Protein AF-0000000066243257 (afdb_homodimer)

InterPro domains:
  IPR002155 Thiolase [PIRSF000429] (6-396)
  IPR002155 Thiolase [TIGR01930] (10-394)
  IPR002155 Thiolase [cd00751] (9-396)
  IPR016039 Thiolase-like [G3DSA:3.40.47.10] (8-280)
  IPR016039 Thiolase-like [G3DSA:3.40.47.10] (130-394)
  IPR016039 Thiolase-like [SSF53901] (8-271)
  IPR016039 Thiolase-like [SSF53901] (275-395)
  IPR020610 Thiolase, active site [PS00099] (378-391)
  IPR020613 Thiolase, conserved site [PS00737] (343-359)
  IPR020616 Thiolase, N-terminal [PF00108] (8-266)
  IPR020617 Thiolase, C-terminal [PF02803] (274-396)

Structure (mmCIF, N/CA/C/O backbone):
data_AF-0000000066243257-model_v1
#
loop_
_entity.id
_entity.type
_entity.pdbx_description
1 polymer 'Acetyl-CoA acetyltransferase, cytosolic'
#
loop_
_atom_site.group_PDB
_atom_site.id
_atom_site.type_symbol
_atom_site.label_atom_id
_atom_site.label_alt_id
_atom_site.label_comp_id
_atom_site.label_asym_id
_atom_site.label_entity_id
_atom_site.label_seq_id
_atom_site.pdbx_PDB_ins_code
_atom_site.Cartn_x
_atom_site.Cartn_y
_atom_site.Cartn_z
_atom_site.occupancy
_atom_site.B_iso_or_equiv
_atom_site.auth_seq_id
_atom_site.auth_comp_id
_atom_site.auth_asym_id
_atom_site.auth_atom_id
_atom_site.pdbx_PDB_model_num
ATOM 1 N N . MET A 1 1 ? -22.312 9.375 -4.59 1 34.16 1 MET A N 1
ATOM 2 C CA . MET A 1 1 ? -23.109 8.617 -3.625 1 34.16 1 MET A CA 1
ATOM 3 C C . MET A 1 1 ? -24.562 9.094 -3.633 1 34.16 1 MET A C 1
ATOM 5 O O . MET A 1 1 ? -24.828 10.281 -3.467 1 34.16 1 MET A O 1
ATOM 9 N N . ASN A 1 2 ? -25.422 8.539 -4.207 1 38.47 2 ASN A N 1
ATOM 10 C CA . ASN A 1 2 ? -26.812 8.992 -4.258 1 38.47 2 ASN A CA 1
ATOM 11 C C . ASN A 1 2 ? -27.359 9.289 -2.863 1 38.47 2 ASN A C 1
ATOM 13 O O . ASN A 1 2 ? -27 8.617 -1.896 1 38.47 2 ASN A O 1
ATOM 17 N N . ALA A 1 3 ? -28.062 10.43 -2.631 1 41.09 3 ALA A N 1
ATOM 18 C CA . ALA A 1 3 ? -28.75 10.914 -1.437 1 41.09 3 ALA A CA 1
ATOM 19 C C . ALA A 1 3 ? -29.438 9.766 -0.71 1 41.09 3 ALA A C 1
ATOM 21 O O . ALA A 1 3 ? -29.625 9.82 0.508 1 41.09 3 ALA A O 1
ATOM 22 N N . GLY A 1 4 ? -29.906 8.875 -1.362 1 50.94 4 GLY A N 1
ATOM 23 C CA . GLY A 1 4 ? -30.781 7.855 -0.788 1 50.94 4 GLY A CA 1
ATOM 24 C C . GLY A 1 4 ?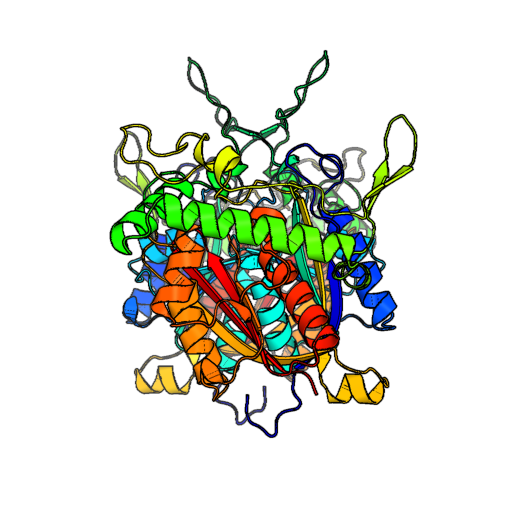 -30.016 6.668 -0.23 1 50.94 4 GLY A C 1
ATOM 25 O O . GLY A 1 4 ? -30.594 5.773 0.379 1 50.94 4 GLY A O 1
ATOM 26 N N . SER A 1 5 ? -28.547 6.496 -0.566 1 78.56 5 SER A N 1
ATOM 27 C CA . SER A 1 5 ? -27.781 5.32 -0.156 1 78.56 5 SER A CA 1
ATOM 28 C C . SER A 1 5 ? -27.297 5.449 1.284 1 78.56 5 SER A C 1
ATOM 30 O O . SER A 1 5 ? -27.203 6.559 1.815 1 78.56 5 SER A O 1
ATOM 32 N N . ASP A 1 6 ? -27.422 4.477 2.107 1 93.5 6 ASP A N 1
ATOM 33 C CA . ASP A 1 6 ? -26.938 4.367 3.475 1 93.5 6 ASP A CA 1
ATOM 34 C C . ASP A 1 6 ? -25.484 4.852 3.574 1 93.5 6 ASP A C 1
ATOM 36 O O . ASP A 1 6 ? -24.562 4.137 3.184 1 93.5 6 ASP A O 1
ATOM 40 N N . PRO A 1 7 ? -25.297 6.176 4.016 1 97.12 7 PRO A N 1
ATOM 41 C CA . PRO A 1 7 ? -23.969 6.789 3.996 1 97.12 7 PRO A CA 1
ATOM 42 C C . PRO A 1 7 ? -22.984 6.062 4.898 1 97.12 7 PRO A C 1
ATOM 44 O O . PRO A 1 7 ? -23.375 5.375 5.84 1 97.12 7 PRO A O 1
ATOM 47 N N . VAL A 1 8 ? -21.703 6.219 4.602 1 98.75 8 VAL A N 1
ATOM 48 C CA . VAL A 1 8 ? -20.641 5.73 5.465 1 98.75 8 VAL A CA 1
ATOM 49 C C . VAL A 1 8 ? -20.281 6.797 6.496 1 98.75 8 VAL A C 1
ATOM 51 O O . VAL A 1 8 ? -20.062 7.961 6.145 1 98.75 8 VAL A O 1
ATOM 54 N N . VAL A 1 9 ? -20.188 6.41 7.781 1 98.88 9 VAL A N 1
ATOM 55 C CA . VAL A 1 9 ? -19.938 7.371 8.852 1 98.88 9 VAL A CA 1
ATOM 56 C C . VAL A 1 9 ? -18.688 6.965 9.625 1 98.88 9 VAL A C 1
ATOM 58 O O . VAL A 1 9 ? -18.312 5.785 9.656 1 98.88 9 VAL A O 1
ATOM 61 N N . ILE A 1 10 ? -18.031 7.938 10.148 1 98.94 10 ILE A N 1
ATOM 62 C CA . ILE A 1 10 ? -16.938 7.758 11.102 1 98.94 10 ILE A CA 1
ATOM 63 C C . ILE A 1 10 ? -17.484 7.859 12.523 1 98.94 10 ILE A C 1
ATOM 65 O O . ILE A 1 10 ? -18.094 8.867 12.898 1 98.94 10 ILE A O 1
ATOM 69 N N . VAL A 1 11 ? -17.203 6.867 13.367 1 98.88 11 VAL A N 1
ATOM 70 C CA . VAL A 1 11 ? -17.859 6.84 14.664 1 98.88 11 VAL A CA 1
ATOM 71 C C . VAL A 1 11 ? -16.844 7.102 15.781 1 98.88 11 VAL A C 1
ATOM 73 O O . VAL A 1 11 ? -17.219 7.457 16.891 1 98.88 11 VAL A O 1
ATOM 76 N N . SER A 1 12 ? -15.609 6.91 15.477 1 98.88 12 SER A N 1
ATOM 77 C CA . SER A 1 12 ? -14.539 7.258 16.406 1 98.88 12 SER A CA 1
ATOM 78 C C . SER A 1 12 ? -13.258 7.617 15.68 1 98.88 12 SER A C 1
ATOM 80 O O . SER A 1 12 ? -13.062 7.219 14.523 1 98.88 12 SER A O 1
ATOM 82 N N . ALA A 1 13 ? -12.406 8.43 16.297 1 98.94 13 ALA A N 1
ATOM 83 C CA . ALA A 1 13 ? -11.156 8.938 15.734 1 98.94 13 ALA A CA 1
ATOM 84 C C . ALA A 1 13 ? -10.133 9.227 16.844 1 98.94 13 ALA A C 1
ATOM 86 O O . ALA A 1 13 ? -10.477 9.805 17.875 1 98.94 13 ALA A O 1
ATOM 87 N N . ALA A 1 14 ? -8.898 8.781 16.594 1 98.94 14 ALA A N 1
ATOM 88 C CA . ALA A 1 14 ? -7.832 9.047 17.547 1 98.94 14 ALA A CA 1
ATOM 89 C C . ALA A 1 14 ? -6.469 9.062 16.859 1 98.94 14 ALA A C 1
ATOM 91 O O . ALA A 1 14 ? -6.316 8.539 15.758 1 98.94 14 ALA A O 1
ATOM 92 N N . ARG A 1 15 ? -5.574 9.664 17.484 1 98.94 15 ARG A N 1
ATOM 93 C CA . ARG A 1 15 ? -4.184 9.688 17.031 1 98.94 15 ARG A CA 1
ATOM 94 C C . ARG A 1 15 ? -3.232 9.617 18.234 1 98.94 15 ARG A C 1
ATOM 96 O O . ARG A 1 15 ? -3.623 9.906 19.359 1 98.94 15 ARG A O 1
ATOM 103 N N . THR A 1 16 ? -2.016 9.203 17.969 1 98.94 16 THR A N 1
ATOM 104 C CA . THR A 1 16 ? -0.962 9.367 18.969 1 98.94 16 THR A CA 1
ATOM 105 C C . THR A 1 16 ? -0.488 10.82 19.016 1 98.94 16 THR A C 1
ATOM 107 O O . THR A 1 16 ? -0.808 11.617 18.141 1 98.94 16 THR A O 1
ATOM 110 N N . ALA A 1 17 ? 0.277 11.078 20.156 1 98.75 17 ALA A N 1
ATOM 111 C CA . ALA A 1 17 ? 1.12 12.266 20.047 1 98.75 17 ALA A CA 1
ATOM 112 C C . ALA A 1 17 ? 2.098 12.141 18.891 1 98.75 17 ALA A C 1
ATOM 114 O O . ALA A 1 17 ? 2.469 11.031 18.5 1 98.75 17 ALA A O 1
ATOM 115 N N . ILE A 1 18 ? 2.424 13.25 18.312 1 98.88 18 ILE A N 1
ATOM 116 C CA . ILE A 1 18 ? 3.432 13.258 17.266 1 98.88 18 ILE A CA 1
ATOM 117 C C . ILE A 1 18 ? 4.816 13.445 17.875 1 98.88 18 ILE A C 1
ATOM 119 O O . ILE A 1 18 ? 5.059 14.422 18.594 1 98.88 18 ILE A O 1
ATOM 123 N N . GLY A 1 19 ? 5.676 12.484 17.656 1 98.75 19 GLY A N 1
ATOM 124 C CA . GLY A 1 19 ? 7.043 12.578 18.125 1 98.75 19 GLY A CA 1
ATOM 125 C C . GLY A 1 19 ? 7.965 13.305 17.172 1 98.75 19 GLY A C 1
ATOM 126 O O . GLY A 1 19 ? 7.75 13.266 15.953 1 98.75 19 GLY A O 1
ATOM 127 N N . SER A 1 20 ? 9.008 13.984 17.719 1 98.5 20 SER A N 1
ATOM 128 C CA . SER A 1 20 ? 10.062 14.57 16.891 1 98.5 20 SER A CA 1
ATOM 129 C C . SER A 1 20 ? 11.016 13.5 16.375 1 98.5 20 SER A C 1
ATOM 131 O O . SER A 1 20 ? 11.086 12.398 16.922 1 98.5 20 SER A O 1
ATOM 133 N N . PHE A 1 21 ? 11.727 13.883 15.352 1 98.5 21 PHE A N 1
ATOM 134 C CA . PHE A 1 21 ? 12.734 12.984 14.789 1 98.5 21 PHE A CA 1
ATOM 135 C C . PHE A 1 21 ? 13.773 12.609 15.836 1 98.5 21 PHE A C 1
ATOM 137 O O . PHE A 1 21 ? 14.422 13.492 16.422 1 98.5 21 PHE A O 1
ATOM 144 N N . ASN A 1 22 ? 13.891 11.266 16.047 1 97.88 22 ASN A N 1
ATOM 145 C CA . ASN A 1 22 ? 14.781 10.719 17.078 1 97.88 22 ASN A CA 1
ATOM 146 C C . ASN A 1 22 ? 14.383 11.188 18.469 1 97.88 22 ASN A C 1
ATOM 148 O O . ASN A 1 22 ? 15.227 11.273 19.359 1 97.88 22 ASN A O 1
ATOM 152 N N . GLY A 1 23 ? 13.078 11.5 18.641 1 97.12 23 GLY A N 1
ATOM 153 C CA . GLY A 1 23 ? 12.57 12 19.906 1 97.12 23 GLY A CA 1
ATOM 154 C C . GLY A 1 23 ? 11.828 10.953 20.703 1 97.12 23 GLY A C 1
ATOM 155 O O . GLY A 1 23 ? 12.281 9.812 20.812 1 97.12 23 GLY A O 1
ATOM 156 N N . ALA A 1 24 ? 10.695 11.312 21.266 1 96.69 24 ALA A N 1
ATOM 157 C CA . ALA A 1 24 ? 10 10.578 22.312 1 96.69 24 ALA A CA 1
ATOM 158 C C . ALA A 1 24 ? 9.492 9.234 21.797 1 96.69 24 ALA A C 1
ATOM 160 O O . ALA A 1 24 ? 9.414 8.266 22.562 1 96.69 24 ALA A O 1
ATOM 161 N N . LEU A 1 25 ? 9.156 9.148 20.516 1 98 25 LEU A N 1
ATOM 162 C CA . LEU A 1 25 ? 8.547 7.93 19.984 1 98 25 LEU A CA 1
ATOM 163 C C . LEU A 1 25 ? 9.555 7.141 19.156 1 98 25 LEU A C 1
ATOM 165 O O . LEU A 1 25 ? 9.195 6.148 18.516 1 98 25 LEU A O 1
ATOM 169 N N . SER A 1 26 ? 10.82 7.543 19.172 1 97 26 SER A N 1
ATOM 170 C CA . SER A 1 26 ? 11.82 7.059 18.219 1 97 26 SER A CA 1
ATOM 171 C C . SER A 1 26 ? 12.117 5.578 18.438 1 97 26 SER A C 1
ATOM 173 O O . SER A 1 26 ? 12.602 4.898 17.531 1 97 26 SER A O 1
ATOM 175 N N . THR A 1 27 ? 11.805 5.035 19.594 1 95.38 27 THR A N 1
ATOM 176 C CA . THR A 1 27 ? 12.148 3.65 19.891 1 95.38 27 THR A CA 1
ATOM 177 C C . THR A 1 27 ? 10.938 2.742 19.75 1 95.38 27 THR A C 1
ATOM 179 O O . THR A 1 27 ? 11.047 1.519 19.859 1 95.38 27 THR A O 1
ATOM 182 N N . VAL A 1 28 ? 9.789 3.258 19.531 1 97.5 28 VAL A N 1
ATOM 183 C CA . VAL A 1 28 ? 8.547 2.488 19.469 1 97.5 28 VAL A CA 1
ATOM 184 C C . VAL A 1 28 ? 8.391 1.875 18.078 1 97.5 28 VAL A C 1
ATOM 186 O O . VAL A 1 28 ? 8.367 2.592 17.078 1 97.5 28 VAL A O 1
ATOM 189 N N . PRO A 1 29 ? 8.328 0.495 17.969 1 97.88 29 PRO A N 1
ATOM 190 C CA . PRO A 1 29 ? 8 -0.062 16.656 1 97.88 29 PRO A CA 1
ATOM 191 C C . PRO A 1 29 ? 6.723 0.535 16.062 1 97.88 29 PRO A C 1
ATOM 193 O O . PRO A 1 29 ? 5.758 0.774 16.797 1 97.88 29 PRO A O 1
ATOM 196 N N . VAL A 1 30 ? 6.715 0.812 14.805 1 98.75 30 VAL A N 1
ATOM 197 C CA . VAL A 1 30 ? 5.625 1.526 14.148 1 98.75 30 VAL A CA 1
ATOM 198 C C . VAL A 1 30 ? 4.312 0.774 14.359 1 98.75 30 VAL A C 1
ATOM 200 O O . VAL A 1 30 ? 3.264 1.39 14.57 1 98.75 30 VAL A O 1
ATOM 203 N N . HIS A 1 31 ? 4.316 -0.611 14.258 1 98.81 31 HIS A N 1
ATOM 204 C CA . HIS A 1 31 ? 3.092 -1.39 14.406 1 98.81 31 HIS A CA 1
ATOM 205 C C . HIS A 1 31 ? 2.525 -1.271 15.812 1 98.81 31 HIS A C 1
ATOM 207 O O . HIS A 1 31 ? 1.318 -1.419 16.016 1 98.81 31 HIS A O 1
ATOM 213 N N . GLU A 1 32 ? 3.365 -0.96 16.828 1 98.62 32 GLU A N 1
ATOM 214 C CA . GLU A 1 32 ? 2.871 -0.749 18.188 1 98.62 32 GLU A CA 1
ATOM 215 C C . GLU A 1 32 ? 2.102 0.564 18.297 1 98.62 32 GLU A C 1
ATOM 217 O O . GLU A 1 32 ? 1.135 0.661 19.062 1 98.62 32 GLU A O 1
ATOM 222 N N . MET A 1 33 ? 2.562 1.591 17.594 1 98.81 33 MET A N 1
ATOM 223 C CA . MET A 1 33 ? 1.779 2.82 17.531 1 98.81 33 MET A CA 1
ATOM 224 C C . MET A 1 33 ? 0.441 2.578 16.844 1 98.81 33 MET A C 1
ATOM 226 O O . MET A 1 33 ? -0.591 3.086 17.297 1 98.81 33 MET A O 1
ATOM 230 N N . GLY A 1 34 ? 0.481 1.78 15.727 1 98.94 34 GLY A N 1
ATOM 231 C CA . GLY A 1 34 ? -0.763 1.375 15.094 1 98.94 34 GLY A CA 1
ATOM 232 C C . GLY A 1 34 ? -1.693 0.628 16.031 1 98.94 34 GLY A C 1
ATOM 233 O O . GLY A 1 34 ? -2.891 0.919 16.078 1 98.94 34 GLY A O 1
ATOM 234 N N . THR A 1 35 ? -1.135 -0.325 16.781 1 98.88 35 THR A N 1
ATOM 235 C CA . THR A 1 35 ? -1.894 -1.102 17.75 1 98.88 35 THR A CA 1
ATOM 236 C C . THR A 1 35 ? -2.58 -0.183 18.75 1 98.88 35 THR A C 1
ATOM 238 O O . THR A 1 35 ? -3.758 -0.367 19.062 1 98.88 35 THR A O 1
ATOM 241 N N . THR A 1 36 ? -1.855 0.79 19.219 1 98.81 36 THR A N 1
ATOM 242 C CA . THR A 1 36 ? -2.338 1.705 20.25 1 98.81 36 THR A CA 1
ATOM 243 C C . THR A 1 36 ? -3.566 2.467 19.75 1 98.81 36 THR A C 1
ATOM 245 O O . THR A 1 36 ? -4.578 2.537 20.453 1 98.81 36 THR A O 1
ATOM 248 N N . VAL A 1 37 ? -3.512 3.008 18.547 1 98.94 37 VAL A N 1
ATOM 249 C CA . VAL A 1 37 ? -4.625 3.814 18.062 1 98.94 37 VAL A CA 1
ATOM 250 C C . VAL A 1 37 ? -5.785 2.908 17.672 1 98.94 37 VAL A C 1
ATOM 252 O O . VAL A 1 37 ? -6.953 3.291 17.797 1 98.94 37 VAL A O 1
ATOM 255 N N . ILE A 1 38 ? -5.523 1.674 17.141 1 98.94 38 ILE A N 1
ATOM 256 C CA . ILE A 1 38 ? -6.594 0.744 16.797 1 98.94 38 ILE A CA 1
ATOM 257 C C . ILE A 1 38 ? -7.371 0.363 18.047 1 98.94 38 ILE A C 1
ATOM 259 O O . ILE A 1 38 ? -8.602 0.408 18.062 1 98.94 38 ILE A O 1
ATOM 263 N N . LYS A 1 39 ? -6.656 0.023 19.141 1 98.88 39 LYS A N 1
ATOM 264 C CA . LYS A 1 39 ? -7.305 -0.324 20.391 1 98.88 39 LYS A CA 1
ATOM 265 C C . LYS A 1 39 ? -8.195 0.814 20.891 1 98.88 39 LYS A C 1
ATOM 267 O O . LYS A 1 39 ? -9.336 0.584 21.297 1 98.88 39 LYS A O 1
ATOM 272 N N . GLU A 1 40 ? -7.676 1.999 20.812 1 98.88 40 GLU A N 1
ATOM 273 C CA . GLU A 1 40 ? -8.383 3.156 21.359 1 98.88 40 GLU A CA 1
ATOM 274 C C . GLU A 1 40 ? -9.664 3.436 20.578 1 98.88 40 GLU A C 1
ATOM 276 O O . GLU A 1 40 ? -10.719 3.674 21.172 1 98.88 40 GLU A O 1
ATOM 281 N N . VAL A 1 41 ? -9.602 3.438 19.25 1 98.94 41 VAL A N 1
ATOM 282 C CA . VAL A 1 41 ? -10.781 3.812 18.469 1 98.94 41 VAL A CA 1
ATOM 283 C C . VAL A 1 41 ? -11.852 2.732 18.609 1 98.94 41 VAL A C 1
ATOM 285 O O . VAL A 1 41 ? -13.047 3.031 18.609 1 98.94 41 VAL A O 1
ATOM 288 N N . LEU A 1 42 ? -11.461 1.479 18.703 1 98.88 42 LEU A N 1
ATOM 289 C CA . LEU A 1 42 ? -12.438 0.421 18.922 1 98.88 42 LEU A CA 1
ATOM 290 C C . LEU A 1 42 ? -13.109 0.589 20.281 1 98.88 42 LEU A C 1
ATOM 292 O O . LEU A 1 42 ? -14.328 0.425 20.406 1 98.88 42 LEU A O 1
ATOM 296 N N . GLN A 1 43 ? -12.32 0.927 21.297 1 98.69 43 GLN A N 1
ATOM 297 C CA . GLN A 1 43 ? -12.859 1.161 22.641 1 98.69 43 GLN A CA 1
ATOM 298 C C . GLN A 1 43 ? -13.859 2.316 22.625 1 98.69 43 GLN A C 1
ATOM 300 O O . GLN A 1 43 ? -14.953 2.201 23.188 1 98.69 43 GLN A O 1
ATOM 305 N N . ARG A 1 44 ? -13.523 3.385 21.984 1 98.38 44 ARG A N 1
ATOM 306 C CA . ARG A 1 44 ? -14.391 4.562 21.922 1 98.38 44 ARG A CA 1
ATOM 307 C C . ARG A 1 44 ? -15.688 4.25 21.203 1 98.38 44 ARG A C 1
ATOM 309 O O . ARG A 1 44 ? -16.75 4.785 21.547 1 98.38 44 ARG A O 1
ATOM 316 N N . ALA A 1 45 ? -15.609 3.441 20.203 1 98.38 45 ALA A N 1
ATOM 317 C CA . ALA A 1 45 ? -16.766 3.092 19.391 1 98.38 45 ALA A CA 1
ATOM 318 C C . ALA A 1 45 ? -17.562 1.958 20.031 1 98.38 45 ALA A C 1
ATOM 320 O O . ALA A 1 45 ? -18.641 1.602 19.562 1 98.38 45 ALA A O 1
ATOM 321 N N . LYS A 1 46 ? -16.984 1.352 21.062 1 97.88 46 LYS A N 1
ATOM 322 C CA . LYS A 1 46 ? -17.562 0.172 21.688 1 97.88 46 LYS A CA 1
ATOM 323 C C . LYS A 1 46 ? -17.766 -0.953 20.672 1 97.88 46 LYS A C 1
ATOM 325 O O . LYS A 1 46 ? -18.844 -1.554 20.609 1 97.88 46 LYS A O 1
ATOM 330 N N . VAL A 1 47 ? -16.859 -1.112 19.875 1 98.62 47 VAL A N 1
ATOM 331 C CA . VAL A 1 47 ? -16.828 -2.201 18.906 1 98.62 47 VAL A CA 1
ATOM 332 C C . VAL A 1 47 ? -15.867 -3.285 19.375 1 98.62 47 VAL A C 1
ATOM 334 O O . VAL A 1 47 ? -14.695 -3.006 19.641 1 98.62 47 VAL A O 1
ATOM 337 N N . ALA A 1 48 ? -16.375 -4.508 19.531 1 98.69 48 ALA A N 1
ATOM 338 C CA . ALA A 1 48 ? -15.484 -5.617 19.859 1 98.69 48 ALA A CA 1
ATOM 339 C C . ALA A 1 48 ? -14.547 -5.941 18.703 1 98.69 48 ALA A C 1
ATOM 341 O O . ALA A 1 48 ? -14.953 -5.891 17.531 1 98.69 48 ALA A O 1
ATOM 342 N N . PRO A 1 49 ? -13.289 -6.242 18.984 1 98.75 49 PRO A N 1
ATOM 343 C CA . PRO A 1 49 ? -12.328 -6.543 17.922 1 98.75 49 PRO A CA 1
ATOM 344 C C . PRO A 1 49 ? -12.836 -7.598 16.938 1 98.75 49 PRO A C 1
ATOM 346 O O . PRO A 1 49 ? -12.555 -7.52 15.742 1 98.75 49 PRO A O 1
ATOM 349 N N . GLU A 1 50 ? -13.602 -8.57 17.344 1 98.38 50 GLU A N 1
ATOM 350 C CA . GLU A 1 50 ? -14.086 -9.672 16.5 1 98.38 50 GLU A CA 1
ATOM 351 C C . GLU A 1 50 ? -15.133 -9.188 15.508 1 98.38 50 GLU A C 1
ATOM 353 O O . GLU A 1 50 ? -15.445 -9.883 14.539 1 98.38 50 GLU A O 1
ATOM 358 N N . GLU A 1 51 ? -15.664 -7.984 15.75 1 98.62 51 GLU A N 1
ATOM 359 C CA . GLU A 1 51 ? -16.703 -7.441 14.883 1 98.62 51 GLU A CA 1
ATOM 360 C C . GLU A 1 51 ? -16.094 -6.719 13.68 1 98.62 51 GLU A C 1
ATOM 362 O O . GLU A 1 51 ? -16.797 -6.398 12.719 1 98.62 51 GLU A O 1
ATOM 367 N N . VAL A 1 52 ? -14.82 -6.453 13.781 1 98.88 52 VAL A N 1
ATOM 368 C CA . VAL A 1 52 ? -14.133 -5.766 12.695 1 98.88 52 VAL A CA 1
ATOM 369 C C . VAL A 1 52 ? -14.047 -6.68 11.484 1 98.88 52 VAL A C 1
ATOM 371 O O . VAL A 1 52 ? -13.766 -7.875 11.617 1 98.88 52 VAL A O 1
ATOM 374 N N . SER A 1 53 ? -14.273 -6.137 10.297 1 98.62 53 SER A N 1
ATOM 375 C CA . SER A 1 53 ? -14.242 -6.973 9.102 1 98.62 53 SER A CA 1
ATOM 376 C C . SER A 1 53 ? -12.977 -6.742 8.297 1 98.62 53 SER A C 1
ATOM 378 O O . SER A 1 53 ? -12.602 -7.57 7.465 1 98.62 53 SER A O 1
ATOM 380 N N . GLU A 1 54 ? -12.344 -5.602 8.508 1 98.88 54 GLU A N 1
ATOM 381 C CA . GLU A 1 54 ? -11.164 -5.258 7.719 1 98.88 54 GLU A CA 1
ATOM 382 C C . GLU A 1 54 ? -10.367 -4.129 8.367 1 98.88 54 GLU A C 1
ATOM 384 O O . GLU A 1 54 ? -10.945 -3.264 9.031 1 98.88 54 GLU A O 1
ATOM 389 N N . VAL A 1 55 ? -9.031 -4.156 8.297 1 99 55 VAL A N 1
ATOM 390 C CA . VAL A 1 55 ? -8.164 -3.078 8.75 1 99 55 VAL A CA 1
ATOM 391 C C . VAL A 1 55 ? -7.301 -2.578 7.594 1 99 55 VAL A C 1
ATOM 393 O O . VAL A 1 55 ? -6.645 -3.367 6.914 1 99 55 VAL A O 1
ATOM 396 N N . ILE A 1 56 ? -7.309 -1.259 7.332 1 99 56 ILE A N 1
ATOM 397 C CA . ILE A 1 56 ? -6.559 -0.643 6.242 1 99 56 ILE A CA 1
ATOM 398 C C . ILE A 1 56 ? -5.727 0.519 6.781 1 99 56 ILE A C 1
ATOM 400 O O . ILE A 1 56 ? -6.273 1.484 7.32 1 99 56 ILE A O 1
ATOM 404 N N . PHE A 1 57 ? -4.418 0.496 6.613 1 98.94 57 PHE A N 1
ATOM 405 C CA . PHE A 1 57 ? -3.561 1.577 7.09 1 98.94 57 PHE A CA 1
ATOM 406 C C . PHE A 1 57 ? -2.662 2.088 5.969 1 98.94 57 PHE A C 1
ATOM 408 O O . PHE A 1 57 ? -2.18 1.307 5.148 1 98.94 57 PHE A O 1
ATOM 415 N N . GLY A 1 58 ? -2.455 3.42 5.93 1 98.88 58 GLY A N 1
ATOM 416 C CA . GLY A 1 58 ? -1.356 3.986 5.16 1 98.88 58 GLY A CA 1
ATOM 417 C C . GLY A 1 58 ? -0.007 3.811 5.832 1 98.88 58 GLY A C 1
ATOM 418 O O . GLY A 1 58 ? 0.122 4.004 7.043 1 98.88 58 GLY A O 1
ATOM 419 N N . HIS A 1 59 ? 0.99 3.445 5.141 1 98.88 59 HIS A N 1
ATOM 420 C CA . HIS A 1 59 ? 2.355 3.248 5.613 1 98.88 59 HIS A CA 1
ATOM 421 C C . HIS A 1 59 ? 3.361 3.416 4.48 1 98.88 59 HIS A C 1
ATOM 423 O O . HIS A 1 59 ? 3.258 2.744 3.449 1 98.88 59 HIS A O 1
ATOM 429 N N . VAL A 1 60 ? 4.336 4.348 4.664 1 98.81 60 VAL A N 1
ATOM 430 C CA . VAL A 1 60 ? 5.199 4.723 3.551 1 98.81 60 VAL A CA 1
ATOM 431 C C . VAL A 1 60 ? 6.551 4.023 3.686 1 98.81 60 VAL A C 1
ATOM 433 O O . VAL A 1 60 ? 6.945 3.248 2.812 1 98.81 60 VAL A O 1
ATOM 436 N N . LEU A 1 61 ? 7.246 4.285 4.785 1 98.69 61 LEU A N 1
ATOM 437 C CA . LEU A 1 61 ? 8.578 3.727 5.016 1 98.69 61 LEU A CA 1
ATOM 438 C C . LEU A 1 61 ? 8.484 2.381 5.727 1 98.69 61 LEU A C 1
ATOM 440 O O . LEU A 1 61 ? 8.703 2.295 6.938 1 98.69 61 LEU A O 1
ATOM 444 N N . THR A 1 62 ? 8.289 1.316 4.977 1 98.38 62 THR A N 1
ATOM 445 C CA . THR A 1 62 ? 7.977 0.012 5.547 1 98.38 62 THR A CA 1
ATOM 446 C C . THR A 1 62 ? 9.25 -0.807 5.754 1 98.38 62 THR A C 1
ATOM 448 O O . THR A 1 62 ? 9.219 -1.855 6.398 1 98.38 62 THR A O 1
ATOM 451 N N . ALA A 1 63 ? 10.398 -0.366 5.223 1 98.44 63 ALA A N 1
ATOM 452 C CA . ALA A 1 63 ? 11.641 -1.136 5.285 1 98.44 63 ALA A CA 1
ATOM 453 C C . ALA A 1 63 ? 12.023 -1.452 6.73 1 98.44 63 ALA A C 1
ATOM 455 O O . ALA A 1 63 ? 12.109 -0.55 7.566 1 98.44 63 ALA A O 1
ATOM 456 N N . GLY A 1 64 ? 12.195 -2.717 7.012 1 98.12 64 GLY A N 1
ATOM 457 C CA . GLY A 1 64 ? 12.703 -3.131 8.312 1 98.12 64 GLY A CA 1
ATOM 458 C C . GLY A 1 64 ? 11.617 -3.25 9.359 1 98.12 64 GLY A C 1
ATOM 459 O O . GLY A 1 64 ? 11.891 -3.576 10.516 1 98.12 64 GLY A O 1
ATOM 460 N N . CYS A 1 65 ? 10.359 -3.027 8.992 1 98.5 65 CYS A N 1
ATOM 461 C CA . CYS A 1 65 ? 9.273 -3.045 9.969 1 98.5 65 CYS A CA 1
ATOM 462 C C . CYS A 1 65 ? 8.664 -4.438 10.086 1 98.5 65 CYS A C 1
ATOM 464 O O . CYS A 1 65 ? 7.719 -4.648 10.852 1 98.5 65 CYS A O 1
ATOM 466 N N . GLY A 1 66 ? 9.211 -5.418 9.328 1 98.31 66 GLY A N 1
ATOM 467 C CA . GLY A 1 66 ? 8.672 -6.77 9.336 1 98.31 66 GLY A CA 1
ATOM 468 C C . GLY A 1 66 ? 7.559 -6.977 8.328 1 98.31 66 GLY A C 1
ATOM 469 O O . GLY A 1 66 ? 7.125 -6.027 7.668 1 98.31 66 GLY A O 1
ATOM 470 N N . GLN A 1 67 ? 7.164 -8.234 8.242 1 98.44 67 GLN A N 1
ATOM 471 C CA . GLN A 1 67 ? 6.145 -8.633 7.281 1 98.44 67 GLN A CA 1
ATOM 472 C C . GLN A 1 67 ? 4.797 -8 7.609 1 98.44 67 GLN A C 1
ATOM 474 O O . GLN A 1 67 ? 4.254 -8.211 8.695 1 98.44 67 GLN A O 1
ATOM 479 N N . ASN A 1 68 ? 4.227 -7.176 6.695 1 98.56 68 ASN A N 1
ATOM 480 C CA . ASN A 1 68 ? 2.902 -6.57 6.801 1 98.56 68 ASN A CA 1
ATOM 481 C C . ASN A 1 68 ? 2.689 -5.922 8.172 1 98.56 68 ASN A C 1
ATOM 483 O O . ASN A 1 68 ? 1.944 -6.445 9 1 98.56 68 ASN A O 1
ATOM 487 N N . PRO A 1 69 ? 3.225 -4.723 8.43 1 98.75 69 PRO A N 1
ATOM 488 C CA . PRO A 1 69 ? 3.105 -4.051 9.727 1 98.75 69 PRO A CA 1
ATOM 489 C C . PRO A 1 69 ? 1.656 -3.754 10.102 1 98.75 69 PRO A C 1
ATOM 491 O O . PRO A 1 69 ? 1.314 -3.746 11.289 1 98.75 69 PRO A O 1
ATOM 494 N N . THR A 1 70 ? 0.787 -3.514 9.141 1 98.94 70 THR A N 1
ATOM 495 C CA . THR A 1 70 ? -0.62 -3.268 9.438 1 98.94 70 THR A CA 1
ATOM 496 C C . THR A 1 70 ? -1.268 -4.508 10.055 1 98.94 70 THR A C 1
ATOM 498 O O . THR A 1 70 ? -2.062 -4.398 10.984 1 98.94 70 THR A O 1
ATOM 501 N N . ARG A 1 71 ? -0.954 -5.688 9.492 1 98.81 71 ARG A N 1
ATOM 502 C CA . ARG A 1 71 ? -1.441 -6.938 10.062 1 98.81 71 ARG A CA 1
ATOM 503 C C . ARG A 1 71 ? -0.932 -7.121 11.492 1 98.81 71 ARG A C 1
ATOM 505 O O . ARG A 1 71 ? -1.673 -7.566 12.367 1 98.81 71 ARG A O 1
ATOM 512 N N . GLN A 1 72 ? 0.357 -6.801 11.75 1 98.88 72 GLN A N 1
ATOM 513 C CA . GLN A 1 72 ? 0.925 -6.844 13.094 1 98.88 72 GLN A CA 1
ATOM 514 C C . GLN A 1 72 ? 0.143 -5.949 14.055 1 98.88 72 GLN A C 1
ATOM 516 O O . GLN A 1 72 ? -0.201 -6.367 15.156 1 98.88 72 GLN A O 1
ATOM 521 N N . ALA A 1 73 ? -0.106 -4.715 13.586 1 98.94 73 ALA A N 1
ATOM 522 C CA . ALA A 1 73 ? -0.834 -3.754 14.414 1 98.94 73 ALA A CA 1
ATOM 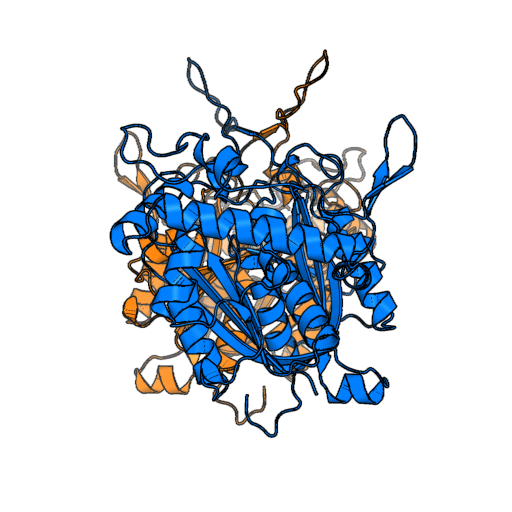523 C C . ALA A 1 73 ? -2.246 -4.25 14.719 1 98.94 73 ALA A C 1
ATOM 525 O O . ALA A 1 73 ? -2.727 -4.129 15.844 1 98.94 73 ALA A O 1
ATOM 526 N N . SER A 1 74 ? -2.922 -4.777 13.672 1 98.94 74 SER A N 1
ATOM 527 C CA . SER A 1 74 ? -4.285 -5.285 13.789 1 98.94 74 SER A CA 1
ATOM 528 C C . SER A 1 74 ? -4.371 -6.398 14.828 1 98.94 74 SER A C 1
ATOM 530 O O . SER A 1 74 ? -5.188 -6.336 15.75 1 98.94 74 SER A O 1
ATOM 532 N N . VAL A 1 75 ? -3.512 -7.398 14.688 1 98.88 75 VAL A N 1
ATOM 533 C CA . VAL A 1 75 ? -3.512 -8.547 15.586 1 98.88 75 VAL A CA 1
ATOM 534 C C . VAL A 1 75 ? -3.068 -8.109 16.984 1 98.88 75 VAL A C 1
ATOM 536 O O . VAL A 1 75 ? -3.6 -8.594 17.984 1 98.88 75 VAL A O 1
ATOM 539 N N . GLY A 1 76 ? -2.117 -7.164 17.062 1 98.75 76 GLY A N 1
ATOM 540 C CA . GLY A 1 76 ? -1.675 -6.613 18.344 1 98.75 76 GLY A CA 1
ATOM 541 C C . GLY A 1 76 ? -2.787 -5.93 19.109 1 98.75 76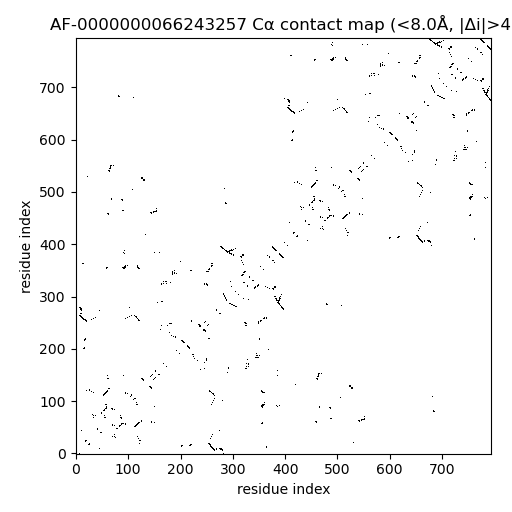 GLY A C 1
ATOM 542 O O . GLY A 1 76 ? -2.756 -5.879 20.344 1 98.75 76 GLY A O 1
ATOM 543 N N . ALA A 1 77 ? -3.771 -5.422 18.391 1 98.88 77 ALA A N 1
ATOM 544 C CA . ALA A 1 77 ? -4.883 -4.703 19.016 1 98.88 77 ALA A CA 1
ATOM 545 C C . ALA A 1 77 ? -5.977 -5.668 19.469 1 98.88 77 ALA A C 1
ATOM 547 O O . ALA A 1 77 ? -7.02 -5.242 19.969 1 98.88 77 ALA A O 1
ATOM 548 N N . GLY A 1 78 ? -5.766 -6.934 19.234 1 98.81 78 GLY A N 1
ATOM 549 C CA . GLY A 1 78 ? -6.715 -7.945 19.672 1 98.81 78 GLY A CA 1
ATOM 550 C C . GLY A 1 78 ? -7.68 -8.367 18.578 1 98.81 78 GLY A C 1
ATOM 551 O O . GLY A 1 78 ? -8.578 -9.188 18.812 1 98.81 78 GLY A O 1
ATOM 552 N N . ILE A 1 79 ? -7.598 -7.871 17.422 1 98.94 79 ILE A N 1
ATOM 553 C CA . ILE A 1 79 ? -8.43 -8.289 16.297 1 98.94 79 ILE A CA 1
ATOM 554 C C . ILE A 1 79 ? -8.023 -9.695 15.844 1 98.94 79 ILE A C 1
ATOM 556 O O . ILE A 1 79 ? -6.844 -9.977 15.648 1 98.94 79 ILE A O 1
ATOM 560 N N . PRO A 1 80 ? -8.969 -10.586 15.656 1 98.88 80 PRO A N 1
ATOM 561 C CA . PRO A 1 80 ? -8.641 -11.984 15.375 1 98.88 80 PRO A CA 1
ATOM 562 C C . PRO A 1 80 ? -7.953 -12.164 14.023 1 98.88 80 PRO A C 1
ATOM 564 O O . PRO A 1 80 ? -8.133 -11.344 13.117 1 98.88 80 PRO A O 1
ATOM 567 N N . TYR A 1 81 ? -7.25 -13.281 13.898 1 98.75 81 TYR A N 1
ATOM 568 C CA . TYR A 1 81 ? -6.523 -13.625 12.68 1 98.75 81 TYR A CA 1
ATOM 569 C C . TYR A 1 81 ? -7.473 -13.758 11.492 1 98.75 81 TYR A C 1
ATOM 571 O O . TYR A 1 81 ? -7.059 -13.633 10.344 1 98.75 81 TYR A O 1
ATOM 579 N N . SER A 1 82 ? -8.727 -13.984 11.703 1 98.62 82 SER A N 1
ATOM 580 C CA . SER A 1 82 ? -9.695 -14.18 10.633 1 98.62 82 SER A CA 1
ATOM 581 C C . SER A 1 82 ? -9.969 -12.875 9.891 1 98.62 82 SER A C 1
ATOM 583 O O . SER A 1 82 ? -10.547 -12.883 8.797 1 98.62 82 SER A O 1
ATOM 585 N N . VAL A 1 83 ? -9.594 -11.719 10.492 1 98.81 83 VAL A N 1
ATOM 586 C CA . VAL A 1 83 ? -9.875 -10.414 9.914 1 98.81 83 VAL A CA 1
ATOM 587 C C . VAL A 1 83 ? -8.688 -9.953 9.062 1 98.81 83 VAL A C 1
ATOM 589 O O . VAL A 1 83 ? -7.566 -9.844 9.562 1 98.81 83 VAL A O 1
ATOM 592 N N . PRO A 1 84 ? -8.906 -9.719 7.758 1 98.81 84 PRO A N 1
ATOM 593 C CA . PRO A 1 84 ? -7.816 -9.266 6.895 1 98.81 84 PRO A CA 1
ATOM 594 C C . PRO A 1 84 ? -7.328 -7.863 7.254 1 98.81 84 PRO A C 1
ATOM 596 O O . PRO A 1 84 ? -8.117 -7.023 7.695 1 98.81 84 PRO A O 1
ATOM 599 N N . ALA A 1 85 ? -6.043 -7.605 7.094 1 98.94 85 ALA A N 1
ATOM 600 C CA . ALA A 1 85 ? -5.395 -6.316 7.312 1 98.94 85 ALA A CA 1
ATOM 601 C C . ALA A 1 85 ? -4.289 -6.078 6.293 1 98.94 85 ALA A C 1
ATOM 603 O O . ALA A 1 85 ? -3.512 -6.984 5.984 1 98.94 85 ALA A O 1
ATOM 604 N N . TRP A 1 86 ? -4.25 -4.906 5.707 1 98.88 86 TRP A N 1
ATOM 605 C CA . TRP A 1 86 ? -3.289 -4.602 4.652 1 98.88 86 TRP A CA 1
ATOM 606 C C . TRP A 1 86 ? -3.012 -3.102 4.586 1 98.88 86 TRP A C 1
ATOM 608 O O . TRP A 1 86 ? -3.633 -2.316 5.305 1 98.88 86 TRP A O 1
ATOM 618 N N . SER A 1 87 ? -2.006 -2.686 3.811 1 98.81 87 SER A N 1
ATOM 619 C CA . SER A 1 87 ? -1.598 -1.286 3.766 1 98.81 87 SER A CA 1
ATOM 620 C C . SER A 1 87 ? -1.731 -0.716 2.357 1 98.81 87 SER A C 1
ATOM 622 O O . SER A 1 87 ? -1.726 -1.463 1.377 1 98.81 87 SER A O 1
ATOM 624 N N . CYS A 1 88 ? -1.93 0.549 2.275 1 98.75 88 CYS A N 1
ATOM 625 C CA . CYS A 1 88 ? -1.768 1.302 1.038 1 98.75 88 CYS A CA 1
ATOM 626 C C . CYS A 1 88 ? -0.637 2.316 1.16 1 98.75 88 CYS A C 1
ATOM 628 O O . CYS A 1 88 ? -0.266 2.707 2.268 1 98.75 88 CYS A O 1
ATOM 630 N N . GLN A 1 89 ? -0.038 2.637 0.065 1 98.62 89 GLN A N 1
ATOM 631 C CA . GLN A 1 89 ? 1.07 3.584 0.021 1 98.62 89 GLN A CA 1
ATOM 632 C C . GLN A 1 89 ? 0.86 4.629 -1.073 1 98.62 89 GLN A C 1
ATOM 634 O O . GLN A 1 89 ? 0.979 4.32 -2.262 1 98.62 89 GLN A O 1
ATOM 639 N N . MET A 1 90 ? 0.519 5.805 -0.675 1 98.75 90 MET A N 1
ATOM 640 C CA . MET A 1 90 ? 0.396 7.004 -1.496 1 98.75 90 MET A CA 1
ATOM 641 C C . MET A 1 90 ? 1.136 8.18 -0.86 1 98.75 90 MET A C 1
ATOM 643 O O . MET A 1 90 ? 0.577 9.266 -0.72 1 98.75 90 MET A O 1
ATOM 647 N N . ILE A 1 91 ? 2.322 7.898 -0.38 1 98.56 91 ILE A N 1
ATOM 648 C CA . ILE A 1 91 ? 3.221 8.828 0.292 1 98.56 91 ILE A CA 1
ATOM 649 C C . ILE A 1 91 ? 2.473 9.547 1.414 1 98.56 91 ILE A C 1
ATOM 651 O O . ILE A 1 91 ? 1.908 8.906 2.303 1 98.56 91 ILE A O 1
ATOM 655 N N . CYS A 1 92 ? 2.451 10.906 1.352 1 98.44 92 CYS A N 1
ATOM 656 C CA . CYS A 1 92 ? 1.86 11.688 2.43 1 98.44 92 CYS A CA 1
ATOM 657 C C . CYS A 1 92 ? 0.357 11.453 2.516 1 98.44 92 CYS A C 1
ATOM 659 O O . CYS A 1 92 ? -0.241 11.609 3.58 1 98.44 92 CYS A O 1
ATOM 661 N N . GLY A 1 93 ? -0.223 11.07 1.415 1 98.75 93 GLY A N 1
ATOM 662 C CA . GLY A 1 93 ? -1.669 10.93 1.367 1 98.75 93 GLY A CA 1
ATOM 663 C C . GLY A 1 93 ? -2.146 9.562 1.818 1 98.75 93 GLY A C 1
ATOM 664 O O . GLY A 1 93 ? -3.352 9.297 1.865 1 98.75 93 GLY A O 1
ATOM 665 N N . SER A 1 94 ? -1.249 8.641 2.264 1 98.94 94 SER A N 1
ATOM 666 C CA . SER A 1 94 ? -1.541 7.234 2.498 1 98.94 94 SER A CA 1
ATOM 667 C C . SER A 1 94 ? -2.637 7.062 3.545 1 98.94 94 SER A C 1
ATOM 669 O O . SER A 1 94 ? -3.566 6.277 3.355 1 98.94 94 SER A O 1
ATOM 671 N N . GLY A 1 95 ? -2.508 7.789 4.66 1 98.94 95 GLY A N 1
ATOM 672 C CA . GLY A 1 95 ? -3.48 7.648 5.73 1 98.94 95 GLY A CA 1
ATOM 673 C C . GLY A 1 95 ? -4.887 8.047 5.316 1 98.94 95 GLY A C 1
ATOM 674 O O . GLY A 1 95 ? -5.855 7.375 5.684 1 98.94 95 GLY A O 1
ATOM 675 N N . LEU A 1 96 ? -5.035 9.156 4.582 1 98.94 96 LEU A N 1
ATOM 676 C CA . LEU A 1 96 ? -6.352 9.578 4.121 1 98.94 96 LEU A CA 1
ATOM 677 C C . LEU A 1 96 ? -6.875 8.641 3.035 1 98.94 96 LEU A C 1
ATOM 679 O O . LEU A 1 96 ? -8.07 8.359 2.98 1 98.94 96 LEU A O 1
ATOM 683 N N . LYS A 1 97 ? -5.957 8.195 2.16 1 98.94 97 LYS A N 1
ATOM 684 C CA . LYS A 1 97 ? -6.344 7.223 1.141 1 98.94 97 LYS A CA 1
ATOM 685 C C . LYS A 1 97 ? -6.914 5.957 1.772 1 98.94 97 LYS A C 1
ATOM 687 O O . LYS A 1 97 ? -7.887 5.387 1.27 1 98.94 97 LYS A O 1
ATOM 692 N N . ALA A 1 98 ? -6.289 5.504 2.85 1 98.94 98 ALA A N 1
ATOM 693 C CA . ALA A 1 98 ? -6.793 4.332 3.561 1 98.94 98 ALA A CA 1
ATOM 694 C C . ALA A 1 98 ? -8.25 4.527 3.98 1 98.94 98 ALA A C 1
ATOM 696 O O . ALA A 1 98 ? -9.055 3.602 3.885 1 98.94 98 ALA A O 1
ATOM 697 N N . VAL A 1 99 ? -8.594 5.707 4.43 1 98.94 99 VAL A N 1
ATOM 698 C CA . VAL A 1 99 ? -9.961 6.008 4.852 1 98.94 99 VAL A CA 1
ATOM 699 C C . VAL A 1 99 ? -10.891 6.008 3.641 1 98.94 99 VAL A C 1
ATOM 701 O O . VAL A 1 99 ? -12.016 5.516 3.715 1 98.94 99 VAL A O 1
ATOM 704 N N . CYS A 1 100 ? -10.414 6.586 2.502 1 98.88 100 CYS A N 1
ATOM 705 C CA . CYS A 1 100 ? -11.195 6.555 1.268 1 98.88 100 CYS A CA 1
ATOM 706 C C . CYS A 1 100 ? -11.5 5.125 0.851 1 98.88 100 CYS A C 1
ATOM 708 O O . CYS A 1 100 ? -12.633 4.812 0.474 1 98.88 100 CYS A O 1
ATOM 710 N N . LEU A 1 101 ? -10.492 4.273 0.942 1 98.88 101 LEU A N 1
ATOM 711 C CA . LEU A 1 101 ? -10.641 2.879 0.541 1 98.88 101 LEU A CA 1
ATOM 712 C C . LEU A 1 101 ? -11.594 2.145 1.476 1 98.88 101 LEU A C 1
ATOM 714 O O . LEU A 1 101 ? -12.383 1.304 1.033 1 98.88 101 LEU A O 1
ATOM 718 N N . ALA A 1 102 ? -11.516 2.432 2.748 1 98.88 102 ALA A N 1
ATOM 719 C CA . ALA A 1 102 ? -12.438 1.857 3.719 1 98.88 102 ALA A CA 1
ATOM 720 C C . ALA A 1 102 ? -13.883 2.242 3.393 1 98.88 102 ALA A C 1
ATOM 722 O O . ALA A 1 102 ? -14.781 1.402 3.451 1 98.88 102 ALA A O 1
ATOM 723 N N . ALA A 1 103 ? -14.062 3.51 3.082 1 98.75 103 ALA A N 1
ATOM 724 C CA . ALA A 1 103 ? -15.398 3.988 2.723 1 98.75 103 ALA A CA 1
ATOM 725 C C . ALA A 1 103 ? -15.93 3.254 1.494 1 98.75 103 ALA A C 1
ATOM 727 O O . ALA A 1 103 ? -17.094 2.877 1.448 1 98.75 103 ALA A O 1
ATOM 728 N N . GLN A 1 104 ? -15.078 3.053 0.492 1 98.19 104 GLN A N 1
ATOM 729 C CA . GLN A 1 104 ? -15.469 2.32 -0.709 1 98.19 104 GLN A CA 1
ATOM 730 C C . GLN A 1 104 ? -15.859 0.884 -0.375 1 98.19 104 GLN A C 1
ATOM 732 O O . GLN A 1 104 ? -16.859 0.377 -0.879 1 98.19 104 GLN A O 1
ATOM 737 N N . SER A 1 105 ? -15.023 0.209 0.441 1 98.31 105 SER A N 1
ATOM 738 C CA . SER A 1 105 ? -15.266 -1.188 0.789 1 98.31 105 SER A CA 1
ATOM 739 C C . SER A 1 105 ? -16.609 -1.363 1.497 1 98.31 105 SER A C 1
ATOM 741 O O . SER A 1 105 ? -17.312 -2.336 1.25 1 98.31 105 SER A O 1
ATOM 743 N N . ILE A 1 106 ? -16.922 -0.442 2.387 1 98.44 106 ILE A N 1
ATOM 744 C CA . ILE A 1 106 ? -18.172 -0.487 3.129 1 98.44 106 ILE A CA 1
ATOM 745 C C . ILE A 1 106 ? -19.344 -0.194 2.189 1 98.44 106 ILE A C 1
ATOM 747 O O . ILE A 1 106 ? -20.359 -0.89 2.219 1 98.44 106 ILE A O 1
ATOM 751 N N . ALA A 1 107 ? -19.188 0.864 1.368 1 97.75 107 ALA A N 1
ATOM 752 C CA . ALA A 1 107 ? -20.25 1.251 0.443 1 97.75 107 ALA A CA 1
ATOM 753 C C . ALA A 1 107 ? -20.578 0.114 -0.52 1 97.75 107 ALA A C 1
ATOM 755 O O . ALA A 1 107 ? -21.734 -0.071 -0.896 1 97.75 107 ALA A O 1
ATOM 756 N N . MET A 1 108 ? -19.594 -0.701 -0.897 1 95.81 108 MET A N 1
ATOM 757 C CA . MET A 1 108 ? -19.75 -1.794 -1.853 1 95.81 108 MET A CA 1
ATOM 758 C C . MET A 1 108 ? -20.328 -3.031 -1.173 1 95.81 108 MET A C 1
ATOM 760 O O . MET A 1 108 ? -20.781 -3.957 -1.844 1 95.81 108 MET A O 1
ATOM 764 N N . GLY A 1 109 ? -20.297 -3.016 0.155 1 96.25 109 GLY A N 1
ATOM 765 C CA . GLY A 1 109 ? -20.781 -4.168 0.903 1 96.25 109 GLY A CA 1
ATOM 766 C C . GLY A 1 109 ? -19.719 -5.238 1.087 1 96.25 109 GLY A C 1
ATOM 767 O O . GLY A 1 109 ? -20.016 -6.332 1.571 1 96.25 109 GLY A O 1
ATOM 768 N N . ASP A 1 110 ? -18.5 -4.938 0.718 1 96.56 110 ASP A N 1
ATOM 769 C CA . ASP A 1 110 ? -17.391 -5.887 0.887 1 96.56 110 ASP A CA 1
ATOM 770 C C . ASP A 1 110 ? -16.953 -5.961 2.348 1 96.56 110 ASP A C 1
ATOM 772 O O . ASP A 1 110 ? -16.375 -6.961 2.777 1 96.56 110 ASP A O 1
ATOM 776 N N . SER A 1 111 ? -17.125 -4.863 3.111 1 97.94 111 SER A N 1
ATOM 777 C CA . SER A 1 111 ? -16.812 -4.773 4.535 1 97.94 111 SER A CA 1
ATOM 778 C C . SER A 1 111 ? -17.969 -4.137 5.309 1 97.94 111 SER A C 1
ATOM 780 O O . SER A 1 111 ? -18.812 -3.461 4.723 1 97.94 111 SER A O 1
ATOM 782 N N . THR A 1 112 ? -18.047 -4.352 6.602 1 98.31 112 THR A N 1
ATOM 783 C CA . THR A 1 112 ? -19.109 -3.791 7.445 1 98.31 112 THR A CA 1
ATOM 784 C C . THR A 1 112 ? -18.531 -2.74 8.391 1 98.31 112 THR A C 1
ATOM 786 O O . THR A 1 112 ? -18.922 -1.571 8.336 1 98.31 112 THR A O 1
ATOM 789 N N . ILE A 1 113 ? -17.656 -3.17 9.297 1 98.88 113 ILE A N 1
ATOM 790 C CA . ILE A 1 113 ? -16.922 -2.283 10.195 1 98.88 113 ILE A CA 1
ATOM 791 C C . ILE A 1 113 ? -15.438 -2.311 9.844 1 98.88 113 ILE A C 1
ATOM 793 O O . ILE A 1 113 ? -14.805 -3.367 9.891 1 98.88 113 ILE A O 1
ATOM 797 N N . VAL A 1 114 ? -14.898 -1.143 9.477 1 98.94 114 VAL A N 1
ATOM 798 C CA . VAL A 1 114 ? -13.508 -1.072 9.055 1 98.94 114 VAL A CA 1
ATOM 799 C C . VAL A 1 114 ? -12.734 -0.119 9.969 1 98.94 114 VAL A C 1
ATOM 801 O O . VAL A 1 114 ? -13.234 0.954 10.32 1 98.94 114 VAL A O 1
ATOM 804 N N . VAL A 1 115 ? -11.57 -0.552 10.461 1 99 115 VAL A N 1
ATOM 805 C CA . VAL A 1 115 ? -10.594 0.358 11.055 1 99 115 VAL A CA 1
ATOM 806 C C . VAL A 1 115 ? -9.617 0.841 9.984 1 99 115 VAL A C 1
ATOM 808 O O . VAL A 1 115 ? -8.977 0.032 9.312 1 99 115 VAL A O 1
ATOM 811 N N . ALA A 1 116 ? -9.57 2.143 9.781 1 99 116 ALA A N 1
ATOM 812 C CA . ALA A 1 116 ? -8.695 2.73 8.773 1 99 116 ALA A CA 1
ATOM 813 C C . ALA A 1 116 ? -7.812 3.818 9.383 1 99 116 ALA A C 1
ATOM 815 O O . ALA A 1 116 ? -8.172 4.426 10.391 1 99 116 ALA A O 1
ATOM 816 N N . GLY A 1 117 ? -6.672 4.059 8.797 1 98.94 117 GLY A N 1
ATOM 817 C CA . GLY A 1 117 ? -5.789 5.105 9.273 1 98.94 117 GLY A CA 1
ATOM 818 C C . GLY A 1 117 ? -4.414 5.07 8.625 1 98.94 117 GLY A C 1
ATOM 819 O O . GLY A 1 117 ? -4.297 4.84 7.422 1 98.94 117 GLY A O 1
ATOM 820 N N . GLY A 1 118 ? -3.426 5.48 9.414 1 98.94 118 GLY A N 1
ATOM 821 C CA . GLY A 1 118 ? -2.039 5.477 8.977 1 98.94 118 GLY A CA 1
ATOM 822 C C . GLY A 1 118 ? -1.05 5.504 10.125 1 98.94 118 GLY A C 1
ATOM 823 O O . GLY A 1 118 ? -1.411 5.844 11.25 1 98.94 118 GLY A O 1
ATOM 824 N N . MET A 1 119 ? 0.137 5.098 9.812 1 98.94 119 MET A N 1
ATOM 825 C CA . MET A 1 119 ? 1.227 5.09 10.789 1 98.94 119 MET A CA 1
ATOM 826 C C . MET A 1 119 ? 2.568 5.332 10.102 1 98.94 119 MET A C 1
ATOM 828 O O . MET A 1 119 ? 2.725 5.047 8.914 1 98.94 119 MET A O 1
ATOM 832 N N . GLU A 1 120 ? 3.496 5.914 10.836 1 98.94 120 GLU A N 1
ATOM 833 C CA . GLU A 1 120 ? 4.855 6.133 10.359 1 98.94 120 GLU A CA 1
ATOM 834 C C . GLU A 1 120 ? 5.824 6.34 11.516 1 98.94 120 GLU A C 1
ATOM 836 O O . GLU A 1 120 ? 5.5 7.023 12.492 1 98.94 120 GLU A O 1
ATOM 841 N N . ASN A 1 121 ? 6.902 5.758 11.508 1 98.81 121 ASN A N 1
ATOM 842 C CA . ASN A 1 121 ? 8.039 6.066 12.367 1 98.81 121 ASN A CA 1
ATOM 843 C C . ASN A 1 121 ? 9.297 6.367 11.555 1 98.81 121 ASN A C 1
ATOM 845 O O . ASN A 1 121 ? 10.086 5.469 11.266 1 98.81 121 ASN A O 1
ATOM 849 N N . MET A 1 122 ? 9.461 7.594 11.266 1 98.81 122 MET A N 1
ATOM 850 C CA . MET A 1 122 ? 10.578 8 10.422 1 98.81 122 MET A CA 1
ATOM 851 C C . MET A 1 122 ? 11.906 7.844 11.164 1 98.81 122 MET A C 1
ATOM 853 O O . MET A 1 122 ? 12.938 7.57 10.547 1 98.81 122 MET A O 1
ATOM 857 N N . SER A 1 123 ? 11.875 7.938 12.508 1 98.69 123 SER A N 1
ATOM 858 C CA . SER A 1 123 ? 13.07 7.789 13.336 1 98.69 123 SER A CA 1
ATOM 859 C C . SER A 1 123 ? 13.664 6.391 13.211 1 98.69 123 SER A C 1
ATOM 861 O O . SER A 1 123 ? 14.875 6.211 13.32 1 98.69 123 SER A O 1
ATOM 863 N N . LYS A 1 124 ? 12.836 5.41 12.836 1 97.94 124 LYS A N 1
ATOM 864 C CA . LYS A 1 124 ? 13.297 4.023 12.828 1 97.94 124 LYS A CA 1
ATOM 865 C C . LYS A 1 124 ? 13.625 3.564 11.414 1 97.94 124 LYS A C 1
ATOM 867 O O . LYS A 1 124 ? 14.07 2.432 11.203 1 97.94 124 LYS A O 1
ATOM 872 N N . ALA A 1 125 ? 13.461 4.434 10.43 1 98.38 125 ALA A N 1
ATOM 873 C CA . ALA A 1 125 ? 13.75 4.074 9.047 1 98.38 125 ALA A CA 1
ATOM 874 C C . ALA A 1 125 ? 15.227 3.719 8.875 1 98.38 125 ALA A C 1
ATOM 876 O O . ALA A 1 125 ? 16.109 4.453 9.328 1 98.38 125 ALA A O 1
ATOM 877 N N . PRO A 1 126 ? 15.516 2.66 8.211 1 98.31 126 PRO A N 1
ATOM 878 C CA . PRO A 1 126 ? 16.891 2.184 8.141 1 98.31 126 PRO A CA 1
ATOM 879 C C . PRO A 1 126 ? 17.688 2.834 7.008 1 98.31 126 PRO A C 1
ATOM 881 O O . PRO A 1 126 ? 17.109 3.566 6.195 1 98.31 126 PRO A O 1
ATOM 884 N N . HIS A 1 127 ? 18.984 2.592 7.031 1 98.31 127 HIS A N 1
ATOM 885 C CA . HIS A 1 127 ? 19.859 2.773 5.879 1 98.31 127 HIS A CA 1
ATOM 886 C C . HIS A 1 127 ? 19.906 1.508 5.031 1 98.31 127 HIS A C 1
ATOM 888 O O . HIS A 1 127 ? 19.734 0.4 5.543 1 98.31 127 HIS A O 1
ATOM 894 N N . LEU A 1 128 ? 20.125 1.653 3.709 1 98.06 128 LEU A N 1
ATOM 895 C CA . LEU A 1 128 ? 20.016 0.564 2.748 1 98.06 128 LEU A CA 1
ATOM 896 C C . LEU A 1 128 ? 21.312 0.37 1.979 1 98.06 128 LEU A C 1
ATOM 898 O O . LEU A 1 128 ? 21.984 1.344 1.643 1 98.06 128 LEU A O 1
ATOM 902 N N . THR A 1 129 ? 21.641 -0.841 1.691 1 97.19 129 THR A N 1
ATOM 903 C CA . THR A 1 129 ? 22.703 -1.172 0.759 1 97.19 129 THR A CA 1
ATOM 904 C C . THR A 1 129 ? 22.422 -2.492 0.05 1 97.19 129 THR A C 1
ATOM 906 O O . THR A 1 129 ? 21.875 -3.418 0.65 1 97.19 129 THR A O 1
ATOM 909 N N . HIS A 1 130 ? 22.594 -2.512 -1.254 1 96.25 130 HIS A N 1
ATOM 910 C CA . HIS A 1 130 ? 22.406 -3.738 -2.023 1 96.25 130 HIS A CA 1
ATOM 911 C C . HIS A 1 130 ? 23.703 -4.527 -2.107 1 96.25 130 HIS A C 1
ATOM 913 O O . HIS A 1 130 ? 24.656 -4.109 -2.785 1 96.25 130 HIS A O 1
ATOM 919 N N . LEU A 1 131 ? 23.75 -5.754 -1.521 1 94.88 131 LEU A N 1
ATOM 920 C CA . LEU A 1 131 ? 25.016 -6.492 -1.393 1 94.88 131 LEU A CA 1
ATOM 921 C C . LEU A 1 131 ? 24.891 -7.879 -2.012 1 94.88 131 LEU A C 1
ATOM 923 O O . LEU A 1 131 ? 25.828 -8.672 -1.97 1 94.88 131 LEU A O 1
ATOM 927 N N . ARG A 1 132 ? 23.828 -8.234 -2.598 1 92.69 132 ARG A N 1
ATOM 928 C CA . ARG A 1 132 ? 23.484 -9.609 -2.965 1 92.69 132 ARG A CA 1
ATOM 929 C C . ARG A 1 132 ? 24.484 -10.164 -3.98 1 92.69 132 ARG A C 1
ATOM 931 O O . ARG A 1 132 ? 24.812 -11.352 -3.949 1 92.69 132 ARG A O 1
ATOM 938 N N . THR A 1 133 ? 24.922 -9.352 -4.926 1 91.44 133 THR A N 1
ATOM 939 C CA . THR A 1 133 ? 25.828 -9.82 -5.961 1 91.44 133 THR A CA 1
ATOM 940 C C . THR A 1 133 ? 27.25 -9.289 -5.715 1 91.44 133 THR A C 1
ATOM 942 O O . THR A 1 133 ? 28.094 -9.336 -6.609 1 91.44 133 THR A O 1
ATOM 945 N N . GLY A 1 134 ? 27.438 -8.812 -4.512 1 91.44 134 GLY A N 1
ATOM 946 C CA . GLY A 1 134 ? 28.734 -8.25 -4.164 1 91.44 134 GLY A CA 1
ATOM 947 C C . GLY A 1 134 ? 28.906 -6.816 -4.633 1 91.44 134 GLY A C 1
ATOM 948 O O . GLY A 1 134 ? 28.031 -6.273 -5.32 1 91.44 134 GLY A O 1
ATOM 949 N N . VAL A 1 135 ? 29.844 -6.164 -4.098 1 90.62 135 VAL A N 1
ATOM 950 C CA . VAL A 1 135 ? 30.156 -4.789 -4.48 1 90.62 135 VAL A CA 1
ATOM 951 C C . VAL A 1 135 ? 31.531 -4.727 -5.125 1 90.62 135 VAL A C 1
ATOM 953 O O . VAL A 1 135 ? 32.406 -5.523 -4.793 1 90.62 135 VAL A O 1
ATOM 956 N N . ARG A 1 136 ? 31.766 -3.889 -6.047 1 88.19 136 ARG A N 1
ATOM 957 C CA . ARG A 1 136 ? 33.062 -3.674 -6.68 1 88.19 136 ARG A CA 1
ATOM 958 C C . ARG A 1 136 ? 34 -2.959 -5.734 1 88.19 136 ARG A C 1
ATOM 960 O O . ARG A 1 136 ? 33.625 -2.514 -4.656 1 88.19 136 ARG A O 1
ATOM 967 N N . MET A 1 137 ? 35.188 -2.994 -6.105 1 91.5 137 MET A N 1
ATOM 968 C CA . MET A 1 137 ? 36.188 -2.303 -5.309 1 91.5 137 MET A CA 1
ATOM 969 C C . MET A 1 137 ? 35.844 -0.823 -5.164 1 91.5 137 MET A C 1
ATOM 971 O O . MET A 1 137 ? 35.438 -0.185 -6.125 1 91.5 137 MET A O 1
ATOM 975 N N . GLY A 1 138 ? 36.062 -0.28 -4.004 1 91.25 138 GLY A N 1
ATOM 976 C CA . GLY A 1 138 ? 35.781 1.114 -3.711 1 91.25 138 GLY A CA 1
ATOM 977 C C . GLY A 1 138 ? 34.688 1.29 -2.672 1 91.25 138 GLY A C 1
ATOM 978 O O . GLY A 1 138 ? 34.188 0.31 -2.117 1 91.25 138 GLY A O 1
ATOM 979 N N . GLU A 1 139 ? 34.312 2.467 -2.32 1 91.5 139 GLU A N 1
ATOM 980 C CA . GLU A 1 139 ? 33.312 2.797 -1.309 1 91.5 139 GLU A CA 1
ATOM 981 C C . GLU A 1 139 ? 31.906 2.656 -1.863 1 91.5 139 GLU A C 1
ATOM 983 O O . GLU A 1 139 ? 31.656 2.971 -3.029 1 91.5 139 GLU A O 1
ATOM 988 N N . VAL A 1 140 ? 31.062 2.031 -1.065 1 91.44 140 VAL A N 1
ATOM 989 C CA . VAL A 1 140 ? 29.641 1.944 -1.39 1 91.44 140 VAL A CA 1
ATOM 990 C C . VAL A 1 140 ? 28.828 2.736 -0.368 1 91.44 140 VAL A C 1
ATOM 992 O O . VAL A 1 140 ? 28.969 2.531 0.84 1 91.44 140 VAL A O 1
ATOM 995 N N . PRO A 1 141 ? 28.109 3.645 -0.84 1 91.69 141 PRO A N 1
ATOM 996 C CA . PRO A 1 141 ? 27.312 4.434 0.095 1 91.69 141 PRO A CA 1
ATOM 997 C C . PRO A 1 141 ? 26.156 3.637 0.696 1 91.69 141 PRO A C 1
ATOM 999 O O . PRO A 1 141 ? 25.594 2.764 0.032 1 91.69 141 PRO A O 1
ATOM 1002 N N . LEU A 1 142 ? 25.812 3.883 1.961 1 94.94 142 LEU A N 1
ATOM 1003 C CA . LEU A 1 142 ? 24.547 3.475 2.57 1 94.94 142 LEU A CA 1
ATOM 1004 C C . LEU A 1 142 ? 23.469 4.512 2.312 1 94.94 142 LEU A C 1
ATOM 1006 O O . LEU A 1 142 ? 23.531 5.633 2.828 1 94.94 142 LEU A O 1
ATOM 1010 N N . ALA A 1 143 ? 22.453 4.094 1.575 1 96.81 143 ALA A N 1
ATOM 1011 C CA . ALA A 1 143 ? 21.375 5.035 1.246 1 96.81 143 ALA A CA 1
ATOM 1012 C C . ALA A 1 143 ? 20.453 5.242 2.438 1 96.81 143 ALA A C 1
ATOM 1014 O O . ALA A 1 143 ? 20.109 4.293 3.148 1 96.81 143 ALA A O 1
ATOM 1015 N N . ASP A 1 144 ? 20.125 6.48 2.742 1 97.81 144 ASP A N 1
ATOM 1016 C CA . ASP A 1 144 ? 19.094 6.809 3.734 1 97.81 144 ASP A CA 1
ATOM 1017 C C . ASP A 1 144 ? 17.703 6.551 3.186 1 97.81 144 ASP A C 1
ATOM 1019 O O . ASP A 1 144 ? 17.25 7.234 2.266 1 97.81 144 ASP A O 1
ATOM 1023 N N . SER A 1 145 ? 16.953 5.637 3.805 1 98.38 145 SER A N 1
ATOM 1024 C CA . SER A 1 145 ? 15.656 5.242 3.264 1 98.38 145 SER A CA 1
ATOM 1025 C C . SER A 1 145 ? 14.648 6.383 3.355 1 98.38 145 SER A C 1
ATOM 1027 O O . SER A 1 145 ? 13.711 6.457 2.561 1 98.38 145 SER A O 1
ATOM 1029 N N . ILE A 1 146 ? 14.75 7.32 4.324 1 98.56 146 ILE A N 1
ATOM 1030 C CA . ILE A 1 146 ? 13.859 8.469 4.426 1 98.56 146 ILE A CA 1
ATOM 1031 C C . ILE A 1 146 ? 13.984 9.336 3.174 1 98.56 146 ILE A C 1
ATOM 1033 O O . ILE A 1 146 ? 12.977 9.734 2.588 1 98.56 146 ILE A O 1
ATOM 1037 N N . LEU A 1 147 ? 15.258 9.586 2.801 1 98 147 LEU A N 1
ATOM 1038 C CA . LEU A 1 147 ? 15.508 10.414 1.623 1 98 147 LEU A CA 1
ATOM 1039 C C . LEU A 1 147 ? 15.141 9.664 0.347 1 98 147 LEU A C 1
ATOM 1041 O O . LEU A 1 147 ? 14.367 10.156 -0.472 1 98 147 LEU A O 1
ATOM 1045 N N . CYS A 1 148 ? 15.586 8.438 0.198 1 97.88 148 CYS A N 1
ATOM 1046 C CA . CYS A 1 148 ? 15.461 7.652 -1.025 1 97.88 148 CYS A CA 1
ATOM 1047 C C . CYS A 1 148 ? 14 7.359 -1.34 1 97.88 148 CYS A C 1
ATOM 1049 O O . CYS A 1 148 ? 13.539 7.602 -2.457 1 97.88 148 CYS A O 1
ATOM 1051 N N . ASP A 1 149 ? 13.281 6.867 -0.362 1 98.44 149 ASP A N 1
ATOM 1052 C CA . ASP A 1 149 ? 11.945 6.328 -0.599 1 98.44 149 ASP A CA 1
ATOM 1053 C C . ASP A 1 149 ? 10.875 7.348 -0.225 1 98.44 149 ASP A C 1
ATOM 1055 O O . ASP A 1 149 ? 9.711 7.195 -0.602 1 98.44 149 ASP A O 1
ATOM 1059 N N . GLY A 1 150 ? 11.227 8.461 0.504 1 98.44 150 GLY A N 1
ATOM 1060 C CA . GLY A 1 150 ? 10.203 9.344 1.055 1 98.44 150 GLY A CA 1
ATOM 1061 C C . GLY A 1 150 ? 10.336 10.773 0.581 1 98.44 150 GLY A C 1
ATOM 1062 O O . GLY A 1 150 ? 9.375 11.367 0.087 1 98.44 150 GLY A O 1
ATOM 1063 N N . LEU A 1 151 ? 11.594 11.352 0.608 1 98.44 151 LEU A N 1
ATOM 1064 C CA . LEU A 1 151 ? 11.672 12.805 0.579 1 98.44 151 LEU A CA 1
ATOM 1065 C C . LEU A 1 151 ? 12.398 13.289 -0.67 1 98.44 151 LEU A C 1
ATOM 1067 O O . LEU A 1 151 ? 12.539 14.492 -0.887 1 98.44 151 LEU A O 1
ATOM 1071 N N . THR A 1 152 ? 12.867 12.391 -1.521 1 98.56 152 THR A N 1
ATOM 1072 C CA . THR A 1 152 ? 13.453 12.75 -2.807 1 98.56 152 THR A CA 1
ATOM 1073 C C . THR A 1 152 ? 12.477 12.469 -3.943 1 98.56 152 THR A C 1
ATOM 1075 O O . THR A 1 152 ? 11.969 11.352 -4.074 1 98.56 152 THR A O 1
ATOM 1078 N N . ASP A 1 153 ? 12.203 13.5 -4.68 1 98.38 153 ASP A N 1
ATOM 1079 C CA . ASP A 1 153 ? 11.328 13.336 -5.84 1 98.38 153 ASP A CA 1
ATOM 1080 C C . ASP A 1 153 ? 11.922 12.352 -6.844 1 98.38 153 ASP A C 1
ATOM 1082 O O . ASP A 1 153 ? 13.086 12.477 -7.227 1 98.38 153 ASP A O 1
ATOM 1086 N N . ALA A 1 154 ? 11.141 11.453 -7.297 1 98.06 154 ALA A N 1
ATOM 1087 C CA . ALA A 1 154 ? 11.648 10.375 -8.141 1 98.06 154 ALA A CA 1
ATOM 1088 C C . ALA A 1 154 ? 11.852 10.852 -9.578 1 98.06 154 ALA A C 1
ATOM 1090 O O . ALA A 1 154 ? 12.586 10.227 -10.344 1 98.06 154 ALA A O 1
ATOM 1091 N N . PHE A 1 155 ? 11.25 11.938 -9.969 1 98.5 155 PHE A N 1
ATOM 1092 C CA . PHE A 1 155 ? 11.258 12.359 -11.359 1 98.5 155 PHE A CA 1
ATOM 1093 C C . PHE A 1 155 ? 12.336 13.406 -11.602 1 98.5 155 PHE A C 1
ATOM 1095 O O . PHE A 1 155 ? 12.977 13.414 -12.656 1 98.5 155 PHE A O 1
ATOM 1102 N N . HIS A 1 156 ? 12.555 14.289 -10.594 1 98 156 HIS A N 1
ATOM 1103 C CA . HIS A 1 156 ? 13.523 15.367 -10.758 1 98 156 HIS A CA 1
ATOM 1104 C C . HIS A 1 156 ? 14.75 15.148 -9.883 1 98 156 HIS A C 1
ATOM 1106 O O . HIS A 1 156 ? 15.742 15.875 -9.992 1 98 156 HIS A O 1
ATOM 1112 N N . ASN A 1 157 ? 14.703 14.227 -9.023 1 97.69 157 ASN A N 1
ATOM 1113 C CA . ASN A 1 157 ? 15.812 13.789 -8.188 1 97.69 157 ASN A CA 1
ATOM 1114 C C . ASN A 1 157 ? 16.312 14.922 -7.293 1 97.69 157 ASN A C 1
ATOM 1116 O O . ASN A 1 157 ? 17.516 15.18 -7.23 1 97.69 157 ASN A O 1
ATOM 1120 N N . TYR A 1 158 ? 15.461 15.648 -6.684 1 97.31 158 TYR A N 1
ATOM 1121 C CA . TYR A 1 158 ? 15.812 16.594 -5.637 1 97.31 158 TYR A CA 1
ATOM 1122 C C . TYR A 1 158 ? 14.883 16.469 -4.438 1 97.31 158 TYR A C 1
ATOM 1124 O O . TYR A 1 158 ? 13.828 15.828 -4.527 1 97.31 158 TYR A O 1
ATOM 1132 N N . HIS A 1 159 ? 15.297 16.984 -3.34 1 97.5 159 HIS A N 1
ATOM 1133 C CA . HIS A 1 159 ? 14.57 16.953 -2.074 1 97.5 159 HIS A CA 1
ATOM 1134 C C . HIS A 1 159 ? 13.227 17.656 -2.197 1 97.5 159 HIS A C 1
ATOM 1136 O O . HIS A 1 159 ? 13.094 18.641 -2.924 1 97.5 159 HIS A O 1
ATOM 1142 N N . MET A 1 160 ? 12.188 17.219 -1.448 1 97.75 160 MET A N 1
ATOM 1143 C CA . MET A 1 160 ? 10.852 17.812 -1.434 1 97.75 160 MET A CA 1
ATOM 1144 C C . MET A 1 160 ? 10.922 19.297 -1.146 1 97.75 160 MET A C 1
ATOM 1146 O O . MET A 1 160 ? 10.07 20.062 -1.598 1 97.75 160 MET A O 1
ATOM 1150 N N . GLY A 1 161 ? 11.945 19.703 -0.406 1 98.25 161 GLY A N 1
ATOM 1151 C CA . GLY A 1 161 ? 12.117 21.125 -0.115 1 98.25 161 GLY A CA 1
ATOM 1152 C C . GLY A 1 161 ? 12.328 21.969 -1.358 1 98.25 161 GLY A C 1
ATOM 1153 O O . GLY A 1 161 ? 11.938 23.141 -1.392 1 98.25 161 GLY A O 1
ATOM 1154 N N . ILE A 1 162 ? 12.977 21.375 -2.367 1 98.56 162 ILE A N 1
ATOM 1155 C CA . ILE A 1 162 ? 13.172 22.094 -3.629 1 98.56 162 ILE A CA 1
ATOM 1156 C C . ILE A 1 162 ? 11.82 22.297 -4.316 1 98.56 162 ILE A C 1
ATOM 1158 O O . ILE A 1 162 ? 11.594 23.344 -4.934 1 98.56 162 ILE A O 1
ATOM 1162 N N . THR A 1 163 ? 10.906 21.328 -4.199 1 98.62 163 THR A N 1
ATOM 1163 C CA . THR A 1 163 ? 9.57 21.5 -4.758 1 98.62 163 THR A CA 1
ATOM 1164 C C . THR A 1 163 ? 8.852 22.656 -4.066 1 98.62 163 THR A C 1
ATOM 1166 O O . THR A 1 163 ? 8.062 23.375 -4.695 1 98.62 163 THR A O 1
ATOM 1169 N N . ALA A 1 164 ? 9.078 22.844 -2.771 1 98.75 164 ALA A N 1
ATOM 1170 C CA . ALA A 1 164 ? 8.508 23.969 -2.045 1 98.75 164 ALA A CA 1
ATOM 1171 C C . ALA A 1 164 ? 9.07 25.297 -2.553 1 98.75 164 ALA A C 1
ATOM 1173 O O . ALA A 1 164 ? 8.344 26.281 -2.668 1 98.75 164 ALA A O 1
ATOM 1174 N N . GLU A 1 165 ? 10.422 25.281 -2.787 1 98.75 165 GLU A N 1
ATOM 1175 C CA . GLU A 1 165 ? 11.039 26.469 -3.385 1 98.75 165 GLU A CA 1
ATOM 1176 C C . GLU A 1 165 ? 10.414 26.797 -4.738 1 98.75 165 GLU A C 1
ATOM 1178 O O . GLU A 1 165 ? 10.195 27.953 -5.062 1 98.75 165 GLU A O 1
ATOM 1183 N N . ASN A 1 166 ? 10.141 25.719 -5.527 1 98.75 166 ASN A N 1
ATOM 1184 C CA . ASN A 1 166 ? 9.5 25.906 -6.824 1 98.75 166 ASN A CA 1
ATOM 1185 C C . ASN A 1 166 ? 8.117 26.531 -6.68 1 98.75 166 ASN A C 1
ATOM 1187 O O . ASN A 1 166 ? 7.754 27.422 -7.441 1 98.75 166 ASN A O 1
ATOM 1191 N N . VAL A 1 167 ? 7.348 26.078 -5.75 1 98.81 167 VAL A N 1
ATOM 1192 C CA . VAL A 1 167 ? 6.02 26.641 -5.496 1 98.81 167 VAL A CA 1
ATOM 1193 C C . VAL A 1 167 ? 6.137 28.094 -5.062 1 98.81 167 VAL A C 1
ATOM 1195 O O . VAL A 1 167 ? 5.387 28.953 -5.535 1 98.81 167 VAL A O 1
ATOM 1198 N N . ALA A 1 168 ? 7.062 28.375 -4.129 1 98.69 168 ALA A N 1
ATOM 1199 C CA . ALA A 1 168 ? 7.273 29.75 -3.664 1 98.69 168 ALA A CA 1
ATOM 1200 C C . ALA A 1 168 ? 7.559 30.688 -4.832 1 98.69 168 ALA A C 1
ATOM 1202 O O . ALA A 1 168 ? 7.008 31.781 -4.898 1 98.69 168 ALA A O 1
ATOM 1203 N N . LYS A 1 169 ? 8.406 30.234 -5.695 1 98.19 169 LYS A N 1
ATOM 1204 C CA . LYS A 1 169 ? 8.797 31.047 -6.852 1 98.19 169 LYS A CA 1
ATOM 1205 C C . LYS A 1 169 ? 7.621 31.234 -7.805 1 98.19 169 LYS A C 1
ATOM 1207 O O . LYS A 1 169 ? 7.297 32.344 -8.188 1 98.19 169 LYS A O 1
ATOM 1212 N N . LYS A 1 170 ? 6.953 30.172 -8.172 1 98.38 170 LYS A N 1
ATOM 1213 C CA . LYS A 1 170 ? 5.906 30.203 -9.188 1 98.38 170 LYS A CA 1
ATOM 1214 C C . LYS A 1 170 ? 4.68 30.969 -8.695 1 98.38 170 LYS A C 1
ATOM 1216 O O . LYS A 1 170 ? 4.023 31.672 -9.469 1 98.38 170 LYS A O 1
ATOM 1221 N N . TRP A 1 171 ? 4.355 30.844 -7.418 1 98.31 171 TRP A N 1
ATOM 1222 C CA . TRP A 1 171 ? 3.17 31.484 -6.863 1 98.31 171 TRP A CA 1
ATOM 1223 C C . TRP A 1 171 ? 3.543 32.781 -6.145 1 98.31 171 TRP A C 1
ATOM 1225 O O . TRP A 1 171 ? 2.701 33.406 -5.488 1 98.31 171 TRP A O 1
ATOM 1235 N N . GLN A 1 172 ? 4.77 33.125 -6.172 1 97.94 172 GLN A N 1
ATOM 1236 C CA . GLN A 1 172 ? 5.281 34.375 -5.641 1 97.94 172 GLN A CA 1
ATOM 1237 C C . GLN A 1 172 ? 4.969 34.5 -4.152 1 97.94 172 GLN A C 1
ATOM 1239 O O . GLN A 1 172 ? 4.418 35.531 -3.719 1 97.94 172 GLN A O 1
ATOM 1244 N N . VAL A 1 173 ? 5.297 33.5 -3.441 1 98.56 173 VAL A N 1
ATOM 1245 C CA . VAL A 1 173 ? 5.184 33.531 -1.986 1 98.56 173 VAL A CA 1
ATOM 1246 C C . VAL A 1 173 ? 6.508 33.969 -1.377 1 98.56 173 VAL A C 1
ATOM 1248 O O . VAL A 1 173 ? 7.508 33.25 -1.443 1 98.56 173 VAL A O 1
ATOM 1251 N N . SER A 1 174 ? 6.527 35.125 -0.768 1 97.75 174 SER A N 1
ATOM 1252 C CA . SER A 1 174 ? 7.758 35.688 -0.223 1 97.75 174 SER A CA 1
ATOM 1253 C C . SER A 1 174 ? 8.219 34.938 1.013 1 97.75 174 SER A C 1
ATOM 1255 O O . SER A 1 174 ? 7.422 34.25 1.648 1 97.75 174 SER A O 1
ATOM 1257 N N . ARG A 1 175 ? 9.508 35.062 1.308 1 97.62 175 ARG A N 1
ATOM 1258 C CA . ARG A 1 175 ? 10.062 34.5 2.533 1 97.62 175 ARG A CA 1
ATOM 1259 C C . ARG A 1 175 ? 9.305 35 3.758 1 97.62 175 ARG A C 1
ATOM 1261 O O . ARG A 1 175 ? 8.992 34.219 4.664 1 97.62 175 ARG A O 1
ATOM 1268 N N . GLU A 1 176 ? 8.992 36.25 3.809 1 97.31 176 GLU A N 1
ATOM 1269 C CA . GLU A 1 176 ? 8.266 36.844 4.93 1 97.31 176 GLU A CA 1
ATOM 1270 C C . GLU A 1 176 ? 6.883 36.219 5.078 1 97.31 176 GLU A C 1
ATOM 1272 O O . GLU A 1 176 ? 6.438 35.938 6.195 1 97.31 176 GLU A O 1
ATOM 1277 N N . ALA A 1 177 ? 6.215 36.094 3.979 1 97.94 177 ALA A N 1
ATOM 1278 C CA . ALA A 1 177 ? 4.891 35.469 4 1 97.94 177 ALA A CA 1
ATOM 1279 C C . ALA A 1 177 ? 4.961 34.031 4.535 1 97.94 177 ALA A C 1
ATOM 1281 O O . ALA A 1 177 ? 4.078 33.594 5.273 1 97.94 177 ALA A O 1
ATOM 1282 N N . GLN A 1 178 ? 5.98 33.312 4.094 1 98.69 178 GLN A N 1
ATOM 1283 C CA . GLN A 1 178 ? 6.18 31.938 4.57 1 98.69 178 GLN A CA 1
ATOM 1284 C C . GLN A 1 178 ? 6.395 31.922 6.082 1 98.69 178 GLN A C 1
ATOM 1286 O O . GLN A 1 178 ? 5.781 31.109 6.785 1 98.69 178 GLN A O 1
ATOM 1291 N N . ASP A 1 179 ? 7.25 32.75 6.559 1 98.5 179 ASP A N 1
ATOM 1292 C CA . ASP A 1 179 ? 7.535 32.812 7.988 1 98.5 179 ASP A CA 1
ATOM 1293 C C . ASP A 1 179 ? 6.289 33.188 8.789 1 98.5 179 ASP A C 1
ATOM 1295 O O . ASP A 1 179 ? 6.086 32.688 9.898 1 98.5 179 ASP A O 1
ATOM 1299 N N . LYS A 1 180 ? 5.496 34.094 8.258 1 98.19 180 LYS A N 1
ATOM 1300 C CA . LYS A 1 180 ? 4.246 34.469 8.914 1 98.19 180 LYS A CA 1
ATOM 1301 C C . LYS A 1 180 ? 3.32 33.25 9.047 1 98.19 180 LYS A C 1
ATOM 1303 O O . LYS A 1 180 ? 2.703 33.062 10.094 1 98.19 180 LYS A O 1
ATOM 1308 N N . VAL A 1 181 ? 3.234 32.469 7.969 1 98.38 181 VAL A N 1
ATOM 1309 C CA . VAL A 1 181 ? 2.424 31.25 7.996 1 98.38 181 VAL A CA 1
ATOM 1310 C C . VAL A 1 181 ? 2.957 30.297 9.062 1 98.38 181 VAL A C 1
ATOM 1312 O O . VAL A 1 181 ? 2.182 29.703 9.812 1 98.38 181 VAL A O 1
ATOM 1315 N N . ALA A 1 182 ? 4.238 30.141 9.125 1 98.62 182 ALA A N 1
ATOM 1316 C CA . ALA A 1 182 ? 4.875 29.219 10.062 1 98.62 182 ALA A CA 1
ATOM 1317 C C . ALA A 1 182 ? 4.641 29.656 11.508 1 98.62 182 ALA A C 1
ATOM 1319 O O . ALA A 1 182 ? 4.324 28.828 12.367 1 98.62 182 ALA A O 1
ATOM 1320 N N . VAL A 1 183 ? 4.824 30.953 11.773 1 98.56 183 VAL A N 1
ATOM 1321 C CA . VAL A 1 183 ? 4.621 31.484 13.109 1 98.56 183 VAL A CA 1
ATOM 1322 C C . VAL A 1 183 ? 3.158 31.312 13.523 1 98.56 183 VAL A C 1
ATOM 1324 O O . VAL A 1 183 ? 2.863 30.969 14.664 1 98.56 183 VAL A O 1
ATOM 1327 N N . LEU A 1 184 ? 2.271 31.609 12.602 1 98.44 184 LEU A N 1
ATOM 1328 C CA . LEU A 1 184 ? 0.849 31.438 12.875 1 98.44 184 LEU A CA 1
ATOM 1329 C C . LEU A 1 184 ? 0.538 29.984 13.242 1 98.44 184 LEU A C 1
ATOM 1331 O O . LEU A 1 184 ? -0.188 29.734 14.203 1 98.44 184 LEU A O 1
ATOM 1335 N N . SER A 1 185 ? 1.036 29.016 12.438 1 98.75 185 SER A N 1
ATOM 1336 C CA . SER A 1 185 ? 0.838 27.609 12.719 1 98.75 185 SER A CA 1
ATOM 1337 C C . SER A 1 185 ? 1.347 27.234 14.109 1 98.75 185 SER A C 1
ATOM 1339 O O . SER A 1 185 ? 0.668 26.531 14.859 1 98.75 185 SER A O 1
ATOM 1341 N N . GLN A 1 186 ? 2.531 27.719 14.469 1 98.75 186 GLN A N 1
ATOM 1342 C CA . GLN A 1 186 ? 3.143 27.438 15.758 1 98.75 186 GLN A CA 1
ATOM 1343 C C . GLN A 1 186 ? 2.314 28.031 16.891 1 98.75 186 GLN A C 1
ATOM 1345 O O . GLN A 1 186 ? 2.061 27.359 17.906 1 98.75 186 GLN A O 1
ATOM 1350 N N . ASN A 1 187 ? 1.916 29.25 16.719 1 98.69 187 ASN A N 1
ATOM 1351 C CA . ASN A 1 187 ? 1.151 29.922 17.766 1 98.69 187 ASN A CA 1
ATOM 1352 C C . ASN A 1 187 ? -0.227 29.281 17.953 1 98.69 187 ASN A C 1
ATOM 1354 O O . ASN A 1 187 ? -0.731 29.188 19.062 1 98.69 187 ASN A O 1
ATOM 1358 N N . ARG A 1 188 ? -0.851 28.938 16.875 1 98.81 188 ARG A N 1
ATOM 1359 C CA . ARG A 1 188 ? -2.133 28.25 16.953 1 98.81 188 ARG A CA 1
ATOM 1360 C C . ARG A 1 188 ? -1.988 26.906 17.672 1 98.81 188 ARG A C 1
ATOM 1362 O O . ARG A 1 188 ? -2.832 26.531 18.484 1 98.81 188 ARG A O 1
ATOM 1369 N N . ALA A 1 189 ? -0.935 26.125 17.344 1 98.75 189 ALA A N 1
ATOM 1370 C CA . ALA A 1 189 ? -0.687 24.844 18.016 1 98.75 189 ALA A CA 1
ATOM 1371 C C . ALA A 1 189 ? -0.432 25.031 19.5 1 98.75 189 ALA A C 1
ATOM 1373 O O . ALA A 1 189 ? -0.912 24.25 20.328 1 98.75 189 ALA A O 1
ATOM 1374 N N . GLU A 1 190 ? 0.349 26.062 19.797 1 98.62 190 GLU A N 1
ATOM 1375 C CA . GLU A 1 190 ? 0.61 26.375 21.203 1 98.62 190 GLU A CA 1
ATOM 1376 C C . GLU A 1 190 ? -0.683 26.688 21.938 1 98.62 190 GLU A C 1
ATOM 1378 O O . GLU A 1 190 ? -0.916 26.172 23.047 1 98.62 190 GLU A O 1
ATOM 1383 N N . HIS A 1 191 ? -1.479 27.562 21.391 1 98.56 191 HIS A N 1
ATOM 1384 C CA . HIS A 1 191 ? -2.764 27.906 21.984 1 98.56 191 HIS A CA 1
ATOM 1385 C C . HIS A 1 191 ? -3.639 26.656 22.156 1 98.56 191 HIS A C 1
ATOM 1387 O O . HIS A 1 191 ? -4.266 26.484 23.203 1 98.56 191 HIS A O 1
ATOM 1393 N N . ALA A 1 192 ? -3.74 25.844 21.125 1 98.75 192 ALA A N 1
ATOM 1394 C CA . ALA A 1 192 ? -4.555 24.641 21.156 1 98.75 192 ALA A CA 1
ATOM 1395 C C . ALA A 1 192 ? -4.098 23.688 22.266 1 98.75 192 ALA A C 1
ATOM 1397 O O . ALA A 1 192 ? -4.926 23.109 22.969 1 98.75 192 ALA A O 1
ATOM 1398 N N . GLN A 1 193 ? -2.768 23.469 22.344 1 98.38 193 GLN A N 1
ATOM 1399 C CA . GLN A 1 193 ? -2.234 22.625 23.406 1 98.38 193 GLN A CA 1
ATOM 1400 C C . GLN A 1 193 ? -2.596 23.156 24.781 1 98.38 193 GLN A C 1
ATOM 1402 O O . GLN A 1 193 ? -3.045 22.406 25.656 1 98.38 193 GLN A O 1
ATOM 1407 N N . LYS A 1 194 ? -2.412 24.453 24.969 1 98.31 194 LYS A N 1
ATOM 1408 C CA . LYS A 1 194 ? -2.684 25.078 26.25 1 98.31 194 LYS A CA 1
ATOM 1409 C C . LYS A 1 194 ? -4.172 25.047 26.578 1 98.31 194 LYS A C 1
ATOM 1411 O O . LYS A 1 194 ? -4.555 24.922 27.75 1 98.31 194 LYS A O 1
ATOM 1416 N N . ALA A 1 195 ? -5.004 25.141 25.578 1 98.38 195 ALA A N 1
ATOM 1417 C CA . ALA A 1 195 ? -6.453 25.156 25.766 1 98.38 195 ALA A CA 1
ATOM 1418 C C . ALA A 1 195 ? -7.004 23.734 25.844 1 98.38 195 ALA A C 1
ATOM 1420 O O . ALA A 1 195 ? -8.195 23.531 26.109 1 98.38 195 ALA A O 1
ATOM 1421 N N . GLY A 1 196 ? -6.219 22.703 25.594 1 98.31 196 GLY A N 1
ATOM 1422 C CA . GLY A 1 196 ? -6.637 21.312 25.688 1 98.31 196 GLY A CA 1
ATOM 1423 C C . GLY A 1 196 ? -7.441 20.859 24.484 1 98.31 196 GLY A C 1
ATOM 1424 O O . GLY A 1 196 ? -8.242 19.922 24.578 1 98.31 196 GLY A O 1
ATOM 1425 N N . HIS A 1 197 ? -7.246 21.5 23.344 1 98.56 197 HIS A N 1
ATOM 1426 C CA . HIS A 1 197 ? -8.031 21.188 22.156 1 98.56 197 HIS A CA 1
ATOM 1427 C C . HIS A 1 197 ? -7.715 19.797 21.641 1 98.56 197 HIS A C 1
ATOM 1429 O O . HIS A 1 197 ? -8.539 19.172 20.953 1 98.56 197 HIS A O 1
ATOM 1435 N N . PHE A 1 198 ? -6.496 19.25 21.969 1 98.62 198 PHE A N 1
ATOM 1436 C CA . PHE A 1 198 ? -6.078 17.969 21.422 1 98.62 198 PHE A CA 1
ATOM 1437 C C . PHE A 1 198 ? -6.359 16.828 22.391 1 98.62 198 PHE A C 1
ATOM 1439 O O . PHE A 1 198 ? -6.102 15.664 22.078 1 98.62 198 PHE A O 1
ATOM 1446 N N . ASP A 1 199 ? -6.902 17.062 23.547 1 97.94 199 ASP A N 1
ATOM 1447 C CA . ASP A 1 199 ? -7.066 16.078 24.609 1 97.94 199 ASP A CA 1
ATOM 1448 C C . ASP A 1 199 ? -7.949 14.922 24.156 1 97.94 199 ASP A C 1
ATOM 1450 O O . ASP A 1 199 ? -7.68 13.766 24.484 1 97.94 199 ASP A O 1
ATOM 1454 N N . LYS A 1 200 ? -8.945 15.266 23.375 1 97.75 200 LYS A N 1
ATOM 1455 C CA . LYS A 1 200 ? -9.883 14.242 22.953 1 97.75 200 LYS A CA 1
ATOM 1456 C C . LYS A 1 200 ? -9.289 13.383 21.828 1 97.75 200 LYS A C 1
ATOM 1458 O O . LYS A 1 200 ? -9.688 12.227 21.656 1 97.75 200 LYS A O 1
ATOM 1463 N N . GLU A 1 201 ? -8.367 13.945 21.047 1 98.56 201 GLU A N 1
ATOM 1464 C CA . GLU A 1 201 ? -7.91 13.203 19.875 1 98.56 201 GLU A CA 1
ATOM 1465 C C . GLU A 1 201 ? -6.652 12.391 20.188 1 98.56 201 GLU A C 1
ATOM 1467 O O . GLU A 1 201 ? -6.375 11.391 19.531 1 98.56 201 GLU A O 1
ATOM 1472 N N . ILE A 1 202 ? -5.906 12.68 21.25 1 98.81 202 ILE A N 1
ATOM 1473 C CA . ILE A 1 202 ? -4.621 12.039 21.484 1 98.81 202 ILE A CA 1
ATOM 1474 C C . ILE A 1 202 ? -4.801 10.859 22.438 1 98.81 202 ILE A C 1
ATOM 1476 O O . ILE A 1 202 ? -5.457 10.992 23.484 1 98.81 202 ILE A O 1
ATOM 1480 N N . VAL A 1 203 ? -4.289 9.734 22.031 1 98.69 203 VAL A N 1
ATOM 1481 C CA . VAL A 1 203 ? -4.141 8.578 22.906 1 98.69 203 VAL A CA 1
ATOM 1482 C C . VAL A 1 203 ? -2.678 8.438 23.328 1 98.69 203 VAL A C 1
ATOM 1484 O O . VAL A 1 203 ? -1.776 8.5 22.484 1 98.69 203 VAL A O 1
ATOM 1487 N N . PRO A 1 204 ? -2.42 8.266 24.562 1 97.38 204 PRO A N 1
ATOM 1488 C CA . PRO A 1 204 ? -1.034 8.148 25.031 1 97.38 204 PRO A CA 1
ATOM 1489 C C . PRO A 1 204 ? -0.345 6.891 24.5 1 97.38 204 PRO A C 1
ATOM 1491 O O . PRO A 1 204 ? -0.968 5.828 24.438 1 97.38 204 PRO A O 1
ATOM 1494 N N . VAL A 1 205 ? 0.857 7.02 24.141 1 97.94 205 VAL A N 1
ATOM 1495 C CA . VAL A 1 205 ? 1.71 5.887 23.797 1 97.94 205 VAL A CA 1
ATOM 1496 C C . VAL A 1 205 ? 2.664 5.59 24.953 1 97.94 205 VAL A C 1
ATOM 1498 O O . VAL A 1 205 ? 3.32 6.492 25.469 1 97.94 205 VAL A O 1
ATOM 1501 N N . LEU A 1 206 ? 2.756 4.355 25.328 1 95.5 206 LEU A N 1
ATOM 1502 C CA . LEU A 1 206 ? 3.676 3.941 26.391 1 95.5 206 LEU A CA 1
ATOM 1503 C C . LEU A 1 206 ? 5.047 3.6 25.812 1 95.5 206 LEU A C 1
ATOM 1505 O O . LEU A 1 206 ? 5.148 2.795 24.875 1 95.5 206 LEU A O 1
ATOM 1509 N N . VAL A 1 207 ? 5.992 4.277 26.312 1 95.94 207 VAL A N 1
ATOM 1510 C CA . VAL A 1 207 ? 7.355 4.07 25.844 1 95.94 207 VAL A CA 1
ATOM 1511 C C . VAL A 1 207 ? 8.234 3.576 26.984 1 95.94 207 VAL A C 1
ATOM 1513 O O . VAL A 1 207 ? 8.242 4.168 28.062 1 95.94 207 VAL A O 1
ATOM 1516 N N . SER A 1 208 ? 8.938 2.469 26.734 1 90.25 208 SER A N 1
ATOM 1517 C CA . SER A 1 208 ? 9.859 1.942 27.734 1 90.25 208 SER A CA 1
ATOM 1518 C C . SER A 1 208 ? 11.203 2.658 27.672 1 90.25 208 SER A C 1
ATOM 1520 O O . SER A 1 208 ? 11.742 2.896 26.594 1 90.25 208 SER A O 1
ATOM 1522 N N . SER A 1 209 ? 11.625 3.197 28.797 1 81.25 209 SER A N 1
ATOM 1523 C CA . SER A 1 209 ? 12.945 3.795 28.938 1 81.25 209 SER A CA 1
ATOM 1524 C C . SER A 1 209 ? 13.688 3.219 30.141 1 81.25 209 SER A C 1
ATOM 1526 O O . SER A 1 209 ? 13.141 2.406 30.891 1 81.25 209 SER A O 1
ATOM 1528 N N . ARG A 1 210 ? 15.008 3.57 30.359 1 79.31 210 ARG A N 1
ATOM 1529 C CA . ARG A 1 210 ? 15.82 3.143 31.5 1 79.31 210 ARG A CA 1
ATOM 1530 C C . ARG A 1 210 ? 15.18 3.561 32.812 1 79.31 210 ARG A C 1
ATOM 1532 O O . ARG A 1 210 ? 15.359 2.902 33.844 1 79.31 210 ARG A O 1
ATOM 1539 N N . LYS A 1 211 ? 14.375 4.543 32.75 1 83.19 211 LYS A N 1
ATOM 1540 C CA . LYS A 1 211 ? 13.758 5.117 33.938 1 83.19 211 LYS A CA 1
ATOM 1541 C C . LYS A 1 211 ? 12.375 4.52 34.188 1 83.19 211 LYS A C 1
ATOM 1543 O O . LYS A 1 211 ? 11.695 4.879 35.125 1 83.19 211 LYS A O 1
ATOM 1548 N N . GLY A 1 212 ? 12.016 3.66 33.281 1 87.62 212 GLY A N 1
ATOM 1549 C CA . GLY A 1 212 ? 10.703 3.033 33.406 1 87.62 212 GLY A CA 1
ATOM 1550 C C . GLY A 1 212 ? 9.789 3.354 32.25 1 87.62 212 GLY A C 1
ATOM 1551 O O . GLY A 1 212 ? 10.242 3.783 31.172 1 87.62 212 GLY A O 1
ATOM 1552 N N . LEU A 1 213 ? 8.414 3.043 32.469 1 90.75 213 LEU A N 1
ATOM 1553 C CA . LEU A 1 213 ? 7.395 3.291 31.453 1 90.75 213 LEU A CA 1
ATOM 1554 C C . LEU A 1 213 ? 6.945 4.75 31.469 1 90.75 213 LEU A C 1
ATOM 1556 O O . LEU A 1 213 ? 6.582 5.273 32.531 1 90.75 213 LEU A O 1
ATOM 1560 N N . THR A 1 214 ? 7.133 5.414 30.344 1 93.38 214 THR A N 1
ATOM 1561 C CA . THR A 1 214 ? 6.715 6.805 30.188 1 93.38 214 THR A CA 1
ATOM 1562 C C . THR A 1 214 ? 5.574 6.926 29.188 1 93.38 214 THR A C 1
ATOM 1564 O O . THR A 1 214 ? 5.59 6.27 28.141 1 93.38 214 THR A O 1
ATOM 1567 N N . GLU A 1 215 ? 4.645 7.789 29.531 1 95.38 215 GLU A N 1
ATOM 1568 C CA . GLU A 1 215 ? 3.527 8.062 28.625 1 95.38 215 GLU A CA 1
ATOM 1569 C C . GLU A 1 215 ? 3.809 9.281 27.75 1 95.38 215 GLU A C 1
ATOM 1571 O O . GLU A 1 215 ? 4.125 10.359 28.266 1 95.38 215 GLU A O 1
ATOM 1576 N N . VAL A 1 216 ? 3.766 9.109 26.531 1 97.19 216 VAL A N 1
ATOM 1577 C CA . VAL A 1 216 ? 3.869 10.227 25.594 1 97.19 216 VAL A CA 1
ATOM 1578 C C . VAL A 1 216 ? 2.473 10.664 25.156 1 97.19 216 VAL A C 1
ATOM 1580 O O . VAL A 1 216 ? 1.797 9.953 24.406 1 97.19 216 VAL A O 1
ATOM 1583 N N . LYS A 1 217 ? 2.027 11.836 25.578 1 97.31 217 LYS A N 1
ATOM 1584 C CA . LYS A 1 217 ? 0.645 12.234 25.344 1 97.31 217 LYS A CA 1
ATOM 1585 C C . LYS A 1 217 ? 0.566 13.68 24.859 1 97.31 217 LYS A C 1
ATOM 1587 O O . LYS A 1 217 ? -0.524 14.242 24.75 1 97.31 217 LYS A O 1
ATOM 1592 N N . ILE A 1 218 ? 1.675 14.273 24.672 1 97.81 218 ILE A N 1
ATOM 1593 C CA . ILE A 1 218 ? 1.742 15.648 24.172 1 97.81 218 ILE A CA 1
ATOM 1594 C C . ILE A 1 218 ? 2.596 15.688 22.906 1 97.81 218 ILE A C 1
ATOM 1596 O O . ILE A 1 218 ? 3.67 15.086 22.859 1 97.81 218 ILE A O 1
ATOM 1600 N N . ASP A 1 219 ? 2.1 16.375 21.906 1 98.62 219 ASP A N 1
ATOM 1601 C CA . ASP A 1 219 ? 2.893 16.547 20.688 1 98.62 219 ASP A CA 1
ATOM 1602 C C . ASP A 1 219 ? 4.234 17.203 21 1 98.62 219 ASP A C 1
ATOM 1604 O O . ASP A 1 219 ? 4.289 18.234 21.672 1 98.62 219 ASP A O 1
ATOM 1608 N N . GLU A 1 220 ? 5.262 16.641 20.484 1 98 220 GLU A N 1
ATOM 1609 C CA . GLU A 1 220 ? 6.621 17 20.875 1 98 220 GLU A CA 1
ATOM 1610 C C . GLU A 1 220 ? 7.188 18.094 19.969 1 98 220 GLU A C 1
ATOM 1612 O O . GLU A 1 220 ? 8.102 18.828 20.359 1 98 220 GLU A O 1
ATOM 1617 N N . PHE A 1 221 ? 6.621 18.312 18.797 1 97.94 221 PHE A N 1
ATOM 1618 C CA . PHE A 1 221 ? 7.297 19.031 17.734 1 97.94 221 PHE A CA 1
ATOM 1619 C C . PHE A 1 221 ? 7.047 20.531 17.844 1 97.94 221 PHE A C 1
ATOM 1621 O O . PHE A 1 221 ? 7.863 21.344 17.406 1 97.94 221 PHE A O 1
ATOM 1628 N N . PRO A 1 222 ? 5.855 20.953 18.469 1 98.38 222 PRO A N 1
ATOM 1629 C CA . PRO A 1 222 ? 5.598 22.391 18.578 1 98.38 222 PRO A CA 1
ATOM 1630 C C . PRO A 1 222 ? 6.688 23.125 19.359 1 98.38 222 PRO A C 1
ATOM 1632 O O . PRO A 1 222 ? 7.215 22.594 20.344 1 98.38 222 PRO A O 1
ATOM 1635 N N . ARG A 1 223 ? 6.941 24.297 18.891 1 97.19 223 ARG A N 1
ATOM 1636 C CA . ARG A 1 223 ? 7.91 25.188 19.531 1 97.19 223 ARG A CA 1
ATOM 1637 C C . ARG A 1 223 ? 7.219 26.406 20.141 1 97.19 223 ARG A C 1
ATOM 1639 O O . ARG A 1 223 ? 7.145 27.469 19.5 1 97.19 223 ARG A O 1
ATOM 1646 N N . HIS A 1 224 ? 6.949 26.359 21.375 1 97.19 224 HIS A N 1
ATOM 1647 C CA . HIS A 1 224 ? 6.23 27.422 22.062 1 97.19 224 HIS A CA 1
ATOM 1648 C C . HIS A 1 224 ? 7.035 28.719 22.062 1 97.19 224 HIS A C 1
ATOM 1650 O O . HIS A 1 224 ? 8.25 28.688 22.25 1 97.19 224 HIS A O 1
ATOM 1656 N N . GLY A 1 225 ? 6.387 29.734 21.812 1 97.25 225 GLY A N 1
ATOM 1657 C CA . GLY A 1 225 ? 7.027 31.047 21.844 1 97.25 225 GLY A CA 1
ATOM 1658 C C . GLY A 1 225 ? 7.582 31.469 20.484 1 97.25 225 GLY A C 1
ATOM 1659 O O . GLY A 1 225 ? 8.281 32.469 20.391 1 97.25 225 GLY A O 1
ATOM 1660 N N . SER A 1 226 ? 7.273 30.781 19.453 1 97.31 226 SER A N 1
ATOM 1661 C CA . SER A 1 226 ? 7.73 31.109 18.109 1 97.31 226 SER A CA 1
ATOM 1662 C C . SER A 1 226 ? 7.285 32.531 17.719 1 97.31 226 SER A C 1
ATOM 1664 O O . SER A 1 226 ? 6.168 32.938 18.031 1 97.31 226 SER A O 1
ATOM 1666 N N . ASN A 1 227 ? 8.18 33.219 17.109 1 97.81 227 ASN A N 1
ATOM 1667 C CA . ASN A 1 227 ? 7.895 34.594 16.656 1 97.81 227 ASN A CA 1
ATOM 1668 C C . ASN A 1 227 ? 8.656 34.906 15.367 1 97.81 227 ASN A C 1
ATOM 1670 O O . ASN A 1 227 ? 9.578 34.188 14.984 1 97.81 227 ASN A O 1
ATOM 1674 N N . LEU A 1 228 ? 8.227 36 14.734 1 97.62 228 LEU A N 1
ATOM 1675 C CA . LEU A 1 228 ? 8.75 36.344 13.422 1 97.62 228 LEU A CA 1
ATOM 1676 C C . LEU A 1 228 ? 10.227 36.688 13.5 1 97.62 228 LEU A C 1
ATOM 1678 O O . LEU A 1 228 ? 10.992 36.406 12.562 1 97.62 228 LEU A O 1
ATOM 1682 N N . GLU A 1 229 ? 10.672 37.344 14.523 1 96.88 229 GLU A N 1
ATOM 1683 C CA . GLU A 1 229 ? 12.07 37.75 14.688 1 96.88 229 GLU A CA 1
ATOM 1684 C C . GLU A 1 229 ? 12.992 36.531 14.727 1 96.88 229 GLU A C 1
ATOM 1686 O O . GLU A 1 229 ? 13.992 36.5 14.008 1 96.88 229 GLU A O 1
ATOM 1691 N N . ALA A 1 230 ? 12.688 35.625 15.547 1 95.44 230 ALA A N 1
ATOM 1692 C CA . ALA A 1 230 ? 13.492 34.406 15.68 1 95.44 230 ALA A CA 1
ATOM 1693 C C . ALA A 1 230 ? 13.484 33.625 14.391 1 95.44 230 ALA A C 1
ATOM 1695 O O . ALA A 1 230 ? 14.523 33.094 13.961 1 95.44 230 ALA A O 1
ATOM 1696 N N . MET A 1 231 ? 12.359 33.469 13.758 1 94.75 231 MET A N 1
ATOM 1697 C CA . MET A 1 231 ? 12.219 32.688 12.539 1 94.75 231 MET A CA 1
ATOM 1698 C C . MET A 1 231 ? 12.945 33.344 11.375 1 94.75 231 MET A C 1
ATOM 1700 O O . MET A 1 231 ? 13.508 32.656 10.516 1 94.75 231 MET A O 1
ATOM 1704 N N . GLY A 1 232 ? 12.867 34.625 11.367 1 93.38 232 GLY A N 1
ATOM 1705 C CA . GLY A 1 232 ? 13.492 35.375 10.289 1 93.38 232 GLY A CA 1
ATOM 1706 C C . GLY A 1 232 ? 15 35.219 10.242 1 93.38 232 GLY A C 1
ATOM 1707 O O . GLY A 1 232 ? 15.625 35.469 9.219 1 93.38 232 GLY A O 1
ATOM 1708 N N . LYS A 1 233 ? 15.609 34.75 11.32 1 94.38 233 LYS A N 1
ATOM 1709 C CA . LYS A 1 233 ? 17.062 34.625 11.422 1 94.38 233 LYS A CA 1
ATOM 1710 C C . LYS A 1 233 ? 17.562 33.312 10.82 1 94.38 233 LYS A C 1
ATOM 1712 O O . LYS A 1 233 ? 18.75 33.188 10.547 1 94.38 233 LYS A O 1
ATOM 1717 N N . LEU A 1 234 ? 16.703 32.438 10.586 1 95.75 234 LEU A N 1
ATOM 1718 C CA . LEU A 1 234 ? 17.109 31.125 10.086 1 95.75 234 LEU A CA 1
ATOM 1719 C C . LEU A 1 234 ? 17.406 31.188 8.594 1 95.75 234 LEU A C 1
ATOM 1721 O O . LEU A 1 234 ? 16.703 31.875 7.844 1 95.75 234 LEU A O 1
ATOM 1725 N N . LYS A 1 235 ? 18.375 30.453 8.141 1 96.19 235 LYS A N 1
ATOM 1726 C CA . LYS A 1 235 ? 18.797 30.453 6.742 1 96.19 235 LYS A CA 1
ATOM 1727 C C . LYS A 1 235 ? 18.062 29.391 5.934 1 96.19 235 LYS A C 1
ATOM 1729 O O . LYS A 1 235 ? 17.688 28.359 6.469 1 96.19 235 LYS A O 1
ATOM 1734 N N . PRO A 1 236 ? 17.859 29.75 4.609 1 96.62 236 PRO A N 1
ATOM 1735 C CA . PRO A 1 236 ? 17.312 28.703 3.742 1 96.62 236 PRO A CA 1
ATOM 1736 C C . PRO A 1 236 ? 18.141 27.422 3.75 1 96.62 236 PRO A C 1
ATOM 1738 O O . PRO A 1 236 ? 19.375 27.484 3.824 1 96.62 236 PRO A O 1
ATOM 1741 N N . TYR A 1 237 ? 17.5 26.359 3.584 1 95.44 237 TYR A N 1
ATOM 1742 C CA . TYR A 1 237 ? 18.172 25.078 3.779 1 95.44 237 TYR A CA 1
ATOM 1743 C C . TYR A 1 237 ? 18.406 24.375 2.445 1 95.44 237 TYR A C 1
ATOM 1745 O O . TYR A 1 237 ? 19.438 23.734 2.248 1 95.44 237 TYR A O 1
ATOM 1753 N N . PHE A 1 238 ? 17.562 24.453 1.463 1 96.19 238 PHE A N 1
ATOM 1754 C CA . PHE A 1 238 ? 17.609 23.609 0.271 1 96.19 238 PHE A CA 1
ATOM 1755 C C . PHE A 1 238 ? 18.281 24.344 -0.885 1 96.19 238 PHE A C 1
ATOM 1757 O O . PHE A 1 238 ? 19.078 23.766 -1.614 1 96.19 238 PHE A O 1
ATOM 1764 N N . LEU A 1 239 ? 17.844 25.547 -1.156 1 95.31 239 LEU A N 1
ATOM 1765 C CA . LEU A 1 239 ? 18.547 26.422 -2.088 1 95.31 239 LEU A CA 1
ATOM 1766 C C . LEU A 1 239 ? 19.484 27.359 -1.345 1 95.31 239 LEU A C 1
ATOM 1768 O O . LEU A 1 239 ? 19.031 28.203 -0.573 1 95.31 239 LEU A O 1
ATOM 1772 N N . THR A 1 240 ? 20.75 27.281 -1.637 1 92.75 240 THR A N 1
ATOM 1773 C CA . THR A 1 240 ? 21.719 28.031 -0.839 1 92.75 240 THR A CA 1
ATOM 1774 C C . THR A 1 240 ? 22.438 29.062 -1.694 1 92.75 240 THR A C 1
ATOM 1776 O O . THR A 1 240 ? 23.484 29.578 -1.298 1 92.75 240 THR A O 1
ATOM 1779 N N . ASP A 1 241 ? 21.938 29.328 -2.771 1 94.5 241 ASP A N 1
ATOM 1780 C CA . ASP A 1 241 ? 22.578 30.266 -3.682 1 94.5 241 ASP A CA 1
ATOM 1781 C C . ASP A 1 241 ? 22.078 31.688 -3.447 1 94.5 241 ASP A C 1
ATOM 1783 O O . ASP A 1 241 ? 22.297 32.594 -4.273 1 94.5 241 ASP A O 1
ATOM 1787 N N . GLY A 1 242 ? 21.406 31.875 -2.396 1 92.38 242 GLY A N 1
ATOM 1788 C CA . GLY A 1 242 ? 20.891 33.188 -2.068 1 92.38 242 GLY A CA 1
ATOM 1789 C C . GLY A 1 242 ? 19.453 33.406 -2.498 1 92.38 242 GLY A C 1
ATOM 1790 O O . GLY A 1 242 ? 18.828 34.406 -2.104 1 92.38 242 GLY A O 1
ATOM 1791 N N . THR A 1 243 ? 18.922 32.469 -3.213 1 94.94 243 THR A N 1
ATOM 1792 C CA . THR A 1 243 ? 17.562 32.656 -3.715 1 94.94 243 THR A CA 1
ATOM 1793 C C . THR A 1 243 ? 16.578 31.797 -2.91 1 94.94 243 THR A C 1
ATOM 1795 O O . THR A 1 243 ? 15.359 31.891 -3.109 1 94.94 243 THR A O 1
ATOM 1798 N N . GLY A 1 244 ? 17.109 30.984 -2.006 1 97.62 244 GLY A N 1
ATOM 1799 C CA . GLY A 1 244 ? 16.281 30.078 -1.222 1 97.62 244 GLY A CA 1
ATOM 1800 C C . GLY A 1 244 ? 15.414 30.797 -0.21 1 97.62 244 GLY A C 1
ATOM 1801 O O . GLY A 1 244 ? 15.797 31.844 0.325 1 97.62 244 GLY A O 1
ATOM 1802 N N . THR A 1 245 ? 14.203 30.25 0.039 1 98.31 245 THR A N 1
ATOM 1803 C CA . THR A 1 245 ? 13.281 30.875 0.975 1 98.31 245 THR A CA 1
ATOM 1804 C C . THR A 1 245 ? 12.789 29.875 2.01 1 98.31 245 THR A C 1
ATOM 1806 O O . THR A 1 245 ? 12.242 30.25 3.043 1 98.31 245 THR A O 1
ATOM 1809 N N . VAL A 1 246 ? 12.945 28.594 1.743 1 98.62 246 VAL A N 1
ATOM 1810 C CA . VAL A 1 246 ? 12.453 27.562 2.637 1 98.62 246 VAL A CA 1
ATOM 1811 C C . VAL A 1 246 ? 13.484 27.281 3.73 1 98.62 246 VAL A C 1
ATOM 1813 O O . VAL A 1 246 ? 14.648 27.031 3.438 1 98.62 246 VAL A O 1
ATOM 1816 N N . THR A 1 247 ? 13.086 27.359 4.934 1 98.06 247 THR A N 1
ATOM 1817 C CA . THR A 1 247 ? 13.93 27.141 6.098 1 98.06 247 THR A CA 1
ATOM 1818 C C . THR A 1 247 ? 13.359 26.031 6.973 1 98.06 247 THR A C 1
ATOM 1820 O O . THR A 1 247 ? 12.211 25.609 6.793 1 98.06 247 THR A O 1
ATOM 1823 N N . PRO A 1 248 ? 14.141 25.531 7.938 1 96.19 248 PRO A N 1
ATOM 1824 C CA . PRO A 1 248 ? 13.609 24.531 8.875 1 96.19 248 PRO A CA 1
ATOM 1825 C C . PRO A 1 248 ? 12.414 25.062 9.672 1 96.19 248 PRO A C 1
ATOM 1827 O O . PRO A 1 248 ? 11.594 24.266 10.141 1 96.19 248 PRO A O 1
ATOM 1830 N N . ALA A 1 249 ? 12.289 26.344 9.82 1 96.81 249 ALA A N 1
ATOM 1831 C CA . ALA A 1 249 ? 11.219 26.938 10.625 1 96.81 249 ALA A CA 1
ATOM 1832 C C . ALA A 1 249 ? 9.914 27 9.836 1 96.81 249 ALA A C 1
ATOM 1834 O O . ALA A 1 249 ? 8.828 26.969 10.414 1 96.81 249 ALA A O 1
ATOM 1835 N N . ASN A 1 250 ? 10.023 27.203 8.539 1 98.31 250 ASN A N 1
ATOM 1836 C CA . ASN A 1 250 ? 8.805 27.312 7.75 1 98.31 250 ASN A CA 1
ATOM 1837 C C . ASN A 1 250 ? 8.547 26.047 6.934 1 98.31 250 ASN A C 1
ATOM 1839 O O . ASN A 1 250 ? 7.953 26.109 5.852 1 98.31 250 ASN A O 1
ATOM 1843 N N . ALA A 1 251 ? 9.102 24.922 7.379 1 98.31 251 ALA A N 1
ATOM 1844 C CA . ALA A 1 251 ? 8.875 23.562 6.867 1 98.31 251 ALA A CA 1
ATOM 1845 C C . ALA A 1 251 ? 8.43 22.625 7.98 1 98.31 251 ALA A C 1
ATOM 1847 O O . ALA A 1 251 ? 8.742 22.844 9.156 1 98.31 251 ALA A O 1
ATOM 1848 N N . SER A 1 252 ? 7.625 21.656 7.539 1 98.19 252 SER A N 1
ATOM 1849 C CA . SER A 1 252 ? 7.328 20.609 8.523 1 98.19 252 SER A CA 1
ATOM 1850 C C . SER A 1 252 ? 8.57 19.781 8.844 1 98.19 252 SER A C 1
ATOM 1852 O O . SER A 1 252 ? 9.586 19.906 8.164 1 98.19 252 SER A O 1
ATOM 1854 N N . GLY A 1 253 ? 8.539 19 9.852 1 96.94 253 GLY A N 1
ATOM 1855 C CA . GLY A 1 253 ? 9.656 18.156 10.258 1 96.94 253 GLY A CA 1
ATOM 1856 C C . GLY A 1 253 ? 9.484 16.703 9.867 1 96.94 253 GLY A C 1
ATOM 1857 O O . GLY A 1 253 ? 8.578 16.359 9.109 1 96.94 253 GLY A O 1
ATOM 1858 N N . MET A 1 254 ? 10.445 15.898 10.203 1 98.12 254 MET A N 1
ATOM 1859 C CA . MET A 1 254 ? 10.344 14.445 10.211 1 98.12 254 MET A CA 1
ATOM 1860 C C . MET A 1 254 ? 9.836 13.945 11.555 1 98.12 254 MET A C 1
ATOM 1862 O O . MET A 1 254 ? 10.312 14.375 12.609 1 98.12 254 MET A O 1
ATOM 1866 N N . ASN A 1 255 ? 8.852 13.125 11.484 1 98.88 255 ASN A N 1
ATOM 1867 C CA . ASN A 1 255 ? 8.141 12.844 12.734 1 98.88 255 ASN A CA 1
ATOM 1868 C C . ASN A 1 255 ? 7.641 11.398 12.781 1 98.88 255 ASN A C 1
ATOM 1870 O O . ASN A 1 255 ? 7.699 10.688 11.781 1 98.88 255 ASN A O 1
ATOM 1874 N N . ASP A 1 256 ? 7.223 10.969 13.938 1 98.88 256 ASP A N 1
ATOM 1875 C CA . ASP A 1 256 ? 6.664 9.656 14.227 1 98.88 256 ASP A CA 1
ATOM 1876 C C . ASP A 1 256 ? 5.246 9.773 14.781 1 98.88 256 ASP A C 1
ATOM 1878 O O . ASP A 1 256 ? 4.949 10.68 15.562 1 98.88 256 ASP A O 1
ATOM 1882 N N . GLY A 1 257 ? 4.348 8.93 14.297 1 98.88 257 GLY A N 1
ATOM 1883 C CA . GLY A 1 257 ? 2.988 8.961 14.82 1 98.88 257 GLY A CA 1
ATOM 1884 C C . GLY A 1 257 ? 2.053 8.008 14.094 1 98.88 257 GLY A C 1
ATOM 1885 O O . GLY A 1 257 ? 2.449 7.352 13.133 1 98.88 257 GLY A O 1
ATOM 1886 N N . ALA A 1 258 ? 0.873 7.859 14.617 1 98.94 258 ALA A N 1
ATOM 1887 C CA . ALA A 1 258 ? -0.193 7.043 14.039 1 98.94 258 ALA A CA 1
ATOM 1888 C C . ALA A 1 258 ? -1.562 7.668 14.289 1 98.94 258 ALA A C 1
ATOM 1890 O O . ALA A 1 258 ? -1.716 8.492 15.195 1 98.94 258 ALA A O 1
ATOM 1891 N N . ALA A 1 259 ? -2.516 7.371 13.484 1 99 259 ALA A N 1
ATOM 1892 C CA . ALA A 1 259 ? -3.902 7.812 13.609 1 99 259 ALA A CA 1
ATOM 1893 C C . ALA A 1 259 ? -4.863 6.773 13.039 1 99 259 ALA A C 1
ATOM 1895 O O . ALA A 1 259 ? -4.504 6.023 12.125 1 99 259 ALA A O 1
ATOM 1896 N N . ALA A 1 260 ? -6.078 6.688 13.57 1 99 260 ALA A N 1
ATOM 1897 C CA . ALA A 1 260 ? -7.059 5.711 13.102 1 99 260 ALA A CA 1
ATOM 1898 C C . ALA A 1 260 ? -8.484 6.227 13.297 1 99 260 ALA A C 1
ATOM 1900 O O . ALA A 1 260 ? -8.734 7.078 14.156 1 99 260 ALA A O 1
ATOM 1901 N N . VAL A 1 261 ? -9.383 5.727 12.523 1 99 261 VAL A N 1
ATOM 1902 C CA . VAL A 1 261 ? -10.82 5.941 12.641 1 99 261 VAL A CA 1
ATOM 1903 C C . VAL A 1 261 ? -11.555 4.613 12.484 1 99 261 VAL A C 1
ATOM 1905 O O . VAL A 1 261 ? -11.008 3.656 11.93 1 99 261 VAL A O 1
ATOM 1908 N N . VAL A 1 262 ? -12.742 4.5 13 1 98.94 262 VAL A N 1
ATOM 1909 C CA . VAL A 1 262 ? -13.641 3.383 12.75 1 98.94 262 VAL A CA 1
ATOM 1910 C C . VAL A 1 262 ? -14.797 3.838 11.852 1 98.94 262 VAL A C 1
ATOM 1912 O O . VAL A 1 262 ? -15.453 4.84 12.141 1 98.94 262 VAL A O 1
ATOM 1915 N N . LEU A 1 263 ? -15.016 3.119 10.758 1 98.94 263 LEU A N 1
ATOM 1916 C CA . LEU A 1 263 ? -16.062 3.439 9.789 1 98.94 263 LEU A CA 1
ATOM 1917 C C . LEU A 1 263 ? -17.109 2.332 9.734 1 98.94 263 LEU A C 1
ATOM 1919 O O . LEU A 1 263 ? -16.766 1.151 9.867 1 98.94 263 LEU A O 1
ATOM 1923 N N . MET A 1 264 ? -18.297 2.65 9.492 1 98.88 264 MET A N 1
ATOM 1924 C CA . MET A 1 264 ? -19.406 1.745 9.242 1 98.88 264 MET A CA 1
ATOM 1925 C C . MET A 1 264 ? -20.547 2.471 8.523 1 98.88 264 MET A C 1
ATOM 1927 O O . MET A 1 264 ? -20.453 3.674 8.281 1 98.88 264 MET A O 1
ATOM 1931 N N . LYS A 1 265 ? -21.594 1.772 8.133 1 98.75 265 LYS A N 1
ATOM 1932 C CA . LYS A 1 265 ? -22.797 2.406 7.59 1 98.75 265 LYS A CA 1
ATOM 1933 C C . LYS A 1 265 ? -23.547 3.162 8.68 1 98.75 265 LYS A C 1
ATOM 1935 O O . LYS A 1 265 ? -23.547 2.758 9.844 1 98.75 265 LYS A O 1
ATOM 1940 N N . LYS A 1 266 ? -24.203 4.238 8.289 1 98.44 266 LYS A N 1
ATOM 1941 C CA . LYS A 1 266 ? -25 5.027 9.234 1 98.44 266 LYS A CA 1
ATOM 1942 C C . LYS A 1 266 ? -26.031 4.16 9.938 1 98.44 266 LYS A C 1
ATOM 1944 O O . LYS A 1 266 ? -26.234 4.285 11.141 1 98.44 266 LYS A O 1
ATOM 1949 N N . THR A 1 267 ? -26.688 3.281 9.188 1 98.19 267 THR A N 1
ATOM 1950 C CA . THR A 1 267 ? -27.703 2.416 9.758 1 98.19 267 THR A CA 1
ATOM 1951 C C . THR A 1 267 ? -27.109 1.51 10.828 1 98.19 267 THR A C 1
ATOM 1953 O O . THR A 1 267 ? -27.766 1.234 11.844 1 98.19 267 THR A O 1
ATOM 1956 N N . GLU A 1 268 ? -25.891 1.024 10.57 1 97.88 268 GLU A N 1
ATOM 1957 C CA . GLU A 1 268 ? -25.219 0.211 11.578 1 97.88 268 GLU A CA 1
ATOM 1958 C C . GLU A 1 268 ? -24.906 1.025 12.828 1 97.88 268 GLU A C 1
ATOM 1960 O O . GLU A 1 268 ? -25.062 0.538 13.945 1 97.88 268 GLU A O 1
ATOM 1965 N N . ALA A 1 269 ? -24.438 2.248 12.672 1 98.25 269 ALA A N 1
ATOM 1966 C CA . ALA A 1 269 ? -24.172 3.131 13.805 1 98.25 269 ALA A CA 1
ATOM 1967 C C . ALA A 1 269 ? -25.438 3.373 14.617 1 98.25 269 ALA A C 1
ATOM 1969 O O . ALA A 1 269 ? -25.391 3.367 15.852 1 98.25 269 ALA A O 1
ATOM 1970 N N . GLU A 1 270 ? -26.516 3.602 13.938 1 97.75 270 GLU A N 1
ATOM 1971 C CA . GLU A 1 270 ? -27.797 3.828 14.602 1 97.75 270 GLU A CA 1
ATOM 1972 C C . GLU A 1 270 ? -28.234 2.598 15.391 1 97.75 270 GLU A C 1
ATOM 1974 O O . GLU A 1 270 ? -28.703 2.713 16.531 1 97.75 270 GLU A O 1
ATOM 1979 N N . ARG A 1 271 ? -28.094 1.472 14.727 1 97.69 271 ARG A N 1
ATOM 1980 C CA . ARG A 1 271 ? -28.453 0.217 15.383 1 97.69 271 ARG A CA 1
ATOM 1981 C C . ARG A 1 271 ? -27.641 0.032 16.672 1 97.69 271 ARG A C 1
ATOM 1983 O O . ARG A 1 271 ? -28.156 -0.518 17.641 1 97.69 271 ARG A O 1
ATOM 1990 N N . ARG A 1 272 ? -26.5 0.581 16.641 1 97.25 272 ARG A N 1
ATOM 1991 C CA . ARG A 1 272 ? -25.594 0.43 17.781 1 97.25 272 ARG A CA 1
ATOM 1992 C C . ARG A 1 272 ? -25.719 1.608 18.734 1 97.25 272 ARG A C 1
ATOM 1994 O O . ARG A 1 272 ? -25.016 1.665 19.75 1 97.25 272 ARG A O 1
ATOM 2001 N N . MET A 1 273 ? -26.484 2.504 18.406 1 97.62 273 MET A N 1
ATOM 2002 C CA . MET A 1 273 ? -26.703 3.703 19.203 1 97.62 273 MET A CA 1
ATOM 2003 C C . MET A 1 273 ? -25.422 4.512 19.344 1 97.62 273 MET A C 1
ATOM 2005 O O . MET A 1 273 ? -25.094 4.977 20.438 1 97.62 273 MET A O 1
ATOM 2009 N N . LEU A 1 274 ? -24.703 4.508 18.281 1 97.56 274 LEU A N 1
ATOM 2010 C CA . LEU A 1 274 ? -23.5 5.332 18.219 1 97.56 274 LEU A CA 1
ATOM 2011 C C . LEU A 1 274 ? -23.797 6.664 17.531 1 97.56 274 LEU A C 1
ATOM 2013 O O . LEU A 1 274 ? -24.547 6.719 16.562 1 97.56 274 LEU A O 1
ATOM 2017 N N . LYS A 1 275 ? -23.281 7.652 18.156 1 97.12 275 LYS A N 1
ATOM 2018 C CA . LYS A 1 275 ? -23.344 8.953 17.484 1 97.12 275 LYS A CA 1
ATOM 2019 C C . LYS A 1 275 ? -22.141 9.164 16.578 1 97.12 275 LYS A C 1
ATOM 2021 O O . LYS A 1 275 ? -21.016 9.336 17.062 1 97.12 275 LYS A O 1
ATOM 2026 N N . PRO A 1 276 ? -22.359 9.219 15.281 1 98.44 276 PRO A N 1
ATOM 2027 C CA . PRO A 1 276 ? -21.219 9.438 14.383 1 98.44 276 PRO A CA 1
ATOM 2028 C C . PRO A 1 276 ? -20.547 10.789 14.594 1 98.44 276 PRO A C 1
ATOM 2030 O O . PRO A 1 276 ? -21.219 11.773 14.906 1 98.44 276 PRO A O 1
ATOM 2033 N N . LEU A 1 277 ? -19.25 10.812 14.406 1 98.69 277 LEU A N 1
ATOM 2034 C CA . LEU A 1 277 ? -18.531 12.086 14.375 1 98.69 277 LEU A CA 1
ATOM 2035 C C . LEU A 1 277 ? -18.875 12.867 13.109 1 98.69 277 LEU A C 1
ATOM 2037 O O . LEU A 1 277 ? -19.016 14.094 13.156 1 98.69 277 LEU A O 1
ATOM 2041 N N . ALA A 1 278 ? -18.922 12.164 11.984 1 98.81 278 ALA A N 1
ATOM 2042 C CA . ALA A 1 278 ? -19.266 12.75 10.688 1 98.81 278 ALA A CA 1
ATOM 2043 C C . ALA A 1 278 ? -19.562 11.672 9.656 1 98.81 278 ALA A C 1
ATOM 2045 O O . ALA A 1 278 ? -19.188 10.508 9.844 1 98.81 278 ALA A O 1
ATOM 2046 N N . ARG A 1 279 ? -20.312 12.008 8.641 1 98.69 279 ARG A N 1
ATOM 2047 C CA . ARG A 1 279 ? -20.391 11.156 7.461 1 98.69 279 ARG A CA 1
ATOM 2048 C C . ARG A 1 279 ? -19.359 11.57 6.418 1 98.69 279 ARG A C 1
ATOM 2050 O O . ARG A 1 279 ? -18.984 12.75 6.336 1 98.69 279 ARG A O 1
ATOM 2057 N N . ILE A 1 280 ? -18.844 10.664 5.676 1 98.88 280 ILE A N 1
ATOM 2058 C CA . ILE A 1 280 ? -18 10.953 4.523 1 98.88 280 ILE A CA 1
ATOM 2059 C C . ILE A 1 280 ? -18.875 11.312 3.322 1 98.88 280 ILE A C 1
ATOM 2061 O O . ILE A 1 280 ? -19.641 10.484 2.832 1 98.88 280 ILE A O 1
ATOM 2065 N N . VAL A 1 281 ? -18.734 12.547 2.832 1 98.62 281 VAL A N 1
ATOM 2066 C CA . VAL A 1 281 ? -19.609 13.047 1.775 1 98.62 281 VAL A CA 1
ATOM 2067 C C . VAL A 1 281 ? -18.984 12.75 0.411 1 98.62 281 VAL A C 1
ATOM 2069 O O . VAL A 1 281 ? -19.688 12.336 -0.518 1 98.62 281 VAL A O 1
ATOM 2072 N N . SER A 1 282 ? -17.75 13.023 0.289 1 98.5 282 SER A N 1
ATOM 2073 C CA . SER A 1 282 ? -17.031 12.789 -0.961 1 98.5 282 SER A CA 1
ATOM 2074 C C . SER A 1 282 ? -15.516 12.758 -0.736 1 98.5 282 SER A C 1
ATOM 2076 O O . SER A 1 282 ? -15.039 13.102 0.347 1 98.5 282 SER A O 1
ATOM 2078 N N . TRP A 1 283 ? -14.844 12.336 -1.653 1 98.75 283 TRP A N 1
ATOM 2079 C CA . TRP A 1 283 ? -13.391 12.445 -1.708 1 98.75 283 TRP A CA 1
ATOM 2080 C C . TRP A 1 283 ? -12.898 12.469 -3.152 1 98.75 283 TRP A C 1
ATOM 2082 O O . TRP A 1 283 ? -13.656 12.164 -4.078 1 98.75 283 TRP A O 1
ATOM 2092 N N . SER A 1 284 ? -11.656 12.922 -3.303 1 98.69 284 SER A N 1
ATOM 2093 C CA . SER A 1 284 ? -11.055 12.961 -4.629 1 98.69 284 SER A CA 1
ATOM 2094 C C . SER A 1 284 ? -9.531 12.859 -4.543 1 98.69 284 SER A C 1
ATOM 2096 O O . SER A 1 284 ? -8.945 13.133 -3.494 1 98.69 284 SER A O 1
ATOM 2098 N N . GLN A 1 285 ? -8.945 12.344 -5.512 1 98.81 285 GLN A N 1
ATOM 2099 C CA . GLN A 1 285 ? -7.504 12.352 -5.75 1 98.81 285 GLN A CA 1
ATOM 2100 C C . GLN A 1 285 ? -7.18 12.93 -7.125 1 98.81 285 GLN A C 1
ATOM 2102 O O . GLN A 1 285 ? -7.965 12.789 -8.062 1 98.81 285 GLN A O 1
ATOM 2107 N N . ALA A 1 286 ? -6.02 13.57 -7.203 1 98.56 286 ALA A N 1
ATOM 2108 C CA . ALA A 1 286 ? -5.598 14.203 -8.453 1 98.56 286 ALA A CA 1
ATOM 2109 C C . ALA A 1 286 ? -4.078 14.195 -8.586 1 98.56 286 ALA A C 1
ATOM 2111 O O . ALA A 1 286 ? -3.365 14.008 -7.598 1 98.56 286 ALA A O 1
ATOM 2112 N N . GLY A 1 287 ? -3.613 14.336 -9.867 1 98.56 287 GLY A N 1
ATOM 2113 C CA . GLY A 1 287 ? -2.189 14.477 -10.125 1 98.56 287 GLY A CA 1
ATOM 2114 C C . GLY A 1 287 ? -1.812 15.859 -10.617 1 98.56 287 GLY A C 1
ATOM 2115 O O . GLY A 1 287 ? -2.631 16.562 -11.227 1 98.56 287 GLY A O 1
ATOM 2116 N N . VAL A 1 288 ? -0.654 16.281 -10.273 1 98.75 288 VAL A N 1
ATOM 2117 C CA . VAL A 1 288 ? -0.048 17.516 -10.758 1 98.75 288 VAL A CA 1
ATOM 2118 C C . VAL A 1 288 ? 1.418 17.266 -11.109 1 98.75 288 VAL A C 1
ATOM 2120 O O . VAL A 1 288 ? 1.946 16.188 -10.859 1 98.75 288 VAL A O 1
ATOM 2123 N N . GLU A 1 289 ? 2.033 18.266 -11.703 1 98.62 289 GLU A N 1
ATOM 2124 C CA . GLU A 1 289 ? 3.459 18.172 -12.008 1 98.62 289 GLU A CA 1
ATOM 2125 C C . GLU A 1 289 ? 4.281 17.953 -10.734 1 98.62 289 GLU A C 1
ATOM 2127 O O . GLU A 1 289 ? 4.121 18.703 -9.758 1 98.62 289 GLU A O 1
ATOM 2132 N N . PRO A 1 290 ? 5.227 16.984 -10.734 1 98.75 290 PRO A N 1
ATOM 2133 C CA . PRO A 1 290 ? 5.992 16.656 -9.531 1 98.75 290 PRO A CA 1
ATOM 2134 C C . PRO A 1 290 ? 6.805 17.844 -9.008 1 98.75 290 PRO A C 1
ATOM 2136 O O . PRO A 1 290 ? 6.984 17.984 -7.793 1 98.75 290 PRO A O 1
ATOM 2139 N N . SER A 1 291 ? 7.25 18.734 -9.82 1 98.69 291 SER A N 1
ATOM 2140 C CA . SER A 1 291 ? 8.078 19.859 -9.406 1 98.69 291 SER A CA 1
ATOM 2141 C C . SER A 1 291 ? 7.301 20.828 -8.523 1 98.69 291 SER A C 1
ATOM 2143 O O . SER A 1 291 ? 7.895 21.609 -7.777 1 98.69 291 SER A O 1
ATOM 2145 N N . VAL A 1 292 ? 5.965 20.797 -8.633 1 98.69 292 VAL A N 1
ATOM 2146 C CA . VAL A 1 292 ? 5.105 21.641 -7.805 1 98.69 292 VAL A CA 1
ATOM 2147 C C . VAL A 1 292 ? 4.094 20.781 -7.059 1 98.69 292 VAL A C 1
ATOM 2149 O O . VAL A 1 292 ? 2.936 21.156 -6.895 1 98.69 292 VAL A O 1
ATOM 2152 N N . MET A 1 293 ? 4.582 19.594 -6.664 1 98.62 293 MET A N 1
ATOM 2153 C CA . MET A 1 293 ? 3.715 18.609 -6.016 1 98.62 293 MET A CA 1
ATOM 2154 C C . MET A 1 293 ? 2.924 19.266 -4.883 1 98.62 293 MET A C 1
ATOM 2156 O O . MET A 1 293 ? 1.814 18.828 -4.566 1 98.62 293 MET A O 1
ATOM 2160 N N . GLY A 1 294 ? 3.414 20.375 -4.305 1 98.56 294 GLY A N 1
ATOM 2161 C CA . GLY A 1 294 ? 2.801 21.031 -3.164 1 98.56 294 GLY A CA 1
ATOM 2162 C C . GLY A 1 294 ? 1.417 21.578 -3.461 1 98.56 294 GLY A C 1
ATOM 2163 O O . GLY A 1 294 ? 0.618 21.797 -2.547 1 98.56 294 GLY A O 1
ATOM 2164 N N . VAL A 1 295 ? 1.048 21.766 -4.672 1 98.69 295 VAL A N 1
ATOM 2165 C CA . VAL A 1 295 ? -0.235 22.375 -5 1 98.69 295 VAL A CA 1
ATOM 2166 C C . VAL A 1 295 ? -1.257 21.281 -5.332 1 98.69 295 VAL A C 1
ATOM 2168 O O . VAL A 1 295 ? -2.371 21.594 -5.762 1 98.69 295 VAL A O 1
ATOM 2171 N N . GLY A 1 296 ? -0.874 20.016 -5.105 1 98.81 296 GLY A N 1
ATOM 2172 C CA . GLY A 1 296 ? -1.748 18.875 -5.336 1 98.81 296 GLY A CA 1
ATOM 2173 C C . GLY A 1 296 ? -3.117 19.031 -4.703 1 98.81 296 GLY A C 1
ATOM 2174 O O . GLY A 1 296 ? -4.129 18.656 -5.293 1 98.81 296 GLY A O 1
ATOM 2175 N N . PRO A 1 297 ? -3.207 19.641 -3.549 1 98.88 297 PRO A N 1
ATOM 2176 C CA . PRO A 1 297 ? -4.504 19.797 -2.887 1 98.88 297 PRO A CA 1
ATOM 2177 C C . PRO A 1 297 ? -5.469 20.688 -3.684 1 98.88 297 PRO A C 1
ATOM 2179 O O . PRO A 1 297 ? -6.684 20.562 -3.525 1 98.88 297 PRO A O 1
ATOM 2182 N N . ILE A 1 298 ? -4.984 21.594 -4.516 1 98.88 298 ILE A N 1
ATOM 2183 C CA . ILE A 1 298 ? -5.844 22.547 -5.219 1 98.88 298 ILE A CA 1
ATOM 2184 C C . ILE A 1 298 ? -6.848 21.781 -6.086 1 98.88 298 ILE A C 1
ATOM 2186 O O . ILE A 1 298 ? -8.055 21.891 -5.875 1 98.88 298 ILE A O 1
ATOM 2190 N N . PRO A 1 299 ? -6.375 20.953 -7.031 1 98.88 299 PRO A N 1
ATOM 2191 C CA . PRO A 1 299 ? -7.371 20.203 -7.801 1 98.88 299 PRO A CA 1
ATOM 2192 C C . PRO A 1 299 ? -8.125 19.172 -6.957 1 98.88 299 PRO A C 1
ATOM 2194 O O . PRO A 1 299 ? -9.312 18.938 -7.188 1 98.88 299 PRO A O 1
ATOM 2197 N N . ALA A 1 300 ? -7.508 18.531 -5.969 1 98.88 300 ALA A N 1
ATOM 2198 C CA . ALA A 1 300 ? -8.164 17.516 -5.137 1 98.88 300 ALA A CA 1
ATOM 2199 C C . ALA A 1 300 ? -9.336 18.125 -4.363 1 98.88 300 ALA A C 1
ATOM 2201 O O . ALA A 1 300 ? -10.414 17.547 -4.305 1 98.88 300 ALA A O 1
ATOM 2202 N N . ILE A 1 301 ? -9.109 19.312 -3.758 1 98.94 301 ILE A N 1
ATOM 2203 C CA . ILE A 1 301 ? -10.141 19.984 -2.98 1 98.94 301 ILE A CA 1
ATOM 2204 C C . ILE A 1 301 ? -11.281 20.438 -3.9 1 98.94 301 ILE A C 1
ATOM 2206 O O . ILE A 1 301 ? -12.453 20.203 -3.602 1 98.94 301 ILE A O 1
ATOM 2210 N N . LYS A 1 302 ? -10.93 21.062 -5.031 1 98.88 302 LYS A N 1
ATOM 2211 C CA . LYS A 1 302 ? -11.953 21.516 -5.965 1 98.88 302 LYS A CA 1
ATOM 2212 C C . LYS A 1 302 ? -12.844 20.359 -6.41 1 98.88 302 LYS A C 1
ATOM 2214 O O . LYS A 1 302 ? -14.07 20.484 -6.422 1 98.88 302 LYS A O 1
ATOM 2219 N N . GLN A 1 303 ? -12.25 19.281 -6.707 1 98.69 303 GLN A N 1
ATOM 2220 C CA . GLN A 1 303 ? -13.008 18.125 -7.184 1 98.69 303 GLN A CA 1
ATOM 2221 C C . GLN A 1 303 ? -13.859 17.516 -6.074 1 98.69 303 GLN A C 1
ATOM 2223 O O . GLN A 1 303 ? -15.023 17.172 -6.297 1 98.69 303 GLN A O 1
ATOM 2228 N N . ALA A 1 304 ? -13.289 17.359 -4.879 1 98.81 304 ALA A N 1
ATOM 2229 C CA . ALA A 1 304 ? -14.031 16.766 -3.764 1 98.81 304 ALA A CA 1
ATOM 2230 C C . ALA A 1 304 ? -15.227 17.641 -3.379 1 98.81 304 ALA A C 1
ATOM 2232 O O . ALA A 1 304 ? -16.312 17.125 -3.123 1 98.81 304 ALA A O 1
ATOM 2233 N N . VAL A 1 305 ? -15.031 18.922 -3.312 1 98.81 305 VAL A N 1
ATOM 2234 C CA . VAL A 1 305 ? -16.078 19.859 -2.934 1 98.81 305 VAL A CA 1
ATOM 2235 C C . VAL A 1 305 ? -17.172 19.875 -4.004 1 98.81 305 VAL A C 1
ATOM 2237 O O . VAL A 1 305 ? -18.359 19.906 -3.682 1 98.81 305 VAL A O 1
ATOM 2240 N N . ALA A 1 306 ? -16.766 19.828 -5.262 1 98.62 306 ALA A N 1
ATOM 2241 C CA . ALA A 1 306 ? -17.734 19.75 -6.352 1 98.62 306 ALA A CA 1
ATOM 2242 C C . ALA A 1 306 ? -18.562 18.469 -6.27 1 98.62 306 ALA A C 1
ATOM 2244 O O . ALA A 1 306 ? -19.781 18.5 -6.445 1 98.62 306 ALA A O 1
ATOM 2245 N N . LYS A 1 307 ? -17.906 17.375 -6.027 1 98.06 307 LYS A N 1
ATOM 2246 C CA . LYS A 1 307 ? -18.578 16.094 -5.887 1 98.06 307 LYS A CA 1
ATOM 2247 C C . LYS A 1 307 ? -19.578 16.109 -4.738 1 98.06 307 LYS A C 1
ATOM 2249 O O . LYS A 1 307 ? -20.609 15.43 -4.789 1 98.06 307 LYS A O 1
ATOM 2254 N N . ALA A 1 308 ? -19.297 16.891 -3.729 1 98.06 308 ALA A N 1
ATOM 2255 C CA . ALA A 1 308 ? -20.156 16.984 -2.557 1 98.06 308 ALA A CA 1
ATOM 2256 C C . ALA A 1 308 ? -21.344 17.906 -2.83 1 98.06 308 ALA A C 1
ATOM 2258 O O . ALA A 1 308 ? -22.281 17.969 -2.039 1 98.06 308 ALA A O 1
ATOM 2259 N N . GLY A 1 309 ? -21.25 18.641 -3.945 1 98.31 309 GLY A N 1
ATOM 2260 C CA . GLY A 1 309 ? -22.266 19.641 -4.23 1 98.31 309 GLY A CA 1
ATOM 2261 C C . GLY A 1 309 ? -22.125 20.891 -3.387 1 98.31 309 GLY A C 1
ATOM 2262 O O . GLY A 1 309 ? -23.125 21.562 -3.094 1 98.31 309 GLY A O 1
ATOM 2263 N N . TRP A 1 310 ? -20.906 21.125 -2.861 1 98.5 310 TRP A N 1
ATOM 2264 C CA . TRP A 1 310 ? -20.609 22.281 -2.021 1 98.5 310 TRP A CA 1
ATOM 2265 C C . TRP A 1 310 ? -19.891 23.359 -2.822 1 98.5 310 TRP A C 1
ATOM 2267 O O . TRP A 1 310 ? -19.516 23.141 -3.975 1 98.5 310 TRP A O 1
ATOM 2277 N N . SER A 1 311 ? -19.844 24.516 -2.283 1 98.38 311 SER A N 1
ATOM 2278 C CA . SER A 1 311 ? -18.859 25.547 -2.629 1 98.38 311 SER A CA 1
ATOM 2279 C C . SER A 1 311 ? -17.797 25.688 -1.54 1 98.38 311 SER A C 1
ATOM 2281 O O . SER A 1 311 ? -18 25.219 -0.415 1 98.38 311 SER A O 1
ATOM 2283 N N . LEU A 1 312 ? -16.703 26.25 -1.895 1 98.38 312 LEU A N 1
ATOM 2284 C CA . LEU A 1 312 ? -15.648 26.438 -0.908 1 98.38 312 LEU A CA 1
ATOM 2285 C C . LEU A 1 312 ? -16.141 27.312 0.251 1 98.38 312 LEU A C 1
ATOM 2287 O O . LEU A 1 312 ? -15.703 27.125 1.392 1 98.38 312 LEU A O 1
ATOM 2291 N N . GLU A 1 313 ? -17.062 28.188 -0.022 1 97.5 313 GLU A N 1
ATOM 2292 C CA . GLU A 1 313 ? -17.625 29.078 0.995 1 97.5 313 GLU A CA 1
ATOM 2293 C C . GLU A 1 313 ? -18.484 28.297 1.992 1 97.5 313 GLU A C 1
ATOM 2295 O O . GLU A 1 313 ? -18.672 28.734 3.131 1 97.5 313 GLU A O 1
ATOM 2300 N N . ASP A 1 314 ? -18.984 27.125 1.585 1 97.5 314 ASP A N 1
ATOM 2301 C CA . ASP A 1 314 ? -19.859 26.297 2.41 1 97.5 314 ASP A CA 1
ATOM 2302 C C . ASP A 1 314 ? -19.062 25.562 3.488 1 97.5 314 ASP A C 1
ATOM 2304 O O . ASP A 1 314 ? -19.625 25.062 4.453 1 97.5 314 ASP A O 1
ATOM 2308 N N . VAL A 1 315 ? -17.766 25.531 3.305 1 98.81 315 VAL A N 1
ATOM 2309 C CA . VAL A 1 315 ? -16.938 24.719 4.188 1 98.81 315 VAL A CA 1
ATOM 2310 C C . VAL A 1 315 ? -16.609 25.516 5.457 1 98.81 315 VAL A C 1
ATOM 2312 O O . VAL A 1 315 ? -16.203 26.672 5.383 1 98.81 315 VAL A O 1
ATOM 2315 N N . ASP A 1 316 ? -16.812 24.906 6.586 1 98.88 316 ASP A N 1
ATOM 2316 C CA . ASP A 1 316 ? -16.578 25.562 7.867 1 98.88 316 ASP A CA 1
ATOM 2317 C C . ASP A 1 316 ? -15.109 25.516 8.25 1 98.88 316 ASP A C 1
ATOM 2319 O O . ASP A 1 316 ? -14.578 26.469 8.82 1 98.88 316 ASP A O 1
ATOM 2323 N N . LEU A 1 317 ? -14.5 24.344 8 1 98.88 317 LEU A N 1
ATOM 2324 C CA . LEU A 1 317 ? -13.102 24.156 8.398 1 98.88 317 LEU A CA 1
ATOM 2325 C C . LEU A 1 317 ? -12.336 23.391 7.332 1 98.88 317 LEU A C 1
ATOM 2327 O O . LEU A 1 317 ? -12.867 22.453 6.734 1 98.88 317 LEU A O 1
ATOM 2331 N N . PHE A 1 318 ? -11.133 23.844 7.121 1 98.94 318 PHE A N 1
ATOM 2332 C CA . PHE A 1 318 ? -10.156 23.125 6.305 1 98.94 318 PHE A CA 1
ATOM 2333 C C . PHE A 1 318 ? -8.984 22.641 7.16 1 98.94 318 PHE A C 1
ATOM 2335 O O . PHE A 1 318 ? -8.43 23.406 7.945 1 98.94 318 PHE A O 1
ATOM 2342 N N . GLU A 1 319 ? -8.688 21.406 7.109 1 98.88 319 GLU A N 1
ATOM 2343 C CA . GLU A 1 319 ? -7.43 20.859 7.602 1 98.88 319 GLU A CA 1
ATOM 2344 C C . GLU A 1 319 ? -6.539 20.406 6.449 1 98.88 319 GLU A C 1
ATOM 2346 O O . GLU A 1 319 ? -6.688 19.281 5.953 1 98.88 319 GLU A O 1
ATOM 2351 N N . ILE A 1 320 ? -5.613 21.234 6.066 1 98.88 320 ILE A N 1
ATOM 2352 C CA . ILE A 1 320 ? -4.723 21 4.934 1 98.88 320 ILE A CA 1
ATOM 2353 C C . ILE A 1 320 ? -3.291 20.828 5.434 1 98.88 320 ILE A C 1
ATOM 2355 O O . ILE A 1 320 ? -2.779 21.672 6.176 1 98.88 320 ILE A O 1
ATOM 2359 N N . ASN A 1 321 ? -2.654 19.75 5.035 1 98.75 321 ASN A N 1
ATOM 2360 C CA . ASN A 1 321 ? -1.313 19.453 5.527 1 98.75 321 ASN A CA 1
ATOM 2361 C C . ASN A 1 321 ? -0.326 20.562 5.176 1 98.75 321 ASN A C 1
ATOM 2363 O O . ASN A 1 321 ? -0.189 20.938 4.008 1 98.75 321 ASN A O 1
ATOM 2367 N N . GLU A 1 322 ? 0.317 21.031 6.188 1 98.19 322 GLU A N 1
ATOM 2368 C CA . GLU A 1 322 ? 1.307 22.094 6.02 1 98.19 322 GLU A CA 1
ATOM 2369 C C . GLU A 1 322 ? 2.705 21.516 5.824 1 98.19 322 GLU A C 1
ATOM 2371 O O . GLU A 1 322 ? 3.604 21.766 6.629 1 98.19 322 GLU A O 1
ATOM 2376 N N . ALA A 1 323 ? 2.893 20.875 4.672 1 98.12 323 ALA A N 1
ATOM 2377 C CA . ALA A 1 323 ? 4.223 20.328 4.434 1 98.12 323 ALA A CA 1
ATOM 2378 C C . ALA A 1 323 ? 5.285 21.422 4.445 1 98.12 323 ALA A C 1
ATOM 2380 O O . ALA A 1 323 ? 6.387 21.219 4.961 1 98.12 323 ALA A O 1
ATOM 2381 N N . PHE A 1 324 ? 4.988 22.516 3.818 1 98.69 324 PHE A N 1
ATOM 2382 C CA . PHE A 1 324 ? 5.789 23.734 3.771 1 98.69 324 PHE A CA 1
ATOM 2383 C C . PHE A 1 324 ? 4.895 24.969 3.803 1 98.69 324 PHE A C 1
ATOM 2385 O O . PHE A 1 324 ? 3.775 24.953 3.291 1 98.69 324 PHE A O 1
ATOM 2392 N N . ALA A 1 325 ? 5.422 26 4.391 1 98.81 325 ALA A N 1
ATOM 2393 C CA . ALA A 1 325 ? 4.66 27.25 4.465 1 98.81 325 ALA A CA 1
ATOM 2394 C C . ALA A 1 325 ? 4.336 27.781 3.072 1 98.81 325 ALA A C 1
ATOM 2396 O O . ALA A 1 325 ? 3.246 28.297 2.84 1 98.81 325 ALA A O 1
ATOM 2397 N N . ALA A 1 326 ? 5.293 27.672 2.139 1 98.75 326 ALA A N 1
ATOM 2398 C CA . ALA A 1 326 ? 5.082 28.109 0.762 1 98.75 326 ALA A CA 1
ATOM 2399 C C . ALA A 1 326 ? 3.871 27.422 0.145 1 98.75 326 ALA A C 1
ATOM 2401 O O . ALA A 1 326 ? 3.074 28.047 -0.553 1 98.75 326 ALA A O 1
ATOM 2402 N N . VAL A 1 327 ? 3.75 26.172 0.412 1 98.56 327 VAL A N 1
ATOM 2403 C CA . VAL A 1 327 ? 2.678 25.344 -0.112 1 98.56 327 VAL A CA 1
ATOM 2404 C C . VAL A 1 327 ? 1.346 25.766 0.505 1 98.56 327 VAL A C 1
ATOM 2406 O O . VAL A 1 327 ? 0.353 25.938 -0.205 1 98.56 327 VAL A O 1
ATOM 2409 N N . SER A 1 328 ? 1.329 25.906 1.803 1 98.56 328 SER A N 1
ATOM 2410 C CA . SER A 1 328 ? 0.119 26.312 2.506 1 98.56 328 SER A CA 1
ATOM 2411 C C . SER A 1 328 ? -0.381 27.656 2 1 98.56 328 SER A C 1
ATOM 2413 O O . SER A 1 328 ? -1.578 27.844 1.764 1 98.56 328 SER A O 1
ATOM 2415 N N . ALA A 1 329 ? 0.541 28.609 1.861 1 98.56 329 ALA A N 1
ATOM 2416 C CA . ALA A 1 329 ? 0.191 29.953 1.389 1 98.56 329 ALA A CA 1
ATOM 2417 C C . ALA A 1 329 ? -0.349 29.906 -0.038 1 98.56 329 ALA A C 1
ATOM 2419 O O . ALA A 1 329 ? -1.341 30.562 -0.356 1 98.56 329 ALA A O 1
ATOM 2420 N N . ALA A 1 330 ? 0.306 29.141 -0.904 1 98.69 330 ALA A N 1
ATOM 2421 C CA . ALA A 1 330 ? -0.086 29.031 -2.307 1 98.69 330 ALA A CA 1
ATOM 2422 C C . ALA A 1 330 ? -1.485 28.438 -2.445 1 98.69 330 ALA A C 1
ATOM 2424 O O . ALA A 1 330 ? -2.299 28.938 -3.234 1 98.69 330 ALA A O 1
ATOM 2425 N N . ILE A 1 331 ? -1.783 27.375 -1.709 1 98.81 331 ILE A N 1
ATOM 2426 C CA . ILE A 1 331 ? -3.078 26.703 -1.761 1 98.81 331 ILE A CA 1
ATOM 2427 C C . ILE A 1 331 ? -4.176 27.656 -1.301 1 98.81 331 ILE A C 1
ATOM 2429 O O . ILE A 1 331 ? -5.211 27.781 -1.957 1 98.81 331 ILE A O 1
ATOM 2433 N N . ALA A 1 332 ? -3.959 28.297 -0.134 1 98.19 332 ALA A N 1
ATOM 2434 C CA . ALA A 1 332 ? -4.953 29.219 0.414 1 98.19 332 ALA A CA 1
ATOM 2435 C C . ALA A 1 332 ? -5.238 30.359 -0.558 1 98.19 332 ALA A C 1
ATOM 2437 O O . ALA A 1 332 ? -6.395 30.734 -0.758 1 98.19 332 ALA A O 1
ATOM 2438 N N . LYS A 1 333 ? -4.176 30.859 -1.114 1 97.38 333 LYS A N 1
ATOM 2439 C CA . LYS A 1 333 ? -4.301 31.969 -2.061 1 97.38 333 LYS A CA 1
ATOM 2440 C C . LYS A 1 333 ? -5.062 31.531 -3.311 1 97.38 333 LYS A C 1
ATOM 2442 O O . LYS A 1 333 ? -6.016 32.219 -3.721 1 97.38 333 LYS A O 1
ATOM 2447 N N . GLU A 1 334 ? -4.656 30.469 -3.91 1 98.06 334 GLU A N 1
ATOM 2448 C CA . GLU A 1 334 ? -5.238 29.984 -5.16 1 98.06 334 GLU A CA 1
ATOM 2449 C C . GLU A 1 334 ? -6.719 29.656 -4.988 1 98.06 334 GLU A C 1
ATOM 2451 O O . GLU A 1 334 ? -7.523 29.906 -5.891 1 98.06 334 GLU A O 1
ATOM 2456 N N . LEU A 1 335 ? -7.066 29.094 -3.846 1 98.62 335 LEU A N 1
ATOM 2457 C CA . LEU A 1 335 ? -8.438 28.656 -3.611 1 98.62 335 LEU A CA 1
ATOM 2458 C C . LEU A 1 335 ? -9.25 29.766 -2.945 1 98.62 335 LEU A C 1
ATOM 2460 O O . LEU A 1 335 ? -10.469 29.641 -2.783 1 98.62 335 LEU A O 1
ATOM 2464 N N . GLY A 1 336 ? -8.656 30.844 -2.578 1 98.25 336 GLY A N 1
ATOM 2465 C CA . GLY A 1 336 ? -9.344 31.938 -1.911 1 98.25 336 GLY A CA 1
ATOM 2466 C C . GLY A 1 336 ? -9.93 31.547 -0.569 1 98.25 336 GLY A C 1
ATOM 2467 O O . GLY A 1 336 ? -11.062 31.922 -0.245 1 98.25 336 GLY A O 1
ATOM 2468 N N . LEU A 1 337 ? -9.156 30.812 0.192 1 98.38 337 LEU A N 1
ATOM 2469 C CA . LEU A 1 337 ? -9.688 30.297 1.45 1 98.38 337 LEU A CA 1
ATOM 2470 C C . LEU A 1 337 ? -9.609 31.344 2.545 1 98.38 337 LEU A C 1
ATOM 2472 O O . LEU A 1 337 ? -8.641 32.125 2.609 1 98.38 337 LEU A O 1
ATOM 2476 N N . ASN A 1 338 ? -10.641 31.391 3.357 1 97.12 338 ASN A N 1
ATOM 2477 C CA . ASN A 1 338 ? -10.602 32.219 4.566 1 97.12 338 ASN A CA 1
ATOM 2478 C C . ASN A 1 338 ? -9.578 31.688 5.566 1 97.12 338 ASN A C 1
ATOM 2480 O O . ASN A 1 338 ? -9.734 30.578 6.105 1 97.12 338 ASN A O 1
ATOM 2484 N N . PRO A 1 339 ? -8.531 32.438 5.859 1 95.44 339 PRO A N 1
ATOM 2485 C CA . PRO A 1 339 ? -7.469 31.953 6.746 1 95.44 339 PRO A CA 1
ATOM 2486 C C . PRO A 1 339 ? -7.988 31.547 8.125 1 95.44 339 PRO A C 1
ATOM 2488 O O . PRO A 1 339 ? -7.395 30.703 8.789 1 95.44 339 PRO A O 1
ATOM 2491 N N . GLU A 1 340 ? -9.094 32.094 8.562 1 96.81 340 GLU A N 1
ATOM 2492 C CA . GLU A 1 340 ? -9.648 31.797 9.883 1 96.81 340 GLU A CA 1
ATOM 2493 C C . GLU A 1 340 ? -10.297 30.422 9.922 1 96.81 340 GLU A C 1
ATOM 2495 O O . GLU A 1 340 ? -10.641 29.922 10.992 1 96.81 340 GLU A O 1
ATOM 2500 N N . LYS A 1 341 ? -10.414 29.781 8.766 1 98.5 341 LYS A N 1
ATOM 2501 C CA . LYS A 1 341 ? -11.047 28.469 8.68 1 98.5 341 LYS A CA 1
ATOM 2502 C C . LYS A 1 341 ? -10.016 27.375 8.398 1 98.5 341 LYS A C 1
ATOM 2504 O O . LYS A 1 341 ? -10.352 26.188 8.367 1 98.5 341 LYS A O 1
ATOM 2509 N N . VAL A 1 342 ? -8.734 27.781 8.203 1 98.75 342 VAL A N 1
ATOM 2510 C CA . VAL A 1 342 ? -7.727 26.828 7.758 1 98.75 342 VAL A CA 1
ATOM 2511 C C . VAL A 1 342 ? -6.789 26.5 8.914 1 98.75 342 VAL A C 1
ATOM 2513 O O . VAL A 1 342 ? -6.137 27.391 9.469 1 98.75 342 VAL A O 1
ATOM 2516 N N . ASN A 1 343 ? -6.695 25.234 9.25 1 98.75 343 ASN A N 1
ATOM 2517 C CA . ASN A 1 343 ? -5.758 24.75 10.258 1 98.75 343 ASN A CA 1
ATOM 2518 C C . ASN A 1 343 ? -5.785 25.625 11.516 1 98.75 343 ASN A C 1
ATOM 2520 O O . ASN A 1 343 ? -4.746 26.109 11.961 1 98.75 343 ASN A O 1
ATOM 2524 N N . ILE A 1 344 ? -6.938 25.703 12.141 1 98.69 344 ILE A N 1
ATOM 2525 C CA . ILE A 1 344 ? -7.16 26.734 13.156 1 98.69 344 ILE A CA 1
ATOM 2526 C C . ILE A 1 344 ? -6.477 26.328 14.461 1 98.69 344 ILE A C 1
ATOM 2528 O O . ILE A 1 344 ? -6.348 27.141 15.383 1 98.69 344 ILE A O 1
ATOM 2532 N N . ASP A 1 345 ? -6.012 25.062 14.57 1 98.62 345 ASP A N 1
ATOM 2533 C CA . ASP A 1 345 ? -5.258 24.609 15.734 1 98.62 345 ASP A CA 1
ATOM 2534 C C . ASP A 1 345 ? -3.801 24.328 15.367 1 98.62 345 ASP A C 1
ATOM 2536 O O . ASP A 1 345 ? -3.107 23.594 16.078 1 98.62 345 ASP A O 1
ATOM 2540 N N . GLY A 1 346 ? -3.34 24.875 14.258 1 98.62 346 GLY A N 1
ATOM 2541 C CA . GLY A 1 346 ? -2.004 24.578 13.766 1 98.62 346 GLY A CA 1
ATOM 2542 C C . GLY A 1 346 ? -1.954 23.359 12.859 1 98.62 346 GLY A C 1
ATOM 2543 O O . GLY A 1 346 ? -2.881 22.547 12.844 1 98.62 346 GLY A O 1
ATOM 2544 N N . GLY A 1 347 ? -0.945 23.312 12.086 1 98.44 347 GLY A N 1
ATOM 2545 C CA . GLY A 1 347 ? -0.766 22.203 11.156 1 98.44 347 GLY A CA 1
ATOM 2546 C C . GLY A 1 347 ? 0.6 21.547 11.258 1 98.44 347 GLY A C 1
ATOM 2547 O O . GLY A 1 347 ? 1.211 21.547 12.328 1 98.44 347 GLY A O 1
ATOM 2548 N N . ALA A 1 348 ? 1.063 20.969 10.203 1 98.75 348 ALA A N 1
ATOM 2549 C CA . ALA A 1 348 ? 2.238 20.094 10.195 1 98.75 348 ALA A C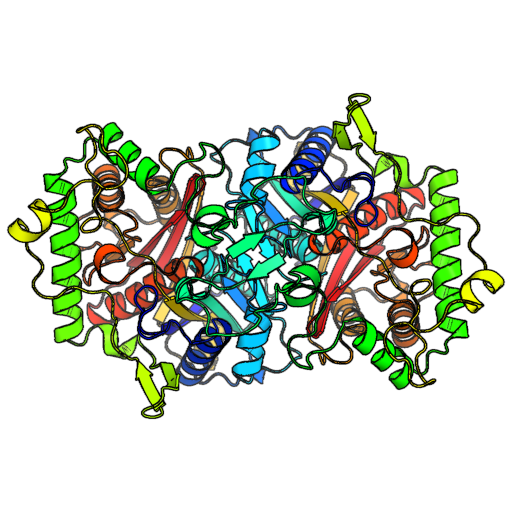A 1
ATOM 2550 C C . ALA A 1 348 ? 3.514 20.906 10.445 1 98.75 348 ALA A C 1
ATOM 2552 O O . ALA A 1 348 ? 4.516 20.359 10.914 1 98.75 348 ALA A O 1
ATOM 2553 N N . ILE A 1 349 ? 3.518 22.172 10.094 1 98.75 349 ILE A N 1
ATOM 2554 C CA . ILE A 1 349 ? 4.691 22.984 10.383 1 98.75 349 ILE A CA 1
ATOM 2555 C C . ILE A 1 349 ? 4.93 23.016 11.891 1 98.75 349 ILE A C 1
ATOM 2557 O O . ILE A 1 349 ? 6.074 23.016 12.344 1 98.75 349 ILE A O 1
ATOM 2561 N N . ALA A 1 350 ? 3.869 23.016 12.648 1 98.81 350 ALA A N 1
ATOM 2562 C CA . ALA A 1 350 ? 3.969 23.078 14.109 1 98.81 350 ALA A CA 1
ATOM 2563 C C . ALA A 1 350 ? 3.912 21.672 14.719 1 98.81 350 ALA A C 1
ATOM 2565 O O . ALA A 1 350 ? 4.707 21.344 15.602 1 98.81 350 ALA A O 1
ATOM 2566 N N . LEU A 1 351 ? 3.006 20.844 14.266 1 98.81 351 LEU A N 1
ATOM 2567 C CA . LEU A 1 351 ? 2.703 19.578 14.898 1 98.81 351 LEU A CA 1
ATOM 2568 C C . LEU A 1 351 ? 3.625 18.469 14.383 1 98.81 351 LEU A C 1
ATOM 2570 O O . LEU A 1 351 ? 3.9 17.5 15.086 1 98.81 351 LEU A O 1
ATOM 2574 N N . GLY A 1 352 ? 4.023 18.594 13.125 1 98.69 352 GLY A N 1
ATOM 2575 C CA . GLY A 1 352 ? 4.848 17.578 12.508 1 98.69 352 GLY A CA 1
ATOM 2576 C C . GLY A 1 352 ? 4.129 16.812 11.414 1 98.69 352 GLY A C 1
ATOM 2577 O O . GLY A 1 352 ? 2.93 17 11.203 1 98.69 352 GLY A O 1
ATOM 2578 N N . HIS A 1 353 ? 4.906 15.992 10.75 1 98.75 353 HIS A N 1
ATOM 2579 C CA . HIS A 1 353 ? 4.422 15.344 9.531 1 98.75 353 HIS A CA 1
ATOM 2580 C C . HIS A 1 353 ? 4.91 13.898 9.445 1 98.75 353 HIS A C 1
ATOM 2582 O O . HIS A 1 353 ? 5.738 13.57 8.594 1 98.75 353 HIS A O 1
ATOM 2588 N N . PRO A 1 354 ? 4.355 12.984 10.242 1 98.88 354 PRO A N 1
ATOM 2589 C CA . PRO A 1 354 ? 4.629 11.562 9.984 1 98.88 354 PRO A CA 1
ATOM 2590 C C . PRO A 1 354 ? 3.994 11.07 8.688 1 98.88 354 PRO A C 1
ATOM 2592 O O . PRO A 1 354 ? 2.791 10.797 8.648 1 98.88 354 PRO A O 1
ATOM 2595 N N . LEU A 1 355 ? 4.68 10.875 7.68 1 98.31 355 LEU A N 1
ATOM 2596 C CA . LEU A 1 355 ? 4.281 10.688 6.293 1 98.31 355 LEU A CA 1
ATOM 2597 C C . LEU A 1 355 ? 3.004 9.859 6.199 1 98.31 355 LEU A C 1
ATOM 2599 O O . LEU A 1 355 ? 1.911 10.406 6.055 1 98.31 355 LEU A O 1
ATOM 2603 N N . GLY A 1 356 ? 3.094 8.594 6.461 1 98.62 356 GLY A N 1
ATOM 2604 C CA . GLY A 1 356 ? 1.994 7.668 6.258 1 98.62 356 GLY A CA 1
ATOM 2605 C C . GLY A 1 356 ? 0.808 7.938 7.164 1 98.62 356 GLY A C 1
ATOM 2606 O O . GLY A 1 356 ? -0.32 7.551 6.848 1 98.62 356 GLY A O 1
ATOM 2607 N N . ALA A 1 357 ? 0.978 8.648 8.258 1 98.88 357 ALA A N 1
ATOM 2608 C CA . ALA A 1 357 ? -0.06 8.875 9.258 1 98.88 357 ALA A CA 1
ATOM 2609 C C . ALA A 1 357 ? -0.744 10.227 9.055 1 98.88 357 ALA A C 1
ATOM 2611 O O . ALA A 1 357 ? -1.873 10.43 9.5 1 98.88 357 ALA A O 1
ATOM 2612 N N . SER A 1 358 ? -0.094 11.125 8.336 1 98.88 358 SER A N 1
ATOM 2613 C CA . SER A 1 358 ? -0.476 12.531 8.312 1 98.88 358 SER A CA 1
ATOM 2614 C C . SER A 1 358 ? -1.896 12.711 7.789 1 98.88 358 SER A C 1
ATOM 2616 O O . SER A 1 358 ? -2.65 13.539 8.297 1 98.88 358 SER A O 1
ATOM 2618 N N . GLY A 1 359 ? -2.221 11.93 6.73 1 98.88 359 GLY A N 1
ATOM 2619 C CA . GLY A 1 359 ? -3.547 12.07 6.152 1 98.88 359 GLY A CA 1
ATOM 2620 C C . GLY A 1 359 ? -4.664 11.766 7.133 1 98.88 359 GLY A C 1
ATOM 2621 O O . GLY A 1 359 ? -5.656 12.492 7.199 1 98.88 359 GLY A O 1
ATOM 2622 N N . CYS A 1 360 ? -4.531 10.727 7.852 1 98.94 360 CYS A N 1
ATOM 2623 C CA . CYS A 1 360 ? -5.539 10.391 8.852 1 98.94 360 CYS A CA 1
ATOM 2624 C C . CYS A 1 360 ? -5.449 11.32 10.055 1 98.94 360 CYS A C 1
ATOM 2626 O O . CYS A 1 360 ? -6.469 11.672 10.648 1 98.94 360 CYS A O 1
ATOM 2628 N N . ARG A 1 361 ? -4.23 11.719 10.422 1 98.94 361 ARG A N 1
ATOM 2629 C CA . ARG A 1 361 ? -4.012 12.633 11.539 1 98.94 361 ARG A CA 1
ATOM 2630 C C . ARG A 1 361 ? -4.77 13.945 11.336 1 98.94 361 ARG A C 1
ATOM 2632 O O . ARG A 1 361 ? -5.438 14.43 12.258 1 98.94 361 ARG A O 1
ATOM 2639 N N . ILE A 1 362 ? -4.719 14.516 10.141 1 98.88 362 ILE A N 1
ATOM 2640 C CA . ILE A 1 362 ? -5.398 15.789 9.93 1 98.88 362 ILE A CA 1
ATOM 2641 C C . ILE A 1 362 ? -6.91 15.562 9.914 1 98.88 362 ILE A C 1
ATOM 2643 O O . ILE A 1 362 ? -7.676 16.438 10.336 1 98.88 362 ILE A O 1
ATOM 2647 N N . LEU A 1 363 ? -7.359 14.383 9.43 1 98.94 363 LEU A N 1
ATOM 2648 C CA . LEU A 1 363 ? -8.781 14.062 9.484 1 98.94 363 LEU A CA 1
ATOM 2649 C C . LEU A 1 363 ? -9.266 13.984 10.93 1 98.94 363 LEU A C 1
ATOM 2651 O O . LEU A 1 363 ? -10.328 14.516 11.258 1 98.94 363 LEU A O 1
ATOM 2655 N N . VAL A 1 364 ? -8.5 13.344 11.789 1 99 364 VAL A N 1
ATOM 2656 C CA . VAL A 1 364 ? -8.844 13.203 13.203 1 99 364 VAL A CA 1
ATOM 2657 C C . VAL A 1 364 ? -9 14.586 13.828 1 99 364 VAL A C 1
ATOM 2659 O O . VAL A 1 364 ? -9.984 14.859 14.516 1 99 364 VAL A O 1
ATOM 2662 N N . THR A 1 365 ? -8.039 15.445 13.586 1 98.94 365 THR A N 1
ATOM 2663 C CA . THR A 1 365 ? -8.094 16.797 14.125 1 98.94 365 THR A CA 1
ATOM 2664 C C . THR A 1 365 ? -9.312 17.547 13.578 1 98.94 365 THR A C 1
ATOM 2666 O O . THR A 1 365 ? -10 18.25 14.32 1 98.94 365 THR A O 1
ATOM 2669 N N . LEU A 1 366 ? -9.555 17.375 12.281 1 98.94 366 LEU A N 1
ATOM 2670 C CA . LEU A 1 366 ? -10.695 18.031 11.648 1 98.94 366 LEU A CA 1
ATOM 2671 C C . LEU A 1 366 ? -12 17.641 12.328 1 98.94 366 LEU A C 1
ATOM 2673 O O . LEU A 1 366 ? -12.828 18.5 12.641 1 98.94 366 LEU A O 1
ATOM 2677 N N . LEU A 1 367 ? -12.203 16.359 12.562 1 98.94 367 LEU A N 1
ATOM 2678 C CA . LEU A 1 367 ? -13.43 15.836 13.141 1 98.94 367 LEU A CA 1
ATOM 2679 C C . LEU A 1 367 ? -13.656 16.391 14.547 1 98.94 367 LEU A C 1
ATOM 2681 O O . LEU A 1 367 ? -14.758 16.844 14.867 1 98.94 367 LEU A O 1
ATOM 2685 N N . HIS A 1 368 ? -12.641 16.375 15.352 1 98.81 368 HIS A N 1
ATOM 2686 C CA . HIS A 1 368 ? -12.773 16.859 16.719 1 98.81 368 HIS A CA 1
ATOM 2687 C C . HIS A 1 368 ? -12.945 18.375 16.766 1 98.81 368 HIS A C 1
ATOM 2689 O O . HIS A 1 368 ? -13.672 18.891 17.609 1 98.81 368 HIS A O 1
ATOM 2695 N N . THR A 1 369 ? -12.227 19.062 15.891 1 98.81 369 THR A N 1
ATOM 2696 C CA . THR A 1 369 ? -12.359 20.516 15.844 1 98.81 369 THR A CA 1
ATOM 2697 C C . THR A 1 369 ? -13.758 20.922 15.406 1 98.81 369 THR A C 1
ATOM 2699 O O . THR A 1 369 ? -14.344 21.859 15.961 1 98.81 369 THR A O 1
ATOM 2702 N N . LEU A 1 370 ? -14.289 20.25 14.367 1 98.81 370 LEU A N 1
ATOM 2703 C CA . LEU A 1 370 ? -15.664 20.516 13.945 1 98.81 370 LEU A CA 1
ATOM 2704 C C . LEU A 1 370 ? -16.625 20.359 15.117 1 98.81 370 LEU A C 1
ATOM 2706 O O . LEU A 1 370 ? -17.516 21.203 15.312 1 98.81 370 LEU A O 1
ATOM 2710 N N . GLU A 1 371 ? -16.469 19.297 15.859 1 98.38 371 GLU A N 1
ATOM 2711 C CA . GLU A 1 371 ? -17.312 19.062 17.031 1 98.38 371 GLU A CA 1
ATOM 2712 C C . GLU A 1 371 ? -17.172 20.188 18.047 1 98.38 371 GLU A C 1
ATOM 2714 O O . GLU A 1 371 ? -18.172 20.703 18.547 1 98.38 371 GLU A O 1
ATOM 2719 N N . ARG A 1 372 ? -15.977 20.578 18.328 1 98.25 372 ARG A N 1
ATOM 2720 C CA . ARG A 1 372 ? -15.688 21.578 19.359 1 98.25 372 ARG A CA 1
ATOM 2721 C C . ARG A 1 372 ? -16.297 22.938 19 1 98.25 372 ARG A C 1
ATOM 2723 O O . ARG A 1 372 ? -16.859 23.609 19.859 1 98.25 372 ARG A O 1
ATOM 2730 N N . VAL A 1 373 ? -16.234 23.344 17.688 1 98.12 373 VAL A N 1
ATOM 2731 C CA . VAL A 1 373 ? -16.609 24.703 17.312 1 98.12 373 VAL A CA 1
ATOM 2732 C C . VAL A 1 373 ? -18.047 24.703 16.766 1 98.12 373 VAL A C 1
ATOM 2734 O O . VAL A 1 373 ? -18.547 25.75 16.359 1 98.12 373 VAL A O 1
ATOM 2737 N N . GLY A 1 374 ? -18.656 23.531 16.672 1 98.06 374 GLY A N 1
ATOM 2738 C CA . GLY A 1 374 ? -20.016 23.406 16.172 1 98.06 374 GLY A CA 1
ATOM 2739 C C . GLY A 1 374 ? -20.109 23.547 14.664 1 98.06 374 GLY A C 1
ATOM 2740 O O . GLY A 1 374 ? -21.141 23.969 14.133 1 98.06 374 GLY A O 1
ATOM 2741 N N . GLY A 1 375 ? -19 23.25 13.992 1 98.44 375 GLY A N 1
ATOM 2742 C CA . GLY A 1 375 ? -19 23.25 12.531 1 98.44 375 GLY A CA 1
ATOM 2743 C C . GLY A 1 375 ? -19.656 22.016 11.945 1 98.44 375 GLY A C 1
ATOM 2744 O O . GLY A 1 375 ? -19.828 21.016 12.633 1 98.44 375 GLY A O 1
ATOM 2745 N N . THR A 1 376 ? -20 22.109 10.688 1 98.56 376 THR A N 1
ATOM 2746 C CA . THR A 1 376 ? -20.734 21.031 10.062 1 98.56 376 THR A CA 1
ATOM 2747 C C . THR A 1 376 ? -19.953 20.453 8.883 1 98.56 376 THR A C 1
ATOM 2749 O O . THR A 1 376 ? -19.797 19.234 8.766 1 98.56 376 THR A O 1
ATOM 2752 N N . ARG A 1 377 ? -19.453 21.312 8.016 1 98.88 377 ARG A N 1
ATOM 2753 C CA . ARG A 1 377 ? -18.781 20.875 6.801 1 98.88 377 ARG A CA 1
ATOM 2754 C C . ARG A 1 377 ? -17.266 21.062 6.914 1 98.88 377 ARG A C 1
ATOM 2756 O O . ARG A 1 377 ? -16.797 22.156 7.207 1 98.88 377 ARG A O 1
ATOM 2763 N N . GLY A 1 378 ? -16.516 19.984 6.723 1 98.94 378 GLY A N 1
ATOM 2764 C CA . GLY A 1 378 ? -15.07 20.016 6.797 1 98.94 378 GLY A CA 1
ATOM 2765 C C . GLY A 1 378 ? -14.391 19.375 5.598 1 98.94 378 GLY A C 1
ATOM 2766 O O . GLY A 1 378 ? -14.953 18.484 4.961 1 98.94 378 GLY A O 1
ATOM 2767 N N . VAL A 1 379 ? -13.188 19.844 5.266 1 98.94 379 VAL A N 1
ATOM 2768 C CA . VAL A 1 379 ? -12.367 19.281 4.199 1 98.94 379 VAL A CA 1
ATOM 2769 C C . VAL A 1 379 ? -10.977 18.953 4.734 1 98.94 379 VAL A C 1
ATOM 2771 O O . VAL A 1 379 ? -10.32 19.812 5.336 1 98.94 379 VAL A O 1
ATOM 2774 N N . ALA A 1 380 ? -10.531 17.75 4.609 1 98.94 380 ALA A N 1
ATOM 2775 C CA . ALA A 1 380 ? -9.148 17.328 4.836 1 98.94 380 ALA A CA 1
ATOM 2776 C C . ALA A 1 380 ? -8.414 17.141 3.514 1 98.94 380 ALA A C 1
ATOM 2778 O O . ALA A 1 380 ? -8.961 16.578 2.564 1 98.94 380 ALA A O 1
ATOM 2779 N N . ALA A 1 381 ? -7.164 17.641 3.383 1 98.94 381 ALA A N 1
ATOM 2780 C CA . ALA A 1 381 ? -6.465 17.516 2.109 1 98.94 381 ALA A CA 1
ATOM 2781 C C . ALA A 1 381 ? -4.949 17.5 2.312 1 98.94 381 ALA A C 1
ATOM 2783 O O . ALA A 1 381 ? -4.445 18.078 3.283 1 98.94 381 ALA A O 1
ATOM 2784 N N . LEU A 1 382 ? -4.25 16.859 1.413 1 98.81 382 LEU A N 1
ATOM 2785 C CA . LEU A 1 382 ? -2.795 16.781 1.454 1 98.81 382 LEU A CA 1
ATOM 2786 C C . LEU A 1 382 ? -2.207 16.828 0.048 1 98.81 382 LEU A C 1
ATOM 2788 O O . LEU A 1 382 ? -2.756 16.234 -0.881 1 98.81 382 LEU A O 1
ATOM 2792 N N . CYS A 1 383 ? -1.053 17.547 -0 1 98.81 383 CYS A N 1
ATOM 2793 C CA . CYS A 1 383 ? -0.184 17.344 -1.152 1 98.81 383 CYS A CA 1
ATOM 2794 C C . CYS A 1 383 ? 0.601 16.047 -1.01 1 98.81 383 CYS A C 1
ATOM 2796 O O . CYS A 1 383 ? 0.774 15.531 0.1 1 98.81 383 CYS A O 1
ATOM 2798 N N . ILE A 1 384 ? 0.968 15.484 -2.092 1 98.88 384 ILE A N 1
ATOM 2799 C CA . ILE A 1 384 ? 1.6 14.172 -2.092 1 98.88 384 ILE A CA 1
ATOM 2800 C C . ILE A 1 384 ? 2.857 14.203 -2.957 1 98.88 384 ILE A C 1
ATOM 2802 O O . ILE A 1 384 ? 2.814 14.633 -4.109 1 98.88 384 ILE A O 1
ATOM 2806 N N . GLY A 1 385 ? 4.059 13.742 -2.385 1 98.44 385 GLY A N 1
ATOM 2807 C CA . GLY A 1 385 ? 5.289 13.625 -3.154 1 98.44 385 GLY A CA 1
ATOM 2808 C C . GLY A 1 385 ? 5.09 12.922 -4.484 1 98.44 385 GLY A C 1
ATOM 2809 O O . GLY A 1 385 ? 4.332 11.953 -4.574 1 98.44 385 GLY A O 1
ATOM 2810 N N . GLY A 1 386 ? 5.852 13.312 -5.469 1 98.25 386 GLY A N 1
ATOM 2811 C CA . GLY A 1 386 ? 5.695 12.766 -6.809 1 98.25 386 GLY A CA 1
ATOM 2812 C C . GLY A 1 386 ? 4.621 13.469 -7.613 1 98.25 386 GLY A C 1
ATOM 2813 O O . GLY A 1 386 ? 4.461 13.211 -8.812 1 98.25 386 GLY A O 1
ATOM 2814 N N . GLY A 1 387 ? 3.889 14.391 -7.043 1 98.62 387 GLY A N 1
ATOM 2815 C CA . GLY A 1 387 ? 2.934 15.227 -7.754 1 98.62 387 GLY A CA 1
ATOM 2816 C C . GLY A 1 387 ? 1.519 14.688 -7.715 1 98.62 387 GLY A C 1
ATOM 2817 O O . GLY A 1 387 ? 0.93 14.398 -8.758 1 98.62 387 GLY A O 1
ATOM 2818 N N . MET A 1 388 ? 0.89 14.602 -6.547 1 98.81 388 MET A N 1
ATOM 2819 C CA . MET A 1 388 ? -0.509 14.211 -6.395 1 98.81 388 MET A CA 1
ATOM 2820 C C . MET A 1 388 ? -1.155 14.953 -5.227 1 98.81 388 MET A C 1
ATOM 2822 O O . MET A 1 388 ? -0.481 15.688 -4.5 1 98.81 388 MET A O 1
ATOM 2826 N N . GLY A 1 389 ? -2.416 14.898 -5.113 1 98.88 389 GLY A N 1
ATOM 2827 C CA . GLY A 1 389 ? -3.203 15.391 -3.996 1 98.88 389 GLY A CA 1
ATOM 2828 C C . GLY A 1 389 ? -4.41 14.531 -3.688 1 98.88 389 GLY A C 1
ATOM 2829 O O . GLY A 1 389 ? -4.895 13.797 -4.555 1 98.88 389 GLY A O 1
ATOM 2830 N N . VAL A 1 390 ? -4.84 14.531 -2.484 1 98.94 390 VAL A N 1
ATOM 2831 C CA . VAL A 1 390 ? -6.047 13.844 -2.049 1 98.94 390 VAL A CA 1
ATOM 2832 C C . VAL A 1 390 ? -6.84 14.734 -1.098 1 98.94 390 VAL A C 1
ATOM 2834 O O . VAL A 1 390 ? -6.258 15.516 -0.342 1 98.94 390 VAL A O 1
ATOM 2837 N N . ALA A 1 391 ? -8.125 14.719 -1.175 1 98.94 391 ALA A N 1
ATOM 2838 C CA . ALA A 1 391 ? -9.016 15.5 -0.322 1 98.94 391 ALA A CA 1
ATOM 2839 C C . ALA A 1 391 ? -10.273 14.711 0.031 1 98.94 391 ALA A C 1
ATOM 2841 O O . ALA A 1 391 ? -10.719 13.859 -0.744 1 98.94 391 ALA A O 1
ATOM 2842 N N . MET A 1 392 ? -10.797 14.945 1.176 1 98.94 392 MET A N 1
ATOM 2843 C CA . MET A 1 392 ? -12.031 14.32 1.643 1 98.94 392 MET A CA 1
ATOM 2844 C C . MET A 1 392 ? -12.961 15.352 2.268 1 98.94 392 MET A C 1
ATOM 2846 O O . MET A 1 392 ? -12.523 16.203 3.045 1 98.94 392 MET A O 1
ATOM 2850 N N . CYS A 1 393 ? -14.219 15.328 1.885 1 98.94 393 CYS A N 1
ATOM 2851 C CA . CYS A 1 393 ? -15.273 16.141 2.482 1 98.94 393 CYS A CA 1
ATOM 2852 C C . CYS A 1 393 ? -16.047 15.336 3.525 1 98.94 393 CYS A C 1
ATOM 2854 O O . CYS A 1 393 ? -16.516 14.234 3.244 1 98.94 393 CYS A O 1
ATOM 2856 N N . VAL A 1 394 ? -16.141 15.883 4.707 1 98.94 394 VAL A N 1
ATOM 2857 C CA . VAL A 1 394 ? -16.906 15.258 5.777 1 98.94 394 VAL A CA 1
ATOM 2858 C C . VAL A 1 394 ? -17.969 16.234 6.285 1 98.94 394 VAL A C 1
ATOM 2860 O O . VAL A 1 394 ? -17.797 17.453 6.215 1 98.94 394 VAL A O 1
ATOM 2863 N N . GLN A 1 395 ? -19.047 15.664 6.824 1 98.81 395 GLN A N 1
ATOM 2864 C CA . GLN A 1 395 ? -20.141 16.484 7.316 1 98.81 395 GLN A CA 1
ATOM 2865 C C . GLN A 1 395 ? -20.688 15.945 8.641 1 98.81 395 GLN A C 1
ATOM 2867 O O . GLN A 1 395 ? -21.062 14.773 8.727 1 98.81 395 GLN A O 1
ATOM 2872 N N . ARG A 1 396 ? -20.719 16.766 9.625 1 97.88 396 ARG A N 1
ATOM 2873 C CA . ARG A 1 396 ? -21.312 16.453 10.922 1 97.88 396 ARG A CA 1
ATOM 2874 C C . ARG A 1 396 ? -22.812 16.609 10.891 1 97.88 396 ARG A C 1
ATOM 2876 O O . ARG A 1 396 ? -23.328 17.547 10.258 1 97.88 396 ARG A O 1
ATOM 2883 N N . GLY A 1 397 ? -23.641 15.773 11.742 1 85.69 397 GLY A N 1
ATOM 2884 C CA . GLY A 1 397 ? -25.078 15.93 11.922 1 85.69 397 GLY A CA 1
ATOM 2885 C C . GLY A 1 397 ? -25.875 14.828 11.25 1 85.69 397 GLY A C 1
ATOM 2886 O O . GLY A 1 397 ? -25.359 14.086 10.422 1 85.69 397 GLY A O 1
ATOM 2887 N N . MET B 1 1 ? -22.75 -7.625 -6.227 1 34.81 1 MET B N 1
ATOM 2888 C CA . MET B 1 1 ? -23 -6.812 -7.41 1 34.81 1 MET B CA 1
ATOM 2889 C C . MET B 1 1 ? -24.344 -7.16 -8.031 1 34.81 1 MET B C 1
ATOM 2891 O O . MET B 1 1 ? -24.609 -8.328 -8.336 1 34.81 1 MET B O 1
ATOM 2895 N N . ASN B 1 2 ? -25.297 -6.539 -7.867 1 38.69 2 ASN B N 1
ATOM 2896 C CA . ASN B 1 2 ? -26.594 -6.883 -8.43 1 38.69 2 ASN B CA 1
ATOM 2897 C C . ASN B 1 2 ? -26.516 -7.137 -9.93 1 38.69 2 ASN B C 1
ATOM 2899 O O . ASN B 1 2 ? -25.734 -6.488 -10.633 1 38.69 2 ASN B O 1
ATOM 2903 N N . ALA B 1 3 ? -27.203 -8.234 -10.484 1 41.41 3 ALA B N 1
ATOM 2904 C CA . ALA B 1 3 ? -27.359 -8.672 -11.867 1 41.41 3 ALA B CA 1
ATOM 2905 C C . ALA B 1 3 ? -27.562 -7.484 -12.805 1 41.41 3 ALA B C 1
ATOM 2907 O O . ALA B 1 3 ? -27.25 -7.566 -13.992 1 41.41 3 ALA B O 1
ATOM 2908 N N . GLY B 1 4 ? -28.125 -6.523 -12.375 1 51.5 4 GLY B N 1
ATOM 2909 C CA . GLY B 1 4 ? -28.562 -5.434 -13.234 1 51.5 4 GLY B CA 1
ATOM 2910 C C . GLY B 1 4 ? -27.516 -4.336 -13.375 1 51.5 4 GLY B C 1
ATOM 2911 O O . GLY B 1 4 ? -27.703 -3.398 -14.156 1 51.5 4 GLY B O 1
ATOM 2912 N N . SER B 1 5 ? -26.328 -4.297 -12.43 1 78.62 5 SER B N 1
ATOM 2913 C CA . SER B 1 5 ? -25.344 -3.211 -12.43 1 78.62 5 SER B CA 1
ATOM 2914 C C . SER B 1 5 ? -24.297 -3.408 -13.523 1 78.62 5 SER B C 1
ATOM 2916 O O . SER B 1 5 ? -24.094 -4.527 -13.992 1 78.62 5 SER B O 1
ATOM 2918 N N . ASP B 1 6 ? -23.969 -2.43 -14.297 1 93.5 6 ASP B N 1
ATOM 2919 C CA . ASP B 1 6 ? -22.922 -2.395 -15.305 1 93.5 6 ASP B CA 1
ATOM 2920 C C . ASP B 1 6 ? -21.625 -3.006 -14.773 1 93.5 6 ASP B C 1
ATOM 2922 O O . ASP B 1 6 ? -20.906 -2.367 -14.008 1 93.5 6 ASP B O 1
ATOM 2926 N N . PRO B 1 7 ? -21.391 -4.344 -15.117 1 97.12 7 PRO B N 1
ATOM 2927 C CA . PRO B 1 7 ? -20.266 -5.07 -14.523 1 97.12 7 PRO B CA 1
ATOM 2928 C C . PRO B 1 7 ? -18.906 -4.457 -14.891 1 97.12 7 PRO B C 1
ATOM 2930 O O . PRO B 1 7 ? -18.797 -3.758 -15.898 1 97.12 7 PRO B O 1
ATOM 2933 N N . VAL B 1 8 ? -17.922 -4.715 -14.062 1 98.75 8 VAL B N 1
ATOM 2934 C CA . VAL B 1 8 ? -16.531 -4.348 -14.359 1 98.75 8 VAL B CA 1
ATOM 2935 C C . VAL B 1 8 ? -15.859 -5.465 -15.148 1 98.75 8 VAL B C 1
ATOM 2937 O O . VAL B 1 8 ? -15.922 -6.633 -14.758 1 98.75 8 VAL B O 1
ATOM 2940 N N . VAL B 1 9 ? -15.188 -5.113 -16.266 1 98.88 9 VAL B N 1
ATOM 2941 C CA . VAL B 1 9 ? -14.578 -6.113 -17.125 1 98.88 9 VAL B CA 1
ATOM 2942 C C . VAL B 1 9 ? -13.086 -5.836 -17.281 1 98.88 9 VAL B C 1
ATOM 2944 O O . VAL B 1 9 ? -12.641 -4.699 -17.109 1 98.88 9 VAL B O 1
ATOM 2947 N N . ILE B 1 10 ? -12.367 -6.883 -17.469 1 98.94 10 ILE B N 1
ATOM 2948 C CA . ILE B 1 10 ? -10.961 -6.824 -17.844 1 98.94 10 ILE B CA 1
ATOM 2949 C C . ILE B 1 10 ? -10.828 -6.906 -19.359 1 98.94 10 ILE B C 1
ATOM 2951 O O . ILE B 1 10 ? -11.297 -7.859 -19.984 1 98.94 10 ILE B O 1
ATOM 2955 N N . VAL B 1 11 ? -10.102 -5.945 -19.984 1 98.88 11 VAL B N 1
ATOM 2956 C CA . VAL B 1 11 ? -10.133 -5.887 -21.438 1 98.88 11 VAL B CA 1
ATOM 2957 C C . VAL B 1 11 ? -8.766 -6.262 -22 1 98.88 11 VAL B C 1
ATOM 2959 O O . VAL B 1 11 ? -8.641 -6.602 -23.188 1 98.88 11 VAL B O 1
ATOM 2962 N N . SER B 1 12 ? -7.758 -6.188 -21.188 1 98.88 12 SER B N 1
ATOM 2963 C CA . SER B 1 12 ? -6.43 -6.656 -21.562 1 98.88 12 SER B CA 1
ATOM 2964 C C . SER B 1 12 ? -5.633 -7.113 -20.344 1 98.88 12 SER B C 1
ATOM 2966 O O . SER B 1 12 ? -5.926 -6.711 -19.219 1 98.88 12 SER B O 1
ATOM 2968 N N . ALA B 1 13 ? -4.676 -8.008 -20.547 1 98.94 13 ALA B N 1
ATOM 2969 C CA . ALA B 1 13 ? -3.852 -8.617 -19.5 1 98.94 13 ALA B CA 1
ATOM 2970 C C . ALA B 1 13 ? -2.486 -9.023 -20.047 1 98.94 13 ALA B C 1
ATOM 2972 O O . ALA B 1 13 ? -2.391 -9.594 -21.141 1 98.94 13 ALA B O 1
ATOM 2973 N N . ALA B 1 14 ? -1.442 -8.68 -19.281 1 98.94 14 ALA B N 1
ATOM 2974 C CA . ALA B 1 14 ? -0.092 -9.062 -19.688 1 98.94 14 ALA B CA 1
ATOM 2975 C C . ALA B 1 14 ? 0.827 -9.188 -18.469 1 98.94 14 ALA B C 1
ATOM 2977 O O . ALA B 1 14 ? 0.532 -8.648 -17.406 1 98.94 14 ALA B O 1
ATOM 2978 N N . ARG B 1 15 ? 1.833 -9.891 -18.641 1 98.94 15 ARG B N 1
ATOM 2979 C CA . ARG B 1 15 ? 2.883 -10.023 -17.641 1 98.94 15 ARG B CA 1
ATOM 2980 C C . ARG B 1 15 ? 4.262 -10.062 -18.297 1 98.94 15 ARG B C 1
ATOM 2982 O O . ARG B 1 15 ? 4.379 -10.336 -19.484 1 98.94 15 ARG B O 1
ATOM 2989 N N . THR B 1 16 ? 5.281 -9.758 -17.516 1 98.94 16 THR B N 1
ATOM 2990 C CA . THR B 1 16 ? 6.645 -10.031 -17.953 1 98.94 16 THR B CA 1
ATOM 2991 C C . THR B 1 16 ? 6.965 -11.516 -17.828 1 98.94 16 THR B C 1
ATOM 2993 O O . THR B 1 16 ? 6.223 -12.266 -17.188 1 98.94 16 THR B O 1
ATOM 2996 N N . ALA B 1 17 ? 8.125 -11.867 -18.531 1 98.75 17 ALA B N 1
ATOM 2997 C CA . ALA B 1 17 ? 8.727 -13.125 -18.078 1 98.75 17 ALA B CA 1
ATOM 2998 C C . ALA B 1 17 ? 9.102 -13.062 -16.609 1 98.75 17 ALA B C 1
ATOM 3000 O O . ALA B 1 17 ? 9.352 -11.984 -16.062 1 98.75 17 ALA B O 1
ATOM 3001 N N . ILE B 1 18 ? 9.039 -14.195 -15.969 1 98.88 18 ILE B N 1
ATOM 3002 C CA . ILE B 1 18 ? 9.477 -14.273 -14.578 1 98.88 18 ILE B CA 1
ATOM 3003 C C . ILE B 1 18 ? 10.969 -14.602 -14.523 1 98.88 18 ILE B C 1
ATOM 3005 O O . ILE B 1 18 ? 11.406 -15.602 -15.086 1 98.88 18 ILE B O 1
ATOM 3009 N N . GLY B 1 19 ? 11.727 -13.695 -13.93 1 98.75 19 GLY B N 1
ATOM 3010 C CA . GLY B 1 19 ? 13.148 -13.93 -13.766 1 98.75 19 GLY B CA 1
ATOM 3011 C C . GLY B 1 19 ? 13.484 -14.711 -12.508 1 98.75 19 GLY B C 1
ATOM 3012 O O . GLY B 1 19 ? 12.766 -14.625 -11.508 1 98.75 19 GLY B O 1
ATOM 3013 N N . SER B 1 20 ? 14.602 -15.5 -12.562 1 98.44 20 SER B N 1
ATOM 3014 C CA . SER B 1 20 ? 15.125 -16.156 -11.375 1 98.44 20 SER B CA 1
ATOM 3015 C C . SER B 1 20 ? 15.844 -15.164 -10.469 1 98.44 20 SER B C 1
ATOM 3017 O O . SER B 1 20 ? 16.25 -14.094 -10.914 1 98.44 20 SER B O 1
ATOM 3019 N N . PHE B 1 21 ? 16.016 -15.602 -9.234 1 98.44 21 PHE B N 1
ATOM 3020 C CA . PHE B 1 21 ? 16.75 -14.789 -8.273 1 98.44 21 PHE B CA 1
ATOM 3021 C C . PHE B 1 21 ? 18.172 -14.539 -8.758 1 98.44 21 PHE B C 1
ATOM 3023 O O . PHE B 1 21 ? 18.922 -15.477 -9.016 1 98.44 21 PHE B O 1
ATOM 3030 N N . ASN B 1 22 ? 18.453 -13.195 -8.883 1 97.88 22 ASN B N 1
ATOM 3031 C CA . ASN B 1 22 ? 19.75 -12.758 -9.398 1 97.88 22 ASN B CA 1
ATOM 3032 C C . ASN B 1 22 ? 19.969 -13.211 -10.844 1 97.88 22 ASN B C 1
ATOM 3034 O O . ASN B 1 22 ? 21.109 -13.391 -11.273 1 97.88 22 ASN B O 1
ATOM 3038 N N . GLY B 1 23 ? 18.859 -13.414 -11.562 1 97.12 23 GLY B N 1
ATOM 3039 C CA . GLY B 1 23 ? 18.906 -13.898 -12.938 1 97.12 23 GLY B CA 1
ATOM 3040 C C . GLY B 1 23 ? 18.688 -12.805 -13.961 1 97.12 23 GLY B C 1
ATOM 3041 O O . GLY B 1 23 ? 19.25 -11.711 -13.844 1 97.12 23 GLY B O 1
ATOM 3042 N N . ALA B 1 24 ? 17.891 -13.07 -14.953 1 96.62 24 ALA B N 1
ATOM 3043 C CA . ALA B 1 24 ? 17.781 -12.305 -16.188 1 96.62 24 ALA B CA 1
ATOM 3044 C C . ALA B 1 24 ? 17.234 -10.906 -15.922 1 96.62 24 ALA B C 1
ATOM 3046 O O . ALA B 1 24 ? 17.578 -9.953 -16.625 1 96.62 24 ALA B O 1
ATOM 3047 N N . LEU B 1 25 ? 16.375 -10.766 -14.914 1 98 25 LEU B N 1
ATOM 3048 C CA . LEU B 1 25 ? 15.711 -9.484 -14.688 1 98 25 LEU B CA 1
ATOM 3049 C C . LEU B 1 25 ? 16.312 -8.773 -13.477 1 98 25 LEU B C 1
ATOM 3051 O O . LEU B 1 25 ? 15.805 -7.738 -13.047 1 98 25 LEU B O 1
ATOM 3055 N N . SER B 1 26 ? 17.422 -9.281 -12.938 1 97 26 SER B N 1
ATOM 3056 C CA . SER B 1 26 ? 17.953 -8.867 -11.641 1 97 26 SER B CA 1
ATOM 3057 C C . SER B 1 26 ? 18.438 -7.426 -11.68 1 97 26 SER B C 1
ATOM 3059 O O . SER B 1 26 ? 18.531 -6.773 -10.641 1 97 26 SER B O 1
ATOM 3061 N N . THR B 1 27 ? 18.719 -6.887 -12.844 1 95.31 27 THR B N 1
ATOM 3062 C CA . THR B 1 27 ? 19.297 -5.547 -12.938 1 95.31 27 THR B CA 1
ATOM 3063 C C . THR B 1 27 ? 18.219 -4.527 -13.32 1 95.31 27 THR B C 1
ATOM 3065 O O . THR B 1 27 ? 18.484 -3.324 -13.352 1 95.31 27 THR B O 1
ATOM 3068 N N . VAL B 1 28 ? 17.047 -4.941 -13.633 1 97.5 28 VAL B N 1
ATOM 3069 C CA . VAL B 1 28 ? 15.984 -4.059 -14.102 1 97.5 28 VAL B CA 1
ATOM 3070 C C . VAL B 1 28 ? 15.297 -3.402 -12.914 1 97.5 28 VAL B C 1
ATOM 3072 O O . VAL B 1 28 ? 14.773 -4.094 -12.031 1 97.5 28 VAL B O 1
ATOM 3075 N N . PRO B 1 29 ? 15.32 -2.016 -12.82 1 97.88 29 PRO B N 1
ATOM 3076 C CA . PRO B 1 29 ? 14.5 -1.403 -11.773 1 97.88 29 PRO B CA 1
ATOM 3077 C C . PRO B 1 29 ? 13.047 -1.873 -11.805 1 97.88 29 PRO B C 1
ATOM 3079 O O . PRO B 1 29 ? 12.477 -2.043 -12.891 1 97.88 29 PRO B O 1
ATOM 3082 N N . VAL B 1 30 ? 12.469 -2.119 -10.688 1 98.75 30 VAL B N 1
ATOM 3083 C CA . VAL B 1 30 ? 11.141 -2.719 -10.594 1 98.75 30 VAL B CA 1
ATOM 3084 C C . VAL B 1 30 ? 10.125 -1.858 -11.344 1 98.75 30 VAL B C 1
ATOM 3086 O O . VAL B 1 30 ? 9.219 -2.383 -12 1 98.75 30 VAL B O 1
ATOM 3089 N N . HIS B 1 31 ? 10.203 -0.478 -11.219 1 98.81 31 HIS B N 1
ATOM 3090 C CA . HIS B 1 31 ? 9.242 0.401 -11.867 1 98.81 31 HIS B CA 1
ATOM 3091 C C . HIS B 1 31 ? 9.344 0.302 -13.383 1 98.81 31 HIS B C 1
ATOM 3093 O O . HIS B 1 31 ? 8.367 0.549 -14.094 1 98.81 31 HIS B O 1
ATOM 3099 N N . GLU B 1 32 ? 10.516 -0.099 -13.938 1 98.62 32 GLU B N 1
ATOM 3100 C CA . GLU B 1 32 ? 10.648 -0.295 -15.375 1 98.62 32 GLU B CA 1
ATOM 3101 C C . GLU B 1 32 ? 9.891 -1.534 -15.844 1 98.62 32 GLU B C 1
ATOM 3103 O O . GLU B 1 32 ? 9.344 -1.558 -16.953 1 98.62 32 GLU B O 1
ATOM 3108 N N . MET B 1 33 ? 9.906 -2.584 -15.031 1 98.81 33 MET B N 1
ATOM 3109 C CA . MET B 1 33 ? 9.062 -3.736 -15.336 1 98.81 33 MET B CA 1
ATOM 3110 C C . MET B 1 33 ? 7.586 -3.357 -15.305 1 98.81 33 MET B C 1
ATOM 3112 O O . MET B 1 33 ? 6.812 -3.779 -16.156 1 98.81 33 MET B O 1
ATOM 3116 N N . GLY B 1 34 ? 7.207 -2.545 -14.266 1 98.94 34 GLY B N 1
ATOM 3117 C CA . GLY B 1 34 ? 5.852 -2.016 -14.234 1 98.94 34 GLY B CA 1
ATOM 3118 C C . GLY B 1 34 ? 5.496 -1.208 -15.461 1 98.94 34 GLY B C 1
ATOM 3119 O O . GLY B 1 34 ? 4.426 -1.392 -16.047 1 98.94 34 GLY B O 1
ATOM 3120 N N . THR B 1 35 ? 6.41 -0.323 -15.867 1 98.88 35 THR B N 1
ATOM 3121 C CA . THR B 1 35 ? 6.227 0.499 -17.062 1 98.88 35 THR B CA 1
ATOM 3122 C C . THR B 1 35 ? 5.973 -0.375 -18.281 1 98.88 35 THR B C 1
ATOM 3124 O O . THR B 1 35 ? 5.07 -0.092 -19.078 1 98.88 35 THR B O 1
ATOM 3127 N N . THR B 1 36 ? 6.727 -1.42 -18.391 1 98.81 36 THR B N 1
ATOM 3128 C CA . THR B 1 36 ? 6.66 -2.311 -19.547 1 98.81 36 THR B CA 1
ATOM 3129 C C . THR B 1 36 ? 5.277 -2.945 -19.672 1 98.81 36 THR B C 1
ATOM 3131 O O . THR B 1 36 ? 4.672 -2.938 -20.734 1 98.81 36 THR B O 1
ATOM 3134 N N . VAL B 1 37 ? 4.754 -3.461 -18.578 1 98.94 37 VAL B N 1
ATOM 3135 C CA . VAL B 1 37 ? 3.473 -4.152 -18.641 1 98.94 37 VAL B CA 1
ATOM 3136 C C . VAL B 1 37 ? 2.342 -3.137 -18.781 1 98.94 37 VAL B C 1
ATOM 3138 O O . VAL B 1 37 ? 1.318 -3.416 -19.406 1 98.94 37 VAL B O 1
ATOM 3141 N N . ILE B 1 38 ? 2.451 -1.925 -18.156 1 98.94 38 ILE B N 1
ATOM 3142 C CA . ILE B 1 38 ? 1.428 -0.895 -18.297 1 98.94 38 ILE B CA 1
ATOM 3143 C C . ILE B 1 38 ? 1.318 -0.47 -19.766 1 98.94 38 ILE B C 1
ATOM 3145 O O . ILE B 1 38 ? 0.217 -0.401 -20.312 1 98.94 38 ILE B O 1
ATOM 3149 N N . LYS B 1 39 ? 2.469 -0.219 -20.406 1 98.88 39 LYS B N 1
ATOM 3150 C CA . LYS B 1 39 ? 2.469 0.161 -21.812 1 98.88 39 LYS B CA 1
ATOM 3151 C C . LYS B 1 39 ? 1.785 -0.9 -22.672 1 98.88 39 LYS B C 1
ATOM 3153 O O . LYS B 1 39 ? 0.971 -0.575 -23.547 1 98.88 39 LYS B O 1
ATOM 3158 N N . GLU B 1 40 ? 2.109 -2.131 -22.406 1 98.88 40 GLU B N 1
ATOM 3159 C CA . GLU B 1 40 ? 1.611 -3.23 -23.234 1 98.88 40 GLU B CA 1
ATOM 3160 C C . GLU B 1 40 ? 0.098 -3.375 -23.094 1 98.88 40 GLU B C 1
ATOM 3162 O O . GLU B 1 40 ? -0.605 -3.525 -24.094 1 98.88 40 GLU B O 1
ATOM 3167 N N . VAL B 1 41 ? -0.43 -3.35 -21.875 1 98.94 41 VAL B N 1
ATOM 3168 C CA . VAL B 1 41 ? -1.856 -3.602 -21.703 1 98.94 41 VAL B CA 1
ATOM 3169 C C . VAL B 1 41 ? -2.66 -2.43 -22.266 1 98.94 41 VAL B C 1
ATOM 3171 O O . VAL B 1 41 ? -3.758 -2.619 -22.797 1 98.94 41 VAL B O 1
ATOM 3174 N N . LEU B 1 42 ? -2.154 -1.215 -22.156 1 98.88 42 LEU B N 1
ATOM 3175 C CA . LEU B 1 42 ? -2.834 -0.077 -22.766 1 98.88 42 LEU B CA 1
ATOM 3176 C C . LEU B 1 42 ? -2.859 -0.21 -24.281 1 98.88 42 LEU B C 1
ATOM 3178 O O . LEU B 1 42 ? -3.881 0.063 -24.906 1 98.88 42 LEU B O 1
ATOM 3182 N N . GLN B 1 43 ? -1.733 -0.64 -24.859 1 98.69 43 GLN B N 1
ATOM 3183 C CA . GLN B 1 43 ? -1.655 -0.85 -26.297 1 98.69 43 GLN B CA 1
ATOM 3184 C C . GLN B 1 43 ? -2.654 -1.909 -26.75 1 98.69 43 GLN B C 1
ATOM 3186 O O . GLN B 1 43 ? -3.383 -1.703 -27.719 1 98.69 43 GLN B O 1
ATOM 3191 N N . ARG B 1 44 ? -2.74 -2.996 -26.047 1 98.38 44 ARG B N 1
ATOM 3192 C CA . ARG B 1 44 ? -3.645 -4.086 -26.406 1 98.38 44 ARG B CA 1
ATOM 3193 C C . ARG B 1 44 ? -5.102 -3.641 -26.297 1 98.38 44 ARG B C 1
ATOM 3195 O O . ARG B 1 44 ? -5.945 -4.082 -27.094 1 98.38 44 ARG B O 1
ATOM 3202 N N . ALA B 1 45 ? -5.387 -2.828 -25.344 1 98.38 45 ALA B N 1
ATOM 3203 C CA . ALA B 1 45 ? -6.75 -2.355 -25.125 1 98.38 45 ALA B CA 1
ATOM 3204 C C . ALA B 1 45 ? -7.074 -1.168 -26.031 1 98.38 45 ALA B C 1
ATOM 3206 O O . ALA B 1 45 ? -8.211 -0.701 -26.062 1 98.38 45 ALA B O 1
ATOM 3207 N N . LYS B 1 46 ? -6.055 -0.632 -26.688 1 97.94 46 LYS B N 1
ATOM 3208 C CA . LYS B 1 46 ? -6.195 0.581 -27.484 1 97.94 46 LYS B CA 1
ATOM 3209 C C . LYS B 1 46 ? -6.707 1.743 -26.625 1 97.94 46 LYS B C 1
ATOM 3211 O O . LYS B 1 46 ? -7.641 2.443 -27.031 1 97.94 46 LYS B O 1
ATOM 3216 N N . VAL B 1 47 ? -6.234 1.832 -25.516 1 98.69 47 VAL B N 1
ATOM 3217 C CA . VAL B 1 47 ? -6.531 2.936 -24.609 1 98.69 47 VAL B CA 1
ATOM 3218 C C . VAL B 1 47 ? -5.363 3.916 -24.578 1 98.69 47 VAL B C 1
ATOM 3220 O O . VAL B 1 47 ? -4.223 3.527 -24.312 1 98.69 47 VAL B O 1
ATOM 3223 N N . ALA B 1 48 ? -5.633 5.184 -24.906 1 98.69 48 ALA B N 1
ATOM 3224 C CA . ALA B 1 48 ? -4.594 6.203 -24.797 1 98.69 48 ALA B CA 1
ATOM 3225 C C . ALA B 1 48 ? -4.238 6.465 -23.344 1 98.69 48 ALA B C 1
ATOM 3227 O O . ALA B 1 48 ? -5.117 6.477 -22.469 1 98.69 48 ALA B O 1
ATOM 3228 N N . PRO B 1 49 ? -2.957 6.637 -23.047 1 98.75 49 PRO B N 1
ATOM 3229 C CA . PRO B 1 49 ? -2.533 6.867 -21.656 1 98.75 49 PRO B CA 1
ATOM 3230 C C . PRO B 1 49 ? -3.322 7.984 -20.984 1 98.75 49 PRO B C 1
ATOM 3232 O O . PRO B 1 49 ? -3.598 7.91 -19.781 1 98.75 49 PRO B O 1
ATOM 3235 N N . GLU B 1 50 ? -3.746 9.016 -21.656 1 98.38 50 GLU B N 1
ATOM 3236 C CA . GLU B 1 50 ? -4.441 10.172 -21.094 1 98.38 50 GLU B CA 1
ATOM 3237 C C . GLU B 1 50 ? -5.863 9.812 -20.672 1 98.38 50 GLU B C 1
ATOM 3239 O O . GLU B 1 50 ? -6.504 10.555 -19.922 1 98.38 50 GLU B O 1
ATOM 3244 N N . GLU B 1 51 ? -6.336 8.648 -21.141 1 98.62 51 GLU B N 1
ATOM 3245 C CA . GLU B 1 51 ? -7.695 8.219 -20.828 1 98.62 51 GLU B CA 1
ATOM 3246 C C . GLU B 1 51 ? -7.738 7.469 -19.5 1 98.62 51 GLU B C 1
ATOM 3248 O O . GLU B 1 51 ? -8.812 7.238 -18.938 1 98.62 51 GLU B O 1
ATOM 3253 N N . VAL B 1 52 ? -6.586 7.094 -19.031 1 98.88 52 VAL B N 1
ATOM 3254 C CA . VAL B 1 52 ? -6.512 6.367 -17.766 1 98.88 52 VAL B CA 1
ATOM 3255 C C . VAL B 1 52 ? -6.875 7.293 -16.609 1 98.88 52 VAL B C 1
ATOM 3257 O O . VAL B 1 52 ? -6.461 8.453 -16.594 1 98.88 52 VAL B O 1
ATOM 3260 N N . SER B 1 53 ? -7.648 6.789 -15.672 1 98.62 53 SER B N 1
ATOM 3261 C CA . SER B 1 53 ? -8.07 7.645 -14.57 1 98.62 53 SER B CA 1
ATOM 3262 C C . SER B 1 53 ? -7.312 7.312 -13.289 1 98.62 53 SER B C 1
ATOM 3264 O O . SER B 1 53 ? -7.27 8.125 -12.359 1 98.62 53 SER B O 1
ATOM 3266 N N . GLU B 1 54 ? -6.758 6.117 -13.227 1 98.81 54 GLU B N 1
ATOM 3267 C CA . GLU B 1 54 ? -6.086 5.68 -12.008 1 98.81 54 GLU B CA 1
ATOM 3268 C C . GLU B 1 54 ? -5.191 4.473 -12.273 1 98.81 54 GLU B C 1
ATOM 3270 O O . GLU B 1 54 ? -5.488 3.652 -13.148 1 98.81 54 GLU B O 1
ATOM 3275 N N . VAL B 1 55 ? -4.031 4.383 -11.617 1 99 55 VAL B N 1
ATOM 3276 C CA . VAL B 1 55 ? -3.148 3.221 -11.672 1 99 55 VAL B CA 1
ATOM 3277 C C . VAL B 1 55 ? -2.936 2.668 -10.266 1 99 55 VAL B C 1
ATOM 3279 O O . VAL B 1 55 ? -2.572 3.41 -9.352 1 99 55 VAL B O 1
ATOM 3282 N N . ILE B 1 56 ? -3.176 1.359 -10.055 1 99 56 ILE B N 1
ATOM 3283 C CA . ILE B 1 56 ? -3.037 0.702 -8.766 1 99 56 ILE B CA 1
ATOM 3284 C C . ILE B 1 56 ? -2.164 -0.541 -8.906 1 99 56 ILE B C 1
ATOM 3286 O O . ILE B 1 56 ? -2.502 -1.463 -9.656 1 99 56 ILE B O 1
ATOM 3290 N N . PHE B 1 57 ? -1.061 -0.634 -8.18 1 98.94 57 PHE B N 1
ATOM 3291 C CA . PHE B 1 57 ? -0.185 -1.798 -8.258 1 98.94 57 PHE B CA 1
ATOM 3292 C C . PHE B 1 57 ? 0.081 -2.367 -6.871 1 98.94 57 PHE B C 1
ATOM 3294 O O . PHE B 1 57 ? 0.215 -1.616 -5.902 1 98.94 57 PHE B O 1
ATOM 3301 N N . GLY B 1 58 ? 0.133 -3.717 -6.773 1 98.88 58 GLY B N 1
ATOM 3302 C CA . GLY B 1 58 ? 0.725 -4.367 -5.617 1 98.88 58 GLY B CA 1
ATOM 3303 C C . GLY B 1 58 ? 2.242 -4.328 -5.621 1 98.88 58 GLY B C 1
ATOM 3304 O O . GLY B 1 58 ? 2.871 -4.562 -6.652 1 98.88 58 GLY B O 1
ATOM 3305 N N . HIS B 1 59 ? 2.861 -4.027 -4.566 1 98.88 59 HIS B N 1
ATOM 3306 C CA . HIS B 1 59 ? 4.309 -3.961 -4.383 1 98.88 59 HIS B CA 1
ATOM 3307 C C . HIS B 1 59 ? 4.691 -4.191 -2.926 1 98.88 59 HIS B C 1
ATOM 3309 O O . HIS B 1 59 ? 4.203 -3.498 -2.033 1 98.88 59 HIS B O 1
ATOM 3315 N N . VAL B 1 60 ? 5.57 -5.219 -2.676 1 98.81 60 VAL B N 1
ATOM 3316 C CA . VAL B 1 60 ? 5.82 -5.645 -1.303 1 98.81 60 VAL B CA 1
ATOM 3317 C C . VAL B 1 60 ? 7.156 -5.074 -0.821 1 98.81 60 VAL B C 1
ATOM 3319 O O . VAL B 1 60 ? 7.199 -4.32 0.153 1 98.81 60 VAL B O 1
ATOM 3322 N N . LEU B 1 61 ? 8.234 -5.414 -1.506 1 98.69 61 LEU B N 1
ATOM 3323 C CA . LEU B 1 61 ? 9.578 -4.988 -1.123 1 98.69 61 LEU B CA 1
ATOM 3324 C C . LEU B 1 61 ? 9.93 -3.654 -1.772 1 98.69 61 LEU B C 1
ATOM 3326 O O . LEU B 1 61 ? 10.664 -3.617 -2.76 1 98.69 61 LEU B O 1
ATOM 3330 N N . THR B 1 62 ? 9.523 -2.562 -1.165 1 98.44 62 THR B N 1
ATOM 3331 C CA . THR B 1 62 ? 9.617 -1.247 -1.79 1 98.44 62 THR B CA 1
ATOM 3332 C C . THR B 1 62 ? 10.914 -0.552 -1.401 1 98.44 62 THR B C 1
ATOM 3334 O O . THR B 1 62 ? 11.273 0.479 -1.977 1 98.44 62 THR B O 1
ATOM 3337 N N . ALA B 1 63 ? 11.672 -1.087 -0.424 1 98.44 63 ALA B N 1
ATOM 3338 C CA . ALA B 1 63 ? 12.875 -0.434 0.083 1 98.44 63 ALA B CA 1
ATOM 3339 C C . ALA B 1 63 ? 13.875 -0.182 -1.041 1 98.44 63 ALA B C 1
ATOM 3341 O O . ALA B 1 63 ? 14.25 -1.106 -1.766 1 98.44 63 ALA B O 1
ATOM 3342 N N . GLY B 1 64 ? 14.273 1.062 -1.192 1 98.12 64 GLY B N 1
ATOM 3343 C CA . GLY B 1 64 ? 15.328 1.404 -2.131 1 98.12 64 GLY B CA 1
ATOM 3344 C C . GLY B 1 64 ? 14.828 1.599 -3.549 1 98.12 64 GLY B C 1
ATOM 3345 O O . GLY B 1 64 ? 15.609 1.877 -4.457 1 98.12 64 GLY B O 1
ATOM 3346 N N . CYS B 1 65 ? 13.523 1.496 -3.783 1 98.5 65 CYS B N 1
ATOM 3347 C CA . CYS B 1 65 ? 12.984 1.588 -5.137 1 98.5 65 CYS B CA 1
ATOM 3348 C C . CYS B 1 65 ? 12.617 3.027 -5.48 1 98.5 65 CYS B C 1
ATOM 3350 O O . CYS B 1 65 ? 12.117 3.301 -6.574 1 98.5 65 CYS B O 1
ATOM 3352 N N . GLY B 1 66 ? 12.859 3.975 -4.535 1 98.25 66 GLY B N 1
ATOM 3353 C CA . GLY B 1 66 ? 12.508 5.367 -4.754 1 98.25 66 GLY B CA 1
ATOM 3354 C C . GLY B 1 66 ? 11.086 5.695 -4.332 1 98.25 66 GLY B C 1
ATOM 3355 O O . GLY B 1 66 ? 10.328 4.801 -3.941 1 98.25 66 GLY B O 1
ATOM 3356 N N . GLN B 1 67 ? 10.812 6.977 -4.402 1 98.44 67 GLN B N 1
ATOM 3357 C CA . GLN B 1 67 ? 9.516 7.488 -3.975 1 98.44 67 GLN B CA 1
ATOM 3358 C C . GLN B 1 67 ? 8.398 6.969 -4.875 1 98.44 67 GLN B C 1
ATOM 3360 O O . GLN B 1 67 ? 8.406 7.203 -6.086 1 98.44 67 GLN B O 1
ATOM 3365 N N . ASN B 1 68 ? 7.402 6.227 -4.316 1 98.56 68 ASN B N 1
ATOM 3366 C CA . ASN B 1 68 ? 6.211 5.742 -5.008 1 98.56 68 ASN B CA 1
ATOM 3367 C C . ASN B 1 68 ? 6.559 5.086 -6.34 1 98.56 68 ASN B C 1
ATOM 3369 O O . ASN B 1 68 ? 6.305 5.652 -7.402 1 98.56 68 ASN B O 1
ATOM 3373 N N . PRO B 1 69 ? 7.047 3.846 -6.359 1 98.75 69 PRO B N 1
ATOM 3374 C CA . PRO B 1 69 ? 7.449 3.156 -7.586 1 98.75 69 PRO B CA 1
ATOM 3375 C C . PRO B 1 69 ? 6.297 2.982 -8.57 1 98.75 69 PRO B C 1
ATOM 3377 O O . PRO B 1 69 ? 6.512 2.98 -9.789 1 98.75 69 PRO B O 1
ATOM 3380 N N . THR B 1 70 ? 5.074 2.838 -8.102 1 98.88 70 THR B N 1
ATOM 3381 C CA . THR B 1 70 ? 3.924 2.711 -8.984 1 98.88 70 THR B CA 1
ATOM 3382 C C . THR B 1 70 ? 3.725 3.988 -9.797 1 98.88 70 THR B C 1
ATOM 3384 O O . THR B 1 70 ? 3.416 3.93 -10.992 1 98.88 70 THR B O 1
ATOM 3387 N N . ARG B 1 71 ? 3.863 5.148 -9.133 1 98.81 71 ARG B N 1
ATOM 3388 C CA . ARG B 1 71 ? 3.789 6.426 -9.844 1 98.81 71 ARG B CA 1
ATOM 3389 C C . ARG B 1 71 ? 4.887 6.531 -10.891 1 98.81 71 ARG B C 1
ATOM 3391 O O . ARG B 1 71 ? 4.652 7.023 -12 1 98.81 71 ARG B O 1
ATOM 3398 N N . GLN B 1 72 ? 6.125 6.098 -10.57 1 98.88 72 GLN B N 1
ATOM 3399 C CA . GLN B 1 72 ? 7.227 6.059 -11.523 1 98.88 72 GLN B CA 1
ATOM 3400 C C . GLN B 1 72 ? 6.871 5.211 -12.742 1 98.88 72 GLN B C 1
ATOM 3402 O O . GLN B 1 72 ? 7.086 5.633 -13.883 1 98.88 72 GLN B O 1
ATOM 3407 N N . ALA B 1 73 ? 6.332 4.016 -12.461 1 98.94 73 ALA B N 1
ATOM 3408 C CA . ALA B 1 73 ? 5.953 3.107 -13.539 1 98.94 73 ALA B CA 1
ATOM 3409 C C . ALA B 1 73 ? 4.871 3.721 -14.414 1 98.94 73 ALA B C 1
ATOM 3411 O O . ALA B 1 73 ? 4.926 3.617 -15.648 1 98.94 73 ALA B O 1
ATOM 3412 N N . SER B 1 74 ? 3.854 4.328 -13.766 1 98.94 74 SER B N 1
ATOM 3413 C CA . SER B 1 74 ? 2.73 4.953 -14.461 1 98.94 74 SER B CA 1
ATOM 3414 C C . SER B 1 74 ? 3.207 6.047 -15.406 1 98.94 74 SER B C 1
ATOM 3416 O O . SER B 1 74 ? 2.877 6.035 -16.594 1 98.94 74 SER B O 1
ATOM 3418 N N . VAL B 1 75 ? 4.008 6.977 -14.883 1 98.88 75 VAL B N 1
ATOM 3419 C CA . VAL B 1 75 ? 4.504 8.102 -15.672 1 98.88 75 VAL B CA 1
ATOM 3420 C C . VAL B 1 75 ? 5.477 7.594 -16.734 1 98.88 75 VAL B C 1
ATOM 3422 O O . VAL B 1 75 ? 5.488 8.102 -17.859 1 98.88 75 VAL B O 1
ATOM 3425 N N . GLY B 1 76 ? 6.277 6.562 -16.422 1 98.75 76 GLY B N 1
ATOM 3426 C CA . GLY B 1 76 ? 7.18 5.945 -17.375 1 98.75 76 GLY B CA 1
ATOM 3427 C C . GLY B 1 76 ? 6.465 5.348 -18.578 1 98.75 76 GLY B C 1
ATOM 3428 O O . GLY B 1 76 ? 7.027 5.266 -19.672 1 98.75 76 GLY B O 1
ATOM 3429 N N . ALA B 1 77 ? 5.223 4.949 -18.375 1 98.88 77 ALA B N 1
ATOM 3430 C CA . ALA B 1 77 ? 4.434 4.324 -19.422 1 98.88 77 ALA B CA 1
ATOM 3431 C C . ALA B 1 77 ? 3.74 5.375 -20.297 1 98.88 77 ALA B C 1
ATOM 3433 O O . ALA B 1 77 ? 2.992 5.039 -21.219 1 98.88 77 ALA B O 1
ATOM 3434 N N . GLY B 1 78 ? 3.939 6.629 -19.969 1 98.81 78 GLY B N 1
ATOM 3435 C CA . GLY B 1 78 ? 3.371 7.711 -20.75 1 98.81 78 GLY B CA 1
ATOM 3436 C C . GLY B 1 78 ? 2.072 8.242 -20.188 1 98.81 78 GLY B C 1
ATOM 3437 O O . GLY B 1 78 ? 1.45 9.133 -20.766 1 98.81 78 GLY B O 1
ATOM 3438 N N . ILE B 1 79 ? 1.594 7.762 -19.109 1 98.94 79 ILE B N 1
ATOM 3439 C CA . ILE B 1 79 ? 0.397 8.273 -18.453 1 98.94 79 ILE B CA 1
ATOM 3440 C C . ILE B 1 79 ? 0.692 9.648 -17.844 1 98.94 79 ILE B C 1
ATOM 3442 O O . ILE B 1 79 ? 1.689 9.82 -17.141 1 98.94 79 ILE B O 1
ATOM 3446 N N . PRO B 1 80 ? -0.155 10.625 -18.078 1 98.88 80 PRO B N 1
ATOM 3447 C CA . PRO B 1 80 ? 0.148 11.992 -17.641 1 98.88 80 PRO B CA 1
ATOM 3448 C C . PRO B 1 80 ? 0.188 12.141 -16.125 1 98.88 80 PRO B C 1
ATOM 3450 O O . PRO B 1 80 ? -0.443 11.359 -15.406 1 98.88 80 PRO B O 1
ATOM 3453 N N . TYR B 1 81 ? 0.859 13.18 -15.68 1 98.75 81 TYR B N 1
ATOM 3454 C CA . TYR B 1 81 ? 1.008 13.477 -14.258 1 98.75 81 TYR B CA 1
ATOM 3455 C C . TYR B 1 81 ? -0.349 13.727 -13.602 1 98.75 81 TYR B C 1
ATOM 3457 O O . TYR B 1 81 ? -0.495 13.578 -12.391 1 98.75 81 TYR B O 1
ATOM 3465 N N . SER B 1 82 ? -1.354 14.07 -14.336 1 98.62 82 SER B N 1
ATOM 3466 C CA . SER B 1 82 ? -2.672 14.375 -13.789 1 98.62 82 SER B CA 1
ATOM 3467 C C . SER B 1 82 ? -3.359 13.109 -13.273 1 98.62 82 SER B C 1
ATOM 3469 O O . SER B 1 82 ? -4.352 13.195 -12.547 1 98.62 82 SER B O 1
ATOM 3471 N N . VAL B 1 83 ? -2.869 11.914 -13.672 1 98.81 83 VAL B N 1
ATOM 3472 C CA . VAL B 1 83 ? -3.494 10.648 -13.305 1 98.81 83 VAL B CA 1
ATOM 3473 C C . VAL B 1 83 ? -2.85 10.102 -12.031 1 98.81 83 VAL B C 1
ATOM 3475 O O . VAL B 1 83 ? -1.638 9.883 -11.984 1 98.81 83 VAL B O 1
ATOM 3478 N N . PRO B 1 84 ? -3.645 9.922 -10.961 1 98.81 84 PRO B N 1
ATOM 3479 C CA . PRO B 1 84 ? -3.092 9.383 -9.711 1 98.81 84 PRO B CA 1
ATOM 3480 C C . PRO B 1 84 ? -2.623 7.938 -9.852 1 98.81 84 PRO B C 1
ATOM 3482 O O . PRO B 1 84 ? -3.215 7.164 -10.609 1 98.81 84 PRO B O 1
ATOM 3485 N N . ALA B 1 85 ? -1.562 7.57 -9.156 1 98.94 85 ALA B N 1
ATOM 3486 C CA . ALA B 1 85 ? -1.002 6.223 -9.102 1 98.94 85 ALA B CA 1
ATOM 3487 C C . ALA B 1 85 ? -0.48 5.906 -7.699 1 98.94 85 ALA B C 1
ATOM 3489 O O . ALA B 1 85 ? 0.156 6.75 -7.062 1 98.94 85 ALA B O 1
ATOM 3490 N N . TRP B 1 86 ? -0.804 4.75 -7.184 1 98.88 86 TRP B N 1
ATOM 3491 C CA . TRP B 1 86 ? -0.432 4.379 -5.82 1 98.88 86 TRP B CA 1
ATOM 3492 C C . TRP B 1 86 ? -0.354 2.861 -5.672 1 98.88 86 TRP B C 1
ATOM 3494 O O . TRP B 1 86 ? -0.673 2.123 -6.605 1 98.88 86 TRP B O 1
ATOM 3504 N N . SER B 1 87 ? 0.173 2.373 -4.547 1 98.81 87 SER B N 1
ATOM 3505 C CA . SER B 1 87 ? 0.389 0.943 -4.355 1 98.81 87 SER B CA 1
ATOM 3506 C C . SER B 1 87 ? -0.399 0.419 -3.16 1 98.81 87 SER B C 1
ATOM 3508 O O . SER B 1 87 ? -0.745 1.182 -2.256 1 98.81 87 SER B O 1
ATOM 3510 N N . CYS B 1 88 ? -0.738 -0.821 -3.205 1 98.75 88 CYS B N 1
ATOM 3511 C CA . CYS B 1 88 ? -1.204 -1.559 -2.037 1 98.75 88 CYS B CA 1
ATOM 3512 C C . CYS B 1 88 ? -0.23 -2.674 -1.672 1 98.75 88 CYS B C 1
ATOM 3514 O O . CYS B 1 88 ? 0.552 -3.119 -2.514 1 98.75 88 CYS B O 1
ATOM 3516 N N . GLN B 1 89 ? -0.204 -3.016 -0.426 1 98.62 89 GLN B N 1
ATOM 3517 C CA . GLN B 1 89 ? 0.683 -4.059 0.081 1 98.62 89 GLN B CA 1
ATOM 3518 C C . GLN B 1 89 ? -0.079 -5.051 0.952 1 98.62 89 GLN B C 1
ATOM 3520 O O . GLN B 1 89 ? -0.467 -4.73 2.076 1 98.62 89 GLN B O 1
ATOM 3525 N N . MET B 1 90 ? -0.312 -6.207 0.418 1 98.75 90 MET B N 1
ATOM 3526 C CA . MET B 1 90 ? -0.889 -7.375 1.078 1 98.75 90 MET B CA 1
ATOM 3527 C C . MET B 1 90 ? -0.056 -8.625 0.805 1 98.75 90 MET B C 1
ATOM 3529 O O . MET B 1 90 ? -0.593 -9.664 0.414 1 98.75 90 MET B O 1
ATOM 3533 N N . ILE B 1 91 ? 1.232 -8.461 0.895 1 98.56 91 ILE B N 1
ATOM 3534 C CA . ILE B 1 91 ? 2.248 -9.484 0.663 1 98.56 91 ILE B CA 1
ATOM 3535 C C . ILE B 1 91 ? 2.006 -10.156 -0.687 1 98.56 91 ILE B C 1
ATOM 3537 O O . ILE B 1 91 ? 1.948 -9.484 -1.72 1 98.56 91 ILE B O 1
ATOM 3541 N N . CYS B 1 92 ? 1.838 -11.492 -0.672 1 98.5 92 CYS B N 1
ATOM 3542 C CA . CYS B 1 92 ? 1.707 -12.242 -1.914 1 98.5 92 CYS B CA 1
ATOM 3543 C C . CYS B 1 92 ? 0.419 -11.875 -2.643 1 98.5 92 CYS B C 1
ATOM 3545 O O . CYS B 1 92 ? 0.333 -12.008 -3.865 1 98.5 92 CYS B O 1
ATOM 3547 N N . GLY B 1 93 ? -0.543 -11.43 -1.902 1 98.81 93 GLY B N 1
ATOM 3548 C CA . GLY B 1 93 ? -1.846 -11.148 -2.486 1 98.81 93 GLY B CA 1
ATOM 3549 C C . GLY B 1 93 ? -1.95 -9.758 -3.072 1 98.81 93 GLY B C 1
ATOM 3550 O O . GLY B 1 93 ? -2.984 -9.383 -3.633 1 98.81 93 GLY B O 1
ATOM 3551 N N . SER B 1 94 ? -0.869 -8.938 -3.057 1 98.94 94 SER B N 1
ATOM 3552 C CA . SER B 1 94 ? -0.897 -7.516 -3.367 1 98.94 94 SER B CA 1
ATOM 3553 C C . SER B 1 94 ? -1.403 -7.266 -4.785 1 98.94 94 SER B C 1
ATOM 3555 O O . SER B 1 94 ? -2.248 -6.395 -5.004 1 98.94 94 SER B O 1
ATOM 3557 N N . GLY B 1 95 ? -0.869 -8.023 -5.746 1 98.94 95 GLY B N 1
ATOM 3558 C CA . GLY B 1 95 ? -1.256 -7.816 -7.129 1 98.94 95 GLY B CA 1
ATOM 3559 C C . GLY B 1 95 ? -2.729 -8.07 -7.387 1 98.94 95 GLY B C 1
ATOM 3560 O O . GLY B 1 95 ? -3.377 -7.332 -8.125 1 98.94 95 GLY B O 1
ATOM 3561 N N . LEU B 1 96 ? -3.279 -9.156 -6.812 1 98.94 96 LEU B N 1
ATOM 3562 C CA . LEU B 1 96 ? -4.695 -9.445 -6.98 1 98.94 96 LEU B CA 1
ATOM 3563 C C . LEU B 1 96 ? -5.555 -8.445 -6.219 1 98.94 96 LEU B C 1
ATOM 3565 O O . LEU B 1 96 ? -6.629 -8.055 -6.688 1 98.94 96 LEU B O 1
ATOM 3569 N N . LYS B 1 97 ? -5.082 -8.062 -5.023 1 98.94 97 LYS B N 1
ATOM 3570 C CA . LYS B 1 97 ? -5.789 -7.039 -4.254 1 98.94 97 LYS B CA 1
ATOM 3571 C C . LYS B 1 97 ? -5.906 -5.742 -5.043 1 98.94 97 LYS B C 1
ATOM 3573 O O . LYS B 1 97 ? -6.945 -5.078 -5.004 1 98.94 97 LYS B O 1
ATOM 3578 N N . ALA B 1 98 ? -4.836 -5.375 -5.727 1 98.94 98 ALA B N 1
ATOM 3579 C CA . ALA B 1 98 ? -4.867 -4.176 -6.562 1 98.94 98 ALA B CA 1
ATOM 3580 C C . ALA B 1 98 ? -6 -4.246 -7.582 1 98.94 98 ALA B C 1
ATOM 3582 O O . ALA B 1 98 ? -6.68 -3.248 -7.832 1 98.94 98 ALA B O 1
ATOM 3583 N N . VAL B 1 99 ? -6.227 -5.395 -8.156 1 98.94 99 VAL B N 1
ATOM 3584 C CA . VAL B 1 99 ? -7.285 -5.582 -9.141 1 98.94 99 VAL B CA 1
ATOM 3585 C C . VAL B 1 99 ? -8.648 -5.469 -8.461 1 98.94 99 VAL B C 1
ATOM 3587 O O . VAL B 1 99 ? -9.578 -4.879 -9.016 1 98.94 99 VAL B O 1
ATOM 3590 N N . CYS B 1 100 ? -8.773 -6.062 -7.242 1 98.88 100 CYS B N 1
ATOM 3591 C CA . CYS B 1 100 ? -10.008 -5.938 -6.473 1 98.88 100 CYS B CA 1
ATOM 3592 C C . CYS B 1 100 ? -10.336 -4.473 -6.203 1 98.88 100 CYS B C 1
ATOM 3594 O O . CYS B 1 100 ? -11.484 -4.051 -6.355 1 98.88 100 CYS B O 1
ATOM 3596 N N . LEU B 1 101 ? -9.312 -3.723 -5.824 1 98.88 101 LEU B N 1
ATOM 3597 C CA . LEU B 1 101 ? -9.5 -2.311 -5.5 1 98.88 101 LEU B CA 1
ATOM 3598 C C . LEU B 1 101 ? -9.875 -1.513 -6.746 1 98.88 101 LEU B C 1
ATOM 3600 O O . LEU B 1 101 ? -10.688 -0.594 -6.676 1 98.88 101 LEU B O 1
ATOM 3604 N N . ALA B 1 102 ? -9.266 -1.837 -7.855 1 98.88 102 ALA B N 1
ATOM 3605 C CA . ALA B 1 102 ? -9.617 -1.2 -9.125 1 98.88 102 ALA B CA 1
ATOM 3606 C C . ALA B 1 102 ? -11.086 -1.443 -9.469 1 98.88 102 ALA B C 1
ATOM 3608 O O . ALA B 1 102 ? -11.789 -0.527 -9.906 1 98.88 102 ALA B O 1
ATOM 3609 N N . ALA B 1 103 ? -11.5 -2.682 -9.297 1 98.75 103 ALA B N 1
ATOM 3610 C CA . ALA B 1 103 ? -12.898 -3.025 -9.57 1 98.75 103 ALA B CA 1
ATOM 3611 C C . ALA B 1 103 ? -13.844 -2.221 -8.68 1 98.75 103 ALA B C 1
ATOM 3613 O O . ALA B 1 103 ? -14.875 -1.738 -9.148 1 98.75 103 ALA B O 1
ATOM 3614 N N . GLN B 1 104 ? -13.5 -2.078 -7.41 1 98.25 104 GLN B N 1
ATOM 3615 C CA . GLN B 1 104 ? -14.305 -1.287 -6.48 1 98.25 104 GLN B CA 1
ATOM 3616 C C . GLN B 1 104 ? -14.375 0.172 -6.922 1 98.25 104 GLN B C 1
ATOM 3618 O O . GLN B 1 104 ? -15.445 0.781 -6.898 1 98.25 104 GLN B O 1
ATOM 3623 N N . SER B 1 105 ? -13.211 0.744 -7.281 1 98.31 105 SER B N 1
ATOM 3624 C CA . SER B 1 105 ? -13.141 2.148 -7.668 1 98.31 105 SER B CA 1
ATOM 3625 C C . SER B 1 105 ? -14.016 2.43 -8.891 1 98.31 105 SER B C 1
ATOM 3627 O O . SER B 1 105 ? -14.672 3.473 -8.961 1 98.31 105 SER B O 1
ATOM 3629 N N . ILE B 1 106 ? -14 1.531 -9.844 1 98.44 106 ILE B N 1
ATOM 3630 C CA . ILE B 1 106 ? -14.797 1.674 -11.055 1 98.44 106 ILE B CA 1
ATOM 3631 C C . ILE B 1 106 ? -16.281 1.511 -10.727 1 98.44 106 ILE B C 1
ATOM 3633 O O . ILE B 1 106 ? -17.109 2.297 -11.188 1 98.44 106 ILE B O 1
ATOM 3637 N N . ALA B 1 107 ? -16.594 0.463 -9.945 1 97.69 107 ALA B N 1
ATOM 3638 C CA . ALA B 1 107 ? -17.984 0.193 -9.586 1 97.69 107 ALA B CA 1
ATOM 3639 C C . ALA B 1 107 ? -18.594 1.374 -8.836 1 97.69 107 ALA B C 1
ATOM 3641 O O . ALA B 1 107 ? -19.781 1.673 -9 1 97.69 107 ALA B O 1
ATOM 3642 N N . MET B 1 108 ? -17.797 2.098 -8.039 1 95.88 108 MET B N 1
ATOM 3643 C CA . MET B 1 108 ? -18.25 3.221 -7.227 1 95.88 108 MET B CA 1
ATOM 3644 C C . MET B 1 108 ? -18.359 4.492 -8.062 1 95.88 108 MET B C 1
ATOM 3646 O O . MET B 1 108 ? -18.984 5.469 -7.645 1 95.88 108 MET B O 1
ATOM 3650 N N . GLY B 1 109 ? -17.766 4.449 -9.25 1 96.25 109 GLY B N 1
ATOM 3651 C CA . GLY B 1 109 ? -17.766 5.625 -10.109 1 96.25 109 GLY B CA 1
ATOM 3652 C C . GLY B 1 109 ? -16.641 6.59 -9.797 1 96.25 109 GLY B C 1
ATOM 3653 O O . GLY B 1 109 ? -16.594 7.695 -10.336 1 96.25 109 GLY B O 1
ATOM 3654 N N . ASP B 1 110 ? -15.727 6.184 -8.938 1 96.56 110 ASP B N 1
ATOM 3655 C CA . ASP B 1 110 ? -14.578 7.023 -8.594 1 96.56 110 ASP B CA 1
ATOM 3656 C C . ASP B 1 110 ? -13.547 7.027 -9.711 1 96.56 110 ASP B C 1
ATOM 3658 O O . ASP B 1 110 ? -12.742 7.961 -9.828 1 96.56 110 ASP B O 1
ATOM 3662 N N . SER B 1 111 ? -13.461 5.934 -10.492 1 97.94 111 SER B N 1
ATOM 3663 C CA . SER B 1 111 ? -12.57 5.785 -11.641 1 97.94 111 SER B CA 1
ATOM 3664 C C . SER B 1 111 ? -13.32 5.238 -12.852 1 97.94 111 SER B C 1
ATOM 3666 O O . SER B 1 111 ? -14.391 4.645 -12.711 1 97.94 111 SER B O 1
ATOM 3668 N N . THR B 1 112 ? -12.82 5.453 -14.055 1 98.31 112 THR B N 1
ATOM 3669 C CA . THR B 1 112 ? -13.445 4.969 -15.281 1 98.31 112 THR B CA 1
ATOM 3670 C C . THR B 1 112 ? -12.617 3.85 -15.906 1 98.31 112 THR B C 1
ATOM 3672 O O . THR B 1 112 ? -13.109 2.727 -16.062 1 98.31 112 THR B O 1
ATOM 3675 N N . ILE B 1 113 ? -11.398 4.164 -16.312 1 98.88 113 ILE B N 1
ATOM 3676 C CA . ILE B 1 113 ? -10.43 3.191 -16.812 1 98.88 113 ILE B CA 1
ATOM 3677 C C . ILE B 1 113 ? -9.25 3.09 -15.852 1 98.88 113 ILE B C 1
ATOM 3679 O O . ILE B 1 113 ? -8.57 4.086 -15.578 1 98.88 113 ILE B O 1
ATOM 3683 N N . VAL B 1 114 ? -9.039 1.886 -15.312 1 98.94 114 VAL B N 1
ATOM 3684 C CA . VAL B 1 114 ? -7.977 1.699 -14.328 1 98.94 114 VAL B CA 1
ATOM 3685 C C . VAL B 1 114 ? -6.98 0.66 -14.828 1 98.94 114 VAL B C 1
ATOM 3687 O O . VAL B 1 114 ? -7.371 -0.372 -15.375 1 98.94 114 VAL B O 1
ATOM 3690 N N . VAL B 1 115 ? -5.676 0.984 -14.758 1 99 115 VAL B N 1
ATOM 3691 C CA . VAL B 1 115 ? -4.629 -0.023 -14.883 1 99 115 VAL B CA 1
ATOM 3692 C C . VAL B 1 115 ? -4.27 -0.57 -13.5 1 99 115 VAL B C 1
ATOM 3694 O O . VAL B 1 115 ? -3.918 0.19 -12.594 1 99 115 VAL B O 1
ATOM 3697 N N . ALA B 1 116 ? -4.43 -1.876 -13.328 1 99 116 ALA B N 1
ATOM 3698 C CA . ALA B 1 116 ? -4.141 -2.52 -12.055 1 99 116 ALA B CA 1
ATOM 3699 C C . ALA B 1 116 ? -3.184 -3.695 -12.234 1 99 116 ALA B C 1
ATOM 3701 O O . ALA B 1 116 ? -3.115 -4.285 -13.32 1 99 116 ALA B O 1
ATOM 3702 N N . GLY B 1 117 ? -2.441 -4.02 -11.211 1 98.94 117 GLY B N 1
ATOM 3703 C CA . GLY B 1 117 ? -1.535 -5.152 -11.273 1 98.94 117 GLY B CA 1
ATOM 3704 C C . GLY B 1 117 ? -0.589 -5.23 -10.094 1 98.94 117 GLY B C 1
ATOM 3705 O O . GLY B 1 117 ? -0.992 -4.992 -8.953 1 98.94 117 GLY B O 1
ATOM 3706 N N . GLY B 1 118 ? 0.609 -5.746 -10.375 1 98.94 118 GLY B N 1
ATOM 3707 C CA . GLY B 1 118 ? 1.655 -5.859 -9.375 1 98.94 118 GLY B CA 1
ATOM 3708 C C . GLY B 1 118 ? 3.043 -6 -9.969 1 98.94 118 GLY B C 1
ATOM 3709 O O . GLY B 1 118 ? 3.186 -6.332 -11.148 1 98.94 118 GLY B O 1
ATOM 3710 N N . MET B 1 119 ? 4.004 -5.688 -9.164 1 98.94 119 MET B N 1
ATOM 3711 C CA . MET B 1 119 ? 5.406 -5.801 -9.562 1 98.94 119 MET B CA 1
ATOM 3712 C C . MET B 1 119 ? 6.281 -6.148 -8.359 1 98.94 119 MET B C 1
ATOM 3714 O O . MET B 1 119 ? 5.93 -5.848 -7.223 1 98.94 119 MET B O 1
ATOM 3718 N N . GLU B 1 120 ? 7.387 -6.828 -8.625 1 98.94 120 GLU B N 1
ATOM 3719 C CA . GLU B 1 120 ? 8.375 -7.16 -7.602 1 98.94 120 GLU B CA 1
ATOM 3720 C C . GLU B 1 120 ? 9.727 -7.48 -8.227 1 98.94 120 GLU B C 1
ATOM 3722 O O . GLU B 1 120 ? 9.805 -8.148 -9.258 1 98.94 120 GLU B O 1
ATOM 3727 N N . ASN B 1 121 ? 10.742 -6.984 -7.738 1 98.81 121 ASN B N 1
ATOM 3728 C CA . ASN B 1 121 ? 12.102 -7.414 -8.016 1 98.81 121 ASN B CA 1
ATOM 3729 C C . ASN B 1 121 ? 12.844 -7.809 -6.742 1 98.81 121 ASN B C 1
ATOM 3731 O O . ASN B 1 121 ? 13.508 -6.977 -6.125 1 98.81 121 ASN B O 1
ATOM 3735 N N . MET B 1 122 ? 12.75 -9.047 -6.438 1 98.81 122 MET B N 1
ATOM 3736 C CA . MET B 1 122 ? 13.344 -9.539 -5.199 1 98.81 122 MET B CA 1
ATOM 3737 C C . MET B 1 122 ? 14.867 -9.516 -5.281 1 98.81 122 MET B C 1
ATOM 3739 O O . MET B 1 122 ? 15.547 -9.312 -4.27 1 98.81 122 MET B O 1
ATOM 3743 N N . SER B 1 123 ? 15.43 -9.625 -6.5 1 98.69 123 SER B N 1
ATOM 3744 C CA . SER B 1 123 ? 16.875 -9.602 -6.711 1 98.69 123 SER B CA 1
ATOM 3745 C C . SER B 1 123 ? 17.469 -8.266 -6.312 1 98.69 123 SER B C 1
ATOM 3747 O O . SER B 1 123 ? 18.625 -8.195 -5.875 1 98.69 123 SER B O 1
ATOM 3749 N N . LYS B 1 124 ? 16.656 -7.203 -6.324 1 97.94 124 LYS B N 1
ATOM 3750 C CA . LYS B 1 124 ? 17.188 -5.863 -6.086 1 97.94 124 LYS B CA 1
ATOM 3751 C C . LYS B 1 124 ? 16.906 -5.406 -4.656 1 97.94 124 LYS B C 1
ATOM 3753 O O . LYS B 1 124 ? 17.328 -4.312 -4.258 1 97.94 124 LYS B O 1
ATOM 3758 N N . ALA B 1 125 ? 16.25 -6.242 -3.869 1 98.38 125 ALA B N 1
ATOM 3759 C CA . ALA B 1 125 ? 15.945 -5.883 -2.488 1 98.38 125 ALA B CA 1
ATOM 3760 C C . ALA B 1 125 ? 17.219 -5.656 -1.684 1 98.38 125 ALA B C 1
ATOM 3762 O O . ALA B 1 125 ? 18.141 -6.477 -1.729 1 98.38 125 ALA B O 1
ATOM 3763 N N . PRO B 1 126 ? 17.281 -4.605 -0.938 1 98.31 126 PRO B N 1
ATOM 3764 C CA . PRO B 1 126 ? 18.531 -4.254 -0.256 1 98.31 126 PRO B CA 1
ATOM 3765 C C . PRO B 1 126 ? 18.688 -4.953 1.095 1 98.31 126 PRO B C 1
ATOM 3767 O O . PRO B 1 126 ? 17.75 -5.605 1.563 1 98.31 126 PRO B O 1
ATOM 3770 N N . HIS B 1 127 ? 19.875 -4.844 1.639 1 98.38 127 HIS B N 1
ATOM 3771 C CA . HIS B 1 127 ? 20.125 -5.078 3.055 1 98.38 127 HIS B CA 1
ATOM 3772 C C . HIS B 1 127 ? 19.922 -3.807 3.871 1 98.38 127 HIS B C 1
ATOM 3774 O O . HIS B 1 127 ? 20.094 -2.699 3.355 1 98.38 127 HIS B O 1
ATOM 3780 N N . LEU B 1 128 ? 19.531 -3.945 5.16 1 98.06 128 LEU B N 1
ATOM 3781 C CA . LEU B 1 128 ? 19.094 -2.83 5.992 1 98.06 128 LEU B CA 1
ATOM 3782 C C . LEU B 1 128 ? 19.938 -2.738 7.258 1 98.06 128 LEU B C 1
ATOM 3784 O O . LEU B 1 128 ? 20.312 -3.762 7.84 1 98.06 128 LEU B O 1
ATOM 3788 N N . THR B 1 129 ? 20.219 -1.555 7.684 1 97.25 129 THR B N 1
ATOM 3789 C CA . THR B 1 129 ? 20.797 -1.302 9 1 97.25 129 THR B CA 1
ATOM 3790 C C . THR B 1 129 ? 20.359 0.057 9.531 1 97.25 129 THR B C 1
ATOM 3792 O O . THR B 1 129 ? 20.219 1.016 8.766 1 97.25 129 THR B O 1
ATOM 3795 N N . HIS B 1 130 ? 19.938 0.085 10.766 1 96.25 130 HIS B N 1
ATOM 3796 C CA . HIS B 1 130 ? 19.547 1.34 11.406 1 96.25 130 HIS B CA 1
ATOM 3797 C C . HIS B 1 130 ? 20.75 2.01 12.07 1 96.25 130 HIS B C 1
ATOM 3799 O O . HIS B 1 130 ? 21.25 1.519 13.078 1 96.25 130 HIS B O 1
ATOM 3805 N N . LEU B 1 131 ? 21.156 3.223 11.594 1 94.88 131 LEU B N 1
ATOM 3806 C CA . LEU B 1 131 ? 22.406 3.842 12.039 1 94.88 131 LEU B CA 1
ATOM 3807 C C . LEU B 1 131 ? 22.141 5.25 12.57 1 94.88 131 LEU B C 1
ATOM 3809 O O . LEU B 1 131 ? 23.078 5.949 12.961 1 94.88 131 LEU B O 1
ATOM 3813 N N . ARG B 1 132 ? 20.984 5.711 12.641 1 92.62 132 ARG B N 1
ATOM 3814 C CA . ARG B 1 132 ? 20.641 7.113 12.852 1 92.62 132 ARG B CA 1
ATOM 3815 C C . ARG B 1 132 ? 21.141 7.602 14.203 1 92.62 132 ARG B C 1
ATOM 3817 O O . ARG B 1 132 ? 21.547 8.758 14.344 1 92.62 132 ARG B O 1
ATOM 3824 N N . THR B 1 133 ? 21.047 6.773 15.227 1 91.44 133 THR B N 1
ATOM 3825 C CA . THR B 1 133 ? 21.453 7.184 16.562 1 91.44 133 THR B CA 1
ATOM 3826 C C . THR B 1 133 ? 22.781 6.539 16.953 1 91.44 133 THR B C 1
ATOM 3828 O O . THR B 1 133 ? 23.156 6.539 18.125 1 91.44 133 THR B O 1
ATOM 3831 N N . GLY B 1 134 ? 23.438 6.008 15.945 1 91.5 134 GLY B N 1
ATOM 3832 C CA . GLY B 1 134 ? 24.703 5.336 16.188 1 91.5 134 GLY B CA 1
ATOM 3833 C C . GLY B 1 134 ? 24.531 3.904 16.672 1 91.5 134 GLY B C 1
ATOM 3834 O O . GLY B 1 134 ? 23.422 3.451 16.906 1 91.5 134 GLY B O 1
ATOM 3835 N N . VAL B 1 135 ? 25.547 3.158 16.594 1 90.94 135 VAL B N 1
ATOM 3836 C CA . VAL B 1 135 ? 25.547 1.771 17.047 1 90.94 135 VAL B CA 1
ATOM 3837 C C . VAL B 1 135 ? 26.516 1.6 18.203 1 90.94 135 VAL B C 1
ATOM 3839 O O . VAL B 1 135 ? 27.531 2.303 18.281 1 90.94 135 VAL B O 1
ATOM 3842 N N . ARG B 1 136 ? 26.25 0.758 19.125 1 88.31 136 ARG B N 1
ATOM 3843 C CA . ARG B 1 136 ? 27.125 0.446 20.234 1 88.31 136 ARG B CA 1
ATOM 3844 C C . ARG B 1 136 ? 28.328 -0.374 19.781 1 88.31 136 ARG B C 1
ATOM 3846 O O . ARG B 1 136 ? 28.391 -0.803 18.625 1 88.31 136 ARG B O 1
ATOM 3853 N N . MET B 1 137 ? 29.234 -0.433 20.625 1 91.56 137 MET B N 1
ATOM 3854 C CA . MET B 1 137 ? 30.422 -1.228 20.312 1 91.56 137 MET B CA 1
ATOM 3855 C C . MET B 1 137 ? 30.047 -2.674 20.016 1 91.56 137 MET B C 1
ATOM 3857 O O . MET B 1 137 ? 29.172 -3.248 20.672 1 91.56 137 MET B O 1
ATOM 3861 N N . GLY B 1 138 ? 30.672 -3.258 19.047 1 91.38 138 GLY B N 1
ATOM 3862 C CA . GLY B 1 138 ? 30.422 -4.625 18.609 1 91.38 138 GLY B CA 1
ATOM 3863 C C . GLY B 1 138 ? 29.875 -4.715 17.203 1 91.38 138 GLY B C 1
ATOM 3864 O O . GLY B 1 138 ? 29.766 -3.703 16.5 1 91.38 138 GLY B O 1
ATOM 3865 N N . GLU B 1 139 ? 29.578 -5.867 16.703 1 91.56 139 GLU B N 1
ATOM 3866 C CA . GLU B 1 139 ? 29.094 -6.121 15.359 1 91.56 139 GLU B CA 1
ATOM 3867 C C . GLU B 1 139 ? 27.594 -5.84 15.25 1 91.56 139 GLU B C 1
ATOM 3869 O O . GLU B 1 139 ? 26.844 -6.105 16.188 1 91.56 139 GLU B O 1
ATOM 3874 N N . VAL B 1 140 ? 27.25 -5.16 14.172 1 91.69 140 VAL B N 1
ATOM 3875 C CA . VAL B 1 140 ? 25.844 -4.938 13.859 1 91.69 140 VAL B CA 1
ATOM 3876 C C . VAL B 1 140 ? 25.469 -5.691 12.578 1 91.69 140 VAL B C 1
ATOM 3878 O O . VAL B 1 140 ? 26.141 -5.547 11.555 1 91.69 140 VAL B O 1
ATOM 3881 N N . PRO B 1 141 ? 24.531 -6.504 12.703 1 91.81 141 PRO B N 1
ATOM 3882 C CA . PRO B 1 141 ? 24.125 -7.25 11.508 1 91.81 141 PRO B CA 1
ATOM 3883 C C . PRO B 1 141 ? 23.422 -6.371 10.469 1 91.81 141 PRO B C 1
ATOM 3885 O O . PRO B 1 141 ? 22.719 -5.422 10.828 1 91.81 141 PRO B O 1
ATOM 3888 N N . LEU B 1 142 ? 23.641 -6.633 9.18 1 95 142 LEU B N 1
ATOM 3889 C CA . LEU B 1 142 ? 22.812 -6.133 8.086 1 95 142 LEU B CA 1
ATOM 3890 C C . LEU B 1 142 ? 21.625 -7.062 7.836 1 95 142 LEU B C 1
ATOM 3892 O O . LEU B 1 142 ? 21.812 -8.203 7.395 1 95 142 LEU B O 1
ATOM 3896 N N . ALA B 1 143 ? 20.438 -6.535 8.047 1 96.81 143 ALA B N 1
ATOM 3897 C CA . ALA B 1 143 ? 19.25 -7.363 7.855 1 96.81 143 ALA B CA 1
ATOM 3898 C C . ALA B 1 143 ? 18.922 -7.516 6.371 1 96.81 143 ALA B C 1
ATOM 3900 O O . ALA B 1 143 ? 19.031 -6.555 5.605 1 96.81 143 ALA B O 1
ATOM 3901 N N . ASP B 1 144 ? 18.641 -8.727 5.926 1 97.81 144 ASP B N 1
ATOM 3902 C CA . ASP B 1 144 ? 18.141 -8.984 4.578 1 97.81 144 ASP B CA 1
ATOM 3903 C C . ASP B 1 144 ? 16.672 -8.586 4.457 1 97.81 144 ASP B C 1
ATOM 3905 O O . ASP B 1 144 ? 15.805 -9.211 5.07 1 97.81 144 ASP B O 1
ATOM 3909 N N . SER B 1 145 ? 16.359 -7.621 3.598 1 98.38 145 SER B N 1
ATOM 3910 C CA . SER B 1 145 ? 15 -7.098 3.52 1 98.38 145 SER B CA 1
ATOM 3911 C C . SER B 1 145 ? 14.039 -8.148 2.975 1 98.38 145 SER B C 1
ATOM 3913 O O . SER B 1 145 ? 12.844 -8.117 3.277 1 98.38 145 SER B O 1
ATOM 3915 N N . ILE B 1 146 ? 14.469 -9.102 2.131 1 98.56 146 ILE B N 1
ATOM 3916 C CA . ILE B 1 146 ? 13.617 -10.164 1.624 1 98.56 146 ILE B CA 1
ATOM 3917 C C . ILE B 1 146 ? 13.102 -11.016 2.787 1 98.56 146 ILE B C 1
ATOM 3919 O O . ILE B 1 146 ? 11.906 -11.312 2.863 1 98.56 146 ILE B O 1
ATOM 3923 N N . LEU B 1 147 ? 14.055 -11.383 3.672 1 98.06 147 LEU B N 1
ATOM 3924 C CA . LEU B 1 147 ? 13.688 -12.203 4.82 1 98.06 147 LEU B CA 1
ATOM 3925 C C . LEU B 1 147 ? 12.867 -11.391 5.82 1 98.06 147 LEU B C 1
ATOM 3927 O O . LEU B 1 147 ? 11.773 -11.812 6.211 1 98.06 147 LEU B O 1
ATOM 3931 N N . CYS B 1 148 ? 13.305 -10.211 6.18 1 97.94 148 CYS B N 1
ATOM 3932 C CA . CYS B 1 148 ? 12.719 -9.398 7.238 1 97.94 148 CYS B CA 1
ATOM 3933 C C . CYS B 1 148 ? 11.305 -8.969 6.883 1 97.94 148 CYS B C 1
ATOM 3935 O O . CYS B 1 148 ? 10.383 -9.141 7.676 1 97.94 148 CYS B O 1
ATOM 3937 N N . ASP B 1 149 ? 11.141 -8.43 5.699 1 98.5 149 ASP B N 1
ATOM 3938 C CA . ASP B 1 149 ? 9.898 -7.766 5.336 1 98.5 149 ASP B CA 1
ATOM 3939 C C . ASP B 1 149 ? 9.008 -8.688 4.504 1 98.5 149 ASP B C 1
ATOM 3941 O O . ASP B 1 149 ? 7.816 -8.422 4.328 1 98.5 149 ASP B O 1
ATOM 3945 N N . GLY B 1 150 ? 9.547 -9.8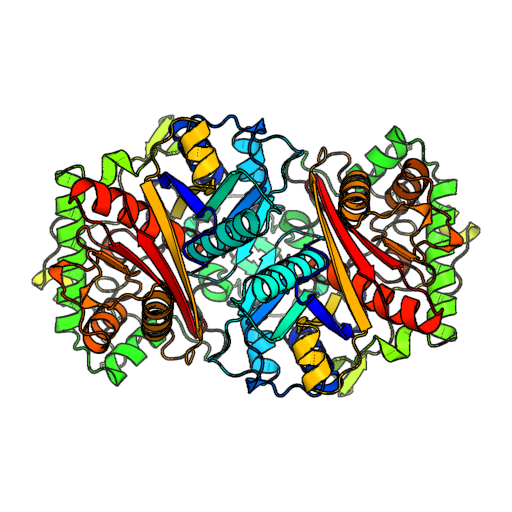44 3.99 1 98.44 150 GLY B N 1
ATOM 3946 C CA . GLY B 1 150 ? 8.797 -10.641 3.033 1 98.44 150 GLY B CA 1
ATOM 3947 C C . GLY B 1 150 ? 8.578 -12.07 3.488 1 98.44 150 GLY B C 1
ATOM 3948 O O . GLY B 1 150 ? 7.441 -12.555 3.506 1 98.44 150 GLY B O 1
ATOM 3949 N N . LEU B 1 151 ? 9.648 -12.75 3.998 1 98.44 151 LEU B N 1
ATOM 3950 C CA . LEU B 1 151 ? 9.57 -14.211 4.031 1 98.44 151 LEU B CA 1
ATOM 3951 C C . LEU B 1 151 ? 9.633 -14.727 5.465 1 98.44 151 LEU B C 1
ATOM 3953 O O . LEU B 1 151 ? 9.547 -15.93 5.695 1 98.44 151 LEU B O 1
ATOM 3957 N N . THR B 1 152 ? 9.766 -13.859 6.449 1 98.56 152 THR B N 1
ATOM 3958 C CA . THR B 1 152 ? 9.695 -14.242 7.852 1 98.56 152 THR B CA 1
ATOM 3959 C C . THR B 1 152 ? 8.344 -13.859 8.453 1 98.56 152 THR B C 1
ATOM 3961 O O . THR B 1 152 ? 7.938 -12.695 8.375 1 98.56 152 THR B O 1
ATOM 3964 N N . ASP B 1 153 ? 7.691 -14.844 8.977 1 98.38 153 ASP B N 1
ATOM 3965 C CA . ASP B 1 153 ? 6.418 -14.586 9.641 1 98.38 153 ASP B CA 1
ATOM 3966 C C . ASP B 1 153 ? 6.602 -13.633 10.82 1 98.38 153 ASP B C 1
ATOM 3968 O O . ASP B 1 153 ? 7.461 -13.859 11.68 1 98.38 153 ASP B O 1
ATOM 3972 N N . ALA B 1 154 ? 5.789 -12.656 10.906 1 98.06 154 ALA B N 1
ATOM 3973 C CA . ALA B 1 154 ? 5.969 -11.609 11.906 1 98.06 154 ALA 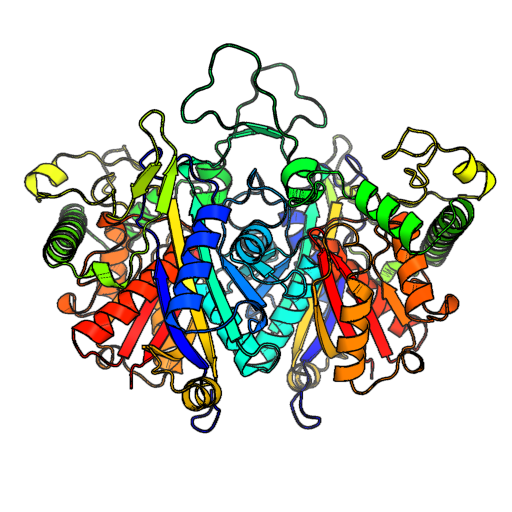B CA 1
ATOM 3974 C C . ALA B 1 154 ? 5.473 -12.07 13.273 1 98.06 154 ALA B C 1
ATOM 3976 O O . ALA B 1 154 ? 5.844 -11.492 14.297 1 98.06 154 ALA B O 1
ATOM 3977 N N . PHE B 1 155 ? 4.672 -13.094 13.336 1 98.5 155 PHE B N 1
ATOM 3978 C CA . PHE B 1 155 ? 4.027 -13.484 14.586 1 98.5 155 PHE B CA 1
ATOM 3979 C C . PHE B 1 155 ? 4.785 -14.625 15.25 1 98.5 155 PHE B C 1
ATOM 3981 O O . PHE B 1 155 ? 4.891 -14.672 16.469 1 98.5 155 PHE B O 1
ATOM 3988 N N . HIS B 1 156 ? 5.359 -15.531 14.43 1 97.94 156 HIS B N 1
ATOM 3989 C CA . HIS B 1 156 ? 6.055 -16.688 14.977 1 97.94 156 HIS B CA 1
ATOM 3990 C C . HIS B 1 156 ? 7.559 -16.609 14.734 1 97.94 156 HIS B C 1
ATOM 3992 O O . HIS B 1 156 ? 8.328 -17.406 15.25 1 97.94 156 HIS B O 1
ATOM 3998 N N . ASN B 1 157 ? 7.969 -15.695 13.961 1 97.69 157 ASN B N 1
ATOM 3999 C CA . ASN B 1 157 ? 9.367 -15.383 13.703 1 97.69 157 ASN B CA 1
ATOM 4000 C C . ASN B 1 157 ? 10.109 -16.578 13.102 1 97.69 157 ASN B C 1
ATOM 4002 O O . ASN B 1 157 ? 11.188 -16.953 13.57 1 97.69 157 ASN B O 1
ATOM 4006 N N . TYR B 1 158 ? 9.547 -17.234 12.148 1 97.38 158 TYR B N 1
ATOM 4007 C CA . TYR B 1 158 ? 10.227 -18.234 11.344 1 97.38 158 TYR B CA 1
ATOM 4008 C C . TYR B 1 158 ? 9.938 -18.031 9.859 1 97.38 158 TYR B C 1
ATOM 4010 O O . TYR B 1 158 ? 9.008 -17.312 9.5 1 97.38 158 TYR B O 1
ATOM 4018 N N . HIS B 1 159 ? 10.734 -18.609 9.039 1 97.5 159 HIS B N 1
ATOM 4019 C CA . HIS B 1 159 ? 10.641 -18.547 7.586 1 97.5 159 HIS B CA 1
ATOM 4020 C C . HIS B 1 159 ? 9.312 -19.125 7.094 1 97.5 159 HIS B C 1
ATOM 4022 O O . HIS B 1 159 ? 8.789 -20.078 7.672 1 97.5 159 HIS B O 1
ATOM 4028 N N . MET B 1 160 ? 8.758 -18.609 5.98 1 97.75 160 MET B N 1
ATOM 4029 C CA . MET B 1 160 ? 7.512 -19.078 5.371 1 97.75 160 MET B CA 1
ATOM 4030 C C . MET B 1 160 ? 7.566 -20.578 5.117 1 97.75 160 MET B C 1
ATOM 4032 O O . MET B 1 160 ? 6.535 -21.25 5.137 1 97.75 160 MET B O 1
ATOM 4036 N N . GLY B 1 161 ? 8.773 -21.094 4.891 1 98.25 161 GLY B N 1
ATOM 4037 C CA . GLY B 1 161 ? 8.914 -22.531 4.676 1 98.25 161 GLY B CA 1
ATOM 4038 C C . GLY B 1 161 ? 8.484 -23.359 5.867 1 98.25 161 GLY B C 1
ATOM 4039 O O . GLY B 1 161 ? 8.023 -24.484 5.707 1 98.25 161 GLY B O 1
ATOM 4040 N N . ILE B 1 162 ? 8.672 -22.812 7.066 1 98.56 162 ILE B N 1
ATOM 4041 C CA . ILE B 1 162 ? 8.234 -23.5 8.273 1 98.56 162 ILE B CA 1
ATOM 4042 C C . ILE B 1 162 ? 6.707 -23.578 8.297 1 98.56 162 ILE B C 1
ATOM 4044 O O . ILE B 1 162 ? 6.137 -24.578 8.734 1 98.56 162 ILE B O 1
ATOM 4048 N N . THR B 1 163 ? 6.027 -22.531 7.82 1 98.62 163 THR B N 1
ATOM 4049 C CA . THR B 1 163 ? 4.57 -22.578 7.734 1 98.62 163 THR B CA 1
ATOM 4050 C C . THR B 1 163 ? 4.125 -23.672 6.77 1 98.62 163 THR B C 1
ATOM 4052 O O . THR B 1 163 ? 3.082 -24.297 6.977 1 98.62 163 THR B O 1
ATOM 4055 N N . ALA B 1 164 ? 4.883 -23.891 5.707 1 98.75 164 ALA B N 1
ATOM 4056 C CA . ALA B 1 164 ? 4.586 -24.984 4.777 1 98.75 164 ALA B CA 1
ATOM 4057 C C . ALA B 1 164 ? 4.746 -26.344 5.453 1 98.75 164 ALA B C 1
ATOM 4059 O O . ALA B 1 164 ? 3.955 -27.266 5.219 1 98.75 164 ALA B O 1
ATOM 4060 N N . GLU B 1 165 ? 5.859 -26.453 6.25 1 98.81 165 GLU B N 1
ATOM 4061 C CA . GLU B 1 165 ? 6.043 -27.672 7.031 1 98.81 165 GLU B CA 1
ATOM 4062 C C . GLU B 1 165 ? 4.859 -27.922 7.969 1 98.81 165 GLU B C 1
ATOM 4064 O O . GLU B 1 165 ? 4.418 -29.047 8.141 1 98.81 165 GLU B O 1
ATOM 4069 N N . ASN B 1 166 ? 4.363 -26.797 8.586 1 98.81 166 ASN B N 1
ATOM 4070 C CA . ASN B 1 166 ? 3.205 -26.906 9.461 1 98.81 166 ASN B CA 1
ATOM 4071 C C . ASN B 1 166 ? 1.976 -27.406 8.711 1 98.81 166 ASN B C 1
ATOM 4073 O O . ASN B 1 166 ? 1.236 -28.25 9.227 1 98.81 166 ASN B O 1
ATOM 4077 N N . VAL B 1 167 ? 1.73 -26.906 7.555 1 98.81 167 VAL B N 1
ATOM 4078 C CA . VAL B 1 167 ? 0.602 -27.344 6.738 1 98.81 167 VAL B CA 1
ATOM 4079 C C . VAL B 1 167 ? 0.766 -28.812 6.367 1 98.81 167 VAL B C 1
ATOM 4081 O O . VAL B 1 167 ? -0.19 -29.594 6.449 1 98.81 167 VAL B O 1
ATOM 4084 N N . ALA B 1 168 ? 1.983 -29.203 5.926 1 98.69 168 ALA B N 1
ATOM 4085 C CA . ALA B 1 168 ? 2.248 -30.594 5.574 1 98.69 168 ALA B CA 1
ATOM 4086 C C . ALA B 1 168 ? 1.903 -31.516 6.727 1 98.69 168 ALA B C 1
ATOM 4088 O O . ALA B 1 168 ? 1.276 -32.562 6.527 1 98.69 168 ALA B O 1
ATOM 4089 N N . LYS B 1 169 ? 2.332 -31.141 7.883 1 98.19 169 LYS B N 1
ATOM 4090 C CA . LYS B 1 169 ? 2.1 -31.953 9.07 1 98.19 169 LYS B CA 1
ATOM 4091 C C . LYS B 1 169 ? 0.615 -32.031 9.414 1 98.19 169 LYS B C 1
ATOM 4093 O O . LYS B 1 169 ? 0.057 -33.094 9.594 1 98.19 169 LYS B O 1
ATOM 4098 N N . LYS B 1 170 ? -0.051 -30.891 9.484 1 98.38 170 LYS B N 1
ATOM 4099 C CA . LYS B 1 170 ? -1.436 -30.812 9.938 1 98.38 170 LYS B CA 1
ATOM 4100 C C . LYS B 1 170 ? -2.385 -31.469 8.945 1 98.38 170 LYS B C 1
ATOM 4102 O O . LYS B 1 170 ? -3.375 -32.094 9.336 1 98.38 170 LYS B O 1
ATOM 4107 N N . TRP B 1 171 ? -2.105 -31.344 7.652 1 98.31 171 TRP B N 1
ATOM 4108 C CA . TRP B 1 171 ? -2.979 -31.891 6.621 1 98.31 171 TRP B CA 1
ATOM 4109 C C . TRP B 1 171 ? -2.451 -33.219 6.113 1 98.31 171 TRP B C 1
ATOM 4111 O O . TRP B 1 171 ? -2.975 -33.781 5.141 1 98.31 171 TRP B O 1
ATOM 4121 N N . GLN B 1 172 ? -1.395 -33.656 6.66 1 97.94 172 GLN B N 1
ATOM 4122 C CA . GLN B 1 172 ? -0.82 -34.969 6.379 1 97.94 172 GLN B CA 1
ATOM 4123 C C . GLN B 1 172 ? -0.461 -35.094 4.902 1 97.94 172 GLN B C 1
ATOM 4125 O O . GLN B 1 172 ? -0.856 -36.062 4.25 1 97.94 172 GLN B O 1
ATOM 4130 N N . VAL B 1 173 ? 0.234 -34.156 4.426 1 98.56 173 VAL B N 1
ATOM 4131 C CA . VAL B 1 173 ? 0.77 -34.219 3.07 1 98.56 173 VAL B CA 1
ATOM 4132 C C . VAL B 1 173 ? 2.182 -34.781 3.098 1 98.56 173 VAL B C 1
ATOM 4134 O O . VAL B 1 173 ? 3.109 -34.156 3.609 1 98.56 173 VAL B O 1
ATOM 4137 N N . SER B 1 174 ? 2.361 -35.938 2.525 1 97.75 174 SER B N 1
ATOM 4138 C CA . SER B 1 174 ? 3.65 -36.625 2.564 1 97.75 174 SER B CA 1
ATOM 4139 C C . SER B 1 174 ? 4.668 -35.938 1.667 1 97.75 174 SER B C 1
ATOM 4141 O O . SER B 1 174 ? 4.301 -35.188 0.762 1 97.75 174 SER B O 1
ATOM 4143 N N . ARG B 1 175 ? 5.945 -36.188 1.963 1 97.62 175 ARG B N 1
ATOM 4144 C CA . ARG B 1 175 ? 7.027 -35.719 1.114 1 97.62 175 ARG B CA 1
ATOM 4145 C C . ARG B 1 175 ? 6.84 -36.188 -0.329 1 97.62 175 ARG B C 1
ATOM 4147 O O . ARG B 1 175 ? 7.023 -35.406 -1.262 1 97.62 175 ARG B O 1
ATOM 4154 N N . GLU B 1 176 ? 6.473 -37.375 -0.539 1 97.25 176 GLU B N 1
ATOM 4155 C CA . GLU B 1 176 ? 6.262 -37.906 -1.874 1 97.25 176 GLU B CA 1
ATOM 4156 C C . GLU B 1 176 ? 5.141 -37.188 -2.604 1 97.25 176 GLU B C 1
ATOM 4158 O O . GLU B 1 176 ? 5.258 -36.906 -3.797 1 97.25 176 GLU B O 1
ATOM 4163 N N . ALA B 1 177 ? 4.074 -36.969 -1.901 1 97.94 177 ALA B N 1
ATOM 4164 C CA . ALA B 1 177 ? 2.957 -36.219 -2.488 1 97.94 177 ALA B CA 1
ATOM 4165 C C . ALA B 1 177 ? 3.385 -34.844 -2.91 1 97.94 177 ALA B C 1
ATOM 4167 O O . ALA B 1 177 ? 2.959 -34.344 -3.955 1 97.94 177 ALA B O 1
ATOM 4168 N N . GLN B 1 178 ? 4.168 -34.188 -2.047 1 98.69 178 GLN B N 1
ATOM 4169 C CA . GLN B 1 178 ? 4.676 -32.875 -2.363 1 98.69 178 GLN B CA 1
ATOM 4170 C C . GLN B 1 178 ? 5.531 -32.875 -3.625 1 98.69 178 GLN B C 1
ATOM 4172 O O . GLN B 1 178 ? 5.367 -32.031 -4.512 1 98.69 178 GLN B O 1
ATOM 4177 N N . ASP B 1 179 ? 6.422 -33.812 -3.699 1 98.5 179 ASP B N 1
ATOM 4178 C CA . ASP B 1 179 ? 7.305 -33.906 -4.859 1 98.5 179 ASP B CA 1
ATOM 4179 C C . ASP B 1 179 ? 6.508 -34.188 -6.129 1 98.5 179 ASP B C 1
ATOM 4181 O O . ASP B 1 179 ? 6.859 -33.719 -7.207 1 98.5 179 ASP B O 1
ATOM 4185 N N . LYS B 1 180 ? 5.484 -35 -6.023 1 98.12 180 LYS B N 1
ATOM 4186 C CA . LYS B 1 180 ? 4.621 -35.281 -7.172 1 98.12 180 LYS B CA 1
ATOM 4187 C C . LYS B 1 180 ? 3.963 -34 -7.672 1 98.12 180 LYS B C 1
ATOM 4189 O O . LYS B 1 180 ? 3.887 -33.781 -8.883 1 98.12 180 LYS B O 1
ATOM 4194 N N . VAL B 1 181 ? 3.486 -33.188 -6.723 1 98.38 181 VAL B N 1
ATOM 4195 C CA . VAL B 1 181 ? 2.885 -31.906 -7.078 1 98.38 181 VAL B CA 1
ATOM 4196 C C . VAL B 1 181 ? 3.914 -31.031 -7.785 1 98.38 181 VAL B C 1
ATOM 4198 O O . VAL B 1 181 ? 3.605 -30.375 -8.781 1 98.38 181 VAL B O 1
ATOM 4201 N N . ALA B 1 182 ? 5.105 -30.984 -7.273 1 98.62 182 ALA B N 1
ATOM 4202 C CA . ALA B 1 182 ? 6.172 -30.141 -7.82 1 98.62 182 ALA B CA 1
ATOM 4203 C C . ALA B 1 182 ? 6.551 -30.594 -9.227 1 98.62 182 ALA B C 1
ATOM 4205 O O . ALA B 1 182 ? 6.719 -29.75 -10.125 1 98.62 182 ALA B O 1
ATOM 4206 N N . VAL B 1 183 ? 6.703 -31.891 -9.414 1 98.56 183 VAL B N 1
ATOM 4207 C CA . VAL B 1 183 ? 7.059 -32.438 -10.719 1 98.56 183 VAL B CA 1
ATOM 4208 C C . VAL B 1 183 ? 5.945 -32.156 -11.727 1 98.56 183 VAL B C 1
ATOM 4210 O O . VAL B 1 183 ? 6.215 -31.797 -12.875 1 98.56 183 VAL B O 1
ATOM 4213 N N . LEU B 1 184 ? 4.723 -32.344 -11.289 1 98.44 184 LEU B N 1
ATOM 4214 C CA . LEU B 1 184 ? 3.588 -32.062 -12.156 1 98.44 184 LEU B CA 1
ATOM 4215 C C . LEU B 1 184 ? 3.602 -30.594 -12.586 1 98.44 184 LEU B C 1
ATOM 4217 O O . LEU B 1 184 ? 3.398 -30.281 -13.766 1 98.44 184 LEU B O 1
ATOM 4221 N N . SER B 1 185 ? 3.787 -29.656 -11.625 1 98.75 185 SER B N 1
ATOM 4222 C CA . SER B 1 185 ? 3.861 -28.219 -11.938 1 98.75 185 SER B CA 1
ATOM 4223 C C . SER B 1 185 ? 4.957 -27.938 -12.953 1 98.75 185 SER B C 1
ATOM 4225 O O . SER B 1 185 ? 4.742 -27.188 -13.914 1 98.75 185 SER B O 1
ATOM 4227 N N . GLN B 1 186 ? 6.129 -28.531 -12.766 1 98.75 186 GLN B N 1
ATOM 4228 C CA . GLN B 1 186 ? 7.27 -28.328 -13.656 1 98.75 186 GLN B CA 1
ATOM 4229 C C . GLN B 1 186 ? 6.973 -28.875 -15.055 1 98.75 186 GLN B C 1
ATOM 4231 O O . GLN B 1 186 ? 7.246 -28.203 -16.047 1 98.75 186 GLN B O 1
ATOM 4236 N N . ASN B 1 187 ? 6.43 -30.047 -15.102 1 98.69 187 ASN B N 1
ATOM 4237 C CA . ASN B 1 187 ? 6.148 -30.656 -16.391 1 98.69 187 ASN B CA 1
ATOM 4238 C C . ASN B 1 187 ? 5.047 -29.906 -17.141 1 98.69 187 ASN B C 1
ATOM 4240 O O . ASN B 1 187 ? 5.098 -29.797 -18.359 1 98.69 187 ASN B O 1
ATOM 4244 N N . ARG B 1 188 ? 4.051 -29.484 -16.438 1 98.81 188 ARG B N 1
ATOM 4245 C CA . ARG B 1 188 ? 2.998 -28.688 -17.062 1 98.81 188 ARG B CA 1
ATOM 4246 C C . ARG B 1 188 ? 3.561 -27.375 -17.609 1 98.81 188 ARG B C 1
ATOM 4248 O O . ARG B 1 188 ? 3.195 -26.938 -18.703 1 98.81 188 ARG B O 1
ATOM 4255 N N . ALA B 1 189 ? 4.434 -26.688 -16.844 1 98.75 189 ALA B N 1
ATOM 4256 C CA . ALA B 1 189 ? 5.062 -25.453 -17.297 1 98.75 189 ALA B CA 1
ATOM 4257 C C . ALA B 1 189 ? 5.926 -25.688 -18.531 1 98.75 189 ALA B C 1
ATOM 4259 O O . ALA B 1 189 ? 5.926 -24.891 -19.469 1 98.75 189 ALA B O 1
ATOM 4260 N N . GLU B 1 190 ? 6.66 -26.781 -18.484 1 98.62 190 GLU B N 1
ATOM 4261 C CA . GLU B 1 190 ? 7.48 -27.156 -19.641 1 98.62 190 GLU B CA 1
ATOM 4262 C C . GLU B 1 190 ? 6.621 -27.359 -20.875 1 98.62 190 GLU B C 1
ATOM 4264 O O . GLU B 1 190 ? 6.938 -26.859 -21.953 1 98.62 190 GLU B O 1
ATOM 4269 N N . HIS B 1 191 ? 5.59 -28.156 -20.734 1 98.56 191 HIS B N 1
ATOM 4270 C CA . HIS B 1 191 ? 4.668 -28.391 -21.844 1 98.56 191 HIS B CA 1
ATOM 4271 C C . HIS B 1 191 ? 4.074 -27.078 -22.359 1 98.56 191 HIS B C 1
ATOM 4273 O O . HIS B 1 191 ? 3.988 -26.859 -23.562 1 98.56 191 HIS B O 1
ATOM 4279 N N . ALA B 1 192 ? 3.604 -26.234 -21.453 1 98.75 192 ALA B N 1
ATOM 4280 C CA . ALA B 1 192 ? 2.998 -24.953 -21.812 1 98.75 192 ALA B CA 1
ATOM 4281 C C . ALA B 1 192 ? 3.979 -24.078 -22.594 1 98.75 192 ALA B C 1
ATOM 4283 O O . ALA B 1 192 ? 3.6 -23.438 -23.578 1 98.75 192 ALA B O 1
ATOM 4284 N N . GLN B 1 193 ? 5.23 -23.984 -22.094 1 98.38 193 GLN B N 1
ATOM 4285 C CA . GLN B 1 193 ? 6.246 -23.203 -22.797 1 98.38 193 GLN B CA 1
ATOM 4286 C C . GLN B 1 193 ? 6.477 -23.75 -24.203 1 98.38 193 GLN B C 1
ATOM 4288 O O . GLN B 1 193 ? 6.523 -22.969 -25.156 1 98.38 193 GLN B O 1
ATOM 4293 N N . LYS B 1 194 ? 6.605 -25.047 -24.312 1 98.25 194 LYS B N 1
ATOM 4294 C CA . LYS B 1 194 ? 6.871 -25.672 -25.594 1 98.25 194 LYS B CA 1
ATOM 4295 C C . LYS B 1 194 ? 5.684 -25.5 -26.547 1 98.25 194 LYS B C 1
ATOM 4297 O O . LYS B 1 194 ? 5.863 -25.375 -27.766 1 98.25 194 LYS B O 1
ATOM 4302 N N . ALA B 1 195 ? 4.484 -25.5 -26 1 98.38 195 ALA B N 1
ATOM 4303 C CA . ALA B 1 195 ? 3.268 -25.391 -26.797 1 98.38 195 ALA B CA 1
ATOM 4304 C C . ALA B 1 195 ? 2.945 -23.922 -27.078 1 98.38 195 ALA B C 1
ATOM 4306 O O . ALA B 1 195 ? 2.01 -23.625 -27.828 1 98.38 195 ALA B O 1
ATOM 4307 N N . GLY B 1 196 ? 3.621 -22.969 -26.484 1 98.31 196 GLY B N 1
ATOM 4308 C CA . GLY B 1 196 ? 3.414 -21.547 -26.719 1 98.31 196 GLY B CA 1
ATOM 4309 C C . GLY B 1 196 ? 2.211 -21 -25.984 1 98.31 196 GLY B C 1
ATOM 4310 O O . GLY B 1 196 ? 1.618 -20 -26.406 1 98.31 196 GLY B O 1
ATOM 4311 N N . HIS B 1 197 ? 1.835 -21.625 -24.891 1 98.5 197 HIS B N 1
ATOM 4312 C CA . HIS B 1 197 ? 0.641 -21.234 -24.156 1 98.5 197 HIS B CA 1
ATOM 4313 C C . HIS B 1 197 ? 0.822 -19.859 -23.531 1 98.5 197 HIS B C 1
ATOM 4315 O O . HIS B 1 197 ? -0.158 -19.156 -23.266 1 98.5 197 HIS B O 1
ATOM 4321 N N . PHE B 1 198 ? 2.105 -19.438 -23.281 1 98.62 198 PHE B N 1
ATOM 4322 C CA . PHE B 1 198 ? 2.352 -18.188 -22.578 1 98.62 198 PHE B CA 1
ATOM 4323 C C . PHE B 1 198 ? 2.627 -17.047 -23.547 1 98.62 198 PHE B C 1
ATOM 4325 O O . PHE B 1 198 ? 2.822 -15.898 -23.141 1 98.62 198 PHE B O 1
ATOM 4332 N N . ASP B 1 199 ? 2.631 -17.266 -24.828 1 97.94 199 ASP B N 1
ATOM 4333 C CA . ASP B 1 199 ? 3.041 -16.281 -25.828 1 97.94 199 ASP B CA 1
ATOM 4334 C C . ASP B 1 199 ? 2.156 -15.039 -25.781 1 97.94 199 ASP B C 1
ATOM 4336 O O . ASP B 1 199 ? 2.645 -13.914 -25.938 1 97.94 199 ASP B O 1
ATOM 4340 N N . LYS B 1 200 ? 0.904 -15.273 -25.547 1 97.69 200 LYS B N 1
ATOM 4341 C CA . LYS B 1 200 ? -0.038 -14.156 -25.547 1 97.69 200 LYS B CA 1
ATOM 4342 C C . LYS B 1 200 ? 0.084 -13.336 -24.266 1 97.69 200 LYS B C 1
ATOM 4344 O O . LYS B 1 200 ? -0.246 -12.148 -24.25 1 97.69 200 LYS B O 1
ATOM 4349 N N . GLU B 1 201 ? 0.51 -13.969 -23.156 1 98.5 201 GLU B N 1
ATOM 4350 C CA . GLU B 1 201 ? 0.47 -13.242 -21.891 1 98.5 201 GLU B CA 1
ATOM 4351 C C . GLU B 1 201 ? 1.806 -12.562 -21.609 1 98.5 201 GLU B C 1
ATOM 4353 O O . GLU B 1 201 ? 1.857 -11.57 -20.875 1 98.5 201 GLU B O 1
ATOM 4358 N N . ILE B 1 202 ? 2.916 -12.938 -22.234 1 98.81 202 ILE B N 1
ATOM 4359 C CA . ILE B 1 202 ? 4.23 -12.414 -21.875 1 98.81 202 ILE B CA 1
ATOM 4360 C C . ILE B 1 202 ? 4.594 -11.25 -22.781 1 98.81 202 ILE B C 1
ATOM 4362 O O . ILE B 1 202 ? 4.449 -11.344 -24.016 1 98.81 202 ILE B O 1
ATOM 4366 N N . VAL B 1 203 ? 4.969 -10.156 -22.188 1 98.69 203 VAL B N 1
ATOM 4367 C CA . VAL B 1 203 ? 5.594 -9.039 -22.891 1 98.69 203 VAL B CA 1
ATOM 4368 C C . VAL B 1 203 ? 7.098 -9.039 -22.609 1 98.69 203 VAL B C 1
ATOM 4370 O O . VAL B 1 203 ? 7.527 -9.172 -21.469 1 98.69 203 VAL B O 1
ATOM 4373 N N . PRO B 1 204 ? 7.891 -8.922 -23.609 1 97.38 204 PRO B N 1
ATOM 4374 C CA . PRO B 1 204 ? 9.344 -8.938 -23.406 1 97.38 204 PRO B CA 1
ATOM 4375 C C . PRO B 1 204 ? 9.844 -7.738 -22.609 1 97.38 204 PRO B C 1
ATOM 4377 O O . PRO B 1 204 ? 9.352 -6.621 -22.797 1 97.38 204 PRO B O 1
ATOM 4380 N N . VAL B 1 205 ? 10.75 -7.969 -21.766 1 97.94 205 VAL B N 1
ATOM 4381 C CA . VAL B 1 205 ? 11.461 -6.91 -21.062 1 97.94 205 VAL B CA 1
ATOM 4382 C C . VAL B 1 205 ? 12.852 -6.727 -21.672 1 97.94 205 VAL B C 1
ATOM 4384 O O . VAL B 1 205 ? 13.578 -7.699 -21.875 1 97.94 205 VAL B O 1
ATOM 4387 N N . LEU B 1 206 ? 13.203 -5.512 -21.953 1 95.5 206 LEU B N 1
ATOM 4388 C CA . LEU B 1 206 ? 14.523 -5.203 -22.484 1 95.5 206 LEU B CA 1
ATOM 4389 C C . LEU B 1 206 ? 15.531 -4.973 -21.359 1 95.5 206 LEU B C 1
ATOM 4391 O O . LEU B 1 206 ? 15.289 -4.156 -20.469 1 95.5 206 LEU B O 1
ATOM 4395 N N . VAL B 1 207 ? 16.531 -5.758 -21.406 1 95.88 207 VAL B N 1
ATOM 4396 C CA . VAL B 1 207 ? 17.562 -5.66 -20.375 1 95.88 207 VAL B CA 1
ATOM 4397 C C . VAL B 1 207 ? 18.891 -5.277 -21.016 1 95.88 207 VAL B C 1
ATOM 4399 O O . VAL B 1 207 ? 19.328 -5.895 -22 1 95.88 207 VAL B O 1
ATOM 4402 N N . SER B 1 208 ? 19.516 -4.215 -20.453 1 90.06 208 SER B N 1
ATOM 4403 C CA . SER B 1 208 ? 20.828 -3.801 -20.953 1 90.06 208 SER B CA 1
ATOM 4404 C C . SER B 1 208 ? 21.938 -4.648 -20.328 1 90.06 208 SER B C 1
ATOM 4406 O O . SER B 1 208 ? 21.922 -4.922 -19.125 1 90.06 208 SER B O 1
ATOM 4408 N N . SER B 1 209 ? 22.766 -5.25 -21.172 1 80.81 209 SER B N 1
ATOM 4409 C CA . SER B 1 209 ? 23.938 -5.984 -20.75 1 80.81 209 SER B CA 1
ATOM 4410 C C . SER B 1 209 ? 25.188 -5.504 -21.484 1 80.81 209 SER B C 1
ATOM 4412 O O . SER B 1 209 ? 25.094 -4.652 -22.375 1 80.81 209 SER B O 1
ATOM 4414 N N . ARG B 1 210 ? 26.422 -5.984 -21.094 1 79.12 210 ARG B N 1
ATOM 4415 C CA . ARG B 1 210 ? 27.688 -5.66 -21.75 1 79.12 210 ARG B CA 1
ATOM 4416 C C . ARG B 1 210 ? 27.656 -6.039 -23.234 1 79.12 210 ARG B C 1
ATOM 4418 O O . ARG B 1 210 ? 28.328 -5.418 -24.062 1 79.12 210 ARG B O 1
ATOM 4425 N N . LYS B 1 211 ? 26.812 -6.93 -23.547 1 83.19 211 LYS B N 1
ATOM 4426 C CA . LYS B 1 211 ? 26.734 -7.461 -24.906 1 83.19 211 LYS B CA 1
ATOM 4427 C C . LYS B 1 211 ? 25.656 -6.738 -25.719 1 83.19 211 LYS B C 1
ATOM 4429 O O . LYS B 1 211 ? 25.438 -7.055 -26.891 1 83.19 211 LYS B O 1
ATOM 4434 N N . GLY B 1 212 ? 25.016 -5.848 -25.047 1 87.5 212 GLY B N 1
ATOM 4435 C CA . GLY B 1 212 ? 23.953 -5.102 -25.719 1 87.5 212 GLY B CA 1
ATOM 4436 C C . GLY B 1 212 ? 22.594 -5.309 -25.078 1 87.5 212 GLY B C 1
ATOM 4437 O O . GLY B 1 212 ? 22.516 -5.758 -23.922 1 87.5 212 GLY B O 1
ATOM 4438 N N . LEU B 1 213 ? 21.5 -4.871 -25.859 1 90.75 213 LEU B N 1
ATOM 4439 C CA . LEU B 1 213 ? 20.125 -5.004 -25.391 1 90.75 213 LEU B CA 1
ATOM 4440 C C . LEU B 1 213 ? 19.594 -6.414 -25.641 1 90.75 213 LEU B C 1
ATOM 4442 O O . LEU B 1 213 ? 19.688 -6.926 -26.766 1 90.75 213 LEU B O 1
ATOM 4446 N N . THR B 1 214 ? 19.219 -7.074 -24.547 1 93.25 214 THR B N 1
ATOM 4447 C CA . THR B 1 214 ? 18.656 -8.414 -24.625 1 93.25 214 THR B CA 1
ATOM 4448 C C . THR B 1 214 ? 17.188 -8.414 -24.234 1 93.25 214 THR B C 1
ATOM 4450 O O . THR B 1 214 ? 16.797 -7.746 -23.266 1 93.25 214 THR B O 1
ATOM 4453 N N . GLU B 1 215 ? 16.422 -9.195 -24.969 1 95.31 215 GLU B N 1
ATOM 4454 C CA . GLU B 1 215 ? 15.016 -9.344 -24.656 1 95.31 215 GLU B CA 1
ATOM 4455 C C . GLU B 1 215 ? 14.773 -10.57 -23.781 1 95.31 215 GLU B C 1
ATOM 4457 O O . GLU B 1 215 ? 15.18 -11.68 -24.125 1 95.31 215 GLU B O 1
ATOM 4462 N N . VAL B 1 216 ? 14.195 -10.367 -22.688 1 97.12 216 VAL B N 1
ATOM 4463 C CA . VAL B 1 216 ? 13.781 -11.461 -21.812 1 97.12 216 VAL B CA 1
ATOM 4464 C C . VAL B 1 216 ? 12.297 -11.766 -22.047 1 97.12 216 VAL B C 1
ATOM 4466 O O . VAL B 1 216 ? 11.43 -10.984 -21.641 1 97.12 216 VAL B O 1
ATOM 4469 N N . LYS B 1 217 ? 11.984 -12.891 -22.641 1 97.25 217 LYS B N 1
ATOM 4470 C CA . LYS B 1 217 ? 10.602 -13.156 -23.031 1 97.25 217 LYS B CA 1
ATOM 4471 C C . LYS B 1 217 ? 10.195 -14.586 -22.672 1 97.25 217 LYS B C 1
ATOM 4473 O O . LYS B 1 217 ? 9.109 -15.039 -23.047 1 97.25 217 LYS B O 1
ATOM 4478 N N . ILE B 1 218 ? 11.055 -15.266 -22.031 1 97.81 218 ILE B N 1
ATOM 4479 C CA . ILE B 1 218 ? 10.773 -16.625 -21.578 1 97.81 218 ILE B CA 1
ATOM 4480 C C . ILE B 1 218 ? 10.977 -16.719 -20.078 1 97.81 218 ILE B C 1
ATOM 4482 O O . ILE B 1 218 ? 11.969 -16.219 -19.547 1 97.81 218 ILE B O 1
ATOM 4486 N N . ASP B 1 219 ? 10.023 -17.344 -19.406 1 98.62 219 ASP B N 1
ATOM 4487 C CA . ASP B 1 219 ? 10.188 -17.578 -17.969 1 98.62 219 ASP B CA 1
ATOM 4488 C C . ASP B 1 219 ? 11.469 -18.344 -17.672 1 98.62 219 ASP B C 1
ATOM 4490 O O . ASP B 1 219 ? 11.719 -19.406 -18.281 1 98.62 219 ASP B O 1
ATOM 4494 N N . GLU B 1 220 ? 12.211 -17.859 -16.75 1 97.94 220 GLU B N 1
ATOM 4495 C CA . GLU B 1 220 ? 13.57 -18.344 -16.5 1 97.94 220 GLU B CA 1
ATOM 4496 C C . GLU B 1 220 ? 13.578 -19.469 -15.469 1 97.94 220 GLU B C 1
ATOM 4498 O O . GLU B 1 220 ? 14.5 -20.281 -15.438 1 97.94 220 GLU B O 1
ATOM 4503 N N . PHE B 1 221 ? 12.539 -19.625 -14.672 1 97.94 221 PHE B N 1
ATOM 4504 C CA . PHE B 1 221 ? 12.617 -20.391 -13.43 1 97.94 221 PHE B CA 1
ATOM 4505 C C . PHE B 1 221 ? 12.305 -21.859 -13.68 1 97.94 221 PHE B C 1
ATOM 4507 O O . PHE B 1 221 ? 12.781 -22.734 -12.938 1 97.94 221 PHE B O 1
ATOM 4514 N N . PRO B 1 222 ? 11.477 -22.188 -14.766 1 98.38 222 PRO B N 1
ATOM 4515 C CA . PRO B 1 222 ? 11.164 -23.594 -15.008 1 98.38 222 PRO B CA 1
ATOM 4516 C C . PRO B 1 222 ? 12.414 -24.438 -15.242 1 98.38 222 PRO B C 1
ATOM 4518 O O . PRO B 1 222 ? 13.367 -23.984 -15.883 1 98.38 222 PRO B O 1
ATOM 4521 N N . ARG B 1 223 ? 12.336 -25.609 -14.75 1 97.25 223 ARG B N 1
ATOM 4522 C CA . ARG B 1 223 ? 13.391 -26.594 -14.914 1 97.25 223 ARG B CA 1
ATOM 4523 C C . ARG B 1 223 ? 12.93 -27.766 -15.781 1 97.25 223 ARG B C 1
ATOM 4525 O O . ARG B 1 223 ? 12.492 -28.797 -15.273 1 97.25 223 ARG B O 1
ATOM 4532 N N . HIS B 1 224 ? 13.234 -27.719 -17.016 1 97.19 224 HIS B N 1
ATOM 4533 C CA . HIS B 1 224 ? 12.789 -28.719 -17.969 1 97.19 224 HIS B CA 1
ATOM 4534 C C . HIS B 1 224 ? 13.391 -30.094 -17.656 1 97.19 224 HIS B C 1
ATOM 4536 O O . HIS B 1 224 ? 14.562 -30.188 -17.281 1 97.19 224 HIS B O 1
ATOM 4542 N N . GLY B 1 225 ? 12.617 -31.047 -17.734 1 97.25 225 GLY B N 1
ATOM 4543 C CA . GLY B 1 225 ? 13.07 -32.406 -17.5 1 97.25 225 GLY B CA 1
ATOM 4544 C C . GLY B 1 225 ? 12.938 -32.844 -16.062 1 97.25 225 GLY B C 1
ATOM 4545 O O . GLY B 1 225 ? 13.43 -33.906 -15.688 1 97.25 225 GLY B O 1
ATOM 4546 N N . SER B 1 226 ? 12.273 -32.094 -15.25 1 97.31 226 SER B N 1
ATOM 4547 C CA . SER B 1 226 ? 12.07 -32.469 -13.844 1 97.31 226 SER B CA 1
ATOM 4548 C C . SER B 1 226 ? 11.367 -33.812 -13.711 1 97.31 226 SER B C 1
ATOM 4550 O O . SER B 1 226 ? 10.469 -34.125 -14.492 1 97.31 226 SER B O 1
ATOM 4552 N N . ASN B 1 227 ? 11.852 -34.562 -12.789 1 97.75 227 ASN B N 1
ATOM 4553 C CA . ASN B 1 227 ? 11.266 -35.875 -12.523 1 97.75 227 ASN B CA 1
ATOM 4554 C C . ASN B 1 227 ? 11.359 -36.25 -11.047 1 97.75 227 ASN B C 1
ATOM 4556 O O . ASN B 1 227 ? 12.086 -35.625 -10.289 1 97.75 227 ASN B O 1
ATOM 4560 N N . LEU B 1 228 ? 10.602 -37.281 -10.695 1 97.62 228 LEU B N 1
ATOM 4561 C CA . LEU B 1 228 ? 10.461 -37.656 -9.289 1 97.62 228 LEU B CA 1
ATOM 4562 C C . LEU B 1 228 ? 11.789 -38.125 -8.719 1 97.62 228 LEU B C 1
ATOM 4564 O O . LEU B 1 228 ? 12.094 -37.906 -7.543 1 97.62 228 LEU B O 1
ATOM 4568 N N . GLU B 1 229 ? 12.586 -38.844 -9.469 1 96.81 229 GLU B N 1
ATOM 4569 C CA . GLU B 1 229 ? 13.867 -39.375 -9.016 1 96.81 229 GLU B CA 1
ATOM 4570 C C . GLU B 1 229 ? 14.82 -38.25 -8.617 1 96.81 229 GLU B C 1
ATOM 4572 O O . GLU B 1 229 ? 15.406 -38.281 -7.535 1 96.81 229 GLU B O 1
ATOM 4577 N N . ALA B 1 230 ? 14.984 -37.344 -9.477 1 95.44 230 ALA B N 1
ATOM 4578 C CA . ALA B 1 230 ? 15.867 -36.219 -9.227 1 95.44 230 ALA B CA 1
ATOM 4579 C C . ALA B 1 230 ? 15.375 -35.375 -8.047 1 95.44 230 ALA B C 1
ATOM 4581 O O . ALA B 1 230 ? 16.172 -34.969 -7.195 1 95.44 230 ALA B O 1
ATOM 4582 N N . MET B 1 231 ? 14.102 -35.125 -7.965 1 94.69 231 MET B N 1
ATOM 4583 C CA . MET B 1 231 ? 13.516 -34.281 -6.918 1 94.69 231 MET B CA 1
ATOM 4584 C C . MET B 1 231 ? 13.594 -34.969 -5.562 1 94.69 231 MET B C 1
ATOM 4586 O O . MET B 1 231 ? 13.781 -34.312 -4.535 1 94.69 231 MET B O 1
ATOM 4590 N N . GLY B 1 232 ? 13.398 -36.25 -5.617 1 93.31 232 GLY B N 1
ATOM 4591 C CA . GLY B 1 232 ? 13.414 -37.031 -4.395 1 93.31 232 GLY B CA 1
ATOM 4592 C C . GLY B 1 232 ? 14.758 -37.031 -3.691 1 93.31 232 GLY B C 1
ATOM 4593 O O . GLY B 1 232 ? 14.844 -37.312 -2.498 1 93.31 232 GLY B O 1
ATOM 4594 N N . LYS B 1 233 ? 15.82 -36.625 -4.375 1 94.44 233 LYS B N 1
ATOM 4595 C CA . LYS B 1 233 ? 17.172 -36.656 -3.826 1 94.44 233 LYS B CA 1
ATOM 4596 C C . LYS B 1 233 ? 17.469 -35.375 -3.037 1 94.44 233 LYS B C 1
ATOM 4598 O O . LYS B 1 233 ? 18.422 -35.312 -2.264 1 94.44 233 LYS B O 1
ATOM 4603 N N . LEU B 1 234 ? 16.672 -34.406 -3.184 1 95.75 234 LEU B N 1
ATOM 4604 C CA . LEU B 1 234 ? 16.938 -33.125 -2.52 1 95.75 234 LEU B CA 1
ATOM 4605 C C . LEU B 1 234 ? 16.531 -33.188 -1.049 1 95.75 234 LEU B C 1
ATOM 4607 O O . LEU B 1 234 ? 15.523 -33.812 -0.703 1 95.75 234 LEU B O 1
ATOM 4611 N N . LYS B 1 235 ? 17.266 -32.531 -0.199 1 96.25 235 LYS B N 1
ATOM 4612 C CA . LYS B 1 235 ? 17.031 -32.562 1.242 1 96.25 235 LYS B CA 1
ATOM 4613 C C . LYS B 1 235 ? 16.109 -31.406 1.668 1 96.25 235 LYS B C 1
ATOM 4615 O O . LYS B 1 235 ? 16.109 -30.344 1.049 1 96.25 235 LYS B O 1
ATOM 4620 N N . PRO B 1 236 ? 15.328 -31.734 2.768 1 96.75 236 PRO B N 1
ATOM 4621 C CA . PRO B 1 236 ? 14.547 -30.625 3.328 1 96.75 236 PRO B CA 1
ATOM 4622 C C . PRO B 1 236 ? 15.414 -29.422 3.715 1 96.75 236 PRO B C 1
ATOM 4624 O O . PRO B 1 236 ? 16.547 -29.609 4.195 1 96.75 236 PRO B O 1
ATOM 4627 N N . TYR B 1 237 ? 14.875 -28.281 3.602 1 95.38 237 TYR B N 1
ATOM 4628 C CA . TYR B 1 237 ? 15.672 -27.078 3.75 1 95.38 237 TYR B CA 1
ATOM 4629 C C . TYR B 1 237 ? 15.367 -26.375 5.074 1 95.38 237 TYR B C 1
ATOM 4631 O O . TYR B 1 237 ? 16.266 -25.844 5.723 1 95.38 237 TYR B O 1
ATOM 4639 N N . PHE B 1 238 ? 14.18 -26.375 5.59 1 96.19 238 PHE B N 1
ATOM 4640 C CA . PHE B 1 238 ? 13.766 -25.516 6.695 1 96.19 238 PHE B CA 1
ATOM 4641 C C . PHE B 1 238 ? 13.797 -26.281 8.016 1 96.19 238 PHE B C 1
ATOM 4643 O O . PHE B 1 238 ? 14.242 -25.75 9.031 1 96.19 238 PHE B O 1
ATOM 4650 N N . LEU B 1 239 ? 13.188 -27.438 8.031 1 95.44 239 LEU B N 1
ATOM 4651 C CA . LEU B 1 239 ? 13.336 -28.344 9.164 1 95.44 239 LEU B CA 1
ATOM 4652 C C . LEU B 1 239 ? 14.414 -29.391 8.883 1 95.44 239 LEU B C 1
ATOM 4654 O O . LEU B 1 239 ? 14.266 -30.203 7.969 1 95.44 239 LEU B O 1
ATOM 4658 N N . THR B 1 240 ? 15.422 -29.406 9.703 1 92.94 240 THR B N 1
ATOM 4659 C CA . THR B 1 240 ? 16.562 -30.266 9.398 1 92.94 240 THR B CA 1
ATOM 4660 C C . THR B 1 240 ? 16.734 -31.344 10.453 1 92.94 240 THR B C 1
ATOM 4662 O O . THR B 1 240 ? 17.797 -31.969 10.539 1 92.94 240 THR B O 1
ATOM 4665 N N . ASP B 1 241 ? 15.797 -31.547 11.211 1 94.62 241 ASP B N 1
ATOM 4666 C CA . ASP B 1 241 ? 15.883 -32.531 12.289 1 94.62 241 ASP B CA 1
ATOM 4667 C C . ASP B 1 241 ? 15.398 -33.906 11.82 1 94.62 241 ASP B C 1
ATOM 4669 O O . ASP B 1 241 ? 15.156 -34.781 12.641 1 94.62 241 ASP B O 1
ATOM 4673 N N . GLY B 1 242 ? 15.242 -34.031 10.57 1 92.56 242 GLY B N 1
ATOM 4674 C CA . GLY B 1 242 ? 14.805 -35.312 10.031 1 92.56 242 GLY B CA 1
ATOM 4675 C C . GLY B 1 242 ? 13.312 -35.375 9.789 1 92.56 242 GLY B C 1
ATOM 4676 O O . GLY B 1 242 ? 12.82 -36.312 9.125 1 92.56 242 GLY B O 1
ATOM 4677 N N . THR B 1 243 ? 12.602 -34.375 10.227 1 95.06 243 THR B N 1
ATOM 4678 C CA . THR B 1 243 ? 11.148 -34.406 10.086 1 95.06 243 THR B CA 1
ATOM 4679 C C . THR B 1 243 ? 10.695 -33.5 8.945 1 95.06 243 THR B C 1
ATOM 4681 O O . THR B 1 243 ? 9.516 -33.469 8.594 1 95.06 243 THR B O 1
ATOM 4684 N N . GLY B 1 244 ? 11.664 -32.75 8.375 1 97.69 244 GLY B N 1
ATOM 4685 C CA . GLY B 1 244 ? 11.359 -31.797 7.324 1 97.69 244 GLY B CA 1
ATOM 4686 C C . GLY B 1 244 ? 10.945 -32.469 6.02 1 97.69 244 GLY B C 1
ATOM 4687 O O . GLY B 1 244 ? 11.422 -33.531 5.688 1 97.69 244 GLY B O 1
ATOM 4688 N N . THR B 1 245 ? 10.039 -31.797 5.27 1 98.31 245 THR B N 1
ATOM 4689 C CA . THR B 1 245 ? 9.555 -32.344 4.012 1 98.31 245 THR B CA 1
ATOM 4690 C C . THR B 1 245 ? 9.664 -31.328 2.885 1 98.31 245 THR B C 1
ATOM 4692 O O . THR B 1 245 ? 9.586 -31.688 1.706 1 98.31 245 THR B O 1
ATOM 4695 N N . VAL B 1 246 ? 9.805 -30.078 3.209 1 98.62 246 VAL B N 1
ATOM 4696 C CA . VAL B 1 246 ? 9.844 -29.016 2.207 1 98.62 246 VAL B CA 1
ATOM 4697 C C . VAL B 1 246 ? 11.266 -28.859 1.681 1 98.62 246 VAL B C 1
ATOM 4699 O O . VAL B 1 246 ? 12.203 -28.688 2.459 1 98.62 246 VAL B O 1
ATOM 4702 N N . THR B 1 247 ? 11.43 -28.938 0.423 1 98.12 247 THR B N 1
ATOM 4703 C CA . THR B 1 247 ? 12.719 -28.812 -0.248 1 98.12 247 THR B CA 1
ATOM 4704 C C . THR B 1 247 ? 12.695 -27.672 -1.261 1 98.12 247 THR B C 1
ATOM 4706 O O . THR B 1 247 ? 11.625 -27.156 -1.588 1 98.12 247 THR B O 1
ATOM 4709 N N . PRO B 1 248 ? 13.859 -27.266 -1.779 1 96.25 248 PRO B N 1
ATOM 4710 C CA . PRO B 1 248 ? 13.883 -26.25 -2.834 1 96.25 248 PRO B CA 1
ATOM 4711 C C . PRO B 1 248 ? 13.109 -26.688 -4.078 1 96.25 248 PRO B C 1
ATOM 4713 O O . PRO B 1 248 ? 12.648 -25.828 -4.848 1 96.25 248 PRO B O 1
ATOM 4716 N N . ALA B 1 249 ? 12.945 -27.969 -4.305 1 96.81 249 ALA B N 1
ATOM 4717 C CA . ALA B 1 249 ? 12.281 -28.469 -5.504 1 96.81 249 ALA B CA 1
ATOM 4718 C C . ALA B 1 249 ? 10.766 -28.391 -5.359 1 96.81 249 ALA B C 1
ATOM 4720 O O . ALA B 1 249 ? 10.047 -28.266 -6.355 1 96.81 249 ALA B O 1
ATOM 4721 N N . ASN B 1 250 ? 10.273 -28.578 -4.156 1 98.38 250 ASN B N 1
ATOM 4722 C CA . ASN B 1 250 ? 8.828 -28.547 -3.984 1 98.38 250 ASN B CA 1
ATOM 4723 C C . ASN B 1 250 ? 8.359 -27.25 -3.336 1 98.38 250 ASN B C 1
ATOM 4725 O O . ASN B 1 250 ? 7.352 -27.234 -2.629 1 98.38 250 ASN B O 1
ATOM 4729 N N . ALA B 1 251 ? 9.148 -26.188 -3.473 1 98.31 251 ALA B N 1
ATOM 4730 C CA . ALA B 1 251 ? 8.859 -24.812 -3.078 1 98.31 251 ALA B CA 1
ATOM 4731 C C . ALA B 1 251 ? 9.023 -23.859 -4.254 1 98.31 251 ALA B C 1
ATOM 4733 O O . ALA B 1 251 ? 9.797 -24.141 -5.18 1 98.31 251 ALA B O 1
ATOM 4734 N N . SER B 1 252 ? 8.211 -22.812 -4.199 1 98.19 252 SER B N 1
ATOM 4735 C CA . SER B 1 252 ? 8.469 -21.766 -5.188 1 98.19 252 SER B CA 1
ATOM 4736 C C . SER B 1 252 ? 9.797 -21.062 -4.918 1 98.19 252 SER B C 1
ATOM 4738 O O . SER B 1 252 ? 10.398 -21.25 -3.861 1 98.19 252 SER B O 1
ATOM 4740 N N . GLY B 1 253 ? 10.281 -20.297 -5.812 1 97 253 GLY B N 1
ATOM 4741 C CA . GLY B 1 253 ? 11.531 -19.562 -5.672 1 97 253 GLY B CA 1
ATOM 4742 C C . GLY B 1 253 ? 11.336 -18.094 -5.363 1 97 253 GLY B C 1
ATOM 4743 O O . GLY B 1 253 ? 10.211 -17.656 -5.09 1 97 253 GLY B O 1
ATOM 4744 N N . MET B 1 254 ? 12.414 -17.391 -5.215 1 98.19 254 MET B N 1
ATOM 4745 C CA . MET B 1 254 ? 12.453 -15.93 -5.238 1 98.19 254 MET B CA 1
ATOM 4746 C C . MET B 1 254 ? 12.625 -15.414 -6.664 1 98.19 254 MET B C 1
ATOM 4748 O O . MET B 1 254 ? 13.477 -15.906 -7.41 1 98.19 254 MET B O 1
ATOM 4752 N N . ASN B 1 255 ? 11.797 -14.5 -7.02 1 98.88 255 ASN B N 1
ATOM 4753 C CA . ASN B 1 255 ? 11.742 -14.18 -8.445 1 98.88 255 ASN B CA 1
ATOM 4754 C C . ASN B 1 255 ? 11.445 -12.703 -8.672 1 98.88 255 ASN B C 1
ATOM 4756 O O . ASN B 1 255 ? 11.125 -11.977 -7.734 1 98.88 255 ASN B O 1
ATOM 4760 N N . ASP B 1 256 ? 11.617 -12.266 -9.883 1 98.88 256 ASP B N 1
ATOM 4761 C CA . ASP B 1 256 ? 11.359 -10.914 -10.367 1 98.88 256 ASP B CA 1
ATOM 4762 C C . ASP B 1 256 ? 10.328 -10.906 -11.484 1 98.88 256 ASP B C 1
ATOM 4764 O O . ASP B 1 256 ? 10.32 -11.805 -12.328 1 98.88 256 ASP B O 1
ATOM 4768 N N . GLY B 1 257 ? 9.391 -9.977 -11.43 1 98.88 257 GLY B N 1
ATOM 4769 C CA . GLY B 1 257 ? 8.398 -9.898 -12.492 1 98.88 257 GLY B CA 1
ATOM 4770 C C . GLY B 1 257 ? 7.336 -8.852 -12.234 1 98.88 257 GLY B C 1
ATOM 4771 O O . GLY B 1 257 ? 7.324 -8.211 -11.18 1 98.88 257 GLY B O 1
ATOM 4772 N N . ALA B 1 258 ? 6.512 -8.617 -13.211 1 98.94 258 ALA B N 1
ATOM 4773 C CA . ALA B 1 258 ? 5.383 -7.695 -13.141 1 98.94 258 ALA B CA 1
ATOM 4774 C C . ALA B 1 258 ? 4.211 -8.195 -13.977 1 98.94 258 ALA B C 1
ATOM 4776 O O . ALA B 1 258 ? 4.395 -9.023 -14.875 1 98.94 258 ALA B O 1
ATOM 4777 N N . ALA B 1 259 ? 3.035 -7.789 -13.672 1 99 259 ALA B N 1
ATOM 4778 C CA . ALA B 1 259 ? 1.809 -8.109 -14.398 1 99 259 ALA B CA 1
ATOM 4779 C C . ALA B 1 259 ? 0.792 -6.973 -14.281 1 99 259 ALA B C 1
ATOM 4781 O O . ALA B 1 259 ? 0.781 -6.242 -13.289 1 99 259 ALA B O 1
ATOM 4782 N N . ALA B 1 260 ? -0.049 -6.789 -15.297 1 99 260 ALA B N 1
ATOM 4783 C CA . ALA B 1 260 ? -1.04 -5.715 -15.289 1 99 260 ALA B CA 1
ATOM 4784 C C . ALA B 1 260 ? -2.277 -6.105 -16.094 1 99 260 ALA B C 1
ATOM 4786 O O . ALA B 1 260 ? -2.205 -6.949 -16.984 1 99 260 ALA B O 1
ATOM 4787 N N . VAL B 1 261 ? -3.377 -5.508 -15.781 1 99 261 VAL B N 1
ATOM 4788 C CA . VAL B 1 261 ? -4.633 -5.594 -16.516 1 99 261 VAL B CA 1
ATOM 4789 C C . VAL B 1 261 ? -5.238 -4.199 -16.672 1 99 261 VAL B C 1
ATOM 4791 O O . VAL B 1 261 ? -4.906 -3.283 -15.914 1 99 261 VAL B O 1
ATOM 4794 N N . VAL B 1 262 ? -6.059 -3.994 -17.656 1 99 262 VAL B N 1
ATOM 4795 C CA . VAL B 1 262 ? -6.879 -2.795 -17.797 1 99 262 VAL B CA 1
ATOM 4796 C C . VAL B 1 262 ? -8.336 -3.127 -17.516 1 99 262 VAL B C 1
ATOM 4798 O O . VAL B 1 262 ? -8.891 -4.07 -18.078 1 99 262 VAL B O 1
ATOM 4801 N N . LEU B 1 263 ? -8.953 -2.363 -16.609 1 98.94 263 LEU B N 1
ATOM 4802 C CA . LEU B 1 263 ? -10.336 -2.566 -16.203 1 98.94 263 LEU B CA 1
ATOM 4803 C C . LEU B 1 263 ? -11.203 -1.369 -16.578 1 98.94 263 LEU B C 1
ATOM 4805 O O . LEU B 1 263 ? -10.742 -0.226 -16.531 1 98.94 263 LEU B O 1
ATOM 4809 N N . MET B 1 264 ? -12.391 -1.577 -16.891 1 98.88 264 MET B N 1
ATOM 4810 C CA . MET B 1 264 ? -13.422 -0.571 -17.141 1 98.88 264 MET B CA 1
ATOM 4811 C C . MET B 1 264 ? -14.812 -1.176 -17 1 98.88 264 MET B C 1
ATOM 4813 O O . MET B 1 264 ? -14.953 -2.377 -16.766 1 98.88 264 MET B O 1
ATOM 4817 N N . LYS B 1 265 ? -15.859 -0.383 -17.094 1 98.75 265 LYS B N 1
ATOM 4818 C CA . LYS B 1 265 ? -17.234 -0.897 -17.141 1 98.75 265 LYS B CA 1
ATOM 4819 C C . LYS B 1 265 ? -17.5 -1.604 -18.469 1 98.75 265 LYS B C 1
ATOM 4821 O O . LYS B 1 265 ? -16.953 -1.228 -19.516 1 98.75 265 LYS B O 1
ATOM 4826 N N . LYS B 1 266 ? -18.359 -2.607 -18.438 1 98.44 266 LYS B N 1
ATOM 4827 C CA . LYS B 1 266 ? -18.734 -3.34 -19.641 1 98.44 266 LYS B CA 1
ATOM 4828 C C . LYS B 1 266 ? -19.266 -2.398 -20.719 1 98.44 266 LYS B C 1
ATOM 4830 O O . LYS B 1 266 ? -18.938 -2.531 -21.891 1 98.44 266 LYS B O 1
ATOM 4835 N N . THR B 1 267 ? -20.109 -1.45 -20.312 1 98.19 267 THR B N 1
ATOM 4836 C CA . THR B 1 267 ? -20.688 -0.508 -21.25 1 98.19 267 THR B CA 1
ATOM 4837 C C . THR B 1 267 ? -19.609 0.316 -21.938 1 98.19 267 THR B C 1
ATOM 4839 O O . THR B 1 267 ? -19.719 0.627 -23.125 1 98.19 267 THR B O 1
ATOM 4842 N N . GLU B 1 268 ? -18.578 0.697 -21.172 1 97.88 268 GLU B N 1
ATOM 4843 C CA . GLU B 1 268 ? -17.469 1.424 -21.75 1 97.88 268 GLU B CA 1
ATOM 4844 C C . GLU B 1 268 ? -16.703 0.558 -22.75 1 97.88 268 GLU B C 1
ATOM 4846 O O . GLU B 1 268 ? -16.312 1.035 -23.828 1 97.88 268 GLU B O 1
ATOM 4851 N N . ALA B 1 269 ? -16.469 -0.695 -22.438 1 98.25 269 ALA B N 1
ATOM 4852 C CA . ALA B 1 269 ? -15.812 -1.624 -23.344 1 98.25 269 ALA B CA 1
ATOM 4853 C C . ALA B 1 269 ? -16.609 -1.77 -24.641 1 98.25 269 ALA B C 1
ATOM 4855 O O . ALA B 1 269 ? -16.031 -1.795 -25.734 1 98.25 269 ALA B O 1
ATOM 4856 N N . GLU B 1 270 ? -17.891 -1.891 -24.516 1 97.75 270 GLU B N 1
ATOM 4857 C CA . GLU B 1 270 ? -18.766 -2.014 -25.672 1 97.75 270 GLU B CA 1
ATOM 4858 C C . GLU B 1 270 ? -18.703 -0.766 -26.562 1 97.75 270 GLU B C 1
ATOM 4860 O O . GLU B 1 270 ? -18.625 -0.866 -27.781 1 97.75 270 GLU B O 1
ATOM 4865 N N . ARG B 1 271 ? -18.781 0.362 -25.875 1 97.69 271 ARG B N 1
ATOM 4866 C CA . ARG B 1 271 ? -18.688 1.628 -26.594 1 97.69 271 ARG B CA 1
ATOM 4867 C C . ARG B 1 271 ? -17.391 1.71 -27.391 1 97.69 271 ARG B C 1
ATOM 4869 O O . ARG B 1 271 ? -17.359 2.281 -28.484 1 97.69 271 ARG B O 1
ATOM 4876 N N . ARG B 1 272 ? -16.406 1.062 -26.875 1 97.25 272 ARG B N 1
ATOM 4877 C CA . ARG B 1 272 ? -15.094 1.105 -27.5 1 97.25 272 ARG B CA 1
ATOM 4878 C C . ARG B 1 272 ? -14.898 -0.076 -28.438 1 97.25 272 ARG B C 1
ATOM 4880 O O . ARG B 1 272 ? -13.836 -0.217 -29.062 1 97.25 272 ARG B O 1
ATOM 4887 N N . MET B 1 273 ? -15.812 -0.89 -28.484 1 97.69 273 MET B N 1
ATOM 4888 C CA . MET B 1 273 ? -15.773 -2.08 -29.328 1 97.69 273 MET B CA 1
ATOM 4889 C C . MET B 1 273 ? -14.633 -3.006 -28.906 1 97.69 273 MET B C 1
ATOM 4891 O O . MET B 1 273 ? -13.906 -3.521 -29.766 1 97.69 273 MET B O 1
ATOM 4895 N N . LEU B 1 274 ? -14.461 -3.059 -27.641 1 97.62 274 LEU B N 1
ATOM 4896 C CA . LEU B 1 274 ? -13.492 -3.984 -27.078 1 97.62 274 LEU B CA 1
ATOM 4897 C C . LEU B 1 274 ? -14.172 -5.27 -26.609 1 97.62 274 LEU B C 1
ATOM 4899 O O . LEU B 1 274 ? -15.273 -5.23 -26.078 1 97.62 274 LEU B O 1
ATOM 4903 N N . LYS B 1 275 ? -13.531 -6.309 -26.953 1 97.12 275 LYS B N 1
ATOM 4904 C CA . LYS B 1 275 ? -13.992 -7.582 -26.422 1 97.12 275 LYS B CA 1
ATOM 4905 C C . LYS B 1 275 ? -13.328 -7.883 -25.078 1 97.12 275 LYS B C 1
ATOM 4907 O O . LYS B 1 275 ? -12.133 -8.164 -25.016 1 97.12 275 LYS B O 1
ATOM 4912 N N . PRO B 1 276 ? -14.094 -7.879 -24 1 98.44 276 PRO B N 1
ATOM 4913 C CA . PRO B 1 276 ? -13.492 -8.172 -22.703 1 98.44 276 PRO B CA 1
ATOM 4914 C C . PRO B 1 276 ? -12.914 -9.586 -22.625 1 98.44 276 PRO B C 1
ATOM 4916 O O . PRO B 1 276 ? -13.477 -10.516 -23.203 1 98.44 276 PRO B O 1
ATOM 4919 N N . LEU B 1 277 ? -11.844 -9.719 -21.891 1 98.69 277 LEU B N 1
ATOM 4920 C CA . LEU B 1 277 ? -11.328 -11.047 -21.562 1 98.69 277 LEU B CA 1
ATOM 4921 C C . LEU B 1 277 ? -12.258 -11.773 -20.594 1 98.69 277 LEU B C 1
ATOM 4923 O O . LEU B 1 277 ? -12.484 -12.977 -20.719 1 98.69 277 LEU B O 1
ATOM 4927 N N . ALA B 1 278 ? -12.742 -11.039 -19.594 1 98.81 278 ALA B N 1
ATOM 4928 C CA . ALA B 1 278 ? -13.664 -11.57 -18.609 1 98.81 278 ALA B CA 1
ATOM 4929 C C . ALA B 1 278 ? -14.281 -10.445 -17.781 1 98.81 278 ALA B C 1
ATOM 4931 O O . ALA B 1 278 ? -13.758 -9.328 -17.75 1 98.81 278 ALA B O 1
ATOM 4932 N N . ARG B 1 279 ? -15.422 -10.695 -17.203 1 98.69 279 ARG B N 1
ATOM 4933 C CA . ARG B 1 279 ? -15.938 -9.82 -16.156 1 98.69 279 ARG B CA 1
ATOM 4934 C C . ARG B 1 279 ? -15.5 -10.305 -14.781 1 98.69 279 ARG B C 1
ATOM 4936 O O . ARG B 1 279 ? -15.312 -11.5 -14.57 1 98.69 279 ARG B O 1
ATOM 4943 N N . ILE B 1 280 ? -15.289 -9.43 -13.867 1 98.88 280 ILE B N 1
ATOM 4944 C CA . ILE B 1 280 ? -15.07 -9.773 -12.469 1 98.88 280 ILE B CA 1
ATOM 4945 C C . ILE B 1 280 ? -16.406 -10.031 -11.781 1 98.88 280 ILE B C 1
ATOM 4947 O O . ILE B 1 280 ? -17.234 -9.125 -11.656 1 98.88 280 ILE B O 1
ATOM 4951 N N . VAL B 1 281 ? -16.609 -11.258 -11.305 1 98.62 281 VAL B N 1
ATOM 4952 C CA . VAL B 1 281 ? -17.891 -11.656 -10.742 1 98.62 281 VAL B CA 1
ATOM 4953 C C . VAL B 1 281 ? -17.906 -11.398 -9.242 1 98.62 281 VAL B C 1
ATOM 4955 O O . VAL B 1 281 ? -18.906 -10.906 -8.703 1 98.62 281 VAL B O 1
ATOM 4958 N N . SER B 1 282 ? -16.875 -11.773 -8.594 1 98.56 282 SER B N 1
ATOM 4959 C CA . SER B 1 282 ? -16.75 -11.57 -7.152 1 98.56 282 SER B CA 1
ATOM 4960 C C . SER B 1 282 ? -15.305 -11.688 -6.691 1 98.56 282 SER B C 1
ATOM 4962 O O . SER B 1 282 ? -14.438 -12.094 -7.461 1 98.56 282 SER B O 1
ATOM 4964 N N . TRP B 1 283 ? -15.07 -11.305 -5.562 1 98.75 283 TRP B N 1
ATOM 4965 C CA . TRP B 1 283 ? -13.805 -11.547 -4.879 1 98.75 283 TRP B CA 1
ATOM 4966 C C . TRP B 1 283 ? -14 -11.578 -3.367 1 98.75 283 TRP B C 1
ATOM 4968 O O . TRP B 1 283 ? -15.055 -11.188 -2.861 1 98.75 283 TRP B O 1
ATOM 4978 N N . SER B 1 284 ? -12.992 -12.141 -2.699 1 98.69 284 SER B N 1
ATOM 4979 C CA . SER B 1 284 ? -13.031 -12.211 -1.242 1 98.69 284 SER B CA 1
ATOM 4980 C C . SER B 1 284 ? -11.633 -12.258 -0.652 1 98.69 284 SER B C 1
ATOM 4982 O O . SER B 1 284 ? -10.672 -12.617 -1.34 1 98.69 284 SER B O 1
ATOM 4984 N N . GLN B 1 285 ? -11.484 -11.766 0.483 1 98.81 285 GLN B N 1
ATOM 4985 C CA . GLN B 1 285 ? -10.297 -11.906 1.327 1 98.81 285 GLN B CA 1
ATOM 4986 C C . GLN B 1 285 ? -10.664 -12.477 2.695 1 98.81 285 GLN B C 1
ATOM 4988 O O . GLN B 1 285 ? -11.766 -12.242 3.197 1 98.81 285 GLN B O 1
ATOM 4993 N N . ALA B 1 286 ? -9.719 -13.211 3.26 1 98.56 286 ALA B N 1
ATOM 4994 C CA . ALA B 1 286 ? -9.945 -13.852 4.551 1 98.56 286 ALA B CA 1
ATOM 4995 C C . ALA B 1 286 ? -8.641 -13.977 5.336 1 98.56 286 ALA B C 1
ATOM 4997 O O . ALA B 1 286 ? -7.551 -13.883 4.766 1 98.56 286 ALA B O 1
ATOM 4998 N N . GLY B 1 287 ? -8.805 -14.133 6.688 1 98.56 287 GLY B N 1
ATOM 4999 C CA . GLY B 1 287 ? -7.652 -14.398 7.539 1 98.56 287 GLY B CA 1
ATOM 5000 C C . GLY B 1 287 ? -7.656 -15.805 8.117 1 98.56 287 GLY B C 1
ATOM 5001 O O . GLY B 1 287 ? -8.719 -16.406 8.297 1 98.56 287 GLY B O 1
ATOM 5002 N N . VAL B 1 288 ? -6.508 -16.328 8.312 1 98.75 288 VAL B N 1
ATOM 5003 C CA . VAL B 1 288 ? -6.289 -17.594 8.984 1 98.75 288 VAL B CA 1
ATOM 5004 C C . VAL B 1 288 ? -5.109 -17.484 9.945 1 98.75 288 VAL B C 1
ATOM 5006 O O . VAL B 1 288 ? -4.43 -16.453 9.977 1 98.75 288 VAL B O 1
ATOM 5009 N N . GLU B 1 289 ? -4.91 -18.5 10.734 1 98.62 289 GLU B N 1
ATOM 5010 C CA . GLU B 1 289 ? -3.764 -18.531 11.633 1 98.62 289 GLU B CA 1
ATOM 5011 C C . GLU B 1 289 ? -2.451 -18.422 10.859 1 98.62 289 GLU B C 1
ATOM 5013 O O . GLU B 1 289 ? -2.232 -19.172 9.906 1 98.62 289 GLU B O 1
ATOM 5018 N N . PRO B 1 290 ? -1.521 -17.547 11.289 1 98.75 290 PRO B N 1
ATOM 5019 C CA . PRO B 1 290 ? -0.282 -17.312 10.539 1 98.75 290 PRO B CA 1
ATOM 5020 C C . PRO B 1 290 ? 0.569 -18.578 10.398 1 98.75 290 PRO B C 1
ATOM 5022 O O . PRO B 1 290 ? 1.243 -18.766 9.383 1 98.75 290 PRO B O 1
ATOM 5025 N N . SER B 1 291 ? 0.545 -19.484 11.312 1 98.69 291 SER B N 1
ATOM 5026 C CA . SER B 1 291 ? 1.369 -20.688 11.281 1 98.69 291 SER B CA 1
ATOM 5027 C C . SER B 1 291 ? 0.968 -21.594 10.133 1 98.69 291 SER B C 1
ATOM 5029 O O . SER B 1 291 ? 1.753 -22.453 9.703 1 98.69 291 SER B O 1
ATOM 5031 N N . VAL B 1 292 ? -0.269 -21.453 9.641 1 98.75 292 VAL B N 1
ATOM 5032 C CA . VAL B 1 292 ? -0.755 -22.234 8.508 1 98.75 292 VAL B CA 1
ATOM 5033 C C . VAL B 1 292 ? -1.258 -21.297 7.41 1 98.75 292 VAL B C 1
ATOM 5035 O O . VAL B 1 292 ? -2.26 -21.578 6.75 1 98.75 292 VAL B O 1
ATOM 5038 N N . MET B 1 293 ? -0.555 -20.172 7.305 1 98.62 293 MET B N 1
ATOM 5039 C CA . MET B 1 293 ? -0.961 -19.125 6.359 1 98.62 293 MET B CA 1
ATOM 5040 C C . MET B 1 293 ? -1.23 -19.734 4.98 1 98.62 293 MET B C 1
ATOM 5042 O O . MET B 1 293 ? -2.049 -19.203 4.223 1 98.62 293 MET B O 1
ATOM 5046 N N . GLY B 1 294 ? -0.634 -20.891 4.652 1 98.56 294 GLY B N 1
ATOM 5047 C CA . GLY B 1 294 ? -0.739 -21.516 3.344 1 98.56 294 GLY B CA 1
ATOM 5048 C C . GLY B 1 294 ? -2.156 -21.938 2.992 1 98.56 294 GLY B C 1
ATOM 5049 O O . GLY B 1 294 ? -2.488 -22.094 1.816 1 98.56 294 GLY B O 1
ATOM 5050 N N . VAL B 1 295 ? -3.033 -22.047 3.914 1 98.69 295 VAL B N 1
ATOM 5051 C CA . VAL B 1 295 ? -4.379 -22.547 3.633 1 98.69 295 VAL B CA 1
ATOM 5052 C C . VAL B 1 295 ? -5.34 -21.359 3.502 1 98.69 295 VAL B C 1
ATOM 5054 O O . VAL B 1 295 ? -6.555 -21.547 3.395 1 98.69 295 VAL B O 1
ATOM 5057 N N . GLY B 1 296 ? -4.785 -20.141 3.494 1 98.81 296 GLY B N 1
ATOM 5058 C CA . GLY B 1 296 ? -5.562 -18.922 3.342 1 98.81 296 GLY B CA 1
ATOM 5059 C C . GLY B 1 296 ? -6.527 -18.969 2.17 1 98.81 296 GLY B C 1
ATOM 5060 O O . GLY B 1 296 ? -7.656 -18.484 2.266 1 98.81 296 GLY B O 1
ATOM 5061 N N . PRO B 1 297 ? -6.16 -19.578 1.083 1 98.88 297 PRO B N 1
ATOM 5062 C CA . PRO B 1 297 ? -7.043 -19.641 -0.083 1 98.88 297 PRO B CA 1
ATOM 5063 C C . PRO B 1 297 ? -8.336 -20.406 0.193 1 98.88 297 PRO B C 1
ATOM 5065 O O . PRO B 1 297 ? -9.344 -20.188 -0.479 1 98.88 297 PRO B O 1
ATOM 5068 N N . ILE B 1 298 ? -8.352 -21.344 1.134 1 98.88 298 ILE B N 1
ATOM 5069 C CA . ILE B 1 298 ? -9.516 -22.203 1.369 1 98.88 298 ILE B CA 1
ATOM 5070 C C . ILE B 1 298 ? -10.719 -21.328 1.724 1 98.88 298 ILE B C 1
ATOM 5072 O O . ILE B 1 298 ? -11.719 -21.328 1.003 1 98.88 298 ILE B O 1
ATOM 5076 N N . PRO B 1 299 ? -10.641 -20.516 2.801 1 98.88 299 PRO B N 1
ATOM 5077 C CA . PRO B 1 299 ? -11.797 -19.672 3.072 1 98.88 299 PRO B CA 1
ATOM 5078 C C . PRO B 1 299 ? -12.008 -18.609 2.004 1 98.88 299 PRO B C 1
ATOM 5080 O O . PRO B 1 299 ? -13.148 -18.25 1.698 1 98.88 299 PRO B O 1
ATOM 5083 N N . ALA B 1 300 ? -10.961 -18.031 1.399 1 98.88 300 ALA B N 1
ATOM 5084 C CA . ALA B 1 300 ? -11.094 -17 0.385 1 98.88 300 ALA B CA 1
ATOM 5085 C C . ALA B 1 300 ? -11.852 -17.516 -0.834 1 98.88 300 ALA B C 1
ATOM 5087 O O . ALA B 1 300 ? -12.742 -16.828 -1.351 1 98.88 300 ALA B O 1
ATOM 5088 N N . ILE B 1 301 ? -11.5 -18.719 -1.299 1 98.94 301 ILE B N 1
ATOM 5089 C CA . ILE B 1 301 ? -12.148 -19.312 -2.465 1 98.94 301 ILE B CA 1
ATOM 5090 C C . ILE B 1 301 ? -13.609 -19.625 -2.145 1 98.94 301 ILE B C 1
ATOM 5092 O O . ILE B 1 301 ? -14.508 -19.312 -2.924 1 98.94 301 ILE B O 1
ATOM 5096 N N . LYS B 1 302 ? -13.844 -20.266 -0.993 1 98.88 302 LYS B N 1
ATOM 5097 C CA . LYS B 1 302 ? -15.211 -20.609 -0.609 1 98.88 302 LYS B CA 1
ATOM 5098 C C . LYS B 1 302 ? -16.094 -19.359 -0.575 1 98.88 302 LYS B C 1
ATOM 5100 O O . LYS B 1 302 ? -17.203 -19.375 -1.103 1 98.88 302 LYS B O 1
ATOM 5105 N N . GLN B 1 303 ? -15.602 -18.328 -0.029 1 98.69 303 GLN B N 1
ATOM 5106 C CA . GLN B 1 303 ? -16.375 -17.094 0.094 1 98.69 303 GLN B CA 1
ATOM 5107 C C . GLN B 1 303 ? -16.609 -16.453 -1.27 1 98.69 303 GLN B C 1
ATOM 5109 O O . GLN B 1 303 ? -17.719 -16 -1.568 1 98.69 303 GLN B O 1
ATOM 5114 N N . ALA B 1 304 ? -15.555 -16.375 -2.092 1 98.81 304 ALA B N 1
ATOM 5115 C CA . ALA B 1 304 ? -15.672 -15.742 -3.404 1 98.81 304 ALA B CA 1
ATOM 5116 C C . ALA B 1 304 ? -16.656 -16.5 -4.293 1 98.81 304 ALA B C 1
ATOM 5118 O O . ALA B 1 304 ? -17.469 -15.898 -4.988 1 98.81 304 ALA B O 1
ATOM 5119 N N . VAL B 1 305 ? -16.578 -17.797 -4.293 1 98.81 305 VAL B N 1
ATOM 5120 C CA . VAL B 1 305 ? -17.438 -18.656 -5.113 1 98.81 305 VAL B CA 1
ATOM 5121 C C . VAL B 1 305 ? -18.875 -18.547 -4.633 1 98.81 305 VAL B C 1
ATOM 5123 O O . VAL B 1 305 ? -19.797 -18.469 -5.441 1 98.81 305 VAL B O 1
ATOM 5126 N N . ALA B 1 306 ? -19.062 -18.5 -3.324 1 98.62 306 ALA B N 1
ATOM 5127 C CA . ALA B 1 306 ? -20.391 -18.312 -2.768 1 98.62 306 ALA B CA 1
ATOM 5128 C C . ALA B 1 306 ? -20.969 -16.969 -3.172 1 98.62 306 ALA B C 1
ATOM 5130 O O . ALA B 1 306 ? -22.141 -16.875 -3.551 1 98.62 306 ALA B O 1
ATOM 5131 N N . LYS B 1 307 ? -20.188 -15.953 -3.072 1 98.06 307 LYS B N 1
ATOM 5132 C CA . LYS B 1 307 ? -20.609 -14.609 -3.463 1 98.06 307 LYS B CA 1
ATOM 5133 C C . LYS B 1 307 ? -21 -14.562 -4.938 1 98.06 307 LYS B C 1
ATOM 5135 O O . LYS B 1 307 ? -21.875 -13.789 -5.324 1 98.06 307 LYS B O 1
ATOM 5140 N N . ALA B 1 308 ? -20.375 -15.383 -5.734 1 98.12 308 ALA B N 1
ATOM 5141 C CA . ALA B 1 308 ? -20.641 -15.43 -7.168 1 98.12 308 ALA B CA 1
ATOM 5142 C C . ALA B 1 308 ? -21.906 -16.234 -7.465 1 98.12 308 ALA B C 1
ATOM 5144 O O . ALA B 1 308 ? -22.406 -16.219 -8.594 1 98.12 308 ALA B O 1
ATOM 5145 N N . GLY B 1 309 ? -22.391 -16.938 -6.438 1 98.31 309 GLY B N 1
ATOM 5146 C CA . GLY B 1 309 ? -23.516 -17.844 -6.648 1 98.31 309 GLY B CA 1
ATOM 5147 C C . GLY B 1 309 ? -23.125 -19.109 -7.367 1 98.31 309 GLY B C 1
ATOM 5148 O O . GLY B 1 309 ? -23.953 -19.703 -8.078 1 98.31 309 GLY B O 1
ATOM 5149 N N . TRP B 1 310 ? -21.828 -19.469 -7.316 1 98.56 310 TRP B N 1
ATOM 5150 C CA . TRP B 1 310 ? -21.297 -20.672 -7.961 1 98.56 310 TRP B CA 1
ATOM 5151 C C . TRP B 1 310 ? -21.109 -21.797 -6.949 1 98.56 310 TRP B C 1
ATOM 5153 O O . TRP B 1 310 ? -21.266 -21.578 -5.746 1 98.56 310 TRP B O 1
ATOM 5163 N N . SER B 1 311 ? -20.922 -22.953 -7.434 1 98.38 311 SER B N 1
ATOM 5164 C CA . SER B 1 311 ? -20.281 -24.047 -6.711 1 98.38 311 SER B CA 1
ATOM 5165 C C . SER B 1 311 ? -18.875 -24.312 -7.23 1 98.38 311 SER B C 1
ATOM 5167 O O . SER B 1 311 ? -18.516 -23.859 -8.312 1 98.38 311 SER B O 1
ATOM 5169 N N . LEU B 1 312 ? -18.109 -24.984 -6.441 1 98.38 312 LEU B N 1
ATOM 5170 C CA . LEU B 1 312 ? -16.75 -25.297 -6.871 1 98.38 312 LEU B CA 1
ATOM 5171 C C . LEU B 1 312 ? -16.75 -26.125 -8.141 1 98.38 312 LEU B C 1
ATOM 5173 O O . LEU B 1 312 ? -15.852 -26.016 -8.977 1 98.38 312 LEU B O 1
ATOM 5177 N N . GLU B 1 313 ? -17.797 -26.922 -8.328 1 97.5 313 GLU B N 1
ATOM 5178 C CA . GLU B 1 313 ? -17.922 -27.781 -9.508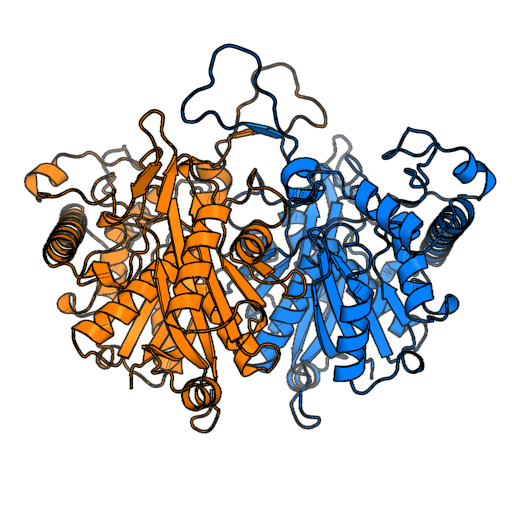 1 97.5 313 GLU B CA 1
ATOM 5179 C C . GLU B 1 313 ? -18.188 -26.953 -10.758 1 97.5 313 GLU B C 1
ATOM 5181 O O . GLU B 1 313 ? -17.891 -27.391 -11.875 1 97.5 313 GLU B O 1
ATOM 5186 N N . ASP B 1 314 ? -18.703 -25.719 -10.586 1 97.5 314 ASP B N 1
ATOM 5187 C CA . ASP B 1 314 ? -19.047 -24.828 -11.688 1 97.5 314 ASP B CA 1
ATOM 5188 C C . ASP B 1 314 ? -17.781 -24.203 -12.297 1 97.5 314 ASP B C 1
ATOM 5190 O O . ASP B 1 314 ? -17.828 -23.672 -13.398 1 97.5 314 ASP B O 1
ATOM 5194 N N . VAL B 1 315 ? -16.719 -24.266 -11.562 1 98.81 315 VAL B N 1
ATOM 5195 C CA . VAL B 1 315 ? -15.508 -23.562 -11.977 1 98.81 315 VAL B CA 1
ATOM 5196 C C . VAL B 1 315 ? -14.742 -24.406 -12.992 1 98.81 315 VAL B C 1
ATOM 5198 O O . VAL B 1 315 ? -14.508 -25.594 -12.773 1 98.81 315 VAL B O 1
ATOM 5201 N N . ASP B 1 316 ? -14.367 -23.812 -14.086 1 98.88 316 ASP B N 1
ATOM 5202 C CA . ASP B 1 316 ? -13.664 -24.516 -15.148 1 98.88 316 ASP B CA 1
ATOM 5203 C C . ASP B 1 316 ? -12.172 -24.609 -14.852 1 98.88 316 ASP B C 1
ATOM 5205 O O . ASP B 1 316 ? -11.531 -25.625 -15.156 1 98.88 316 ASP B O 1
ATOM 5209 N N . LEU B 1 317 ? -11.625 -23.484 -14.344 1 98.88 317 LEU B N 1
ATOM 5210 C CA . LEU B 1 317 ? -10.195 -23.438 -14.086 1 98.88 317 LEU B CA 1
ATOM 5211 C C . LEU B 1 317 ? -9.898 -22.719 -12.773 1 98.88 317 LEU B C 1
ATOM 5213 O O . LEU B 1 317 ? -10.555 -21.719 -12.445 1 98.88 317 LEU B O 1
ATOM 5217 N N . PHE B 1 318 ? -8.953 -23.266 -12.062 1 98.94 318 PHE B N 1
ATOM 5218 C CA . PHE B 1 318 ? -8.375 -22.625 -10.891 1 98.94 318 PHE B CA 1
ATOM 5219 C C . PHE B 1 318 ? -6.914 -22.281 -11.133 1 98.94 318 PHE B C 1
ATOM 5221 O O . PHE B 1 318 ? -6.141 -23.109 -11.609 1 98.94 318 PHE B O 1
ATOM 5228 N N . GLU B 1 319 ? -6.551 -21.078 -10.938 1 98.88 319 GLU B N 1
ATOM 5229 C CA . GLU B 1 319 ? -5.16 -20.656 -10.82 1 98.88 319 GLU B CA 1
ATOM 5230 C C . GLU B 1 319 ? -4.828 -20.25 -9.383 1 98.88 319 GLU B C 1
ATOM 5232 O O . GLU B 1 319 ? -5.078 -19.125 -8.977 1 98.88 319 GLU B O 1
ATOM 5237 N N . ILE B 1 320 ? -4.242 -21.172 -8.648 1 98.88 320 ILE B N 1
ATOM 5238 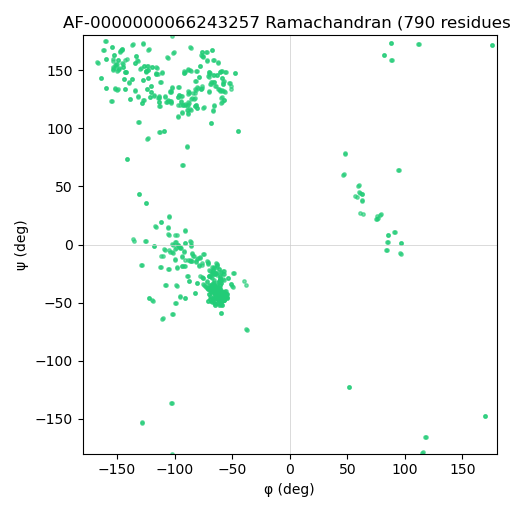C CA . ILE B 1 320 ? -3.924 -20.984 -7.234 1 98.88 320 ILE B CA 1
ATOM 5239 C C . ILE B 1 320 ? -2.408 -20.953 -7.047 1 98.88 320 ILE B C 1
ATOM 5241 O O . ILE B 1 320 ? -1.701 -21.844 -7.508 1 98.88 320 ILE B O 1
ATOM 5245 N N . ASN B 1 321 ? -1.909 -19.922 -6.398 1 98.75 321 ASN B N 1
ATOM 5246 C CA . ASN B 1 321 ? -0.467 -19.766 -6.246 1 98.75 321 ASN B CA 1
ATOM 5247 C C . ASN B 1 321 ? 0.162 -20.953 -5.523 1 98.75 321 ASN B C 1
ATOM 5249 O O . ASN B 1 321 ? -0.263 -21.312 -4.426 1 98.75 321 ASN B O 1
ATOM 5253 N N . GLU B 1 322 ? 1.139 -21.484 -6.152 1 98.19 322 GLU B N 1
ATOM 5254 C CA . GLU B 1 322 ? 1.856 -22.625 -5.594 1 98.19 322 GLU B CA 1
ATOM 5255 C C . GLU B 1 322 ? 3.076 -22.188 -4.797 1 98.19 322 GLU B C 1
ATOM 5257 O O . GLU B 1 322 ? 4.211 -22.516 -5.137 1 98.19 322 GLU B O 1
ATOM 5262 N N . ALA B 1 323 ? 2.799 -21.547 -3.67 1 98.12 323 ALA B N 1
ATOM 5263 C CA . ALA B 1 323 ? 3.936 -21.109 -2.863 1 98.12 323 ALA B CA 1
ATOM 5264 C C . ALA B 1 323 ? 4.785 -22.297 -2.426 1 98.12 323 ALA B C 1
ATOM 5266 O O . ALA B 1 323 ? 6.016 -22.203 -2.393 1 98.12 323 ALA B O 1
ATOM 5267 N N . PHE B 1 324 ? 4.148 -23.344 -2.018 1 98.75 324 PHE B N 1
ATOM 5268 C CA . PHE B 1 324 ? 4.727 -24.641 -1.647 1 98.75 324 PHE B CA 1
ATOM 5269 C C . PHE B 1 324 ? 3.828 -25.781 -2.092 1 98.75 324 PHE B C 1
ATOM 5271 O O . PHE B 1 324 ? 2.605 -25.641 -2.123 1 98.75 324 PHE B O 1
ATOM 5278 N N . ALA B 1 325 ? 4.453 -26.875 -2.406 1 98.81 325 ALA B N 1
ATOM 5279 C CA . ALA B 1 325 ? 3.691 -28.047 -2.836 1 98.81 325 ALA B CA 1
ATOM 5280 C C . ALA B 1 325 ? 2.744 -28.516 -1.735 1 98.81 325 ALA B C 1
ATOM 5282 O O . ALA B 1 325 ? 1.619 -28.938 -2.016 1 98.81 325 ALA B O 1
ATOM 5283 N N . ALA B 1 326 ? 3.201 -28.469 -0.473 1 98.75 326 ALA B N 1
ATOM 5284 C CA . ALA B 1 326 ? 2.367 -28.859 0.662 1 98.75 326 ALA B CA 1
ATOM 5285 C C . ALA B 1 326 ? 1.078 -28.031 0.7 1 98.75 326 ALA B C 1
ATOM 5287 O O . ALA B 1 326 ? 0.002 -28.578 0.963 1 98.75 326 ALA B O 1
ATOM 5288 N N . VAL B 1 327 ? 1.204 -26.812 0.437 1 98.56 327 VAL B N 1
ATOM 5289 C CA . VAL B 1 327 ? 0.091 -25.859 0.452 1 98.56 327 VAL B CA 1
ATOM 5290 C C . VAL B 1 327 ? -0.866 -26.172 -0.696 1 98.56 327 VAL B C 1
ATOM 5292 O O . VAL B 1 327 ? -2.082 -26.234 -0.499 1 98.56 327 VAL B O 1
ATOM 5295 N N . SER B 1 328 ? -0.331 -26.344 -1.87 1 98.56 328 SER B N 1
ATOM 5296 C CA . SER B 1 328 ? -1.141 -26.656 -3.043 1 98.56 328 SER B CA 1
ATOM 5297 C C . SER B 1 328 ? -1.931 -27.953 -2.836 1 98.56 328 SER B C 1
ATOM 5299 O O . SER B 1 328 ? -3.119 -28.016 -3.152 1 98.56 328 SER B O 1
ATOM 5301 N N . ALA B 1 329 ? -1.253 -28.969 -2.326 1 98.56 329 ALA B N 1
ATOM 5302 C CA . ALA B 1 329 ? -1.894 -30.25 -2.084 1 98.56 329 ALA B CA 1
ATOM 5303 C C . ALA B 1 329 ? -2.996 -30.125 -1.037 1 98.56 329 ALA B C 1
ATOM 5305 O O . ALA B 1 329 ? -4.082 -30.688 -1.201 1 98.56 329 ALA B O 1
ATOM 5306 N N . ALA B 1 330 ? -2.723 -29.422 0.048 1 98.69 330 ALA B N 1
ATOM 5307 C CA . ALA B 1 330 ? -3.68 -29.25 1.14 1 98.69 330 ALA B CA 1
ATOM 5308 C C . ALA B 1 330 ? -4.938 -28.531 0.663 1 98.69 330 ALA B C 1
ATOM 5310 O O . ALA B 1 330 ? -6.055 -28.922 1.006 1 98.69 330 ALA B O 1
ATOM 5311 N N . ILE B 1 331 ? -4.781 -27.453 -0.106 1 98.81 331 ILE B N 1
ATOM 5312 C CA . ILE B 1 331 ? -5.902 -26.656 -0.611 1 98.81 331 ILE B CA 1
ATOM 5313 C C . ILE B 1 331 ? -6.766 -27.531 -1.527 1 98.81 331 ILE B C 1
ATOM 5315 O O . ILE B 1 331 ? -7.992 -27.547 -1.395 1 98.81 331 ILE B O 1
ATOM 5319 N N . ALA B 1 332 ? -6.121 -28.203 -2.496 1 98.19 332 ALA B N 1
ATOM 5320 C CA . ALA B 1 332 ? -6.852 -29.047 -3.441 1 98.19 332 ALA B CA 1
ATOM 5321 C C . ALA B 1 332 ? -7.637 -30.141 -2.717 1 98.19 332 ALA B C 1
ATOM 5323 O O . ALA B 1 332 ? -8.797 -30.406 -3.051 1 98.19 332 ALA B O 1
ATOM 5324 N N . LYS B 1 333 ? -6.98 -30.719 -1.76 1 97.38 333 LYS B N 1
ATOM 5325 C CA . LYS B 1 333 ? -7.609 -31.797 -0.988 1 97.38 333 LYS B CA 1
ATOM 5326 C C . LYS B 1 333 ? -8.797 -31.266 -0.19 1 97.38 333 LYS B C 1
ATOM 5328 O O . LYS B 1 333 ? -9.891 -31.828 -0.251 1 97.38 333 LYS B O 1
ATOM 5333 N N . GLU B 1 334 ? -8.602 -30.234 0.554 1 98.06 334 GLU B N 1
ATOM 5334 C CA . GLU B 1 334 ? -9.625 -29.672 1.431 1 98.06 334 GLU B CA 1
ATOM 5335 C C . GLU B 1 334 ? -10.844 -29.203 0.635 1 98.06 334 GLU B C 1
ATOM 5337 O O . GLU B 1 334 ? -11.977 -29.359 1.087 1 98.06 334 GLU B O 1
ATOM 5342 N N . LEU B 1 335 ? -10.609 -28.641 -0.535 1 98.62 335 LEU B N 1
ATOM 5343 C CA . LEU B 1 335 ? -11.695 -28.094 -1.339 1 98.62 335 LEU B CA 1
ATOM 5344 C C . LEU B 1 335 ? -12.227 -29.141 -2.314 1 98.62 335 LEU B C 1
ATOM 5346 O O . LEU B 1 335 ? -13.234 -28.906 -2.986 1 98.62 335 LEU B O 1
ATOM 5350 N N . GLY B 1 336 ? -11.625 -30.266 -2.408 1 98.25 336 GLY B N 1
ATOM 5351 C CA . GLY B 1 336 ? -12.039 -31.312 -3.332 1 98.25 336 GLY B CA 1
ATOM 5352 C C . GLY B 1 336 ? -11.945 -30.891 -4.789 1 98.25 336 GLY B C 1
ATOM 5353 O O . GLY B 1 336 ? -12.844 -31.172 -5.578 1 98.25 336 GLY B O 1
ATOM 5354 N N . LEU B 1 337 ? -10.859 -30.234 -5.121 1 98.38 337 LEU B N 1
ATOM 5355 C CA . LEU B 1 337 ? -10.734 -29.703 -6.477 1 98.38 337 LEU B CA 1
ATOM 5356 C C . LEU B 1 337 ? -10.273 -30.797 -7.445 1 98.38 337 LEU B C 1
ATOM 5358 O O . LEU B 1 337 ? -9.445 -31.641 -7.094 1 98.38 337 LEU B O 1
ATOM 5362 N N . ASN B 1 338 ? -10.844 -30.766 -8.625 1 97.12 338 ASN B N 1
ATOM 5363 C CA . ASN B 1 338 ? -10.352 -31.609 -9.711 1 97.12 338 ASN B CA 1
ATOM 5364 C C . ASN B 1 338 ? -8.953 -31.188 -10.148 1 97.12 338 ASN B C 1
ATOM 5366 O O . ASN B 1 338 ? -8.758 -30.094 -10.68 1 97.12 338 ASN B O 1
ATOM 5370 N N . PRO B 1 339 ? -7.957 -32.031 -9.969 1 95.56 339 PRO B N 1
ATOM 5371 C CA . PRO B 1 339 ? -6.574 -31.688 -10.289 1 95.56 339 PRO B CA 1
ATOM 5372 C C . PRO B 1 339 ? -6.398 -31.266 -11.75 1 95.56 339 PRO B C 1
ATOM 5374 O O . PRO B 1 339 ? -5.5 -30.469 -12.062 1 95.56 339 PRO B O 1
ATOM 5377 N N . GLU B 1 340 ? -7.238 -31.703 -12.641 1 96.81 340 GLU B N 1
ATOM 5378 C CA . GLU B 1 340 ? -7.129 -31.391 -14.062 1 96.81 340 GLU B CA 1
ATOM 5379 C C . GLU B 1 340 ? -7.57 -29.953 -14.352 1 96.81 340 GLU B C 1
ATOM 5381 O O . GLU B 1 340 ? -7.359 -29.453 -15.453 1 96.81 340 GLU B O 1
ATOM 5386 N N . LYS B 1 341 ? -8.125 -29.281 -13.359 1 98.5 341 LYS B N 1
ATOM 5387 C CA . LYS B 1 341 ? -8.617 -27.922 -13.523 1 98.5 341 LYS B CA 1
ATOM 5388 C C . LYS B 1 341 ? -7.715 -26.922 -12.805 1 98.5 341 LYS B C 1
ATOM 5390 O O . LYS B 1 341 ? -7.926 -25.703 -12.891 1 98.5 341 LYS B O 1
ATOM 5395 N N . VAL B 1 342 ? -6.691 -27.438 -12.062 1 98.75 342 VAL B N 1
ATOM 5396 C CA . VAL B 1 342 ? -5.898 -26.562 -11.211 1 98.75 342 VAL B CA 1
ATOM 5397 C C . VAL B 1 342 ? -4.52 -26.344 -11.828 1 98.75 342 VAL B C 1
ATOM 5399 O O . VAL B 1 342 ? -3.775 -27.297 -12.062 1 98.75 342 VAL B O 1
ATOM 5402 N N . ASN B 1 343 ? -4.184 -25.109 -12.07 1 98.75 343 ASN B N 1
ATOM 5403 C CA . ASN B 1 343 ? -2.861 -24.734 -12.555 1 98.75 343 ASN B CA 1
ATOM 5404 C C . ASN B 1 343 ? -2.414 -25.625 -13.711 1 98.75 343 ASN B C 1
ATOM 5406 O O . ASN B 1 343 ? -1.331 -26.203 -13.672 1 98.75 343 ASN B O 1
ATOM 5410 N N . ILE B 1 344 ? -3.174 -25.609 -14.789 1 98.69 344 ILE B N 1
ATOM 5411 C CA . ILE B 1 344 ? -3.021 -26.625 -15.82 1 98.69 344 ILE B CA 1
ATOM 5412 C C . ILE B 1 344 ? -1.805 -26.312 -16.688 1 98.69 344 ILE B C 1
ATOM 5414 O O . ILE B 1 344 ? -1.36 -27.156 -17.469 1 98.69 344 ILE B O 1
ATOM 5418 N N . ASP B 1 345 ? -1.224 -25.109 -16.547 1 98.69 345 ASP B N 1
ATOM 5419 C CA . ASP B 1 345 ? 0.002 -24.75 -17.25 1 98.69 345 ASP B CA 1
ATOM 5420 C C . ASP B 1 345 ? 1.171 -24.594 -16.281 1 98.69 345 ASP B C 1
ATOM 5422 O O . ASP B 1 345 ? 2.168 -23.953 -16.609 1 98.69 345 ASP B O 1
ATOM 5426 N N . GLY B 1 346 ? 1.05 -25.156 -15.094 1 98.62 346 GLY B N 1
ATOM 5427 C CA . GLY B 1 346 ? 2.057 -24.969 -14.055 1 98.62 346 GLY B CA 1
ATOM 5428 C C . GLY B 1 346 ? 1.813 -23.75 -13.188 1 98.62 346 GLY B C 1
ATOM 5429 O O . GLY B 1 346 ? 1.054 -22.859 -13.57 1 98.62 346 GLY B O 1
ATOM 5430 N N . GLY B 1 347 ? 2.385 -23.781 -12.055 1 98.44 347 GLY B N 1
ATOM 5431 C CA . GLY B 1 347 ? 2.238 -22.672 -11.117 1 98.44 347 GLY B CA 1
ATOM 5432 C C . GLY B 1 347 ? 3.564 -22.156 -10.602 1 98.44 347 GLY B C 1
ATOM 5433 O O . GLY B 1 347 ? 4.578 -22.219 -11.297 1 98.44 347 GLY B O 1
ATOM 5434 N N . ALA B 1 348 ? 3.568 -21.594 -9.445 1 98.75 348 ALA B N 1
ATOM 5435 C CA . ALA B 1 348 ? 4.695 -20.828 -8.906 1 98.75 348 ALA B CA 1
ATOM 5436 C C . ALA B 1 348 ? 5.871 -21.75 -8.586 1 98.75 348 ALA B C 1
ATOM 5438 O O . ALA B 1 348 ? 7.023 -21.297 -8.555 1 98.75 348 ALA B O 1
ATOM 5439 N N . ILE B 1 349 ? 5.605 -23 -8.289 1 98.75 349 ILE B N 1
ATOM 5440 C CA . ILE B 1 349 ? 6.707 -23.922 -8.055 1 98.75 349 ILE B CA 1
ATOM 5441 C C . ILE B 1 349 ? 7.578 -24.016 -9.305 1 98.75 349 ILE B C 1
ATOM 5443 O O . ILE B 1 349 ? 8.805 -24.125 -9.211 1 98.75 349 ILE B O 1
ATOM 5447 N N . ALA B 1 350 ? 6.961 -23.938 -10.453 1 98.81 350 ALA B N 1
ATOM 5448 C CA . ALA B 1 350 ? 7.68 -24.031 -11.719 1 98.81 350 ALA B CA 1
ATOM 5449 C C . ALA B 1 350 ? 8.023 -22.656 -12.258 1 98.81 350 ALA B C 1
ATOM 5451 O O . ALA B 1 350 ? 9.156 -22.406 -12.695 1 98.81 350 ALA B O 1
ATOM 5452 N N . LEU B 1 351 ? 7.098 -21.734 -12.227 1 98.81 351 LEU B N 1
ATOM 5453 C CA . LEU B 1 351 ? 7.223 -20.453 -12.906 1 98.81 351 LEU B CA 1
ATOM 5454 C C . LEU B 1 351 ? 7.914 -19.422 -12.016 1 98.81 351 LEU B C 1
ATOM 5456 O O . LEU B 1 351 ? 8.555 -18.5 -12.508 1 98.81 351 LEU B O 1
ATOM 5460 N N . GLY B 1 352 ? 7.711 -19.562 -10.711 1 98.69 352 GLY B N 1
ATOM 5461 C CA . GLY B 1 352 ? 8.273 -18.594 -9.773 1 98.69 352 GLY B CA 1
ATOM 5462 C C . GLY B 1 352 ? 7.223 -17.75 -9.094 1 98.69 352 GLY B C 1
ATOM 5463 O O . GLY B 1 352 ? 6.043 -17.812 -9.438 1 98.69 352 GLY B O 1
ATOM 5464 N N . HIS B 1 353 ? 7.699 -16.984 -8.141 1 98.75 353 HIS B N 1
ATOM 5465 C CA . HIS B 1 353 ? 6.797 -16.281 -7.246 1 98.75 353 HIS B CA 1
ATOM 5466 C C . HIS B 1 353 ? 7.324 -14.883 -6.926 1 98.75 353 HIS B C 1
ATOM 5468 O O . HIS B 1 353 ? 7.73 -14.609 -5.797 1 98.75 353 HIS B O 1
ATOM 5474 N N . PRO B 1 354 ? 7.258 -13.93 -7.863 1 98.88 354 PRO B N 1
ATOM 5475 C CA . PRO B 1 354 ? 7.516 -12.539 -7.484 1 98.88 354 PRO B CA 1
ATOM 5476 C C . PRO B 1 354 ? 6.43 -11.961 -6.586 1 98.88 354 PRO B C 1
ATOM 5478 O O . PRO B 1 354 ? 5.371 -11.555 -7.074 1 98.88 354 PRO B O 1
ATOM 5481 N N . LEU B 1 355 ? 6.609 -11.812 -5.383 1 98.31 355 LEU B N 1
ATOM 5482 C CA . LEU B 1 355 ? 5.668 -11.555 -4.301 1 98.31 355 LEU B CA 1
ATOM 5483 C C . LEU B 1 355 ? 4.559 -10.617 -4.762 1 98.31 355 LEU B C 1
ATOM 5485 O O . LEU B 1 355 ? 3.465 -11.07 -5.113 1 98.31 355 LEU B O 1
ATOM 5489 N N . GLY B 1 356 ? 4.863 -9.375 -4.926 1 98.62 356 GLY B N 1
ATOM 5490 C CA . GLY B 1 356 ? 3.873 -8.344 -5.203 1 98.62 356 GLY B CA 1
ATOM 5491 C C . GLY B 1 356 ? 3.184 -8.531 -6.543 1 98.62 356 GLY B C 1
ATOM 5492 O O . GLY B 1 356 ? 2.072 -8.039 -6.746 1 98.62 356 GLY B O 1
ATOM 5493 N N . ALA B 1 357 ? 3.748 -9.273 -7.465 1 98.88 357 ALA B N 1
ATOM 5494 C CA . ALA B 1 357 ? 3.238 -9.422 -8.828 1 98.88 357 ALA B CA 1
ATOM 5495 C C . ALA B 1 357 ? 2.414 -10.703 -8.969 1 98.88 357 ALA B C 1
ATOM 5497 O O . ALA B 1 357 ? 1.583 -10.812 -9.867 1 98.88 357 ALA B O 1
ATOM 5498 N N . SER B 1 358 ? 2.607 -11.641 -8.062 1 98.88 358 SER B N 1
ATOM 5499 C CA . SER B 1 358 ? 2.133 -13.008 -8.242 1 98.88 358 SER B CA 1
ATOM 5500 C C . SER B 1 358 ? 0.616 -13.047 -8.391 1 98.88 358 SER B C 1
ATOM 5502 O O . SER B 1 358 ? 0.087 -13.82 -9.195 1 98.88 358 SER B O 1
ATOM 5504 N N . GLY B 1 359 ? -0.068 -12.219 -7.566 1 98.88 359 GLY B N 1
ATOM 5505 C CA . GLY B 1 359 ? -1.521 -12.234 -7.629 1 98.88 359 GLY B CA 1
ATOM 5506 C C . GLY B 1 359 ? -2.062 -11.852 -8.992 1 98.88 359 GLY B C 1
ATOM 5507 O O . GLY B 1 359 ? -2.984 -12.484 -9.5 1 98.88 359 GLY B O 1
ATOM 5508 N N . CYS B 1 360 ? -1.55 -10.836 -9.562 1 98.94 360 CYS B N 1
ATOM 5509 C CA . CYS B 1 360 ? -1.984 -10.43 -10.898 1 98.94 360 CYS B CA 1
ATOM 5510 C C . CYS B 1 360 ? -1.463 -11.391 -11.953 1 98.94 360 CYS B C 1
ATOM 5512 O O . CYS B 1 360 ? -2.145 -11.656 -12.945 1 98.94 360 CYS B O 1
ATOM 5514 N N . ARG B 1 361 ? -0.237 -11.906 -11.766 1 98.94 361 ARG B N 1
ATOM 5515 C CA . ARG B 1 361 ? 0.363 -12.859 -12.695 1 98.94 361 ARG B CA 1
ATOM 5516 C C . ARG B 1 361 ? -0.524 -14.086 -12.875 1 98.94 361 ARG B C 1
ATOM 5518 O O . ARG B 1 361 ? -0.77 -14.531 -14 1 98.94 361 ARG B O 1
ATOM 5525 N N . ILE B 1 362 ? -1.049 -14.641 -11.781 1 98.88 362 ILE B N 1
ATOM 5526 C CA . ILE B 1 362 ? -1.866 -15.836 -11.922 1 98.88 362 ILE B CA 1
ATOM 5527 C C . ILE B 1 362 ? -3.207 -15.477 -12.555 1 98.88 362 ILE B C 1
ATOM 5529 O O . ILE B 1 362 ? -3.785 -16.281 -13.289 1 98.88 362 ILE B O 1
ATOM 5533 N N . LEU B 1 363 ? -3.715 -14.25 -12.289 1 98.94 363 LEU B N 1
ATOM 5534 C CA . LEU B 1 363 ? -4.934 -13.805 -12.961 1 98.94 363 LEU B CA 1
ATOM 5535 C C . LEU B 1 363 ? -4.727 -13.719 -14.469 1 98.94 363 LEU B C 1
ATOM 5537 O O . LEU B 1 363 ? -5.582 -14.156 -15.242 1 98.94 363 LEU B O 1
ATOM 5541 N N . VAL B 1 364 ? -3.604 -13.156 -14.891 1 99 364 VAL B N 1
ATOM 5542 C CA . VAL B 1 364 ? -3.281 -13.023 -16.312 1 99 364 VAL B CA 1
ATOM 5543 C C . VAL B 1 364 ? -3.273 -14.398 -16.969 1 99 364 VAL B C 1
ATOM 5545 O O . VAL B 1 364 ? -3.879 -14.586 -18.031 1 99 364 VAL B O 1
ATOM 5548 N N . THR B 1 365 ? -2.602 -15.336 -16.344 1 98.94 365 THR B N 1
ATOM 5549 C CA . THR B 1 365 ? -2.543 -16.688 -16.875 1 98.94 365 THR B CA 1
ATOM 5550 C C . THR B 1 365 ? -3.936 -17.312 -16.938 1 98.94 365 THR B C 1
ATOM 5552 O O . THR B 1 365 ? -4.289 -17.969 -17.922 1 98.94 365 THR B O 1
ATOM 5555 N N . LEU B 1 366 ? -4.699 -17.094 -15.883 1 98.94 366 LEU B N 1
ATOM 5556 C CA . LEU B 1 366 ? -6.055 -17.641 -15.82 1 98.94 366 LEU B CA 1
ATOM 5557 C C . LEU B 1 366 ? -6.887 -17.141 -17 1 98.94 366 LEU B C 1
ATOM 5559 O O . LEU B 1 366 ? -7.574 -17.922 -17.656 1 98.94 366 LEU B O 1
ATOM 5563 N N . LEU B 1 367 ? -6.848 -15.852 -17.266 1 98.94 367 LEU B N 1
ATOM 5564 C CA . LEU B 1 367 ? -7.652 -15.219 -18.312 1 98.94 367 LEU B CA 1
ATOM 5565 C C . LEU B 1 367 ? -7.289 -15.781 -19.688 1 98.94 367 LEU B C 1
ATOM 5567 O O . LEU B 1 367 ? -8.172 -16.141 -20.469 1 98.94 367 LEU B O 1
ATOM 5571 N N . HIS B 1 368 ? -6.031 -15.883 -19.969 1 98.81 368 HIS B N 1
ATOM 5572 C CA . HIS B 1 368 ? -5.594 -16.375 -21.266 1 98.81 368 HIS B CA 1
ATOM 5573 C C . HIS B 1 368 ? -5.867 -17.875 -21.406 1 98.81 368 HIS B C 1
ATOM 5575 O O . HIS B 1 368 ? -6.191 -18.344 -22.5 1 98.81 368 HIS B O 1
ATOM 5581 N N . THR B 1 369 ? -5.668 -18.609 -20.328 1 98.81 369 THR B N 1
ATOM 5582 C CA . THR B 1 369 ? -5.934 -20.031 -20.359 1 98.81 369 THR B CA 1
ATOM 5583 C C . THR B 1 369 ? -7.418 -20.312 -20.594 1 98.81 369 THR B C 1
ATOM 5585 O O . THR B 1 369 ? -7.781 -21.188 -21.375 1 98.81 369 THR B O 1
ATOM 5588 N N . LEU B 1 370 ? -8.289 -19.562 -19.875 1 98.81 370 LEU B N 1
ATOM 5589 C CA . LEU B 1 370 ? -9.727 -19.703 -20.109 1 98.81 370 LEU B CA 1
ATOM 5590 C C . LEU B 1 370 ? -10.062 -19.484 -21.578 1 98.81 370 LEU B C 1
ATOM 5592 O O . LEU B 1 370 ? -10.836 -20.234 -22.156 1 98.81 370 LEU B O 1
ATOM 5596 N N . GLU B 1 371 ? -9.492 -18.453 -22.156 1 98.31 371 GLU B N 1
ATOM 5597 C CA . GLU B 1 371 ? -9.719 -18.172 -23.562 1 98.31 371 GLU B CA 1
ATOM 5598 C C . GLU B 1 371 ? -9.25 -19.328 -24.453 1 98.31 371 GLU B C 1
ATOM 5600 O O . GLU B 1 371 ? -9.969 -19.75 -25.359 1 98.31 371 GLU B O 1
ATOM 5605 N N . ARG B 1 372 ? -8.086 -19.828 -24.188 1 98.25 372 ARG B N 1
ATOM 5606 C CA . ARG B 1 372 ? -7.469 -20.859 -25.016 1 98.25 372 ARG B CA 1
ATOM 5607 C C . ARG B 1 372 ? -8.289 -22.141 -24.969 1 98.25 372 ARG B C 1
ATOM 5609 O O . ARG B 1 372 ? -8.492 -22.781 -26.016 1 98.25 372 ARG B O 1
ATOM 5616 N N . VAL B 1 373 ? -8.859 -22.531 -23.797 1 98.12 373 VAL B N 1
ATOM 5617 C CA . VAL B 1 373 ? -9.492 -23.844 -23.641 1 98.12 373 VAL B CA 1
ATOM 5618 C C . VAL B 1 373 ? -11 -23.703 -23.781 1 98.12 373 VAL B C 1
ATOM 5620 O O . VAL B 1 373 ? -11.734 -24.688 -23.656 1 98.12 373 VAL B O 1
ATOM 5623 N N . GLY B 1 374 ? -11.484 -22.484 -23.938 1 98.12 374 GLY B N 1
ATOM 5624 C CA . GLY B 1 374 ? -12.906 -22.234 -24.078 1 98.12 374 GLY B CA 1
ATOM 5625 C C . GLY B 1 374 ? -13.664 -22.312 -22.766 1 98.12 374 GLY B C 1
ATOM 5626 O O . GLY B 1 374 ? -14.852 -22.641 -22.75 1 98.12 374 GLY B O 1
ATOM 5627 N N . GLY B 1 375 ? -12.93 -22.125 -21.656 1 98.44 375 GLY B N 1
ATOM 5628 C CA . GLY B 1 375 ? -13.57 -22.094 -20.359 1 98.44 375 GLY B CA 1
ATOM 5629 C C . GLY B 1 375 ? -14.297 -20.781 -20.078 1 98.44 375 GLY B C 1
ATOM 5630 O O . GLY B 1 375 ? -14.055 -19.781 -20.75 1 98.44 375 GLY B O 1
ATOM 5631 N N . THR B 1 376 ? -15.172 -20.828 -19.109 1 98.56 376 THR B N 1
ATOM 5632 C CA . THR B 1 376 ? -16 -19.656 -18.844 1 98.56 376 THR B CA 1
ATOM 5633 C C . THR B 1 376 ? -15.758 -19.141 -17.438 1 98.56 376 THR B C 1
ATOM 5635 O O . THR B 1 376 ? -15.562 -17.938 -17.234 1 98.56 376 THR B O 1
ATOM 5638 N N . ARG B 1 377 ? -15.781 -20.016 -16.453 1 98.88 377 ARG B N 1
ATOM 5639 C CA . ARG B 1 377 ? -15.672 -19.609 -15.062 1 98.88 377 ARG B CA 1
ATOM 5640 C C . ARG B 1 377 ? -14.289 -19.953 -14.508 1 98.88 377 ARG B C 1
ATOM 5642 O O . ARG B 1 377 ? -13.844 -21.094 -14.586 1 98.88 377 ARG B O 1
ATOM 5649 N N . GLY B 1 378 ? -13.602 -18.938 -13.984 1 98.94 378 GLY B N 1
ATOM 5650 C CA . GLY B 1 378 ? -12.273 -19.109 -13.414 1 98.94 378 GLY B CA 1
ATOM 5651 C C . GLY B 1 378 ? -12.133 -18.516 -12.031 1 98.94 378 GLY B C 1
ATOM 5652 O O . GLY B 1 378 ? -12.836 -17.562 -11.688 1 98.94 378 GLY B O 1
ATOM 5653 N N . VAL B 1 379 ? -11.242 -19.078 -11.219 1 98.94 379 VAL B N 1
ATOM 5654 C CA . VAL B 1 379 ? -10.922 -18.562 -9.891 1 98.94 379 VAL B CA 1
ATOM 5655 C C . VAL B 1 379 ? -9.414 -18.375 -9.75 1 98.94 379 VAL B C 1
ATOM 5657 O O . VAL B 1 379 ? -8.648 -19.297 -10.031 1 98.94 379 VAL B O 1
ATOM 5660 N N . ALA B 1 380 ? -8.961 -17.219 -9.422 1 98.94 380 ALA B N 1
ATOM 5661 C CA . ALA B 1 380 ? -7.586 -16.938 -9.008 1 98.94 380 ALA B CA 1
ATOM 5662 C C . ALA B 1 380 ? -7.488 -16.781 -7.492 1 98.94 380 ALA B C 1
ATOM 5664 O O . ALA B 1 380 ? -8.344 -16.156 -6.863 1 98.94 380 ALA B O 1
ATOM 5665 N N . ALA B 1 381 ? -6.477 -17.391 -6.84 1 98.94 381 ALA B N 1
ATOM 5666 C CA . ALA B 1 381 ? -6.395 -17.297 -5.383 1 98.94 381 ALA B CA 1
ATOM 5667 C C . ALA B 1 381 ? -4.953 -17.438 -4.902 1 98.94 381 ALA B C 1
ATOM 5669 O O . ALA B 1 381 ? -4.129 -18.078 -5.562 1 98.94 381 ALA B O 1
ATOM 5670 N N . LEU B 1 382 ? -4.664 -16.844 -3.771 1 98.81 382 LEU B N 1
ATOM 5671 C CA . LEU B 1 382 ? -3.336 -16.906 -3.17 1 98.81 382 LEU B CA 1
ATOM 5672 C C . LEU B 1 382 ? -3.432 -16.969 -1.648 1 98.81 382 LEU B C 1
ATOM 5674 O O . LEU B 1 382 ? -4.273 -16.297 -1.045 1 98.81 382 LEU B O 1
ATOM 5678 N N . CYS B 1 383 ? -2.482 -17.781 -1.114 1 98.81 383 CYS B N 1
ATOM 5679 C CA . CYS B 1 383 ? -2.191 -17.625 0.306 1 98.81 383 CYS B CA 1
ATOM 5680 C C . CYS B 1 383 ? -1.308 -16.406 0.548 1 98.81 383 CYS B C 1
ATOM 5682 O O . CYS B 1 383 ? -0.626 -15.93 -0.364 1 98.81 383 CYS B O 1
ATOM 5684 N N . ILE B 1 384 ? -1.397 -15.859 1.686 1 98.88 384 ILE B N 1
ATOM 5685 C CA . ILE B 1 384 ? -0.714 -14.609 1.991 1 98.88 384 ILE B CA 1
ATOM 5686 C C . ILE B 1 384 ? 0.027 -14.734 3.32 1 98.88 384 ILE B C 1
ATOM 5688 O O . ILE B 1 384 ? -0.559 -15.133 4.328 1 98.88 384 ILE B O 1
ATOM 5692 N N . GLY B 1 385 ? 1.388 -14.406 3.344 1 98.44 385 GLY B N 1
ATOM 5693 C CA . GLY B 1 385 ? 2.156 -14.383 4.578 1 98.44 385 GLY B CA 1
ATOM 5694 C C . GLY B 1 385 ? 1.462 -13.625 5.699 1 98.44 385 GLY B C 1
ATOM 5695 O O . GLY B 1 385 ? 0.832 -12.594 5.461 1 98.44 385 GLY B O 1
ATOM 5696 N N . GLY B 1 386 ? 1.681 -14.055 6.91 1 98.31 386 GLY B N 1
ATOM 5697 C CA . GLY B 1 386 ? 1.002 -13.469 8.055 1 98.31 386 GLY B CA 1
ATOM 5698 C C . GLY B 1 386 ? -0.377 -14.047 8.297 1 98.31 386 GLY B C 1
ATOM 5699 O O . GLY B 1 386 ? -1.022 -13.742 9.297 1 98.31 386 GLY B O 1
ATOM 5700 N N . GLY B 1 387 ? -0.861 -14.922 7.441 1 98.69 387 GLY B N 1
ATOM 5701 C CA . GLY B 1 387 ? -2.1 -15.656 7.645 1 98.69 387 GLY B CA 1
ATOM 5702 C C . GLY B 1 387 ? -3.301 -14.992 6.996 1 98.69 387 GLY B C 1
ATOM 5703 O O . GLY B 1 387 ? -4.258 -14.617 7.684 1 98.69 387 GLY B O 1
ATOM 5704 N N . MET B 1 388 ? -3.346 -14.875 5.68 1 98.81 388 MET B N 1
ATOM 5705 C CA . MET B 1 388 ? -4.492 -14.367 4.938 1 98.81 388 MET B CA 1
ATOM 5706 C C . MET B 1 388 ? -4.625 -15.07 3.592 1 98.81 388 MET B C 1
ATOM 5708 O O . MET B 1 388 ? -3.773 -15.883 3.223 1 98.81 388 MET B O 1
ATOM 5712 N N . GLY B 1 389 ? -5.695 -14.898 2.93 1 98.88 389 GLY B N 1
ATOM 5713 C CA . GLY B 1 389 ? -5.953 -15.344 1.57 1 98.88 389 GLY B CA 1
ATOM 5714 C C . GLY B 1 389 ? -6.824 -14.383 0.782 1 98.88 389 GLY B C 1
ATOM 5715 O O . GLY B 1 389 ? -7.566 -13.586 1.363 1 98.88 389 GLY B O 1
ATOM 5716 N N . VAL B 1 390 ? -6.684 -14.375 -0.481 1 98.94 390 VAL B N 1
ATOM 5717 C CA . VAL B 1 390 ? -7.512 -13.594 -1.387 1 98.94 390 VAL B CA 1
ATOM 5718 C C . VAL B 1 390 ? -7.883 -14.43 -2.607 1 98.94 390 VAL B C 1
ATOM 5720 O O . VAL B 1 390 ? -7.102 -15.273 -3.051 1 98.94 390 VAL B O 1
ATOM 5723 N N . ALA B 1 391 ? -9.07 -14.289 -3.1 1 98.94 391 ALA B N 1
ATOM 5724 C CA . ALA B 1 391 ? -9.562 -15.008 -4.273 1 98.94 391 ALA B CA 1
ATOM 5725 C C . ALA B 1 391 ? -10.461 -14.117 -5.125 1 98.94 391 ALA B C 1
ATOM 5727 O O . ALA B 1 391 ? -11.125 -13.219 -4.605 1 98.94 391 ALA B O 1
ATOM 5728 N N . MET B 1 392 ? -10.453 -14.328 -6.383 1 98.94 392 MET B N 1
ATOM 5729 C CA . MET B 1 392 ? -11.297 -13.602 -7.328 1 98.94 392 MET B CA 1
ATOM 5730 C C . MET B 1 392 ? -11.945 -14.555 -8.32 1 98.94 392 MET B C 1
ATOM 5732 O O . MET B 1 392 ? -11.289 -15.461 -8.844 1 98.94 392 MET B O 1
ATOM 5736 N N . CYS B 1 393 ? -13.234 -14.406 -8.531 1 98.94 393 CYS B N 1
ATOM 5737 C CA . CYS B 1 393 ? -13.992 -15.125 -9.555 1 98.94 393 CYS B CA 1
ATOM 5738 C C . CYS B 1 393 ? -14.148 -14.281 -10.812 1 98.94 393 CYS B C 1
ATOM 5740 O O . CYS B 1 393 ? -14.602 -13.141 -10.742 1 98.94 393 CYS B O 1
ATOM 5742 N N . VAL B 1 394 ? -13.766 -14.852 -11.922 1 98.94 394 VAL B N 1
ATOM 5743 C CA . VAL B 1 394 ? -13.93 -14.18 -13.203 1 98.94 394 VAL B CA 1
ATOM 5744 C C . VAL B 1 394 ? -14.75 -15.062 -14.148 1 98.94 394 VAL B C 1
ATOM 5746 O O . VAL B 1 394 ? -14.734 -16.281 -14.023 1 98.94 394 VAL B O 1
ATOM 5749 N N . GLN B 1 395 ? -15.422 -14.406 -15.094 1 98.81 395 GLN B N 1
ATOM 5750 C CA . GLN B 1 395 ? -16.266 -15.141 -16.031 1 98.81 395 GLN B CA 1
ATOM 5751 C C . GLN B 1 395 ? -16.125 -14.586 -17.453 1 98.81 395 GLN B C 1
ATOM 5753 O O . GLN B 1 395 ? -16.312 -13.383 -17.672 1 98.81 395 GLN B O 1
ATOM 5758 N N . ARG B 1 396 ? -15.797 -15.414 -18.375 1 97.88 396 ARG B N 1
ATOM 5759 C CA . ARG B 1 396 ? -15.734 -15.07 -19.781 1 97.88 396 ARG B CA 1
ATOM 5760 C C . ARG B 1 396 ? -17.125 -15.102 -20.422 1 97.88 396 ARG B C 1
ATOM 5762 O O . ARG B 1 396 ? -17.953 -15.953 -20.078 1 97.88 396 ARG B O 1
ATOM 5769 N N . GLY B 1 397 ? -17.406 -14.203 -21.531 1 85.81 397 GLY B N 1
ATOM 5770 C CA . GLY B 1 397 ? -18.625 -14.234 -22.312 1 85.81 397 GLY B CA 1
ATOM 5771 C C . GLY B 1 397 ? -19.547 -13.055 -22.031 1 85.81 397 GLY B C 1
ATOM 5772 O O . GLY B 1 397 ? -19.359 -12.352 -21.047 1 85.81 397 GLY B O 1
#

Organism: Mus musculus (NCBI:txid10090)

Secondary structure (DSSP, 8-state):
--TTS--EEEEEEEEEPPEETTSTTTTS-HHHHHHHHHHHHHHHHT--GGG--EEEEE-S--TTS-S-HHHHHHHHTT--TTS-EEEEE-GGGHHHHHHHHHHHHHHTTS-SSEEEEEEEEGGGPPEEE--TT---SS----EEHHIIIIIB-TTT-SBHHHHHHHHHHHTT--HHHHHHHHHHHHHHHHHHHHHTTTTTTEEPEEEEETTEEEEE-S-SS--TT--HHHHHTSPPSS--SS-----GGGB---EEEEEEEEEEEHHHHHHTT---SEEEEEEEEEE--GGGGGGTHHHHHHHHHHHTT--GGG-SEEEE--SBHHHHHHHHHHHT--GGGBSTT--HHHH---HHHHHHHHHHHHHHHHHHHT--EEEEEEEETTTEEEEEEEE--/--TTS--EEEEEEEEEPPEETTSTTTTS-HHHHHHHHHHHHHHHHT--GGG--EEEEE-S--TTS-S-HHHHHHHHTT--TTS-EEEEE-GGGHHHHHHHHHHHHHHHTS-SSEEEEEEEEGGGPPEEE--TT---SS--PPEEHHIIIIIB-TTT-SBHHHHHHHHHHHTT--HHHHHHHHHHHHHHHHHHHHHTTTTTTEEPEEEEETTEEEEE-S-SS--TT--HHHHHTSPPSS--SS-----GGGB---EEEEEEEEEEEHHHHHHTT---SEEEEEEEEEE--GGGGGGTHHHHHHHHHHHTT--GGG-SEEEE--SBHHHHHHHHHHHT--GGGBSTT--HHHH---HHHHHHHHHHHHHHHHHHHT--EEEEEEEETTTEEEEEEEE--

Solvent-accessible surface area (backbone atoms only — not comparable to full-atom values): 37401 Å² total; per-residue (Å²): 127,64,92,86,56,77,49,42,22,31,46,27,49,22,18,41,28,26,19,31,62,71,40,82,48,35,82,56,58,44,35,56,47,34,13,52,23,49,38,50,19,31,59,72,51,69,46,60,46,78,65,42,48,34,36,32,24,4,43,54,83,55,51,80,61,31,30,57,37,44,37,51,9,43,46,68,40,59,25,48,51,55,40,36,42,28,33,30,33,41,44,33,26,6,2,38,48,19,42,53,52,43,47,50,34,36,72,73,62,78,34,56,30,30,42,20,9,9,22,24,39,56,46,58,42,26,28,32,39,70,56,87,87,55,76,70,92,74,90,76,77,69,43,49,40,57,46,44,36,60,38,24,29,65,86,78,67,44,47,53,59,50,23,38,44,43,36,15,62,77,66,66,48,49,52,65,59,20,40,51,48,24,30,49,20,20,48,26,30,42,50,26,60,75,70,49,69,52,60,78,38,40,41,66,44,80,37,84,50,101,89,40,82,41,73,42,63,60,60,56,45,49,53,76,84,58,41,64,73,69,53,68,69,58,61,42,67,69,42,76,83,79,78,37,59,48,23,77,65,27,20,31,52,59,12,21,29,18,10,24,32,30,36,30,37,43,64,58,32,54,75,66,69,47,70,55,59,25,32,60,60,30,57,30,68,24,25,28,56,46,63,42,10,54,50,11,27,50,62,4,42,55,49,9,36,52,70,54,72,49,54,80,84,65,46,51,37,35,25,54,58,20,64,25,22,34,28,44,52,46,42,37,59,77,68,64,54,60,69,85,30,42,34,71,49,24,32,15,44,14,46,34,38,16,43,5,7,36,30,21,38,37,40,36,51,42,49,53,47,27,63,72,74,68,42,41,32,34,36,30,32,24,36,12,77,65,7,20,10,30,16,36,28,33,32,41,129,125,64,92,85,56,76,48,41,22,33,47,26,49,22,18,40,28,27,18,31,63,70,40,84,48,35,82,55,58,45,34,57,47,35,14,52,23,49,37,48,20,29,58,72,52,69,46,59,47,77,64,42,47,35,37,31,24,3,42,53,81,55,52,82,61,31,30,56,38,44,36,51,9,44,46,68,41,59,26,47,51,55,40,36,45,29,32,31,33,42,44,34,26,6,2,36,48,20,41,53,50,44,47,50,34,36,73,72,63,78,34,57,31,30,42,19,9,9,24,25,37,57,47,58,42,26,29,32,39,68,57,88,87,54,75,70,93,76,89,76,79,70,44,50,42,56,46,45,36,61,38,24,31,64,86,78,70,44,47,54,60,50,22,37,44,44,38,15,62,75,64,64,48,49,51,67,59,19,41,51,48,23,29,49,20,20,47,28,30,44,50,27,59,75,70,50,69,52,61,79,38,41,44,66,44,82,38,85,50,100,90,40,83,40,75,43,62,59,60,57,46,51,52,78,84,57,41,64,71,70,53,68,68,58,60,40,67,70,41,77,84,78,77,38,57,49,22,76,64,26,21,31,51,60,10,21,28,20,11,24,32,31,35,31,37,42,65,57,33,54,76,65,70,48,72,56,58,24,32,60,61,30,58,30,69,24,25,28,57,46,62,40,10,53,49,12,27,51,62,3,41,55,49,8,37,52,70,53,72,48,53,79,84,65,46,51,37,36,25,54,58,20,64,26,22,33,28,44,51,46,41,37,59,76,69,65,54,62,69,84,29,42,34,71,50,24,32,17,43,12,45,34,38,16,43,5,7,38,30,21,38,37,40,37,52,42,49,53,47,28,62,74,74,68,42,41,33,34,36,31,32,23,36,13,75,64,8,19,11,31,16,36,28,34,34,40,130

GO terms:
  GO:0036197 zymosterol biosynthetic process (P, IDA)
  GO:0019287 isopentenyl diphosphate biosynthetic process, mevalonate pathway (P, IDA)
  GO:0033386 geranylgeranyl diphosphate biosynthetic process (P, IDA)
  GO:0033490 cholesterol biosynthetic process via lathosterol (P, IDA)
  GO:0036197 zymosterol biosynthetic process (P, IMP)
  GO:0005739 mitochondrion (C, HDA)
  GO:0010142 farnesyl diphosphate biosynthetic process, mevalonate pathway (P, IMP)
  GO:0033489 cholesterol biosynthetic process via desmosterol (P, IMP)

Radius of gyration: 25.3 Å; Cα contacts (8 Å, |Δi|>4): 2260; chains: 2; bounding box: 67×77×63 Å

Foldseek 3Di:
DDPVAQFKFFQFKAKAAKAAQVGDCLPPQFLLLLLQQLLVQCVSLVHDLQQWQEEEFFEFQCPPSDDFSQLVSSVSNVRDPNHYYHYDYQWQQRFVVQVVVVRVCQSVVVTFKYKGFYWFNLNHRDWDDDQPVHDDPDDDDTHGCCCVRHAAFPPPGAGVLQLLQVLCVVLVPALLLLLVLLQQLLALQVVCVVVCLCVRHHDWDWDQDPVGTDTRGHQDQRDPPDDSVVSVPFDADRDDPPSHRFGLSQAFHAIGMIMITMMGGPVVCVVVVGAGLWTWQFKFKWFDAQSNLLLQQQVRVVVRCVSSVHQLVLAQAEEEARRGSSSVVSNCVVNVHDPCRYSSNHHRSRRNRRTRRRQSVSVSSQSSVCVVVVHFWYKYKYRTHNGMMMMTIIGHD/DDPVAQFKFFQFKAKAAKAAQVGDCLPPQFLLLLLQQLLVQCVSLVHDLQQWQEEEFFEFQCPPSDDFSQLVSSVSNVRDPNHYYHYDYQWQQRFVVQVVVVRVCQSVVVTFKYKGFYWFNLNHRDWDDDAPPHDDPDDDDTHGCCCVRHAAFPPPGAGVLQLLLVLCVVLVPALLLLLVLLQQLLALQVVCVVVCLCVRHHDWDWDQDPVGTDTRGHQDQRDPPDDSVVSVPFDADRDDPPSHRFGLSQAFHAIGMIMITMMGGPVVCVVVPGAGLWTWQFKFKWFDAQSNLLLQQQVRVVVRCVSSVHQLVLAQAEEEARRGSSSVVSNCVVNVHDPCRYSSNHHRSRRNRRTRRRQSVSVSSQSSVCVVVVHFWYKYKYRTHNGMMMMTIIGHD

Nearest PDB structures (foldseek):
  1wl4-assembly1_A  TM=9.991E-01  e=2.489E-83  Homo sapiens
  4o9a-assembly1_A  TM=9.888E-01  e=2.881E-65  Cupriavidus necator H16
  4o99-assembly1_D  TM=9.879E-01  e=3.072E-65  Cupriavidus necator H16
  8gqj-assembly1_A  TM=9.857E-01  e=1.733E-64  Pseudomonas aeruginosa PAO1
  5f38-assembly1_D  TM=9.850E-01  e=7.132E-63  Escherichia coli K-12

pLDDT: mean 97.21, std 6.2, range [34.16, 99.0]

Sequence (794 aa):
MNAGSDPVVIVSAARTAIGSFNGALSTVPVHEMGTTVIKEVLQRAKVAPEEVSEVIFGHVLTAGCGQNPTRQASVGAGIPYSVPAWSCQMICGSGLKAVCLAAQSIAMGDSTIVVAGGMENMSKAPHLTHLRTGVRMGEVPLADSILCDGLTDAFHNYHMGITAENVAKKWQVSREAQDKVAVLSQNRAEHAQKAGHFDKEIVPVLVSSRKGLTEVKIDEFPRHGSNLEAMGKLKPYFLTDGTGTVTPANASGMNDGAAAVVLMKKTEAERRMLKPLARIVSWSQAGVEPSVMGVGPIPAIKQAVAKAGWSLEDVDLFEINEAFAAVSAAIAKELGLNPEKVNIDGGAIALGHPLGASGCRILVTLLHTLERVGGTRGVAALCIGGGMGVAMCVQRGMNAGSDPVVIVSAARTAIGSFNGALSTVPVHEMGTTVIKEVLQRAKVAPEEVSEVIFGHVLTAGCGQNPTRQASVGAGIPYSVPAWSCQMICGSGLKAVCLAAQSIAMGDSTIVVAGGMENMSKAPHLTHLRTGVRMGEVPLADSILCDGLTDAFHNYHMGITAENVAKKWQVSREAQDKVAVLSQNRAEHAQKAGHFDKEIVPVLVSSRKGLTEVKIDEFPRHGSNLEAMGKLKPYFLTDGTGTVTPANASGMNDGAAAVVLMKKTEAERRMLKPLARIVSWSQAGVEPSVMGVGPIPAIKQAVAKAGWSLEDVDLFEINEAFAAVSAAIAKELGLNPEKVNIDGGAIALGHPLGASGCRILVTLLHTLERVGGTRGVAALCIGGGMGVAMCVQRG